Protein 4R81 (pdb70)

Organism: Methanothermobacter marburgensis (strain ATCC BAA-927 / DSM 2133 / JCM 14651 / NBRC 100331 / OCM 82 / Marburg) (NCBI:txid79929)

Sequence (794 aa):
ASMHVYILFAHPSRKSFSREVLEAFTEGLSEAGHTYEVGDLYRRMNFRSELSQEEYLREISQEAGSPLPEDVMEEHERIGRADALAFIYPLWWSDCCPAKLKGWFDRVWTYGYAYFGTRIDIEKAVVLCSSAGHTEEDLEGTGIAESMRSVMLGDRLLGVGVKNVTMEILGGMVPGDDSCREINLMRARRAGRNLEHHHHHHASMHVYILFAHPSRKSFSREVLEAFTEGLSEAGHTYEVGDLYRMNFRSELSQEEYLREISQEAGSPLPEDVMEEHERIGRADALAFIYPLWWSDCCPAKLKGWFDRVWTYGYAYFYRGTRIDIEKAVVLCSAGHTEEDLEGTGIAESMRSSVMLGDRLLGVGVKNVTTMEILGGMVPGDDSCREINLMRARRAGRNLEHHHHASMHVYILFAHPSRKSFSREVLEAFTEGLSEAGHTYEVGDLYRMNNFRSSELSQEEYLREISQEAGSPLPEDVMEEHERIGRADALAFIYPLWWSDCCPAKLKGWFDRVWTYGYAYFYEERGTRIDIEKAVVLCSSAGHTEEDLEGTGIAESMRSSVMLGDRLLGVGVKNVTMEILGGMVPGDDSCREINLMRARRAGRNLEASMHVYILFAHPSSRKSFSREVLEAFTEGLSEAGHTYEVGDLYRMNFRSELSQEEEYLREISQEAGSPLPEDVMEEHERIGRADALAFIYPLWWSDCCPAKLKGWFDRVWTYGYAYFGTRIDIEKAVVLCSAGHTEEDLEGTGIAESSMRSVMLGDRLLGVGVKNVTMEILGGMVPGDDSCREINLMRARRAGRNLEHHHHHH

Foldseek 3Di:
DAWEEEEEEEDQDPDDLLVLLVVLLVLLQVVQVYHYDYDHLNVVVNDLDCDPVNVVVQVVLDLPDDADPVLVVVVVRQVRGQEYEYTAEQDPLAGDSSVVSCLVRNCGRNAQDNPHVRRHAEYEYEYEYQADVVVCVVVCSNVVHCCPCVNCRAVVSPHNYYYYDYQYNPDPPDCPSSVVSSVVSNVCSNCVVDDDDDD/DAFEEEEEEEDQDPDDLLVLLVVLLQLLQVVQPYYYDYCHQNVVVPDQDQDPVNVVVQVVLDLPDDADPVLVVVVVRQVRGQEYEYTAEQDPLHGDSSVVSCLVRNCGRNALAHPHAHPRNHAEYEYEYEYLADPVVCVVVCSVVVCCCPVVNCRAVVSPHNYYDYDYQYNPDPPDCPSSVVSSVVSSCCSNCVVDGDD/DAFEEEEEEEDQDPDDLLVLLVVLLQLLLVVQPYYYDYCHQNVVVPDQDQDPVNVVVQVVQDLVDDADPVLVVVVVRLVRGQEYEYGAEQDPLHGPSSVVSCLVRNCGRNALWHDVVIDHHRRYAEYEYEYEYQADPVVCVVVCSVVVCCCPVVNCRAVVSPHNYYDYDYQYNPDPPDCPSSVVSSNVSSVCSNPVD/DAWEEEEEEEDQDPDDLLVLLVVLLVLLLVVQPYHYDYDHLNVVVPDLDCDPVNVVVQVVLDLPDDADPVLVVVVVRQVRGQEYEYTAEQDPLEGPSSVVSCLVRNCGRNAQDVPHVGNHAEYEYEYEYQADPVVCVVVCSVVVHCCPVVNCRAVVSPHNYYDYDYQYNPDPPDCPSSPVSSVVSSVCSNCVPDDDDDD

CATH classification: 3.40.50.360

Secondary structure (DSSP, 8-state):
---EEEEEE--S-SSSHHHHHHHHHHHHHHHTT-EEEEEETTTTT---SPPHHHHHHHHHT-TTS---HHHHHHHHHHHT-SEEEEEEE-BTTB--HHHHHHHHHHS-BTTTB-------SEEEEEEE-SS-HHHHHHHTHHHHHIIIIIIITTGGGT-S-EEEEEE----TT--TTHHHHHHHHHHHHHTTT------/---EEEEEE--S-SSSHHHHHHHHHHHHHHHHT-EEEEEETTTTT---SPPHHHHHHHHHT-TTS---HHHHHHHHHHHH-SEEEEEEE-BTTB--HHHHHHHHHHS-BTTTBB--B-----SEEEEEEE-SS-HHHHHHTTHHHHHIIIIIIITTGGGT-S-EEEEEE----TT--TTHHHHHHHHHHHHHTTT----/---EEEEEE--S-SSSHHHHHHHHHHHHHHHTT-EEEEEETTTTT---SPPHHHHHHHHHT-TTS---HHHHHHHHHHHH-SEEEEEEE-BTTB--HHHHHHHHHHS-BTTTBEE--EE-----SEEEEEEE-SS-HHHHHHTTHHHHHIIIIIIITTGGGT-SEEEEEEE----TT--TTHHHHHHHHHHHHHT--/---EEEEEE--S-SSSHHHHHHHHHHHHHHHTT-EEEEEETTTTT---SPPHHHHHHHHHT-TTS---HHHHHHHHHHHH-SEEEEEEE-BTTB--HHHHHHHHHHS-BTTTB---S---SEEEEEEE-SS-HHHHHHHTHHHHHIIIIIIITTGGGT-SEEEEEEE----TT--TTHHHHHHHHHHHHHTTT------

B-factor: mean 23.7, std 7.95, range [11.15, 56.31]

InterPro domains:
  IPR003680 Flavodoxin-like fold [PF02525] (1-178)
  IPR029039 Flavoprotein-like superfamily [G3DSA:3.40.50.360] (1-196)
  IPR029039 Flavoprotein-like superfamily [SSF52218] (1-196)
  IPR051545 NAD(P)H dehydrogenase (quinone) [PTHR10204] (1-170)

Nearest PDB structures (foldseek):
  4r81-assembly3_B  TM=1.005E+00  e=7.413E-44  Methanothermobacter marburgensis str. Marburg
  4r81-assembly3_C-2  TM=1.003E+00  e=2.147E-41  Methanothermobacter marburgensis str. Marburg
  4r81-assembly1_A  TM=1.001E+00  e=8.453E-41  Methanothermobacter marburgensis str. Marburg
  6jxn-assembly2_C  TM=7.325E-01  e=1.313E-10  Bacillus smithii
  4n9q-assembly1_B  TM=7.216E-01  e=7.060E-10  Pseudomonas aeruginosa PAO1

Structure (mmCIF, N/CA/C/O backbone):
data_4R81
#
_entry.id   4R81
#
_cell.length_a   56.998
_cell.length_b   94.686
_cell.length_c   72.126
_cell.angle_alpha   90.00
_cell.angle_beta   93.34
_cell.angle_gamma   90.00
#
_symmetry.space_group_name_H-M   'P 1 21 1'
#
loop_
_entity.id
_entity.type
_entity.pdbx_description
1 polymer 'NADH dehydrogenase'
2 non-polymer 'FLAVIN MONONUCLEOTIDE'
3 water water
#
loop_
_atom_site.group_PDB
_atom_site.id
_atom_site.type_symbol
_atom_site.label_atom_id
_atom_site.label_alt_id
_atom_site.label_comp_id
_atom_site.label_asym_id
_atom_site.label_entity_id
_atom_site.label_seq_id
_atom_site.pdbx_PDB_ins_code
_atom_site.Cartn_x
_atom_site.Cartn_y
_atom_site.Cartn_z
_atom_site.occupancy
_atom_site.B_iso_or_equiv
_atom_site.auth_seq_id
_atom_site.auth_comp_id
_atom_site.auth_asym_id
_atom_site.auth_atom_id
_atom_site.pdbx_PDB_model_num
ATOM 1 N N . ALA A 1 2 ? 34.178 36.546 41.380 1.00 42.28 -1 ALA A N 1
ATOM 2 C CA . ALA A 1 2 ? 34.754 36.198 40.089 1.00 40.02 -1 ALA A CA 1
ATOM 3 C C . ALA A 1 2 ? 34.327 37.188 39.015 1.00 37.98 -1 ALA A C 1
ATOM 4 O O . ALA A 1 2 ? 33.228 37.747 39.076 1.00 39.05 -1 ALA A O 1
ATOM 6 N N . SER A 1 3 ? 35.197 37.396 38.030 1.00 34.61 0 SER A N 1
ATOM 7 C CA . SER A 1 3 ? 34.885 38.252 36.897 1.00 32.59 0 SER A CA 1
ATOM 8 C C . SER A 1 3 ? 33.685 37.701 36.143 1.00 31.41 0 SER A C 1
ATOM 9 O O . SER A 1 3 ? 33.616 36.504 35.858 1.00 33.37 0 SER A O 1
ATOM 12 N N . MET A 1 4 ? 32.735 38.573 35.832 1.00 27.05 1 MET A N 1
ATOM 13 C CA . MET A 1 4 ? 31.578 38.176 35.046 1.00 26.40 1 MET A CA 1
ATOM 14 C C . MET A 1 4 ? 31.545 38.919 33.733 1.00 24.86 1 MET A C 1
ATOM 15 O O . MET A 1 4 ? 32.031 40.047 33.630 1.00 26.49 1 MET A O 1
ATOM 20 N N . HIS A 1 5 ? 30.977 38.276 32.721 1.00 23.71 2 HIS A N 1
ATOM 21 C CA . HIS A 1 5 ? 30.777 38.934 31.442 1.00 22.10 2 HIS A CA 1
ATOM 22 C C . HIS A 1 5 ? 29.324 39.349 31.295 1.00 22.09 2 HIS A C 1
ATOM 23 O O . HIS A 1 5 ? 28.415 38.548 31.528 1.00 23.21 2 HIS A O 1
ATOM 30 N N . VAL A 1 6 ? 29.102 40.605 30.920 1.00 20.75 3 VAL A N 1
ATOM 31 C CA . VAL A 1 6 ? 27.748 41.129 30.790 1.00 18.41 3 VAL A CA 1
ATOM 32 C C . VAL A 1 6 ? 27.416 41.439 29.342 1.00 19.34 3 VAL A C 1
ATOM 33 O O . VAL A 1 6 ? 28.191 42.114 28.667 1.00 20.78 3 VAL A O 1
ATOM 37 N N . TYR A 1 7 ? 26.267 40.963 28.866 1.00 18.58 4 TYR A N 1
ATOM 38 C CA . TYR A 1 7 ? 25.754 41.434 27.584 1.00 18.72 4 TYR A CA 1
ATOM 39 C C . TYR A 1 7 ? 24.735 42.527 27.881 1.00 18.28 4 TYR A C 1
ATOM 40 O O . TYR A 1 7 ? 23.725 42.297 28.562 1.00 18.01 4 TYR A O 1
ATOM 49 N N . ILE A 1 8 ? 25.033 43.723 27.378 1.00 19.01 5 ILE A N 1
ATOM 50 C CA . ILE A 1 8 ? 24.282 44.924 27.699 1.00 18.87 5 ILE A CA 1
ATOM 51 C C . ILE A 1 8 ? 23.450 45.358 26.507 1.00 18.15 5 ILE A C 1
ATOM 52 O O . ILE A 1 8 ? 23.990 45.739 25.458 1.00 19.97 5 ILE A O 1
ATOM 57 N N . LEU A 1 9 ? 22.132 45.288 26.664 1.00 15.95 6 LEU A N 1
ATOM 58 C CA . LEU A 1 9 ? 21.217 45.768 25.635 1.00 16.08 6 LEU A CA 1
ATOM 59 C C . LEU A 1 9 ? 20.972 47.247 25.880 1.00 17.06 6 LEU A C 1
ATOM 60 O O . LEU A 1 9 ? 20.505 47.645 26.948 1.00 17.91 6 LEU A O 1
ATOM 65 N N . PHE A 1 10 ? 21.288 48.058 24.884 1.00 16.24 7 PHE A N 1
ATOM 66 C CA . PHE A 1 10 ? 21.146 49.499 24.991 1.00 16.57 7 PHE A CA 1
ATOM 67 C C . PHE A 1 10 ? 20.156 49.975 23.938 1.00 16.40 7 PHE A C 1
ATOM 68 O O . PHE A 1 10 ? 20.317 49.700 22.746 1.00 17.65 7 PHE A O 1
ATOM 76 N N . ALA A 1 11 ? 19.136 50.699 24.383 1.00 16.51 8 ALA A N 1
ATOM 77 C CA . ALA A 1 11 ? 18.058 51.129 23.506 1.00 16.63 8 ALA A CA 1
ATOM 78 C C . ALA A 1 11 ? 17.818 52.636 23.548 1.00 16.67 8 ALA A C 1
ATOM 79 O O . ALA A 1 11 ? 17.093 53.120 24.416 1.00 18.33 8 ALA A O 1
ATOM 81 N N . HIS A 1 12 ? 18.402 53.371 22.603 1.00 18.18 9 HIS A N 1
ATOM 82 C CA . HIS A 1 12 ? 18.164 54.813 22.484 1.00 18.48 9 HIS A CA 1
ATOM 83 C C . HIS A 1 12 ? 18.598 55.299 21.103 1.00 19.02 9 HIS A C 1
ATOM 84 O O . HIS A 1 12 ? 19.681 54.946 20.639 1.00 19.31 9 HIS A O 1
ATOM 91 N N . PRO A 1 13 ? 17.759 56.115 20.444 1.00 19.42 10 PRO A N 1
ATOM 92 C CA . PRO A 1 13 ? 18.122 56.554 19.089 1.00 19.99 10 PRO A CA 1
ATOM 93 C C . PRO A 1 13 ? 19.251 57.582 19.026 1.00 22.82 10 PRO A C 1
ATOM 94 O O . PRO A 1 13 ? 19.913 57.704 17.992 1.00 23.68 10 PRO A O 1
ATOM 98 N N . SER A 1 14 ? 19.478 58.314 20.109 1.00 22.57 11 SER A N 1
ATOM 99 C CA . SER A 1 14 ? 20.329 59.490 20.025 1.00 25.13 11 SER A CA 1
ATOM 100 C C . SER A 1 14 ? 21.782 59.181 20.332 1.00 28.52 11 SER A C 1
ATOM 101 O O . SER A 1 14 ? 22.079 58.401 21.237 1.00 28.41 11 SER A O 1
ATOM 104 N N . ARG A 1 15 ? 22.676 59.795 19.562 1.00 31.11 12 ARG A N 1
ATOM 105 C CA . ARG A 1 15 ? 24.116 59.689 19.783 1.00 35.54 12 ARG A CA 1
ATOM 106 C C . ARG A 1 15 ? 24.473 60.190 21.178 1.00 34.57 12 ARG A C 1
ATOM 107 O O . ARG A 1 15 ? 25.350 59.644 21.846 1.00 37.08 12 ARG A O 1
ATOM 115 N N . LYS A 1 16 ? 23.775 61.232 21.613 1.00 32.49 13 LYS A N 1
ATOM 116 C CA . LYS A 1 16 ? 23.977 61.786 22.942 1.00 33.04 13 LYS A CA 1
ATOM 117 C C . LYS A 1 16 ? 22.647 61.866 23.687 1.00 31.88 13 LYS A C 1
ATOM 118 O O . LYS A 1 16 ? 21.672 62.431 23.191 1.00 32.94 13 LYS A O 1
ATOM 124 N N . SER A 1 17 ? 22.611 61.267 24.868 1.00 29.03 14 SER A N 1
ATOM 125 C CA . SER A 1 17 ? 21.431 61.288 25.719 1.00 26.89 14 SER A CA 1
ATOM 126 C C . SER A 1 17 ? 21.897 60.913 27.106 1.00 23.94 14 SER A C 1
ATOM 127 O O . SER A 1 17 ? 23.032 60.478 27.286 1.00 23.22 14 SER A O 1
ATOM 130 N N . PHE A 1 18 ? 21.030 61.071 28.091 1.00 21.78 15 PHE A N 1
ATOM 131 C CA . PHE A 1 18 ? 21.397 60.661 29.436 1.00 20.80 15 PHE A CA 1
ATOM 132 C C . PHE A 1 18 ? 21.631 59.154 29.486 1.00 20.10 15 PHE A C 1
ATOM 133 O O . PHE A 1 18 ? 22.534 58.689 30.178 1.00 19.22 15 PHE A O 1
ATOM 141 N N . SER A 1 19 ? 20.839 58.394 28.730 1.00 20.16 16 SER A N 1
ATOM 142 C CA . SER A 1 19 ? 20.974 56.940 28.728 1.00 20.13 16 SER A CA 1
ATOM 143 C C . SER A 1 19 ? 22.385 56.515 28.300 1.00 20.30 16 SER A C 1
ATOM 144 O O . SER A 1 19 ? 22.946 55.550 28.824 1.00 20.10 16 SER A O 1
ATOM 147 N N . ARG A 1 20 ? 22.960 57.252 27.357 1.00 21.06 17 ARG A N 1
ATOM 148 C CA . ARG A 1 20 ? 24.327 56.994 26.918 1.00 21.14 17 ARG A CA 1
ATOM 149 C C . ARG A 1 20 ? 25.335 57.212 28.051 1.00 20.67 17 ARG A C 1
ATOM 150 O O . ARG A 1 20 ? 26.284 56.444 28.200 1.00 20.20 17 ARG A O 1
ATOM 158 N N . GLU A 1 21 ? 25.119 58.247 28.858 1.00 20.79 18 GLU A N 1
ATOM 159 C CA . GLU A 1 21 ? 25.976 58.491 30.010 1.00 21.31 18 GLU A CA 1
ATOM 160 C C . GLU A 1 21 ? 25.781 57.407 31.062 1.00 19.02 18 GLU A C 1
ATOM 161 O O . GLU A 1 21 ? 26.727 57.038 31.765 1.00 19.32 18 GLU A O 1
ATOM 167 N N . VAL A 1 22 ? 24.551 56.905 31.169 1.00 18.53 19 VAL A N 1
ATOM 168 C CA . VAL A 1 22 ? 24.251 55.804 32.074 1.00 18.16 19 VAL A CA 1
ATOM 169 C C . VAL A 1 22 ? 25.028 54.560 31.655 1.00 19.73 19 VAL A C 1
ATOM 170 O O . VAL A 1 22 ? 25.604 53.872 32.503 1.00 19.35 19 VAL A O 1
ATOM 174 N N . LEU A 1 23 ? 25.064 54.292 30.350 1.00 19.53 20 LEU A N 1
ATOM 175 C CA . LEU A 1 23 ? 25.864 53.187 29.828 1.00 19.28 20 LEU A CA 1
ATOM 176 C C . LEU A 1 23 ? 27.335 53.372 30.192 1.00 20.47 20 LEU A C 1
ATOM 177 O O . LEU A 1 23 ? 27.996 52.438 30.644 1.00 21.42 20 LEU A O 1
ATOM 182 N N . GLU A 1 24 ? 27.844 54.585 30.001 1.00 20.70 21 GLU A N 1
ATOM 183 C CA . GLU A 1 24 ? 29.238 54.874 30.308 1.00 20.92 21 GLU A CA 1
ATOM 184 C C . GLU A 1 24 ? 29.529 54.671 31.787 1.00 20.78 21 GLU A C 1
ATOM 185 O O . GLU A 1 24 ? 30.568 54.112 32.151 1.00 21.14 21 GLU A O 1
ATOM 191 N N . ALA A 1 25 ? 28.607 55.108 32.641 1.00 21.00 22 ALA A N 1
ATOM 192 C CA . ALA A 1 25 ? 28.810 54.988 34.087 1.00 20.97 22 ALA A CA 1
ATOM 193 C C . ALA A 1 25 ? 28.790 53.517 34.513 1.00 19.58 22 ALA A C 1
ATOM 194 O O . ALA A 1 25 ? 29.645 53.061 35.276 1.00 18.82 22 ALA A O 1
ATOM 196 N N . PHE A 1 26 ? 27.830 52.773 33.975 1.00 19.72 23 PHE A N 1
ATOM 197 C CA . PHE A 1 26 ? 27.702 51.343 34.253 1.00 19.14 23 PHE A CA 1
ATOM 198 C C . PHE A 1 26 ? 28.949 50.573 33.812 1.00 19.92 23 PHE A C 1
ATOM 199 O O . PHE A 1 26 ? 29.478 49.750 34.562 1.00 19.85 23 PHE A O 1
ATOM 207 N N . THR A 1 27 ? 29.429 50.837 32.602 1.00 19.48 24 THR A N 1
ATOM 208 C CA . THR A 1 27 ? 30.625 50.152 32.125 1.00 20.82 24 THR A CA 1
ATOM 209 C C . THR A 1 27 ? 31.867 50.500 32.950 1.00 20.62 24 THR A C 1
ATOM 210 O O . THR A 1 27 ? 32.732 49.652 33.157 1.00 20.73 24 THR A O 1
ATOM 214 N N . GLU A 1 28 ? 31.948 51.740 33.426 1.00 21.67 25 GLU A N 1
ATOM 215 C CA . GLU A 1 28 ? 33.044 52.146 34.302 1.00 23.99 25 GLU A CA 1
ATOM 216 C C . GLU A 1 28 ? 33.049 51.310 35.578 1.00 23.41 25 GLU A C 1
ATOM 217 O O . GLU A 1 28 ? 34.102 50.841 36.016 1.00 24.04 25 GLU A O 1
ATOM 223 N N . GLY A 1 29 ? 31.872 51.126 36.173 1.00 22.05 26 GLY A N 1
ATOM 224 C CA . GLY A 1 29 ? 31.750 50.280 37.348 1.00 22.00 26 GLY A CA 1
ATOM 225 C C . GLY A 1 29 ? 32.120 48.833 37.067 1.00 21.51 26 GLY A C 1
ATOM 226 O O . GLY A 1 29 ? 32.823 48.205 37.862 1.00 22.85 26 GLY A O 1
ATOM 227 N N . LEU A 1 30 ? 31.632 48.290 35.951 1.00 20.59 27 LEU A N 1
ATOM 228 C CA . LEU A 1 30 ? 31.986 46.929 35.557 1.00 20.45 27 LEU A CA 1
ATOM 229 C C . LEU A 1 30 ? 33.503 46.769 35.460 1.00 22.36 27 LEU A C 1
ATOM 230 O O . LEU A 1 30 ? 34.079 45.821 36.006 1.00 22.89 27 LEU A O 1
ATOM 235 N N . SER A 1 31 ? 34.160 47.703 34.783 1.00 23.81 28 SER A N 1
ATOM 236 C CA . SER A 1 31 ? 35.608 47.611 34.615 1.00 24.91 28 SER A CA 1
ATOM 237 C C . SER A 1 31 ? 36.331 47.751 35.951 1.00 26.15 28 SER A C 1
ATOM 238 O O . SER A 1 31 ? 37.316 47.055 36.195 1.00 27.38 28 SER A O 1
ATOM 241 N N . GLU A 1 32 ? 35.839 48.647 36.809 1.00 27.66 29 GLU A N 1
ATOM 242 C CA . GLU A 1 32 ? 36.394 48.828 38.155 1.00 30.44 29 GLU A CA 1
ATOM 243 C C . GLU A 1 32 ? 36.430 47.500 38.902 1.00 29.45 29 GLU A C 1
ATOM 244 O O . GLU A 1 32 ? 37.394 47.196 39.605 1.00 31.28 29 GLU A O 1
ATOM 250 N N . ALA A 1 33 ? 35.372 46.713 38.734 1.00 28.49 30 ALA A N 1
ATOM 251 C CA . ALA A 1 33 ? 35.199 45.463 39.468 1.00 27.69 30 ALA A CA 1
ATOM 252 C C . ALA A 1 33 ? 35.813 44.259 38.761 1.00 27.47 30 ALA A C 1
ATOM 253 O O . ALA A 1 33 ? 35.726 43.140 39.258 1.00 29.57 30 ALA A O 1
ATOM 255 N N . GLY A 1 34 ? 36.431 44.483 37.606 1.00 24.93 31 GLY A N 1
ATOM 256 C CA . GLY A 1 34 ? 37.086 43.399 36.894 1.00 26.24 31 GLY A CA 1
ATOM 257 C C . GLY A 1 34 ? 36.182 42.615 35.960 1.00 25.96 31 GLY A C 1
ATOM 258 O O . GLY A 1 34 ? 36.587 41.587 35.410 1.00 27.62 31 GLY A O 1
ATOM 259 N N . HIS A 1 35 ? 34.961 43.104 35.769 1.00 25.24 32 HIS A N 1
ATOM 260 C CA . HIS A 1 35 ? 34.009 42.450 34.884 1.00 23.91 32 HIS A CA 1
ATOM 261 C C . HIS A 1 35 ? 34.260 42.834 33.431 1.00 23.81 32 HIS A C 1
ATOM 262 O O . HIS A 1 35 ? 34.948 43.821 33.149 1.00 25.44 32 HIS A O 1
ATOM 269 N N . THR A 1 36 ? 33.720 42.042 32.507 1.00 23.85 33 THR A N 1
ATOM 270 C CA . THR A 1 36 ? 33.823 42.356 31.079 1.00 21.89 33 THR A CA 1
ATOM 271 C C . THR A 1 36 ? 32.437 42.547 30.481 1.00 21.35 33 THR A C 1
ATOM 272 O O . THR A 1 36 ? 31.434 42.214 31.107 1.00 22.05 33 THR A O 1
ATOM 276 N N . TYR A 1 37 ? 32.368 43.065 29.262 1.00 19.42 34 TYR A N 1
ATOM 277 C CA . TYR A 1 37 ? 31.058 43.316 28.668 1.00 19.45 34 TYR A CA 1
ATOM 278 C C . TYR A 1 37 ? 31.067 43.438 27.142 1.00 18.55 34 TYR A C 1
ATOM 279 O O . TYR A 1 37 ? 32.111 43.649 26.514 1.00 19.89 34 TYR A O 1
ATOM 288 N N . GLU A 1 38 ? 29.880 43.284 26.560 1.00 18.72 35 GLU A N 1
ATOM 289 C CA . GLU A 1 38 ? 29.646 43.563 25.153 1.00 18.50 35 GLU A CA 1
ATOM 290 C C . GLU A 1 38 ? 28.359 44.367 25.079 1.00 18.74 35 GLU A C 1
ATOM 291 O O . GLU A 1 38 ? 27.374 44.010 25.718 1.00 18.63 35 GLU A O 1
ATOM 297 N N . VAL A 1 39 ? 28.367 45.452 24.308 1.00 18.95 36 VAL A N 1
ATOM 298 C CA . VAL A 1 39 ? 27.173 46.277 24.158 1.00 18.38 36 VAL A CA 1
ATOM 299 C C . VAL A 1 39 ? 26.437 45.983 22.862 1.00 18.18 36 VAL A C 1
ATOM 300 O O . VAL A 1 39 ? 27.029 46.034 21.775 1.00 20.87 36 VAL A O 1
ATOM 304 N N . GLY A 1 40 ? 25.146 45.678 22.992 1.00 17.36 37 GLY A N 1
ATOM 305 C CA . GLY A 1 40 ? 24.263 45.586 21.848 1.00 18.02 37 GLY A CA 1
ATOM 306 C C . GLY A 1 40 ? 23.466 46.873 21.743 1.00 18.77 37 GLY A C 1
ATOM 307 O O . GLY A 1 40 ? 22.458 47.046 22.426 1.00 18.21 37 GLY A O 1
ATOM 308 N N . ASP A 1 41 ? 23.953 47.793 20.916 1.00 20.20 38 ASP A N 1
ATOM 309 C CA . ASP A 1 41 ? 23.313 49.093 20.698 1.00 19.27 38 ASP A CA 1
ATOM 310 C C . ASP A 1 41 ? 22.283 48.866 19.599 1.00 17.50 38 ASP A C 1
ATOM 311 O O . ASP A 1 41 ? 22.604 48.919 18.404 1.00 20.13 38 ASP A O 1
ATOM 316 N N . LEU A 1 42 ? 21.049 48.585 20.009 1.00 16.04 39 LEU A N 1
ATOM 317 C CA . LEU A 1 42 ? 20.032 48.103 19.086 1.00 16.61 39 LEU A CA 1
ATOM 318 C C . LEU A 1 42 ? 19.748 49.056 17.931 1.00 19.02 39 LEU A C 1
ATOM 319 O O . LEU A 1 42 ? 19.510 48.612 16.812 1.00 20.54 39 LEU A O 1
ATOM 324 N N . TYR A 1 43 ? 19.780 50.361 18.191 1.00 18.56 40 TYR A N 1
ATOM 325 C CA . TYR A 1 43 ? 19.574 51.333 17.116 1.00 20.93 40 TYR A CA 1
ATOM 326 C C . TYR A 1 43 ? 20.736 51.332 16.127 1.00 23.66 40 TYR A C 1
ATOM 327 O O . TYR A 1 43 ? 20.517 51.332 14.910 1.00 23.49 40 TYR A O 1
ATOM 336 N N . ARG A 1 44 ? 21.964 51.313 16.645 1.00 24.92 41 ARG A N 1
ATOM 337 C CA A ARG A 1 44 ? 23.140 51.259 15.782 0.48 26.43 41 ARG A CA 1
ATOM 338 C CA B ARG A 1 44 ? 23.162 51.240 15.804 0.52 26.32 41 ARG A CA 1
ATOM 339 C C . ARG A 1 44 ? 23.172 49.982 14.960 1.00 26.79 41 ARG A C 1
ATOM 340 O O . ARG A 1 44 ? 23.667 49.978 13.843 1.00 26.95 41 ARG A O 1
ATOM 355 N N . MET A 1 45 ? 22.642 48.908 15.523 1.00 26.10 42 MET A N 1
ATOM 356 C CA . MET A 1 45 ? 22.623 47.612 14.860 1.00 25.33 42 MET A CA 1
ATOM 357 C C . MET A 1 45 ? 21.577 47.527 13.766 1.00 26.75 42 MET A C 1
ATOM 358 O O . MET A 1 45 ? 21.529 46.532 13.045 1.00 28.36 42 MET A O 1
ATOM 363 N N . ASN A 1 46 ? 20.740 48.555 13.648 1.00 27.40 43 ASN A N 1
ATOM 364 C CA . ASN A 1 46 ? 19.565 48.496 12.773 1.00 28.44 43 ASN A CA 1
ATOM 365 C C . ASN A 1 46 ? 18.702 47.269 13.087 1.00 27.03 43 ASN A C 1
ATOM 366 O O . ASN A 1 46 ? 18.150 46.626 12.193 1.00 26.41 43 ASN A O 1
ATOM 371 N N . PHE A 1 47 ? 18.585 46.956 14.372 1.00 24.69 44 PHE A N 1
ATOM 372 C CA . PHE A 1 47 ? 17.894 45.747 14.795 1.00 23.71 44 PHE A CA 1
ATOM 373 C C . PHE A 1 47 ? 16.421 45.788 14.432 1.00 23.48 44 PHE A C 1
ATOM 374 O O . PHE A 1 47 ? 15.712 46.735 14.779 1.00 24.45 44 PHE A O 1
ATOM 382 N N . ARG A 1 48 ? 15.968 44.751 13.736 1.00 22.61 45 ARG A N 1
ATOM 383 C CA . ARG A 1 48 ? 14.578 44.658 13.323 1.00 23.57 45 ARG A CA 1
ATOM 384 C C . ARG A 1 48 ? 13.731 44.357 14.549 1.00 23.76 45 ARG A C 1
ATOM 385 O O . ARG A 1 48 ? 13.907 43.326 15.214 1.00 24.37 45 ARG A O 1
ATOM 393 N N . SER A 1 49 ? 12.811 45.254 14.870 1.00 23.06 46 SER A N 1
ATOM 394 C CA . SER A 1 49 ? 12.050 45.076 16.098 1.00 22.76 46 SER A CA 1
ATOM 395 C C . SER A 1 49 ? 10.689 44.414 15.903 1.00 20.73 46 SER A C 1
ATOM 396 O O . SER A 1 49 ? 10.085 43.981 16.872 1.00 19.68 46 SER A O 1
ATOM 399 N N . GLU A 1 50 ? 10.207 44.316 14.665 1.00 20.71 47 GLU A N 1
ATOM 400 C CA . GLU A 1 50 ? 8.893 43.710 14.417 1.00 20.74 47 GLU A CA 1
ATOM 401 C C . GLU A 1 50 ? 8.966 42.204 14.249 1.00 19.13 47 GLU A C 1
ATOM 402 O O . GLU A 1 50 ? 9.640 41.719 13.338 1.00 21.15 47 GLU A O 1
ATOM 408 N N . LEU A 1 51 ? 8.251 41.469 15.096 1.00 18.04 48 LEU A N 1
ATOM 409 C CA . LEU A 1 51 ? 8.062 40.041 14.867 1.00 18.51 48 LEU A CA 1
ATOM 410 C C . LEU A 1 51 ? 7.290 39.887 13.564 1.00 18.37 48 LEU A C 1
ATOM 411 O O . LEU A 1 51 ? 6.151 40.352 13.460 1.00 19.61 48 LEU A O 1
ATOM 416 N N . SER A 1 52 ? 7.900 39.235 12.578 1.00 18.90 49 SER A N 1
ATOM 417 C CA . SER A 1 52 ? 7.272 39.050 11.269 1.00 19.28 49 SER A CA 1
ATOM 418 C C . SER A 1 52 ? 6.231 37.930 11.267 1.00 20.56 49 SER A C 1
ATOM 419 O O . SER A 1 52 ? 6.143 37.139 12.206 1.00 22.31 49 SER A O 1
ATOM 422 N N . GLN A 1 53 ? 5.449 37.861 10.194 1.00 20.16 50 GLN A N 1
ATOM 423 C CA . GLN A 1 53 ? 4.471 36.792 10.043 1.00 21.77 50 GLN A CA 1
ATOM 424 C C . GLN A 1 53 ? 5.141 35.419 10.109 1.00 21.95 50 GLN A C 1
ATOM 425 O O . GLN A 1 53 ? 4.637 34.503 10.771 1.00 20.84 50 GLN A O 1
ATOM 431 N N . GLU A 1 54 ? 6.291 35.291 9.451 1.00 23.23 51 GLU A N 1
ATOM 432 C CA . GLU A 1 54 ? 7.008 34.023 9.416 1.00 25.61 51 GLU A CA 1
ATOM 433 C C . GLU A 1 54 ? 7.510 33.612 10.801 1.00 24.89 51 GLU A C 1
ATOM 434 O O . GLU A 1 54 ? 7.403 32.448 11.188 1.00 26.38 51 GLU A O 1
ATOM 440 N N . GLU A 1 55 ? 8.051 34.568 11.550 1.00 22.77 52 GLU A N 1
ATOM 441 C CA . GLU A 1 55 ? 8.495 34.297 12.912 1.00 22.94 52 GLU A CA 1
ATOM 442 C C . GLU A 1 55 ? 7.311 33.963 13.814 1.00 22.66 52 GLU A C 1
ATOM 443 O O . GLU A 1 55 ? 7.392 33.069 14.656 1.00 24.18 52 GLU A O 1
ATOM 449 N N . TYR A 1 56 ? 6.216 34.692 13.636 1.00 20.88 53 TYR A N 1
ATOM 450 C CA . TYR A 1 56 ? 5.003 34.452 14.409 1.00 21.79 53 TYR A CA 1
ATOM 451 C C . TYR A 1 56 ? 4.527 33.012 14.247 1.00 23.54 53 TYR A C 1
ATOM 452 O O . TYR A 1 56 ? 4.246 32.325 15.236 1.00 23.77 53 TYR A O 1
ATOM 461 N N . LEU A 1 57 ? 4.440 32.552 13.003 1.00 23.46 54 LEU A N 1
ATOM 462 C CA . LEU A 1 57 ? 4.001 31.186 12.749 1.00 24.30 54 LEU A CA 1
ATOM 463 C C . LEU A 1 57 ? 4.899 30.182 13.441 1.00 24.23 54 LEU A C 1
ATOM 464 O O . LEU A 1 57 ? 4.418 29.183 13.980 1.00 25.99 54 LEU A O 1
ATOM 469 N N . ARG A 1 58 ? 6.200 30.458 13.426 1.00 24.68 55 ARG A N 1
ATOM 470 C CA . ARG A 1 58 ? 7.188 29.587 14.047 1.00 24.87 55 ARG A CA 1
ATOM 471 C C . ARG A 1 58 ? 6.965 29.518 15.554 1.00 26.28 55 ARG A C 1
ATOM 472 O O . ARG A 1 58 ? 6.991 28.442 16.145 1.00 28.47 55 ARG A O 1
ATOM 480 N N . GLU A 1 59 ? 6.746 30.674 16.172 1.00 25.60 56 GLU A N 1
ATOM 481 C CA . GLU A 1 59 ? 6.519 30.742 17.612 1.00 24.72 56 GLU A CA 1
ATOM 482 C C . GLU A 1 59 ? 5.227 30.042 18.040 1.00 26.04 56 GLU A C 1
ATOM 483 O O . GLU A 1 59 ? 5.206 29.325 19.045 1.00 26.60 56 GLU A O 1
ATOM 489 N N . ILE A 1 60 ? 4.153 30.249 17.282 1.00 27.71 57 ILE A N 1
ATOM 490 C CA . ILE A 1 60 ? 2.865 29.619 17.586 1.00 29.27 57 ILE A CA 1
ATOM 491 C C . ILE A 1 60 ? 2.923 28.101 17.441 1.00 29.96 57 ILE A C 1
ATOM 492 O O . ILE A 1 60 ? 2.242 27.371 18.170 1.00 31.11 57 ILE A O 1
ATOM 497 N N . SER A 1 61 ? 3.758 27.632 16.515 1.00 29.97 58 SER A N 1
ATOM 498 C CA . SER A 1 61 ? 3.885 26.200 16.255 1.00 30.44 58 SER A CA 1
ATOM 499 C C . SER A 1 61 ? 4.439 25.463 17.472 1.00 32.14 58 SER A C 1
ATOM 500 O O . SER A 1 61 ? 4.141 24.284 17.682 1.00 33.63 58 SER A O 1
ATOM 503 N N . GLN A 1 62 ? 5.245 26.169 18.262 1.00 31.96 59 GLN A N 1
ATOM 504 C CA . GLN A 1 62 ? 5.848 25.616 19.474 1.00 33.33 59 GLN A CA 1
ATOM 505 C C . GLN A 1 62 ? 6.665 24.366 19.171 1.00 34.74 59 GLN A C 1
ATOM 506 O O . GLN A 1 62 ? 6.458 23.300 19.758 1.00 35.63 59 GLN A O 1
ATOM 512 N N . GLU A 1 63 ? 7.589 24.522 18.228 1.00 36.32 60 GLU A N 1
ATOM 513 C CA . GLU A 1 63 ? 8.574 23.503 17.899 1.00 39.19 60 GLU A CA 1
ATOM 514 C C . GLU A 1 63 ? 9.939 24.055 18.276 1.00 39.31 60 GLU A C 1
ATOM 515 O O . GLU A 1 63 ? 10.424 24.991 17.646 1.00 39.92 60 GLU A O 1
ATOM 521 N N . ALA A 1 64 ? 10.551 23.482 19.308 1.00 40.37 61 ALA A N 1
ATOM 522 C CA . ALA A 1 64 ? 11.812 23.999 19.839 1.00 42.99 61 ALA A CA 1
ATOM 523 C C . ALA A 1 64 ? 12.966 23.943 18.834 1.00 43.50 61 ALA A C 1
ATOM 524 O O . ALA A 1 64 ? 13.902 24.746 18.901 1.00 43.70 61 ALA A O 1
ATOM 526 N N . GLY A 1 65 ? 12.892 23.001 17.899 1.00 43.81 62 GLY A N 1
ATOM 527 C CA . GLY A 1 65 ? 13.985 22.769 16.970 1.00 43.82 62 GLY A CA 1
ATOM 528 C C . GLY A 1 65 ? 13.865 23.486 15.638 1.00 43.89 62 GLY A C 1
ATOM 529 O O . GLY A 1 65 ? 14.727 23.338 14.772 1.00 45.31 62 GLY A O 1
ATOM 530 N N . SER A 1 66 ? 12.801 24.266 15.471 1.00 42.78 63 SER A N 1
ATOM 531 C CA . SER A 1 66 ? 12.564 24.991 14.223 1.00 41.20 63 SER A CA 1
ATOM 532 C C . SER A 1 66 ? 13.549 26.150 14.029 1.00 39.46 63 SER A C 1
ATOM 533 O O . SER A 1 66 ? 14.059 26.698 15.008 1.00 38.81 63 SER A O 1
ATOM 536 N N . PRO A 1 67 ? 13.821 26.521 12.760 1.00 39.15 64 PRO A N 1
ATOM 537 C CA . PRO A 1 67 ? 14.819 27.546 12.414 1.00 38.35 64 PRO A CA 1
ATOM 538 C C . PRO A 1 67 ? 14.570 28.917 13.039 1.00 35.49 64 PRO A C 1
ATOM 539 O O . PRO A 1 67 ? 13.422 29.311 13.253 1.00 36.02 64 PRO A O 1
ATOM 543 N N . LEU A 1 68 ? 15.653 29.633 13.321 1.00 32.33 65 LEU A N 1
ATOM 544 C CA . LEU A 1 68 ? 15.581 31.003 13.817 1.00 30.09 65 LEU A CA 1
ATOM 545 C C . LEU A 1 68 ? 16.309 31.925 12.855 1.00 28.54 65 LEU A C 1
ATOM 546 O O . LEU A 1 68 ? 17.279 31.513 12.222 1.00 30.36 65 LEU A O 1
ATOM 551 N N . PRO A 1 69 ? 15.842 33.178 12.743 1.00 26.08 66 PRO A N 1
ATOM 552 C CA . PRO A 1 69 ? 16.506 34.187 11.912 1.00 26.63 66 PRO A CA 1
ATOM 553 C C . PRO A 1 69 ? 17.951 34.397 12.363 1.00 26.71 66 PRO A C 1
ATOM 554 O O . PRO A 1 69 ? 18.247 34.237 13.550 1.00 27.87 66 PRO A O 1
ATOM 558 N N . GLU A 1 70 ? 18.835 34.756 11.436 1.00 27.31 67 GLU A N 1
ATOM 559 C CA . GLU A 1 70 ? 20.247 34.922 11.762 1.00 28.13 67 GLU A CA 1
ATOM 560 C C . GLU A 1 70 ? 20.508 35.969 12.847 1.00 26.92 67 GLU A C 1
ATOM 561 O O . GLU A 1 70 ? 21.397 35.791 13.683 1.00 26.98 67 GLU A O 1
ATOM 567 N N . ASP A 1 71 ? 19.735 37.050 12.850 1.00 25.84 68 ASP A N 1
ATOM 568 C CA . ASP A 1 71 ? 19.971 38.104 13.827 1.00 26.11 68 ASP A CA 1
ATOM 569 C C . ASP A 1 71 ? 19.610 37.640 15.236 1.00 24.82 68 ASP A C 1
ATOM 570 O O . ASP A 1 71 ? 20.291 37.981 16.206 1.00 24.61 68 ASP A O 1
ATOM 575 N N . VAL A 1 72 ? 18.558 36.834 15.334 1.00 24.17 69 VAL A N 1
ATOM 576 C CA . VAL A 1 72 ? 18.165 36.237 16.608 1.00 23.78 69 VAL A CA 1
ATOM 577 C C . VAL A 1 72 ? 19.214 35.230 17.094 1.00 23.78 69 VAL A C 1
ATOM 578 O O . VAL A 1 72 ? 19.570 35.214 18.278 1.00 24.17 69 VAL A O 1
ATOM 582 N N . MET A 1 73 ? 19.727 34.414 16.173 1.00 24.44 70 MET A N 1
ATOM 583 C CA . MET A 1 73 ? 20.777 33.451 16.505 1.00 25.42 70 MET A CA 1
ATOM 584 C C . MET A 1 73 ? 22.006 34.155 17.079 1.00 25.54 70 MET A C 1
ATOM 585 O O . MET A 1 73 ? 22.609 33.684 18.047 1.00 26.32 70 MET A O 1
ATOM 590 N N . GLU A 1 74 ? 22.361 35.293 16.489 1.00 25.78 71 GLU A N 1
ATOM 591 C CA . GLU A 1 74 ? 23.487 36.090 16.968 1.00 26.11 71 GLU A CA 1
ATOM 592 C C . GLU A 1 74 ? 23.245 36.620 18.380 1.00 23.56 71 GLU A C 1
ATOM 593 O O . GLU A 1 74 ? 24.162 36.649 19.200 1.00 23.63 71 GLU A O 1
ATOM 599 N N . GLU A 1 75 ? 22.014 37.035 18.668 1.00 21.72 72 GLU A N 1
ATOM 600 C CA . GLU A 1 75 ? 21.689 37.496 20.016 1.00 21.21 72 GLU A CA 1
ATOM 601 C C . GLU A 1 75 ? 21.838 36.358 21.023 1.00 22.54 72 GLU A C 1
ATOM 602 O O . GLU A 1 75 ? 22.355 36.554 22.127 1.00 22.66 72 GLU A O 1
ATOM 608 N N . HIS A 1 76 ? 21.402 35.164 20.635 1.00 22.60 73 HIS A N 1
ATOM 609 C CA . HIS A 1 76 ? 21.515 34.010 21.517 1.00 22.18 73 HIS A CA 1
ATOM 610 C C . HIS A 1 76 ? 22.981 33.661 21.794 1.00 23.98 73 HIS A C 1
ATOM 611 O O . HIS A 1 76 ? 23.324 33.268 22.907 1.00 25.11 73 HIS A O 1
ATOM 618 N N . GLU A 1 77 ? 23.842 33.820 20.791 1.00 24.86 74 GLU A N 1
ATOM 619 C CA . GLU A 1 77 ? 25.276 33.615 20.995 1.00 26.00 74 GLU A CA 1
ATOM 620 C C . GLU A 1 77 ? 25.857 34.634 21.972 1.00 25.19 74 GLU A C 1
ATOM 621 O O . GLU A 1 77 ? 26.645 34.283 22.854 1.00 24.70 74 GLU A O 1
ATOM 627 N N . ARG A 1 78 ? 25.471 35.895 21.806 1.00 23.63 75 ARG A N 1
ATOM 628 C CA . ARG A 1 78 ? 25.923 36.959 22.702 1.00 23.08 75 ARG A CA 1
ATOM 629 C C . ARG A 1 78 ? 25.499 36.704 24.147 1.00 22.93 75 ARG A C 1
ATOM 630 O O . ARG A 1 78 ? 26.298 36.862 25.075 1.00 22.60 75 ARG A O 1
ATOM 638 N N . ILE A 1 79 ? 24.243 36.308 24.331 1.00 22.72 76 ILE A N 1
ATOM 639 C CA . ILE A 1 79 ? 23.741 35.942 25.655 1.00 21.94 76 ILE A CA 1
ATOM 640 C C . ILE A 1 79 ? 24.494 34.722 26.198 1.00 24.04 76 ILE A C 1
ATOM 641 O O . ILE A 1 79 ? 24.821 34.652 27.394 1.00 23.65 76 ILE A O 1
ATOM 646 N N . GLY A 1 80 ? 24.784 33.770 25.316 1.00 24.97 77 GLY A N 1
ATOM 647 C CA . GLY A 1 80 ? 25.485 32.562 25.713 1.00 24.31 77 GLY A CA 1
ATOM 648 C C . GLY A 1 80 ? 26.864 32.810 26.295 1.00 26.10 77 GLY A C 1
ATOM 649 O O . GLY A 1 80 ? 27.323 32.050 27.149 1.00 27.59 77 GLY A O 1
ATOM 650 N N . ARG A 1 81 ? 27.526 33.871 25.833 1.00 27.06 78 ARG A N 1
ATOM 651 C CA . ARG A 1 81 ? 28.868 34.208 26.311 1.00 25.98 78 ARG A CA 1
ATOM 652 C C . ARG A 1 81 ? 28.816 34.904 27.668 1.00 25.76 78 ARG A C 1
ATOM 653 O O . ARG A 1 81 ? 29.837 35.048 28.338 1.00 25.91 78 ARG A O 1
ATOM 661 N N . ALA A 1 82 ? 27.618 35.309 28.075 1.00 25.95 79 ALA A N 1
ATOM 662 C CA . ALA A 1 82 ? 27.455 36.155 29.251 1.00 24.40 79 ALA A CA 1
ATOM 663 C C . ALA A 1 82 ? 27.066 35.407 30.522 1.00 25.25 79 ALA A C 1
ATOM 664 O O . ALA A 1 82 ? 26.431 34.349 30.478 1.00 26.01 79 ALA A O 1
ATOM 666 N N . ASP A 1 83 ? 27.456 35.982 31.657 1.00 24.35 80 ASP A N 1
ATOM 667 C CA . ASP A 1 83 ? 27.023 35.508 32.962 1.00 25.51 80 ASP A CA 1
ATOM 668 C C . ASP A 1 83 ? 25.889 36.402 33.453 1.00 24.04 80 ASP A C 1
ATOM 669 O O . ASP A 1 83 ? 25.121 36.028 34.343 1.00 24.66 80 ASP A O 1
ATOM 674 N N . ALA A 1 84 ? 25.783 37.585 32.853 1.00 22.78 81 ALA A N 1
ATOM 675 C CA . ALA A 1 84 ? 24.809 38.581 33.281 1.00 21.13 81 ALA A CA 1
ATOM 676 C C . ALA A 1 84 ? 24.279 39.349 32.077 1.00 20.51 81 ALA A C 1
ATOM 677 O O . ALA A 1 84 ? 24.955 39.444 31.059 1.00 20.87 81 ALA A O 1
ATOM 679 N N . LEU A 1 85 ? 23.066 39.879 32.196 1.00 19.95 82 LEU A N 1
ATOM 680 C CA . LEU A 1 85 ? 22.516 40.770 31.185 1.00 18.50 82 LEU A CA 1
ATOM 681 C C . LEU A 1 85 ? 22.264 42.123 31.821 1.00 18.52 82 LEU A C 1
ATOM 682 O O . LEU A 1 85 ? 22.063 42.233 33.034 1.00 19.98 82 LEU A O 1
ATOM 687 N N . ALA A 1 86 ? 22.277 43.162 31.005 1.00 18.24 83 ALA A N 1
ATOM 688 C CA . ALA A 1 86 ? 21.849 44.466 31.474 1.00 17.29 83 ALA A CA 1
ATOM 689 C C . ALA A 1 86 ? 20.981 45.110 30.412 1.00 18.42 83 ALA A C 1
ATOM 690 O O . ALA A 1 86 ? 21.153 44.852 29.220 1.00 19.51 83 ALA A O 1
ATOM 692 N N . PHE A 1 87 ? 20.030 45.922 30.856 1.00 16.95 84 PHE A N 1
ATOM 693 C CA . PHE A 1 87 ? 19.116 46.615 29.962 1.00 16.63 84 PHE A CA 1
ATOM 694 C C . PHE A 1 87 ? 19.120 48.082 30.347 1.00 18.06 84 PHE A C 1
ATOM 695 O O . PHE A 1 87 ? 18.806 48.436 31.485 1.00 18.50 84 PHE A O 1
ATOM 703 N N . ILE A 1 88 ? 19.503 48.929 29.399 1.00 16.19 85 ILE A N 1
ATOM 704 C CA . ILE A 1 88 ? 19.647 50.355 29.645 1.00 15.37 85 ILE A CA 1
ATOM 705 C C . ILE A 1 88 ? 18.819 51.111 28.619 1.00 16.06 85 ILE A C 1
ATOM 706 O O . ILE A 1 88 ? 19.044 50.993 27.412 1.00 17.44 85 ILE A O 1
ATOM 711 N N . TYR A 1 89 ? 17.835 51.865 29.101 1.00 16.40 86 TYR A N 1
ATOM 712 C CA . TYR A 1 89 ? 16.862 52.512 28.225 1.00 16.08 86 TYR A CA 1
ATOM 713 C C . TYR A 1 89 ? 16.121 53.619 28.963 1.00 16.62 86 TYR A C 1
ATOM 714 O O . TYR A 1 89 ? 16.071 53.628 30.198 1.00 16.79 86 TYR A O 1
ATOM 723 N N . PRO A 1 90 ? 15.552 54.567 28.212 1.00 17.09 87 PRO A N 1
ATOM 724 C CA . PRO A 1 90 ? 14.641 55.551 28.801 1.00 17.63 87 PRO A CA 1
ATOM 725 C C . PRO A 1 90 ? 13.216 55.014 28.915 1.00 16.90 87 PRO A C 1
ATOM 726 O O . PRO A 1 90 ? 12.760 54.236 28.062 1.00 17.85 87 PRO A O 1
ATOM 730 N N . LEU A 1 91 ? 12.513 55.445 29.953 1.00 16.49 88 LEU A N 1
ATOM 731 C CA . LEU A 1 91 ? 11.120 55.078 30.156 1.00 16.61 88 LEU A CA 1
ATOM 732 C C . LEU A 1 91 ? 10.256 55.864 29.191 1.00 17.87 88 LEU A C 1
ATOM 733 O O . LEU A 1 91 ? 10.207 57.087 29.273 1.00 17.55 88 LEU A O 1
ATOM 738 N N . TRP A 1 92 ? 9.579 55.161 28.286 1.00 16.38 89 TRP A N 1
ATOM 739 C CA . TRP A 1 92 ? 8.672 55.779 27.319 1.00 15.77 89 TRP A CA 1
ATOM 740 C C . TRP A 1 92 ? 7.285 55.164 27.457 1.00 15.49 89 TRP A C 1
ATOM 741 O O . TRP A 1 92 ? 7.101 53.973 27.192 1.00 16.38 89 TRP A O 1
ATOM 752 N N . TRP A 1 93 ? 6.307 55.968 27.857 1.00 16.78 90 TRP A N 1
ATOM 753 C CA . TRP A 1 93 ? 4.944 55.472 28.067 1.00 16.97 90 TRP A CA 1
ATOM 754 C C . TRP A 1 93 ? 4.933 54.233 28.964 1.00 16.91 90 TRP A C 1
ATOM 755 O O . TRP A 1 93 ? 4.243 53.240 28.715 1.00 17.98 90 TRP A O 1
ATOM 766 N N . SER A 1 94 ? 5.732 54.338 30.023 1.00 16.76 91 SER A N 1
ATOM 767 C CA . SER A 1 94 ? 5.752 53.379 31.116 1.00 17.01 91 SER A CA 1
ATOM 768 C C . SER A 1 94 ? 6.238 51.980 30.752 1.00 17.38 91 SER A C 1
ATOM 769 O O . SER A 1 94 ? 5.970 51.030 31.475 1.00 19.15 91 SER A O 1
ATOM 772 N N . ASP A 1 95 ? 6.973 51.860 29.648 1.00 17.20 92 ASP A N 1
ATOM 773 C CA . ASP A 1 95 ? 7.653 50.609 29.321 1.00 18.23 92 ASP A CA 1
ATOM 774 C C . ASP A 1 95 ? 8.872 50.960 28.468 1.00 17.84 92 ASP A C 1
ATOM 775 O O . ASP A 1 95 ? 9.146 52.135 28.221 1.00 19.49 92 ASP A O 1
ATOM 780 N N . CYS A 1 96 ? 9.615 49.953 28.036 1.00 18.31 93 CYS A N 1
ATOM 781 C CA A CYS A 1 96 ? 10.790 50.262 27.248 0.67 18.31 93 CYS A CA 1
ATOM 782 C CA B CYS A 1 96 ? 10.784 50.079 27.150 0.33 18.75 93 CYS A CA 1
ATOM 783 C C . CYS A 1 96 ? 10.445 50.762 25.831 1.00 17.10 93 CYS A C 1
ATOM 784 O O . CYS A 1 96 ? 9.303 50.648 25.357 1.00 17.35 93 CYS A O 1
ATOM 789 N N . PRO A 1 97 ? 11.431 51.397 25.179 1.00 16.75 94 PRO A N 1
ATOM 790 C CA . PRO A 1 97 ? 11.227 51.825 23.795 1.00 16.33 94 PRO A CA 1
ATOM 791 C C . PRO A 1 97 ? 10.805 50.642 22.947 1.00 15.51 94 PRO A C 1
ATOM 792 O O . PRO A 1 97 ? 11.186 49.506 23.246 1.00 18.22 94 PRO A O 1
ATOM 796 N N . ALA A 1 98 ? 10.015 50.906 21.913 1.00 15.25 95 ALA A N 1
ATOM 797 C CA . ALA A 1 98 ? 9.564 49.861 21.004 1.00 15.61 95 ALA A CA 1
ATOM 798 C C . ALA A 1 98 ? 10.712 48.994 20.505 1.00 16.38 95 ALA A C 1
ATOM 799 O O . ALA A 1 98 ? 10.538 47.783 20.327 1.00 15.85 95 ALA A O 1
ATOM 801 N N . LYS A 1 99 ? 11.874 49.613 20.273 1.00 16.28 96 LYS A N 1
ATOM 802 C CA . LYS A 1 99 ? 13.048 48.884 19.790 1.00 16.10 96 LYS A CA 1
ATOM 803 C C . LYS A 1 99 ? 13.439 47.747 20.740 1.00 16.92 96 LYS A C 1
ATOM 804 O O . LYS A 1 99 ? 13.742 46.635 20.295 1.00 16.60 96 LYS A O 1
ATOM 810 N N . LEU A 1 100 ? 13.405 48.013 22.047 1.00 15.13 97 LEU A N 1
ATOM 811 C CA . LEU A 1 100 ? 13.751 46.987 23.021 1.00 14.73 97 LEU A CA 1
ATOM 812 C C . LEU A 1 100 ? 12.600 46.006 23.217 1.00 14.97 97 LEU A C 1
ATOM 813 O O . LEU A 1 100 ? 12.830 44.811 23.418 1.00 15.42 97 LEU A O 1
ATOM 818 N N . LYS A 1 101 ? 11.364 46.504 23.172 1.00 14.91 98 LYS A N 1
ATOM 819 C CA . LYS A 1 101 ? 10.205 45.621 23.289 1.00 15.23 98 LYS A CA 1
ATOM 820 C C . LYS A 1 101 ? 10.267 44.574 22.191 1.00 16.29 98 LYS A C 1
ATOM 821 O O . LYS A 1 101 ? 9.991 43.394 22.431 1.00 15.85 98 LYS A O 1
ATOM 827 N N . GLY A 1 102 ? 10.661 45.007 20.995 1.00 16.37 99 GLY A N 1
ATOM 828 C CA . GLY A 1 102 ? 10.733 44.113 19.856 1.00 15.94 99 GLY A CA 1
ATOM 829 C C . GLY A 1 102 ? 11.847 43.102 19.999 1.00 16.54 99 GLY A C 1
ATOM 830 O O . GLY A 1 102 ? 11.748 41.991 19.475 1.00 15.98 99 GLY A O 1
ATOM 831 N N . TRP A 1 103 ? 12.900 43.480 20.723 1.00 16.41 100 TRP A N 1
ATOM 832 C CA . TRP A 1 103 ? 13.967 42.548 21.040 1.00 16.68 100 TRP A CA 1
ATOM 833 C C . TRP A 1 103 ? 13.401 41.391 21.870 1.00 14.59 100 TRP A C 1
ATOM 834 O O . TRP A 1 103 ? 13.663 40.231 21.568 1.00 15.30 100 TRP A O 1
ATOM 845 N N . PHE A 1 104 ? 12.596 41.688 22.889 1.00 15.07 101 PHE A N 1
ATOM 846 C CA . PHE A 1 104 ? 11.962 40.614 23.647 1.00 16.43 101 PHE A CA 1
ATOM 847 C C . PHE A 1 104 ? 11.057 39.767 22.744 1.00 16.09 101 PHE A C 1
ATOM 848 O O . PHE A 1 104 ? 11.144 38.531 22.758 1.00 15.60 101 PHE A O 1
ATOM 856 N N . ASP A 1 105 ? 10.211 40.424 21.949 1.00 15.30 102 ASP A N 1
ATOM 857 C CA . ASP A 1 105 ? 9.259 39.716 21.082 1.00 16.18 102 ASP A CA 1
ATOM 858 C C . ASP A 1 105 ? 9.973 38.710 20.180 1.00 17.47 102 ASP A C 1
ATOM 859 O O . ASP A 1 105 ? 9.501 37.588 19.981 1.00 18.49 102 ASP A O 1
ATOM 864 N N . ARG A 1 106 ? 11.119 39.128 19.643 1.00 16.28 103 ARG A N 1
ATOM 865 C CA . ARG A 1 106 ? 11.839 38.351 18.637 1.00 17.94 103 ARG A CA 1
ATOM 866 C C . ARG A 1 106 ? 12.917 37.420 19.189 1.00 18.71 103 ARG A C 1
ATOM 867 O O . ARG A 1 106 ? 13.229 36.391 18.579 1.00 18.54 103 ARG A O 1
ATOM 875 N N . VAL A 1 107 ? 13.491 37.778 20.332 1.00 17.79 104 VAL A N 1
ATOM 876 C CA . VAL A 1 107 ? 14.648 37.051 20.841 1.00 19.03 104 VAL A CA 1
ATOM 877 C C . VAL A 1 107 ? 14.249 36.023 21.892 1.00 19.20 104 VAL A C 1
ATOM 878 O O . VAL A 1 107 ? 14.874 34.976 22.004 1.00 20.26 104 VAL A O 1
ATOM 882 N N . TRP A 1 108 ? 13.177 36.294 22.630 1.00 18.18 105 TRP A N 1
ATOM 883 C CA . TRP A 1 108 ? 12.707 35.337 23.626 1.00 18.60 105 TRP A CA 1
ATOM 884 C C . TRP A 1 108 ? 11.852 34.263 22.942 1.00 19.47 105 TRP A C 1
ATOM 885 O O . TRP A 1 108 ? 10.622 34.260 23.054 1.00 20.31 105 TRP A O 1
ATOM 896 N N . THR A 1 109 ? 12.507 33.344 22.240 1.00 19.82 106 THR A N 1
ATOM 897 C CA . THR A 1 109 ? 11.816 32.400 21.356 1.00 20.59 106 THR A CA 1
ATOM 898 C C . THR A 1 109 ? 11.427 31.095 22.028 1.00 22.18 106 THR A C 1
ATOM 899 O O . THR A 1 109 ? 12.029 30.688 23.022 1.00 22.21 106 THR A O 1
ATOM 903 N N . TYR A 1 110 ? 10.406 30.439 21.480 1.00 23.26 107 TYR A N 1
ATOM 904 C CA . TYR A 1 110 ? 9.986 29.151 21.999 1.00 25.02 107 TYR A CA 1
ATOM 905 C C . TYR A 1 110 ? 11.124 28.151 21.827 1.00 26.92 107 TYR A C 1
ATOM 906 O O . TYR A 1 110 ? 11.740 28.068 20.756 1.00 26.75 107 TYR A O 1
ATOM 915 N N . GLY A 1 111 ? 11.399 27.397 22.890 1.00 27.34 108 GLY A N 1
ATOM 916 C CA . GLY A 1 111 ? 12.485 26.434 22.883 1.00 28.48 108 GLY A CA 1
ATOM 917 C C . GLY A 1 111 ? 13.765 27.002 23.464 1.00 29.90 108 GLY A C 1
ATOM 918 O O . GLY A 1 111 ? 14.704 26.257 23.748 1.00 31.39 108 GLY A O 1
ATOM 919 N N . TYR A 1 112 ? 13.798 28.321 23.642 1.00 28.88 109 TYR A N 1
ATOM 920 C CA . TYR A 1 112 ? 14.961 29.007 24.195 1.00 27.19 109 TYR A CA 1
ATOM 921 C C . TYR A 1 112 ? 14.624 29.703 25.514 1.00 27.16 109 TYR A C 1
ATOM 922 O O . TYR A 1 112 ? 15.163 29.350 26.570 1.00 26.74 109 TYR A O 1
ATOM 931 N N . ALA A 1 113 ? 13.737 30.695 25.449 1.00 25.62 110 ALA A N 1
ATOM 932 C CA . ALA A 1 113 ? 13.353 31.471 26.631 1.00 25.77 110 ALA A CA 1
ATOM 933 C C . ALA A 1 113 ? 12.254 30.796 27.446 1.00 26.97 110 ALA A C 1
ATOM 934 O O . ALA A 1 113 ? 12.108 31.052 28.642 1.00 28.42 110 ALA A O 1
ATOM 936 N N . TYR A 1 114 ? 11.474 29.944 26.790 1.00 26.87 111 TYR A N 1
ATOM 937 C CA . TYR A 1 114 ? 10.396 29.230 27.455 1.00 26.55 111 TYR A CA 1
ATOM 938 C C . TYR A 1 114 ? 9.991 28.030 26.617 1.00 27.39 111 TYR A C 1
ATOM 939 O O . TYR A 1 114 ? 10.132 28.048 25.394 1.00 26.42 111 TYR A O 1
ATOM 948 N N . PHE A 1 115 ? 9.515 26.983 27.286 1.00 30.62 112 PHE A N 1
ATOM 949 C CA . PHE A 1 115 ? 8.883 25.849 26.618 1.00 34.06 112 PHE A CA 1
ATOM 950 C C . PHE A 1 115 ? 8.130 24.996 27.625 1.00 35.39 112 PHE A C 1
ATOM 951 O O . PHE A 1 115 ? 8.485 24.976 28.801 1.00 36.19 112 PHE A O 1
ATOM 959 N N . GLY A 1 122 ? 10.288 25.275 31.433 1.00 38.04 119 GLY A N 1
ATOM 960 C CA . GLY A 1 122 ? 11.716 25.108 31.233 1.00 36.82 119 GLY A CA 1
ATOM 961 C C . GLY A 1 122 ? 12.313 26.266 30.457 1.00 36.88 119 GLY A C 1
ATOM 962 O O . GLY A 1 122 ? 11.587 27.059 29.855 1.00 38.21 119 GLY A O 1
ATOM 963 N N . THR A 1 123 ? 13.640 26.365 30.472 1.00 35.87 120 THR A N 1
ATOM 964 C CA . THR A 1 123 ? 14.340 27.424 29.757 1.00 34.50 120 THR A CA 1
ATOM 965 C C . THR A 1 123 ? 15.757 26.976 29.413 1.00 35.23 120 THR A C 1
ATOM 966 O O . THR A 1 123 ? 16.299 26.072 30.053 1.00 36.31 120 THR A O 1
ATOM 970 N N . ARG A 1 124 ? 16.345 27.597 28.393 1.00 34.37 121 ARG A N 1
ATOM 971 C CA . ARG A 1 124 ? 17.729 27.325 28.015 1.00 34.07 121 ARG A CA 1
ATOM 972 C C . ARG A 1 124 ? 18.622 28.473 28.461 1.00 32.77 121 ARG A C 1
ATOM 973 O O . ARG A 1 124 ? 19.848 28.383 28.401 1.00 33.09 121 ARG A O 1
ATOM 981 N N . ILE A 1 125 ? 18.008 29.560 28.906 1.00 31.04 122 ILE A N 1
ATOM 982 C CA . ILE A 1 125 ? 18.773 30.735 29.309 1.00 29.64 122 ILE A CA 1
ATOM 983 C C . ILE A 1 125 ? 19.547 30.470 30.601 1.00 28.01 122 ILE A C 1
ATOM 984 O O . ILE A 1 125 ? 18.977 30.038 31.603 1.00 27.69 122 ILE A O 1
ATOM 989 N N . ASP A 1 126 ? 20.853 30.712 30.558 1.00 27.90 123 ASP A N 1
ATOM 990 C CA . ASP A 1 126 ? 21.723 30.479 31.702 1.00 28.61 123 ASP A CA 1
ATOM 991 C C . ASP A 1 126 ? 22.388 31.786 32.128 1.00 26.25 123 ASP A C 1
ATOM 992 O O . ASP A 1 126 ? 23.522 32.077 31.751 1.00 27.07 123 ASP A O 1
ATOM 997 N N . ILE A 1 127 ? 21.667 32.567 32.924 1.00 26.29 124 ILE A N 1
ATOM 998 C CA . ILE A 1 127 ? 22.099 33.909 33.297 1.00 25.75 124 ILE A CA 1
ATOM 999 C C . ILE A 1 127 ? 21.905 34.112 34.791 1.00 25.26 124 ILE A C 1
ATOM 1000 O O . ILE A 1 127 ? 20.789 33.958 35.306 1.00 26.36 124 ILE A O 1
ATOM 1005 N N . GLU A 1 128 ? 22.988 34.460 35.481 1.00 24.63 125 GLU A N 1
ATOM 1006 C CA . GLU A 1 128 ? 22.969 34.573 36.937 1.00 25.96 125 GLU A CA 1
ATOM 1007 C C . GLU A 1 128 ? 22.256 35.838 37.417 1.00 25.25 125 GLU A C 1
ATOM 1008 O O . GLU A 1 128 ? 21.556 35.814 38.438 1.00 26.93 125 GLU A O 1
ATOM 1014 N N . LYS A 1 129 ? 22.411 36.928 36.666 1.00 24.45 126 LYS A N 1
ATOM 1015 C CA . LYS A 1 129 ? 21.875 38.223 37.081 1.00 23.94 126 LYS A CA 1
ATOM 1016 C C . LYS A 1 129 ? 21.526 39.123 35.904 1.00 22.08 126 LYS A C 1
ATOM 1017 O O . LYS A 1 129 ? 22.257 39.183 34.921 1.00 21.90 126 LYS A O 1
ATOM 1023 N N . ALA A 1 130 ? 20.410 39.831 36.020 1.00 20.50 127 ALA A N 1
ATOM 1024 C CA . ALA A 1 130 ? 20.077 40.885 35.079 1.00 21.28 127 ALA A CA 1
ATOM 1025 C C . ALA A 1 130 ? 19.902 42.189 35.841 1.00 21.15 127 ALA A C 1
ATOM 1026 O O . ALA A 1 130 ? 19.270 42.218 36.903 1.00 21.37 127 ALA A O 1
ATOM 1028 N N . VAL A 1 131 ? 20.470 43.259 35.292 1.00 20.66 128 VAL A N 1
ATOM 1029 C CA . VAL A 1 131 ? 20.358 44.596 35.858 1.00 21.37 128 VAL A CA 1
ATOM 1030 C C . VAL A 1 131 ? 19.603 45.502 34.883 1.00 20.60 128 VAL A C 1
ATOM 1031 O O . VAL A 1 131 ? 19.955 45.595 33.703 1.00 21.27 128 VAL A O 1
ATOM 1035 N N . VAL A 1 132 ? 18.561 46.172 35.365 1.00 19.98 129 VAL A N 1
ATOM 1036 C CA . VAL A 1 132 ? 17.821 47.112 34.533 1.00 18.75 129 VAL A CA 1
ATOM 1037 C C . VAL A 1 132 ? 18.095 48.525 35.024 1.00 19.30 129 VAL A C 1
ATOM 1038 O O . VAL A 1 132 ? 17.875 48.836 36.192 1.00 20.04 129 VAL A O 1
ATOM 1042 N N . LEU A 1 133 ? 18.587 49.371 34.130 1.00 17.95 130 LEU A N 1
ATOM 1043 C CA . LEU A 1 133 ? 18.845 50.772 34.449 1.00 18.75 130 LEU A CA 1
ATOM 1044 C C . LEU A 1 133 ? 17.920 51.610 33.578 1.00 19.85 130 LEU A C 1
ATOM 1045 O O . LEU A 1 133 ? 18.165 51.811 32.380 1.00 20.13 130 LEU A O 1
ATOM 1050 N N . CYS A 1 134 ? 16.831 52.069 34.185 1.00 19.13 131 CYS A N 1
ATOM 1051 C CA . CYS A 1 134 ? 15.780 52.761 33.459 1.00 18.98 131 CYS A CA 1
ATOM 1052 C C . CYS A 1 134 ? 15.732 54.233 33.846 1.00 18.56 131 CYS A C 1
ATOM 1053 O O . CYS A 1 134 ? 15.476 54.583 35.002 1.00 20.55 131 CYS A O 1
ATOM 1056 N N . SER A 1 135 ? 15.989 55.104 32.882 1.00 17.91 132 SER A N 1
ATOM 1057 C CA A SER A 1 135 ? 15.948 56.543 33.127 0.50 17.84 132 SER A CA 1
ATOM 1058 C CA B SER A 1 135 ? 15.951 56.535 33.139 0.50 17.68 132 SER A CA 1
ATOM 1059 C C . SER A 1 135 ? 14.526 57.046 32.926 1.00 18.48 132 SER A C 1
ATOM 1060 O O . SER A 1 135 ? 13.875 56.691 31.954 1.00 20.80 132 SER A O 1
ATOM 1065 N N . ALA A 1 136 ? 14.031 57.867 33.850 1.00 18.76 133 ALA A N 1
ATOM 1066 C CA . ALA A 1 136 ? 12.649 58.336 33.756 1.00 19.27 133 ALA A CA 1
ATOM 1067 C C . ALA A 1 136 ? 12.544 59.820 34.045 1.00 18.80 133 ALA A C 1
ATOM 1068 O O . ALA A 1 136 ? 13.325 60.359 34.826 1.00 19.26 133 ALA A O 1
ATOM 1070 N N . GLY A 1 137 ? 11.584 60.475 33.404 1.00 21.09 134 GLY A N 1
ATOM 1071 C CA . GLY A 1 137 ? 11.285 61.861 33.704 1.00 21.75 134 GLY A CA 1
ATOM 1072 C C . GLY A 1 137 ? 10.706 62.016 35.099 1.00 21.75 134 GLY A C 1
ATOM 1073 O O . GLY A 1 137 ? 11.116 62.890 35.867 1.00 24.03 134 GLY A O 1
ATOM 1074 N N . HIS A 1 138 ? 9.731 61.172 35.432 1.00 22.78 135 HIS A N 1
ATOM 1075 C CA . HIS A 1 138 ? 9.172 61.169 36.780 1.00 23.34 135 HIS A CA 1
ATOM 1076 C C . HIS A 1 138 ? 10.202 60.696 37.792 1.00 23.71 135 HIS A C 1
ATOM 1077 O O . HIS A 1 138 ? 11.117 59.952 37.457 1.00 22.33 135 HIS A O 1
ATOM 1084 N N . THR A 1 139 ? 10.055 61.131 39.037 1.00 25.88 136 THR A N 1
ATOM 1085 C CA . THR A 1 139 ? 10.898 60.600 40.095 1.00 28.09 136 THR A CA 1
ATOM 1086 C C . THR A 1 139 ? 10.439 59.187 40.428 1.00 29.89 136 THR A C 1
ATOM 1087 O O . THR A 1 139 ? 9.285 58.823 40.178 1.00 29.59 136 THR A O 1
ATOM 1091 N N . GLU A 1 140 ? 11.341 58.390 40.992 1.00 32.83 137 GLU A N 1
ATOM 1092 C CA . GLU A 1 140 ? 10.988 57.041 41.401 1.00 35.08 137 GLU A CA 1
ATOM 1093 C C . GLU A 1 140 ? 9.898 57.121 42.458 1.00 35.87 137 GLU A C 1
ATOM 1094 O O . GLU A 1 140 ? 9.022 56.263 42.522 1.00 35.55 137 GLU A O 1
ATOM 1100 N N . GLU A 1 141 ? 9.945 58.172 43.269 1.00 36.55 138 GLU A N 1
ATOM 1101 C CA . GLU A 1 141 ? 8.938 58.386 44.302 1.00 38.74 138 GLU A CA 1
ATOM 1102 C C . GLU A 1 141 ? 7.537 58.516 43.697 1.00 35.81 138 GLU A C 1
ATOM 1103 O O . GLU A 1 141 ? 6.582 57.895 44.168 1.00 34.46 138 GLU A O 1
ATOM 1109 N N . ASP A 1 142 ? 7.423 59.329 42.653 1.00 34.55 139 ASP A N 1
ATOM 1110 C CA . ASP A 1 142 ? 6.145 59.521 41.982 1.00 33.58 139 ASP A CA 1
ATOM 1111 C C . ASP A 1 142 ? 5.692 58.244 41.281 1.00 29.43 139 ASP A C 1
ATOM 1112 O O . ASP A 1 142 ? 4.510 57.916 41.295 1.00 29.39 139 ASP A O 1
ATOM 1117 N N . LEU A 1 143 ? 6.631 57.517 40.686 1.00 27.26 140 LEU A N 1
ATOM 1118 C CA . LEU A 1 143 ? 6.302 56.247 40.031 1.00 25.55 140 LEU A CA 1
ATOM 1119 C C . LEU A 1 143 ? 5.911 55.153 41.029 1.00 25.35 140 LEU A C 1
ATOM 1120 O O . LEU A 1 143 ? 5.033 54.336 40.744 1.00 25.88 140 LEU A O 1
ATOM 1125 N N . GLU A 1 144 ? 6.568 55.128 42.190 1.00 25.54 141 GLU A N 1
ATOM 1126 C CA . GLU A 1 144 ? 6.184 54.203 43.256 1.00 26.43 141 GLU A CA 1
ATOM 1127 C C . GLU A 1 144 ? 4.787 54.560 43.733 1.00 28.12 141 GLU A C 1
ATOM 1128 O O . GLU A 1 144 ? 3.948 53.684 43.966 1.00 27.60 141 GLU A O 1
ATOM 1134 N N . GLY A 1 145 ? 4.538 55.859 43.866 1.00 28.04 142 GLY A N 1
ATOM 1135 C CA . GLY A 1 145 ? 3.269 56.333 44.375 1.00 28.43 142 GLY A CA 1
ATOM 1136 C C . GLY A 1 145 ? 2.096 56.000 43.476 1.00 29.10 142 GLY A C 1
ATOM 1137 O O . GLY A 1 145 ? 1.020 55.662 43.964 1.00 30.45 142 GLY A O 1
ATOM 1138 N N . THR A 1 146 ? 2.297 56.087 42.163 1.00 28.40 143 THR A N 1
ATOM 1139 C CA . THR A 1 146 ? 1.202 55.862 41.214 1.00 28.30 143 THR A CA 1
ATOM 1140 C C . THR A 1 146 ? 0.951 54.400 40.828 1.00 29.96 143 THR A C 1
ATOM 1141 O O . THR A 1 146 ? -0.079 54.085 40.236 1.00 33.05 143 THR A O 1
ATOM 1145 N N . GLY A 1 147 ? 1.887 53.512 41.138 1.00 27.94 144 GLY A N 1
ATOM 1146 C CA . GLY A 1 147 ? 1.731 52.120 40.756 1.00 26.57 144 GLY A CA 1
ATOM 1147 C C . GLY A 1 147 ? 2.502 51.736 39.504 1.00 25.66 144 GLY A C 1
ATOM 1148 O O . GLY A 1 147 ? 2.553 50.559 39.133 1.00 24.66 144 GLY A O 1
ATOM 1149 N N . ILE A 1 148 ? 3.104 52.721 38.846 1.00 23.42 145 ILE A N 1
ATOM 1150 C CA . ILE A 1 148 ? 3.871 52.451 37.631 1.00 23.54 145 ILE A CA 1
ATOM 1151 C C . ILE A 1 148 ? 5.159 51.663 37.936 1.00 21.56 145 ILE A C 1
ATOM 1152 O O . ILE A 1 148 ? 5.488 50.716 37.224 1.00 21.94 145 ILE A O 1
ATOM 1157 N N . ALA A 1 149 ? 5.874 52.032 38.999 1.00 20.64 146 ALA A N 1
ATOM 1158 C CA . ALA A 1 149 ? 7.088 51.297 39.368 1.00 21.17 146 ALA A CA 1
ATOM 1159 C C . ALA A 1 149 ? 6.801 49.808 39.600 1.00 21.85 146 ALA A C 1
ATOM 1160 O O . ALA A 1 149 ? 7.543 48.940 39.135 1.00 20.70 146 ALA A O 1
ATOM 1162 N N . GLU A 1 150 ? 5.713 49.524 40.310 1.00 24.35 147 GLU A N 1
ATOM 1163 C CA . GLU A 1 150 ? 5.299 48.152 40.575 1.00 24.71 147 GLU A CA 1
ATOM 1164 C C . GLU A 1 150 ? 4.936 47.411 39.286 1.00 24.18 147 GLU A C 1
ATOM 1165 O O . GLU A 1 150 ? 5.279 46.239 39.111 1.00 22.64 147 GLU A O 1
ATOM 1171 N N . SER A 1 151 ? 4.246 48.103 38.385 1.00 23.44 148 SER A N 1
ATOM 1172 C CA . SER A 1 151 ? 3.892 47.530 37.096 1.00 25.07 148 SER A CA 1
ATOM 1173 C C . SER A 1 151 ? 5.152 47.146 36.347 1.00 25.62 148 SER A C 1
ATOM 1174 O O . SER A 1 151 ? 5.247 46.061 35.762 1.00 25.62 148 SER A O 1
ATOM 1177 N N . MET A 1 152 ? 6.131 48.040 36.374 1.00 25.27 149 MET A N 1
ATOM 1178 C CA . MET A 1 152 ? 7.359 47.803 35.642 1.00 26.17 149 MET A CA 1
ATOM 1179 C C . MET A 1 152 ? 8.154 46.657 36.229 1.00 24.72 149 MET A C 1
ATOM 1180 O O . MET A 1 152 ? 8.775 45.902 35.493 1.00 24.25 149 MET A O 1
ATOM 1185 N N . ARG A 1 153 ? 8.124 46.517 37.551 1.00 25.81 150 ARG A N 1
ATOM 1186 C CA . ARG A 1 153 ? 8.741 45.360 38.183 1.00 26.08 150 ARG A CA 1
ATOM 1187 C C . ARG A 1 153 ? 8.039 44.062 37.766 1.00 25.11 150 ARG A C 1
ATOM 1188 O O . ARG A 1 153 ? 8.701 43.085 37.427 1.00 26.65 150 ARG A O 1
ATOM 1196 N N . SER A 1 154 ? 6.707 44.063 37.769 1.00 22.73 151 SER A N 1
ATOM 1197 C CA . SER A 1 154 ? 5.932 42.881 37.375 1.00 20.48 151 SER A CA 1
ATOM 1198 C C . SER A 1 154 ? 6.222 42.455 35.939 1.00 20.64 151 SER A C 1
ATOM 1199 O O . SER A 1 154 ? 6.350 41.264 35.640 1.00 22.47 151 SER A O 1
ATOM 1202 N N . VAL A 1 155 ? 6.329 43.439 35.058 1.00 19.59 152 VAL A N 1
ATOM 1203 C CA . VAL A 1 155 ? 6.490 43.180 33.639 1.00 19.15 152 VAL A CA 1
ATOM 1204 C C . VAL A 1 155 ? 7.938 42.851 33.269 1.00 19.84 152 VAL A C 1
ATOM 1205 O O . VAL A 1 155 ? 8.225 41.800 32.689 1.00 19.24 152 VAL A O 1
ATOM 1209 N N . MET A 1 156 ? 8.857 43.743 33.619 1.00 19.48 153 MET A N 1
ATOM 1210 C CA . MET A 1 156 ? 10.239 43.597 33.197 1.00 19.74 153 MET A CA 1
ATOM 1211 C C . MET A 1 156 ? 10.981 42.576 34.060 1.00 21.47 153 MET A C 1
ATOM 1212 O O . MET A 1 156 ? 11.571 41.625 33.546 1.00 23.00 153 MET A O 1
ATOM 1217 N N . LEU A 1 157 ? 10.934 42.757 35.374 1.00 21.41 154 LEU A N 1
ATOM 1218 C CA . LEU A 1 157 ? 11.645 41.846 36.267 1.00 22.09 154 LEU A CA 1
ATOM 1219 C C . LEU A 1 157 ? 10.931 40.503 36.347 1.00 21.76 154 LEU A C 1
ATOM 1220 O O . LEU A 1 157 ? 11.564 39.450 36.245 1.00 24.62 154 LEU A O 1
ATOM 1225 N N . GLY A 1 158 ? 9.614 40.537 36.525 1.00 21.11 155 GLY A N 1
ATOM 1226 C CA . GLY A 1 158 ? 8.852 39.315 36.690 1.00 21.67 155 GLY A CA 1
ATOM 1227 C C . GLY A 1 158 ? 8.756 38.468 35.434 1.00 22.42 155 GLY A C 1
ATOM 1228 O O . GLY A 1 158 ? 9.361 37.400 35.349 1.00 24.76 155 GLY A O 1
ATOM 1229 N N . ASP A 1 159 ? 7.990 38.940 34.457 1.00 21.60 156 ASP A N 1
ATOM 1230 C CA . ASP A 1 159 ? 7.704 38.142 33.270 1.00 20.20 156 ASP A CA 1
ATOM 1231 C C . ASP A 1 159 ? 8.906 38.016 32.337 1.00 19.95 156 ASP A C 1
ATOM 1232 O O . ASP A 1 159 ? 9.256 36.920 31.901 1.00 21.96 156 ASP A O 1
ATOM 1237 N N . ARG A 1 160 ? 9.536 39.140 32.024 1.00 19.49 157 ARG A N 1
ATOM 1238 C CA . ARG A 1 160 ? 10.550 39.144 30.974 1.00 18.16 157 ARG A CA 1
ATOM 1239 C C . ARG A 1 160 ? 11.919 38.640 31.411 1.00 19.41 157 ARG A C 1
ATOM 1240 O O . ARG A 1 160 ? 12.738 38.278 30.569 1.00 21.61 157 ARG A O 1
ATOM 1248 N N . LEU A 1 161 ? 12.179 38.600 32.713 1.00 20.59 158 LEU A N 1
ATOM 1249 C CA . LEU A 1 161 ? 13.509 38.199 33.175 1.00 21.15 158 LEU A CA 1
ATOM 1250 C C . LEU A 1 161 ? 13.462 36.975 34.085 1.00 22.27 158 LEU A C 1
ATOM 1251 O O . LEU A 1 161 ? 13.901 35.891 33.691 1.00 23.08 158 LEU A O 1
ATOM 1256 N N . LEU A 1 162 ? 12.916 37.125 35.288 1.00 23.77 159 LEU A N 1
ATOM 1257 C CA . LEU A 1 162 ? 12.739 35.960 36.151 1.00 23.35 159 LEU A CA 1
ATOM 1258 C C . LEU A 1 162 ? 11.901 34.893 35.440 1.00 24.23 159 LEU A C 1
ATOM 1259 O O . LEU A 1 162 ? 12.143 33.698 35.603 1.00 24.54 159 LEU A O 1
ATOM 1264 N N . GLY A 1 163 ? 10.935 35.332 34.635 1.00 23.49 160 GLY A N 1
ATOM 1265 C CA . GLY A 1 163 ? 10.018 34.424 33.962 1.00 25.48 160 GLY A CA 1
ATOM 1266 C C . GLY A 1 163 ? 10.646 33.563 32.879 1.00 26.69 160 GLY A C 1
ATOM 1267 O O . GLY A 1 163 ? 10.039 32.577 32.431 1.00 27.30 160 GLY A O 1
ATOM 1268 N N . VAL A 1 164 ? 11.852 33.926 32.450 1.00 25.20 161 VAL A N 1
ATOM 1269 C CA . VAL A 1 164 ? 12.549 33.157 31.422 1.00 25.83 161 VAL A CA 1
ATOM 1270 C C . VAL A 1 164 ? 13.807 32.493 31.975 1.00 26.51 161 VAL A C 1
ATOM 1271 O O . VAL A 1 164 ? 14.631 31.965 31.223 1.00 27.42 161 VAL A O 1
ATOM 1275 N N . GLY A 1 165 ? 13.950 32.514 33.297 1.00 25.69 162 GLY A N 1
ATOM 1276 C CA . GLY A 1 165 ? 15.012 31.769 33.945 1.00 25.45 162 GLY A CA 1
ATOM 1277 C C . GLY A 1 165 ? 16.184 32.550 34.514 1.00 26.45 162 GLY A C 1
ATOM 1278 O O . GLY A 1 165 ? 17.061 31.955 35.132 1.00 28.05 162 GLY A O 1
ATOM 1279 N N . VAL A 1 166 ? 16.227 33.863 34.301 1.00 25.56 163 VAL A N 1
ATOM 1280 C CA . VAL A 1 166 ? 17.269 34.676 34.929 1.00 25.50 163 VAL A CA 1
ATOM 1281 C C . VAL A 1 166 ? 17.202 34.474 36.449 1.00 25.55 163 VAL A C 1
ATOM 1282 O O . VAL A 1 166 ? 16.129 34.552 37.037 1.00 25.93 163 VAL A O 1
ATOM 1286 N N . LYS A 1 167 ? 18.339 34.200 37.085 1.00 26.28 164 LYS A N 1
ATOM 1287 C CA . LYS A 1 167 ? 18.310 33.744 38.474 1.00 28.01 164 LYS A CA 1
ATOM 1288 C C . LYS A 1 167 ? 18.097 34.854 39.502 1.00 27.96 164 LYS A C 1
ATOM 1289 O O . LYS A 1 167 ? 17.495 34.626 40.556 1.00 29.86 164 LYS A O 1
ATOM 1295 N N . ASN A 1 168 ? 18.587 36.046 39.185 1.00 28.69 165 ASN A N 1
ATOM 1296 C CA . ASN A 1 168 ? 18.551 37.186 40.095 1.00 27.66 165 ASN A CA 1
ATOM 1297 C C . ASN A 1 168 ? 18.370 38.452 39.276 1.00 24.25 165 ASN A C 1
ATOM 1298 O O . ASN A 1 168 ? 18.992 38.595 38.222 1.00 25.25 165 ASN A O 1
ATOM 1303 N N . VAL A 1 169 ? 17.521 39.362 39.748 1.00 23.92 166 VAL A N 1
ATOM 1304 C CA . VAL A 1 169 ? 17.256 40.607 39.027 1.00 24.36 166 VAL A CA 1
ATOM 1305 C C . VAL A 1 169 ? 17.255 41.841 39.933 1.00 25.59 166 VAL A C 1
ATOM 1306 O O . VAL A 1 169 ? 16.844 41.780 41.100 1.00 26.92 166 VAL A O 1
ATOM 1310 N N . THR A 1 170 ? 17.705 42.960 39.369 1.00 25.47 167 THR A N 1
ATOM 1311 C CA . THR A 1 170 ? 17.709 44.255 40.038 1.00 28.00 167 THR A CA 1
ATOM 1312 C C . THR A 1 170 ? 17.226 45.314 39.053 1.00 27.28 167 THR A C 1
ATOM 1313 O O . THR A 1 170 ? 17.591 45.276 37.884 1.00 26.33 167 THR A O 1
ATOM 1317 N N . MET A 1 171 ? 16.405 46.252 39.514 1.00 28.67 168 MET A N 1
ATOM 1318 C CA . MET A 1 171 ? 16.024 47.392 38.681 1.00 28.58 168 MET A CA 1
ATOM 1319 C C . MET A 1 171 ? 16.317 48.697 39.412 1.00 29.04 168 MET A C 1
ATOM 1320 O O . MET A 1 171 ? 16.004 48.842 40.595 1.00 30.58 168 MET A O 1
ATOM 1325 N N . GLU A 1 172 ? 16.941 49.632 38.707 1.00 27.42 169 GLU A N 1
ATOM 1326 C CA . GLU A 1 172 ? 17.187 50.963 39.245 1.00 27.98 169 GLU A CA 1
ATOM 1327 C C . GLU A 1 172 ? 16.391 51.953 38.416 1.00 26.91 169 GLU A C 1
ATOM 1328 O O . GLU A 1 172 ? 16.627 52.091 37.213 1.00 25.86 169 GLU A O 1
ATOM 1334 N N . ILE A 1 173 ? 15.440 52.632 39.047 1.00 25.16 170 ILE A N 1
ATOM 1335 C CA . ILE A 1 173 ? 14.726 53.696 38.362 1.00 24.48 170 ILE A CA 1
ATOM 1336 C C . ILE A 1 173 ? 15.496 54.992 38.567 1.00 22.13 170 ILE A C 1
ATOM 1337 O O . ILE A 1 173 ? 15.516 55.554 39.661 1.00 23.06 170 ILE A O 1
ATOM 1342 N N . LEU A 1 174 ? 16.154 55.444 37.505 1.00 20.10 171 LEU A N 1
ATOM 1343 C CA . LEU A 1 174 ? 16.941 56.667 37.556 1.00 19.45 171 LEU A CA 1
ATOM 1344 C C . LEU A 1 174 ? 16.042 57.835 37.159 1.00 20.05 171 LEU A C 1
ATOM 1345 O O . LEU A 1 174 ? 15.996 58.240 35.996 1.00 20.08 171 LEU A O 1
ATOM 1350 N N . GLY A 1 175 ? 15.305 58.357 38.135 1.00 22.26 172 GLY A N 1
ATOM 1351 C CA . GLY A 1 175 ? 14.238 59.303 37.855 1.00 22.05 172 GLY A CA 1
ATOM 1352 C C . GLY A 1 175 ? 14.610 60.764 38.003 1.00 22.73 172 GLY A C 1
ATOM 1353 O O . GLY A 1 175 ? 15.711 61.092 38.437 1.00 22.90 172 GLY A O 1
ATOM 1354 N N . GLY A 1 176 ? 13.687 61.639 37.614 1.00 22.15 173 GLY A N 1
ATOM 1355 C CA . GLY A 1 176 ? 13.877 63.073 37.739 1.00 22.95 173 GLY A CA 1
ATOM 1356 C C . GLY A 1 176 ? 14.514 63.718 36.522 1.00 23.14 173 GLY A C 1
ATOM 1357 O O . GLY A 1 176 ? 14.871 64.907 36.549 1.00 23.58 173 GLY A O 1
ATOM 1358 N N . MET A 1 177 ? 14.654 62.945 35.448 1.00 23.36 174 MET A N 1
ATOM 1359 C CA . MET A 1 177 ? 15.323 63.436 34.251 1.00 24.83 174 MET A CA 1
ATOM 1360 C C . MET A 1 177 ? 14.338 64.125 33.309 1.00 28.05 174 MET A C 1
ATOM 1361 O O . MET A 1 177 ? 14.023 63.616 32.233 1.00 28.52 174 MET A O 1
ATOM 1366 N N . VAL A 1 178 ? 13.845 65.284 33.725 1.00 30.34 175 VAL A N 1
ATOM 1367 C CA . VAL A 1 178 ? 12.973 66.075 32.872 1.00 33.00 175 VAL A CA 1
ATOM 1368 C C . VAL A 1 178 ? 13.836 67.032 32.058 1.00 34.96 175 VAL A C 1
ATOM 1369 O O . VAL A 1 178 ? 14.907 67.435 32.510 1.00 35.24 175 VAL A O 1
ATOM 1373 N N . PRO A 1 179 ? 13.391 67.367 30.838 1.00 37.27 176 PRO A N 1
ATOM 1374 C CA . PRO A 1 179 ? 14.154 68.251 29.948 1.00 38.60 176 PRO A CA 1
ATOM 1375 C C . PRO A 1 179 ? 14.545 69.574 30.607 1.00 40.97 176 PRO A C 1
ATOM 1376 O O . PRO A 1 179 ? 13.692 70.248 31.187 1.00 41.19 176 PRO A O 1
ATOM 1380 N N . GLY A 1 180 ? 15.826 69.926 30.530 1.00 42.94 177 GLY A N 1
ATOM 1381 C CA . GLY A 1 180 ? 16.305 71.191 31.059 1.00 43.86 177 GLY A CA 1
ATOM 1382 C C . GLY A 1 180 ? 16.706 71.146 32.522 1.00 45.07 177 GLY A C 1
ATOM 1383 O O . GLY A 1 180 ? 17.173 72.144 33.075 1.00 46.90 177 GLY A O 1
ATOM 1384 N N . ASP A 1 181 ? 16.525 69.990 33.151 1.00 44.15 178 ASP A N 1
ATOM 1385 C CA . ASP A 1 181 ? 16.838 69.829 34.567 1.00 43.56 178 ASP A CA 1
ATOM 1386 C C . ASP A 1 181 ? 17.923 68.771 34.759 1.00 43.23 178 ASP A C 1
ATOM 1387 O O . ASP A 1 181 ? 17.696 67.588 34.504 1.00 43.36 178 ASP A O 1
ATOM 1392 N N . ASP A 1 182 ? 19.098 69.201 35.209 1.00 43.36 179 ASP A N 1
ATOM 1393 C CA . ASP A 1 182 ? 20.206 68.286 35.468 1.00 42.81 179 ASP A CA 1
ATOM 1394 C C . ASP A 1 182 ? 20.335 67.954 36.955 1.00 39.90 179 ASP A C 1
ATOM 1395 O O . ASP A 1 182 ? 21.340 67.386 37.371 1.00 39.46 179 ASP A O 1
ATOM 1400 N N . SER A 1 183 ? 19.324 68.300 37.752 1.00 37.42 180 SER A N 1
ATOM 1401 C CA . SER A 1 183 ? 19.422 68.173 39.210 1.00 36.52 180 SER A CA 1
ATOM 1402 C C . SER A 1 183 ? 19.650 66.748 39.728 1.00 34.62 180 SER A C 1
ATOM 1403 O O . SER A 1 183 ? 20.274 66.566 40.771 1.00 36.29 180 SER A O 1
ATOM 1406 N N . CYS A 1 184 ? 19.152 65.743 39.009 1.00 31.77 181 CYS A N 1
ATOM 1407 C CA . CYS A 1 184 ? 19.311 64.350 39.443 1.00 29.25 181 CYS A CA 1
ATOM 1408 C C . CYS A 1 184 ? 20.377 63.610 38.655 1.00 28.19 181 CYS A C 1
ATOM 1409 O O . CYS A 1 184 ? 20.593 62.415 38.856 1.00 27.73 181 CYS A O 1
ATOM 1412 N N . ARG A 1 185 ? 21.050 64.322 37.763 1.00 28.49 182 ARG A N 1
ATOM 1413 C CA . ARG A 1 185 ? 21.988 63.682 36.854 1.00 28.47 182 ARG A CA 1
ATOM 1414 C C . ARG A 1 185 ? 23.166 63.009 37.565 1.00 27.87 182 ARG A C 1
ATOM 1415 O O . ARG A 1 185 ? 23.455 61.835 37.326 1.00 26.69 182 ARG A O 1
ATOM 1423 N N . GLU A 1 186 ? 23.838 63.742 38.443 1.00 28.58 183 GLU A N 1
ATOM 1424 C CA . GLU A 1 186 ? 25.039 63.214 39.077 1.00 29.92 183 GLU A CA 1
ATOM 1425 C C . GLU A 1 186 ? 24.746 62.032 39.998 1.00 28.36 183 GLU A C 1
ATOM 1426 O O . GLU A 1 186 ? 25.494 61.057 40.030 1.00 29.00 183 GLU A O 1
ATOM 1432 N N . ILE A 1 187 ? 23.652 62.118 40.743 1.00 26.97 184 ILE A N 1
ATOM 1433 C CA . ILE A 1 187 ? 23.309 61.059 41.674 1.00 27.48 184 ILE A CA 1
ATOM 1434 C C . ILE A 1 187 ? 22.904 59.796 40.912 1.00 24.98 184 ILE A C 1
ATOM 1435 O O . ILE A 1 187 ? 23.240 58.681 41.311 1.00 24.67 184 ILE A O 1
ATOM 1440 N N . ASN A 1 188 ? 22.207 59.970 39.796 1.00 23.48 185 ASN A N 1
ATOM 1441 C CA . ASN A 1 188 ? 21.803 58.820 39.003 1.00 22.22 185 ASN A CA 1
ATOM 1442 C C . ASN A 1 188 ? 22.978 58.109 38.334 1.00 22.78 185 ASN A C 1
ATOM 1443 O O . ASN A 1 188 ? 22.981 56.879 38.229 1.00 22.36 185 ASN A O 1
ATOM 1448 N N . LEU A 1 189 ? 23.975 58.880 37.897 1.00 22.85 186 LEU A N 1
ATOM 1449 C CA . LEU A 1 189 ? 25.186 58.304 37.324 1.00 22.91 186 LEU A CA 1
ATOM 1450 C C . LEU A 1 189 ? 25.993 57.578 38.397 1.00 23.89 186 LEU A C 1
ATOM 1451 O O . LEU A 1 189 ? 26.642 56.569 38.122 1.00 23.51 186 LEU A O 1
ATOM 1456 N N . MET A 1 190 ? 25.945 58.089 39.624 1.00 25.48 187 MET A N 1
ATOM 1457 C CA . MET A 1 190 ? 26.593 57.418 40.744 1.00 27.18 187 MET A CA 1
ATOM 1458 C C . MET A 1 190 ? 25.945 56.050 40.964 1.00 24.35 187 MET A C 1
ATOM 1459 O O . MET A 1 190 ? 26.637 55.056 41.206 1.00 24.98 187 MET A O 1
ATOM 1464 N N . ARG A 1 191 ? 24.616 56.008 40.882 1.00 22.89 188 ARG A N 1
ATOM 1465 C CA . ARG A 1 191 ? 23.878 54.759 41.048 1.00 22.33 188 ARG A CA 1
ATOM 1466 C C . ARG A 1 191 ? 24.209 53.766 39.933 1.00 22.00 188 ARG A C 1
ATOM 1467 O O . ARG A 1 191 ? 24.406 52.572 40.187 1.00 21.88 188 ARG A O 1
ATOM 1475 N N . ALA A 1 192 ? 24.283 54.266 38.706 1.00 20.86 189 ALA A N 1
ATOM 1476 C CA . ALA A 1 192 ? 24.597 53.413 37.568 1.00 21.94 189 ALA A CA 1
ATOM 1477 C C . ALA A 1 192 ? 25.991 52.797 37.715 1.00 21.87 189 ALA A C 1
ATOM 1478 O O . ALA A 1 192 ? 26.189 51.601 37.482 1.00 20.72 189 ALA A O 1
ATOM 1480 N N . ARG A 1 193 ? 26.955 53.617 38.116 1.00 21.49 190 ARG A N 1
ATOM 1481 C CA . ARG A 1 193 ? 28.321 53.144 38.305 1.00 23.10 190 ARG A CA 1
ATOM 1482 C C . ARG A 1 193 ? 28.354 52.091 39.410 1.00 23.65 190 ARG A C 1
ATOM 1483 O O . ARG A 1 193 ? 28.993 51.046 39.264 1.00 22.79 190 ARG A O 1
ATOM 1491 N N . ARG A 1 194 ? 27.631 52.359 40.494 1.00 22.93 191 ARG A N 1
ATOM 1492 C CA . ARG A 1 194 ? 27.572 51.446 41.630 1.00 22.71 191 ARG A CA 1
ATOM 1493 C C . ARG A 1 194 ? 26.992 50.097 41.212 1.00 22.10 191 ARG A C 1
ATOM 1494 O O . ARG A 1 194 ? 27.440 49.052 41.675 1.00 22.27 191 ARG A O 1
ATOM 1502 N N . ALA A 1 195 ? 26.003 50.125 40.325 1.00 20.85 192 ALA A N 1
ATOM 1503 C CA . ALA A 1 195 ? 25.354 48.900 39.882 1.00 20.95 192 ALA A CA 1
ATOM 1504 C C . ALA A 1 195 ? 26.318 48.004 39.116 1.00 22.87 192 ALA A C 1
ATOM 1505 O O . ALA A 1 195 ? 26.221 46.776 39.182 1.00 25.74 192 ALA A O 1
ATOM 1507 N N . GLY A 1 196 ? 27.253 48.626 38.400 1.00 21.96 193 GLY A N 1
ATOM 1508 C CA . GLY A 1 196 ? 28.288 47.895 37.687 1.00 22.32 193 GLY A CA 1
ATOM 1509 C C . GLY A 1 196 ? 29.325 47.334 38.642 1.00 22.63 193 GLY A C 1
ATOM 1510 O O . GLY A 1 196 ? 29.706 46.164 38.550 1.00 23.22 193 GLY A O 1
ATOM 1511 N N . ARG A 1 197 ? 29.782 48.177 39.563 1.00 21.88 194 ARG A N 1
ATOM 1512 C CA . ARG A 1 197 ? 30.776 47.785 40.557 1.00 24.55 194 ARG A CA 1
ATOM 1513 C C . ARG A 1 197 ? 30.244 46.660 41.450 1.00 25.14 194 ARG A C 1
ATOM 1514 O O . ARG A 1 197 ? 30.986 45.761 41.835 1.00 26.02 194 ARG A O 1
ATOM 1522 N N . ASN A 1 198 ? 28.947 46.691 41.744 1.00 25.76 195 ASN A N 1
ATOM 1523 C CA . ASN A 1 198 ? 28.375 45.729 42.683 1.00 27.73 195 ASN A CA 1
ATOM 1524 C C . ASN A 1 198 ? 27.656 44.574 42.005 1.00 28.34 195 ASN A C 1
ATOM 1525 O O . ASN A 1 198 ? 26.809 43.927 42.615 1.00 28.32 195 ASN A O 1
ATOM 1530 N N . LEU A 1 199 ? 28.005 44.319 40.747 1.00 28.14 196 LEU A N 1
ATOM 1531 C CA . LEU A 1 199 ? 27.329 43.303 39.945 1.00 29.11 196 LEU A CA 1
ATOM 1532 C C . LEU A 1 199 ? 27.317 41.923 40.594 1.00 30.44 196 LEU A C 1
ATOM 1533 O O . LEU A 1 199 ? 26.317 41.203 40.526 1.00 32.90 196 LEU A O 1
ATOM 1538 N N . GLU A 1 200 ? 28.426 41.565 41.232 1.00 29.17 197 GLU A N 1
ATOM 1539 C CA . GLU A 1 200 ? 28.582 40.245 41.840 1.00 31.65 197 GLU A CA 1
ATOM 1540 C C . GLU A 1 200 ? 27.712 40.046 43.075 1.00 29.83 197 GLU A C 1
ATOM 1541 O O . GLU A 1 200 ? 27.441 38.915 43.474 1.00 31.13 197 GLU A O 1
ATOM 1547 N N . HIS A 1 201 ? 27.274 41.141 43.684 1.00 28.88 198 HIS A N 1
ATOM 1548 C CA . HIS A 1 201 ? 26.510 41.041 44.930 1.00 27.96 198 HIS A CA 1
ATOM 1549 C C . HIS A 1 201 ? 25.188 40.321 44.725 1.00 29.03 198 HIS A C 1
ATOM 1550 O O . HIS A 1 201 ? 24.453 40.602 43.778 1.00 30.29 198 HIS A O 1
ATOM 1557 N N . HIS A 1 202 ? 24.908 39.384 45.622 1.00 30.32 199 HIS A N 1
ATOM 1558 C CA . HIS A 1 202 ? 23.835 38.418 45.455 1.00 32.86 199 HIS A CA 1
ATOM 1559 C C . HIS A 1 202 ? 23.449 37.938 46.837 1.00 30.35 199 HIS A C 1
ATOM 1560 O O . HIS A 1 202 ? 24.272 37.937 47.736 1.00 30.22 199 HIS A O 1
ATOM 1567 N N . HIS A 1 203 ? 22.216 37.504 47.018 1.00 32.36 200 HIS A N 1
ATOM 1568 C CA . HIS A 1 203 ? 21.831 36.946 48.299 1.00 34.28 200 HIS A CA 1
ATOM 1569 C C . HIS A 1 203 ? 22.181 35.453 48.342 1.00 35.61 200 HIS A C 1
ATOM 1570 O O . HIS A 1 203 ? 22.267 34.801 47.301 1.00 35.81 200 HIS A O 1
ATOM 1577 N N . HIS A 1 204 ? 22.411 34.933 49.545 1.00 36.65 201 HIS A N 1
ATOM 1578 C CA . HIS A 1 204 ? 22.811 33.543 49.754 1.00 38.53 201 HIS A CA 1
ATOM 1579 C C . HIS A 1 204 ? 22.150 33.085 51.047 1.00 37.53 201 HIS A C 1
ATOM 1580 O O . HIS A 1 204 ? 21.729 33.928 51.840 1.00 36.68 201 HIS A O 1
ATOM 1587 N N . HIS A 1 205 ? 22.045 31.776 51.274 1.00 36.59 202 HIS A N 1
ATOM 1588 C CA . HIS A 1 205 ? 21.481 31.311 52.546 1.00 37.10 202 HIS A CA 1
ATOM 1589 C C . HIS A 1 205 ? 22.382 31.763 53.691 1.00 35.52 202 HIS A C 1
ATOM 1590 O O . HIS A 1 205 ? 23.604 31.790 53.544 1.00 32.90 202 HIS A O 1
ATOM 1597 N N . HIS A 1 206 ? 21.774 32.158 54.808 1.00 35.93 203 HIS A N 1
ATOM 1598 C CA . HIS A 1 206 ? 22.517 32.735 55.928 1.00 37.42 203 HIS A CA 1
ATOM 1599 C C . HIS A 1 206 ? 23.669 31.848 56.380 1.00 40.71 203 HIS A C 1
ATOM 1600 O O . HIS A 1 206 ? 23.520 30.627 56.445 1.00 42.19 203 HIS A O 1
ATOM 1608 N N . ALA B 1 2 ? -26.473 58.073 19.865 1.00 35.40 -1 ALA B N 1
ATOM 1609 C CA . ALA B 1 2 ? -25.952 58.717 18.663 1.00 35.03 -1 ALA B CA 1
ATOM 1610 C C . ALA B 1 2 ? -24.744 57.966 18.110 1.00 32.82 -1 ALA B C 1
ATOM 1611 O O . ALA B 1 2 ? -23.928 57.435 18.863 1.00 32.51 -1 ALA B O 1
ATOM 1613 N N . SER B 1 3 ? -24.634 57.939 16.789 1.00 29.25 0 SER B N 1
ATOM 1614 C CA . SER B 1 3 ? -23.562 57.220 16.122 1.00 26.64 0 SER B CA 1
ATOM 1615 C C . SER B 1 3 ? -22.194 57.794 16.470 1.00 23.83 0 SER B C 1
ATOM 1616 O O . SER B 1 3 ? -21.965 59.008 16.392 1.00 24.77 0 SER B O 1
ATOM 1619 N N . MET B 1 4 ? -21.289 56.908 16.862 1.00 20.21 1 MET B N 1
ATOM 1620 C CA . MET B 1 4 ? -19.913 57.280 17.138 1.00 19.23 1 MET B CA 1
ATOM 1621 C C . MET B 1 4 ? -19.000 56.706 16.069 1.00 18.39 1 MET B C 1
ATOM 1622 O O . MET B 1 4 ? -19.335 55.715 15.423 1.00 18.70 1 MET B O 1
ATOM 1627 N N . HIS B 1 5 ? -17.842 57.330 15.893 1.00 18.25 2 HIS B N 1
ATOM 1628 C CA . HIS B 1 5 ? -16.858 56.889 14.918 1.00 17.06 2 HIS B CA 1
ATOM 1629 C C . HIS B 1 5 ? -15.619 56.479 15.699 1.00 15.48 2 HIS B C 1
ATOM 1630 O O . HIS B 1 5 ? -15.105 57.260 16.500 1.00 17.24 2 HIS B O 1
ATOM 1637 N N . VAL B 1 6 ? -15.156 55.247 15.494 1.00 15.70 3 VAL B N 1
ATOM 1638 C CA . VAL B 1 6 ? -14.013 54.723 16.233 1.00 15.62 3 VAL B CA 1
ATOM 1639 C C . VAL B 1 6 ? -12.783 54.600 15.344 1.00 16.22 3 VAL B C 1
ATOM 1640 O O . VAL B 1 6 ? -12.875 54.081 14.237 1.00 18.58 3 VAL B O 1
ATOM 1644 N N . TYR B 1 7 ? -11.631 55.058 15.823 1.00 13.81 4 TYR B N 1
ATOM 1645 C CA . TYR B 1 7 ? -10.371 54.730 15.162 1.00 14.50 4 TYR B CA 1
ATOM 1646 C C . TYR B 1 7 ? -9.779 53.530 15.901 1.00 13.53 4 TYR B C 1
ATOM 1647 O O . TYR B 1 7 ? -9.474 53.613 17.087 1.00 14.87 4 TYR B O 1
ATOM 1656 N N . ILE B 1 8 ? -9.635 52.414 15.194 1.00 12.99 5 ILE B N 1
ATOM 1657 C CA . ILE B 1 8 ? -9.190 51.162 15.782 1.00 14.14 5 ILE B CA 1
ATOM 1658 C C . ILE B 1 8 ? -7.747 50.900 15.391 1.00 13.66 5 ILE B C 1
ATOM 1659 O O . ILE B 1 8 ? -7.440 50.706 14.206 1.00 15.51 5 ILE B O 1
ATOM 1664 N N . LEU B 1 9 ? -6.860 50.888 16.378 1.00 13.58 6 LEU B N 1
ATOM 1665 C CA . LEU B 1 9 ? -5.470 50.519 16.140 1.00 12.59 6 LEU B CA 1
ATOM 1666 C C . LEU B 1 9 ? -5.373 49.004 16.269 1.00 14.38 6 LEU B C 1
ATOM 1667 O O . LEU B 1 9 ? -5.723 48.424 17.299 1.00 16.31 6 LEU B O 1
ATOM 1672 N N . PHE B 1 10 ? -4.925 48.364 15.203 1.00 14.52 7 PHE B N 1
ATOM 1673 C CA . PHE B 1 10 ? -4.833 46.912 15.160 1.00 13.87 7 PHE B CA 1
ATOM 1674 C C . PHE B 1 10 ? -3.373 46.503 14.926 1.00 14.10 7 PHE B C 1
ATOM 1675 O O . PHE B 1 10 ? -2.739 46.966 13.979 1.00 14.76 7 PHE B O 1
ATOM 1683 N N . ALA B 1 11 ? -2.848 45.625 15.776 1.00 15.58 8 ALA B N 1
ATOM 1684 C CA . ALA B 1 11 ? -1.434 45.258 15.725 1.00 15.63 8 ALA B CA 1
ATOM 1685 C C . ALA B 1 11 ? -1.238 43.749 15.684 1.00 15.72 8 ALA B C 1
ATOM 1686 O O . ALA B 1 11 ? -1.239 43.086 16.723 1.00 16.60 8 ALA B O 1
ATOM 1688 N N . HIS B 1 12 ? -1.097 43.202 14.480 1.00 14.45 9 HIS B N 1
ATOM 1689 C CA . HIS B 1 12 ? -0.804 41.781 14.320 1.00 15.48 9 HIS B CA 1
ATOM 1690 C C . HIS B 1 12 ? -0.251 41.528 12.931 1.00 16.22 9 HIS B C 1
ATOM 1691 O O . HIS B 1 12 ? -0.770 42.070 11.955 1.00 17.34 9 HIS B O 1
ATOM 1698 N N . PRO B 1 13 ? 0.807 40.706 12.830 1.00 16.87 10 PRO B N 1
ATOM 1699 C CA . PRO B 1 13 ? 1.409 40.464 11.510 1.00 19.07 10 PRO B CA 1
ATOM 1700 C C . PRO B 1 13 ? 0.580 39.587 10.572 1.00 20.11 10 PRO B C 1
ATOM 1701 O O . PRO B 1 13 ? 0.787 39.655 9.356 1.00 19.74 10 PRO B O 1
ATOM 1705 N N . SER B 1 14 ? -0.334 38.783 11.108 1.00 20.70 11 SER B N 1
ATOM 1706 C CA . SER B 1 14 ? -1.055 37.797 10.288 1.00 21.57 11 SER B CA 1
ATOM 1707 C C . SER B 1 14 ? -2.312 38.353 9.640 1.00 24.03 11 SER B C 1
ATOM 1708 O O . SER B 1 14 ? -2.988 39.199 10.223 1.00 25.22 11 SER B O 1
ATOM 1711 N N . ARG B 1 15 ? -2.648 37.854 8.451 1.00 23.02 12 ARG B N 1
ATOM 1712 C CA . ARG B 1 15 ? -3.950 38.168 7.870 1.00 24.11 12 ARG B CA 1
ATOM 1713 C C . ARG B 1 15 ? -5.044 37.536 8.689 1.00 24.22 12 ARG B C 1
ATOM 1714 O O . ARG B 1 15 ? -6.102 38.127 8.887 1.00 25.10 12 ARG B O 1
ATOM 1722 N N . LYS B 1 16 ? -4.780 36.323 9.159 1.00 23.80 13 LYS B N 1
ATOM 1723 C CA . LYS B 1 16 ? -5.768 35.551 9.891 1.00 23.88 13 LYS B CA 1
ATOM 1724 C C . LYS B 1 16 ? -5.178 35.119 11.224 1.00 24.58 13 LYS B C 1
ATOM 1725 O O . LYS B 1 16 ? -4.130 34.473 11.274 1.00 27.14 13 LYS B O 1
ATOM 1731 N N . SER B 1 17 ? -5.854 35.486 12.304 1.00 22.37 14 SER B N 1
ATOM 1732 C CA . SER B 1 17 ? -5.468 35.064 13.643 1.00 20.67 14 SER B CA 1
ATOM 1733 C C . SER B 1 17 ? -6.637 35.406 14.536 1.00 19.51 14 SER B C 1
ATOM 1734 O O . SER B 1 17 ? -7.619 35.999 14.069 1.00 18.48 14 SER B O 1
ATOM 1737 N N . PHE B 1 18 ? -6.550 35.044 15.811 1.00 19.13 15 PHE B N 1
ATOM 1738 C CA . PHE B 1 18 ? -7.653 35.321 16.710 1.00 17.98 15 PHE B CA 1
ATOM 1739 C C . PHE B 1 18 ? -7.893 36.821 16.845 1.00 15.75 15 PHE B C 1
ATOM 1740 O O . PHE B 1 18 ? -9.036 37.265 16.919 1.00 15.86 15 PHE B O 1
ATOM 1748 N N . SER B 1 19 ? -6.810 37.592 16.891 1.00 15.25 16 SER B N 1
ATOM 1749 C CA . SER B 1 19 ? -6.912 39.054 16.947 1.00 15.58 16 SER B CA 1
ATOM 1750 C C . SER B 1 19 ? -7.749 39.603 15.798 1.00 15.51 16 SER B C 1
ATOM 1751 O O . SER B 1 19 ? -8.540 40.525 15.991 1.00 15.33 16 SER B O 1
ATOM 1754 N N . ARG B 1 20 ? -7.579 39.046 14.601 1.00 15.06 17 ARG B N 1
ATOM 1755 C CA . ARG B 1 20 ? -8.387 39.486 13.467 1.00 15.46 17 ARG B CA 1
ATOM 1756 C C . ARG B 1 20 ? -9.856 39.144 13.703 1.00 14.74 17 ARG B C 1
ATOM 1757 O O . ARG B 1 20 ? -10.739 39.920 13.355 1.00 15.88 17 ARG B O 1
ATOM 1765 N N . GLU B 1 21 ? -10.120 37.974 14.281 1.00 13.81 18 GLU B N 1
ATOM 1766 C CA . GLU B 1 21 ? -11.498 37.601 14.602 1.00 15.08 18 GLU B CA 1
ATOM 1767 C C . GLU B 1 21 ? -12.099 38.539 15.646 1.00 15.89 18 GLU B C 1
ATOM 1768 O O . GLU B 1 21 ? -13.304 38.819 15.630 1.00 15.88 18 GLU B O 1
ATOM 1774 N N . VAL B 1 22 ? -11.260 38.994 16.573 1.00 15.34 19 VAL B N 1
ATOM 1775 C CA . VAL B 1 22 ? -11.693 39.932 17.602 1.00 15.82 19 VAL B CA 1
ATOM 1776 C C . VAL B 1 22 ? -12.065 41.246 16.935 1.00 15.18 19 VAL B C 1
ATOM 1777 O O . VAL B 1 22 ? -13.081 41.852 17.267 1.00 16.82 19 VAL B O 1
ATOM 1781 N N . LEU B 1 23 ? -11.238 41.679 15.986 1.00 14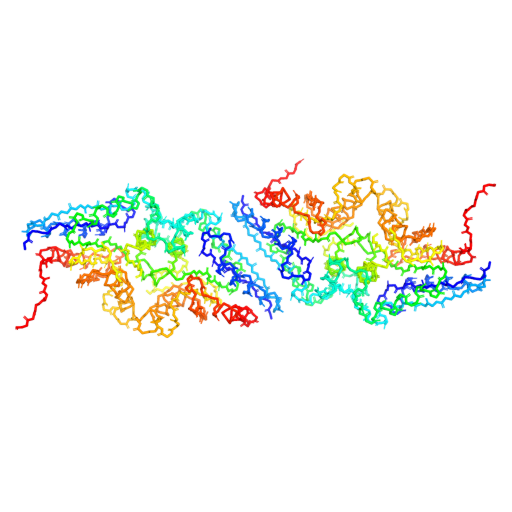.75 20 LEU B N 1
ATOM 1782 C CA . LEU B 1 23 ? -11.531 42.880 15.197 1.00 13.89 20 LEU B CA 1
ATOM 1783 C C . LEU B 1 23 ? -12.862 42.730 14.460 1.00 15.24 20 LEU B C 1
ATOM 1784 O O . LEU B 1 23 ? -13.697 43.626 14.487 1.00 15.79 20 LEU B O 1
ATOM 1789 N N . GLU B 1 24 ? -13.062 41.589 13.808 1.00 16.19 21 GLU B N 1
ATOM 1790 C CA . GLU B 1 24 ? -14.319 41.307 13.124 1.00 16.89 21 GLU B CA 1
ATOM 1791 C C . GLU B 1 24 ? -15.525 41.323 14.074 1.00 16.22 21 GLU B C 1
ATOM 1792 O O . GLU B 1 24 ? -16.586 41.841 13.727 1.00 16.64 21 GLU B O 1
ATOM 1798 N N . ALA B 1 25 ? -15.368 40.750 15.266 1.00 15.05 22 ALA B N 1
ATOM 1799 C CA . ALA B 1 25 ? -16.468 40.715 16.243 1.00 14.77 22 ALA B CA 1
ATOM 1800 C C . ALA B 1 25 ? -16.801 42.103 16.788 1.00 14.77 22 ALA B C 1
ATOM 1801 O O . ALA B 1 25 ? -17.967 42.470 16.924 1.00 14.59 22 ALA B O 1
ATOM 1803 N N . PHE B 1 26 ? -15.768 42.862 17.120 1.00 14.96 23 PHE B N 1
ATOM 1804 C CA . PHE B 1 26 ? -15.939 44.224 17.609 1.00 13.76 23 PHE B CA 1
ATOM 1805 C C . PHE B 1 26 ? -16.649 45.109 16.586 1.00 13.81 23 PHE B C 1
ATOM 1806 O O . PHE B 1 26 ? -17.614 45.796 16.919 1.00 15.20 23 PHE B O 1
ATOM 1814 N N . THR B 1 27 ? -16.173 45.087 15.345 1.00 14.96 24 THR B N 1
ATOM 1815 C CA . THR B 1 27 ? -16.788 45.877 14.277 1.00 15.49 24 THR B CA 1
ATOM 1816 C C . THR B 1 27 ? -18.207 45.410 13.960 1.00 14.96 24 THR B C 1
ATOM 1817 O O . THR B 1 27 ? -19.061 46.208 13.577 1.00 15.88 24 THR B O 1
ATOM 1821 N N . GLU B 1 28 ? -18.461 44.118 14.141 1.00 14.50 25 GLU B N 1
ATOM 1822 C CA . GLU B 1 28 ? -19.809 43.576 13.971 1.00 15.25 25 GLU B CA 1
ATOM 1823 C C . GLU B 1 28 ? -20.763 44.203 14.987 1.00 13.94 25 GLU B C 1
ATOM 1824 O O . GLU B 1 28 ? -21.884 44.595 14.655 1.00 15.84 25 GLU B O 1
ATOM 1830 N N . GLY B 1 29 ? -20.300 44.306 16.229 1.00 13.63 26 GLY B N 1
ATOM 1831 C CA . GLY B 1 29 ? -21.064 44.936 17.295 1.00 13.41 26 GLY B CA 1
ATOM 1832 C C . GLY B 1 29 ? -21.260 46.418 17.040 1.00 14.63 26 GLY B C 1
ATOM 1833 O O . GLY B 1 29 ? -22.349 46.960 17.273 1.00 14.94 26 GLY B O 1
ATOM 1834 N N . LEU B 1 30 ? -20.204 47.079 16.573 1.00 14.61 27 LEU B N 1
ATOM 1835 C CA . LEU B 1 30 ? -20.315 48.485 16.190 1.00 12.74 27 LEU B CA 1
ATOM 1836 C C . LEU B 1 30 ? -21.401 48.663 15.141 1.00 13.06 27 LEU B C 1
ATOM 1837 O O . LEU B 1 30 ? -22.285 49.516 15.291 1.00 14.45 27 LEU B O 1
ATOM 1842 N N . SER B 1 31 ? -21.350 47.850 14.086 1.00 12.89 28 SER B N 1
ATOM 1843 C CA . SER B 1 31 ? -22.339 47.968 13.016 1.00 13.39 28 SER B CA 1
ATOM 1844 C C . SER B 1 31 ? -23.771 47.759 13.523 1.00 14.15 28 SER B C 1
ATOM 1845 O O . SER B 1 31 ? -24.698 48.443 13.082 1.00 15.15 28 SER B O 1
ATOM 1848 N N . GLU B 1 32 ? -23.965 46.790 14.414 1.00 14.90 29 GLU B N 1
ATOM 1849 C CA . GLU B 1 32 ? -25.299 46.545 14.961 1.00 14.85 29 GLU B CA 1
ATOM 1850 C C . GLU B 1 32 ? -25.850 47.762 15.692 1.00 15.90 29 GLU B C 1
ATOM 1851 O O . GLU B 1 32 ? -27.061 47.988 15.685 1.00 18.90 29 GLU B O 1
ATOM 1857 N N . ALA B 1 33 ? -24.961 48.535 16.316 1.00 16.87 30 ALA B N 1
ATOM 1858 C CA . ALA B 1 33 ? -25.363 49.721 17.078 1.00 16.53 30 ALA B CA 1
ATOM 1859 C C . ALA B 1 33 ? -25.371 50.982 16.218 1.00 17.29 30 ALA B C 1
ATOM 1860 O O . ALA B 1 33 ? -25.778 52.056 16.680 1.00 19.80 30 ALA B O 1
ATOM 1862 N N . GLY B 1 34 ? -24.923 50.851 14.972 1.00 16.24 31 GLY B N 1
ATOM 1863 C CA . GLY B 1 34 ? -24.938 51.960 14.027 1.00 15.61 31 GLY B CA 1
ATOM 1864 C C . GLY B 1 34 ? -23.703 52.847 14.089 1.00 16.33 31 GLY B C 1
ATOM 1865 O O . GLY B 1 34 ? -23.680 53.948 13.528 1.00 16.27 31 GLY B O 1
ATOM 1866 N N . HIS B 1 35 ? -22.672 52.372 14.776 1.00 16.38 32 HIS B N 1
ATOM 1867 C CA . HIS B 1 35 ? -21.417 53.097 14.857 1.00 15.48 32 HIS B CA 1
ATOM 1868 C C . HIS B 1 35 ? -20.567 52.761 13.644 1.00 16.72 32 HIS B C 1
ATOM 1869 O O . HIS B 1 35 ? -20.804 51.748 12.971 1.00 16.89 32 HIS B O 1
ATOM 1876 N N . THR B 1 36 ? -19.584 53.614 13.362 1.00 16.42 33 THR B N 1
ATOM 1877 C CA . THR B 1 36 ? -18.627 53.361 12.294 1.00 15.05 33 THR B CA 1
ATOM 1878 C C . THR B 1 36 ? -17.219 53.265 12.848 1.00 14.42 33 THR B C 1
ATOM 1879 O O . THR B 1 36 ? -16.963 53.609 14.004 1.00 15.34 33 THR B O 1
ATOM 1883 N N . TYR B 1 37 ? -16.294 52.825 12.010 1.00 14.87 34 TYR B N 1
ATOM 1884 C CA . TYR B 1 37 ? -14.909 52.695 12.432 1.00 13.13 34 TYR B CA 1
ATOM 1885 C C . TYR B 1 37 ? -13.995 52.841 11.240 1.00 14.02 34 TYR B C 1
ATOM 1886 O O . TYR B 1 37 ? -14.408 52.655 10.102 1.00 16.64 34 TYR B O 1
ATOM 1895 N N . GLU B 1 38 ? -12.742 53.155 11.519 1.00 14.76 35 GLU B N 1
ATOM 1896 C CA . GLU B 1 38 ? -11.677 52.995 10.546 1.00 15.22 35 GLU B CA 1
ATOM 1897 C C . GLU B 1 38 ? -10.556 52.269 11.234 1.00 16.10 35 GLU B C 1
ATOM 1898 O O . GLU B 1 38 ? -10.459 52.299 12.457 1.00 16.84 35 GLU B O 1
ATOM 1904 N N . VAL B 1 39 ? -9.727 51.584 10.457 1.00 15.25 36 VAL B N 1
ATOM 1905 C CA . VAL B 1 39 ? -8.691 50.756 11.049 1.00 15.90 36 VAL B CA 1
ATOM 1906 C C . VAL B 1 39 ? -7.296 51.232 10.682 1.00 14.55 36 VAL B C 1
ATOM 1907 O O . VAL B 1 39 ? -7.007 51.530 9.518 1.00 17.35 36 VAL B O 1
ATOM 1911 N N . GLY B 1 40 ? -6.441 51.311 11.698 1.00 14.30 37 GLY B N 1
ATOM 1912 C CA . GLY B 1 40 ? -5.013 51.505 11.520 1.00 15.78 37 GLY B CA 1
ATOM 1913 C C . GLY B 1 40 ? -4.351 50.150 11.671 1.00 13.98 37 GLY B C 1
ATOM 1914 O O . GLY B 1 40 ? -4.012 49.726 12.780 1.00 15.12 37 GLY B O 1
ATOM 1915 N N . ASP B 1 41 ? -4.221 49.439 10.552 1.00 14.04 38 ASP B N 1
ATOM 1916 C CA . ASP B 1 41 ? -3.648 48.094 10.557 1.00 15.32 38 ASP B CA 1
ATOM 1917 C C . ASP B 1 41 ? -2.147 48.315 10.421 1.00 14.22 38 ASP B C 1
ATOM 1918 O O . ASP B 1 41 ? -1.604 48.385 9.325 1.00 16.37 38 ASP B O 1
ATOM 1923 N N . LEU B 1 42 ? -1.485 48.452 11.563 1.00 14.33 39 LEU B N 1
ATOM 1924 C CA . LEU B 1 42 ? -0.126 48.963 11.598 1.00 15.10 39 LEU B CA 1
ATOM 1925 C C . LEU B 1 42 ? 0.884 48.123 10.815 1.00 16.09 39 LEU B C 1
ATOM 1926 O O . LEU B 1 42 ? 1.776 48.672 10.165 1.00 17.17 39 LEU B O 1
ATOM 1931 N N . TYR B 1 43 ? 0.772 46.799 10.881 1.00 15.75 40 TYR B N 1
ATOM 1932 C CA . TYR B 1 43 ? 1.659 45.973 10.069 1.00 16.22 40 TYR B CA 1
ATOM 1933 C C . TYR B 1 43 ? 1.410 46.154 8.570 1.00 16.22 40 TYR B C 1
ATOM 1934 O O . TYR B 1 43 ? 2.351 46.243 7.784 1.00 18.75 40 TYR B O 1
ATOM 1943 N N . ARG B 1 44 ? 0.143 46.204 8.174 1.00 17.78 41 ARG B N 1
ATOM 1944 C CA . ARG B 1 44 ? -0.195 46.274 6.757 1.00 18.64 41 ARG B CA 1
ATOM 1945 C C . ARG B 1 44 ? 0.178 47.654 6.202 1.00 18.52 41 ARG B C 1
ATOM 1946 O O . ARG B 1 44 ? 0.559 47.794 5.040 1.00 19.84 41 ARG B O 1
ATOM 1954 N N . MET B 1 45 ? 0.107 48.666 7.057 1.00 18.03 42 MET B N 1
ATOM 1955 C CA . MET B 1 45 ? 0.498 50.028 6.693 1.00 19.16 42 MET B CA 1
ATOM 1956 C C . MET B 1 45 ? 2.004 50.210 6.608 1.00 20.13 42 MET B C 1
ATOM 1957 O O . MET B 1 45 ? 2.479 51.256 6.165 1.00 21.93 42 MET B O 1
ATOM 1962 N N . ASN B 1 46 ? 2.744 49.209 7.075 1.00 20.35 43 ASN B N 1
ATOM 1963 C CA . ASN B 1 46 ? 4.191 49.319 7.254 1.00 19.97 43 ASN B CA 1
ATOM 1964 C C . ASN B 1 46 ? 4.566 50.521 8.120 1.00 18.69 43 ASN B C 1
ATOM 1965 O O . ASN B 1 46 ? 5.543 51.222 7.849 1.00 20.51 43 ASN B O 1
ATOM 1970 N N . PHE B 1 47 ? 3.775 50.737 9.169 1.00 17.83 44 PHE B N 1
ATOM 1971 C CA . PHE B 1 47 ? 3.958 51.869 10.066 1.00 18.74 44 PHE B CA 1
ATOM 1972 C C . PHE B 1 47 ? 5.327 51.800 10.745 1.00 17.40 44 PHE B C 1
ATOM 1973 O O . PHE B 1 47 ? 5.693 50.771 11.324 1.00 18.85 44 PHE B O 1
ATOM 1981 N N . ARG B 1 48 ? 6.092 52.886 10.676 1.00 17.94 45 ARG B N 1
ATOM 1982 C CA . ARG B 1 48 ? 7.411 52.892 11.313 1.00 20.68 45 ARG B CA 1
ATOM 1983 C C . ARG B 1 48 ? 7.269 53.011 12.825 1.00 20.69 45 ARG B C 1
ATOM 1984 O O . ARG B 1 48 ? 6.672 53.964 13.330 1.00 21.27 45 ARG B O 1
ATOM 1992 N N . SER B 1 49 ? 7.827 52.051 13.552 1.00 18.52 46 SER B N 1
ATOM 1993 C CA . SER B 1 49 ? 7.586 51.996 14.986 1.00 20.56 46 SER B CA 1
ATOM 1994 C C . SER B 1 49 ? 8.680 52.618 15.836 1.00 20.32 46 SER B C 1
ATOM 1995 O O . SER B 1 49 ? 8.453 52.902 17.001 1.00 21.41 46 SER B O 1
ATOM 1998 N N . GLU B 1 50 ? 9.861 52.845 15.267 1.00 20.10 47 GLU B N 1
ATOM 1999 C CA . GLU B 1 50 ? 10.961 53.399 16.064 1.00 22.16 47 GLU B CA 1
ATOM 2000 C C . GLU B 1 50 ? 11.037 54.927 16.044 1.00 21.94 47 GLU B C 1
ATOM 2001 O O . GLU B 1 50 ? 11.162 55.542 14.984 1.00 24.46 47 GLU B O 1
ATOM 2007 N N . LEU B 1 51 ? 10.981 55.531 17.227 1.00 19.52 48 LEU B N 1
ATOM 2008 C CA . LEU B 1 51 ? 11.209 56.961 17.359 1.00 19.18 48 LEU B CA 1
ATOM 2009 C C . LEU B 1 51 ? 12.637 57.234 16.896 1.00 19.88 48 LEU B C 1
ATOM 2010 O O . LEU B 1 51 ? 13.578 56.605 17.382 1.00 21.42 48 LEU B O 1
ATOM 2015 N N . SER B 1 52 ? 12.796 58.159 15.952 1.00 19.86 49 SER B N 1
ATOM 2016 C CA . SER B 1 52 ? 14.105 58.468 15.370 1.00 20.76 49 SER B CA 1
ATOM 2017 C C . SER B 1 52 ? 14.868 59.463 16.234 1.00 21.75 49 SER B C 1
ATOM 2018 O O . SER B 1 52 ? 14.298 60.056 17.157 1.00 20.85 49 SER B O 1
ATOM 2021 N N . GLN B 1 53 ? 16.151 59.663 15.934 1.00 23.15 50 GLN B N 1
ATOM 2022 C CA . GLN B 1 53 ? 16.916 60.692 16.629 1.00 24.33 50 GLN B CA 1
ATOM 2023 C C . GLN B 1 53 ? 16.283 62.075 16.442 1.00 24.07 50 GLN B C 1
ATOM 2024 O O . GLN B 1 53 ? 16.187 62.851 17.398 1.00 24.45 50 GLN B O 1
ATOM 2030 N N . GLU B 1 54 ? 15.853 62.383 15.220 1.00 24.99 51 GLU B N 1
ATOM 2031 C CA . GLU B 1 54 ? 15.230 63.675 14.945 1.00 25.83 51 GLU B CA 1
ATOM 2032 C C . GLU B 1 54 ? 13.968 63.879 15.773 1.00 24.67 51 GLU B C 1
ATOM 2033 O O . GLU B 1 54 ? 13.767 64.943 16.359 1.00 25.63 51 GLU B O 1
ATOM 2039 N N . GLU B 1 55 ? 13.114 62.860 15.802 1.00 24.05 52 GLU B N 1
ATOM 2040 C CA . GLU B 1 55 ? 11.863 62.926 16.541 1.00 23.64 52 GLU B CA 1
ATOM 2041 C C . GLU B 1 55 ? 12.112 63.057 18.040 1.00 24.68 52 GLU B C 1
ATOM 2042 O O . GLU B 1 55 ? 11.417 63.810 18.733 1.00 26.01 52 GLU B O 1
ATOM 2048 N N . TYR B 1 56 ? 13.092 62.305 18.533 1.00 23.95 53 TYR B N 1
ATOM 2049 C CA . TYR B 1 56 ? 13.476 62.354 19.940 1.00 24.26 53 TYR B CA 1
ATOM 2050 C C . TYR B 1 56 ? 13.907 63.760 20.341 1.00 24.45 53 TYR B C 1
ATOM 2051 O O . TYR B 1 56 ? 13.469 64.282 21.367 1.00 25.72 53 TYR B O 1
ATOM 2060 N N . LEU B 1 57 ? 14.771 64.367 19.533 1.00 24.66 54 LEU B N 1
ATOM 2061 C CA . LEU B 1 57 ? 15.239 65.722 19.806 1.00 25.98 54 LEU B CA 1
ATOM 2062 C C . LEU B 1 57 ? 14.086 66.725 19.781 1.00 26.17 54 LEU B C 1
ATOM 2063 O O . LEU B 1 57 ? 14.045 67.670 20.575 1.00 26.32 54 LEU B O 1
ATOM 2068 N N . ARG B 1 58 ? 13.140 66.509 18.874 1.00 25.76 55 ARG B N 1
ATOM 2069 C CA . ARG B 1 58 ? 11.952 67.344 18.809 1.00 26.02 55 ARG B CA 1
ATOM 2070 C C . ARG B 1 58 ? 11.126 67.185 20.090 1.00 25.64 55 ARG B C 1
ATOM 2071 O O . ARG B 1 58 ? 10.696 68.173 20.687 1.00 26.76 55 ARG B O 1
ATOM 2079 N N . GLU B 1 59 ? 10.909 65.945 20.517 1.00 24.90 56 GLU B N 1
ATOM 2080 C CA . GLU B 1 59 ? 10.120 65.703 21.723 1.00 25.01 56 GLU B CA 1
ATOM 2081 C C . GLU B 1 59 ? 10.762 66.336 22.959 1.00 25.56 56 GLU B C 1
ATOM 2082 O O . GLU B 1 59 ? 10.083 66.981 23.759 1.00 26.39 56 GLU B O 1
ATOM 2088 N N . ILE B 1 60 ? 12.073 66.168 23.092 1.00 25.53 57 ILE B N 1
ATOM 2089 C CA . ILE B 1 60 ? 12.809 66.700 24.230 1.00 27.60 57 ILE B CA 1
ATOM 2090 C C . ILE B 1 60 ? 12.763 68.225 24.256 1.00 28.06 57 ILE B C 1
ATOM 2091 O O . ILE B 1 60 ? 12.736 68.837 25.329 1.00 28.93 57 ILE B O 1
ATOM 2096 N N . SER B 1 61 ? 12.737 68.840 23.076 1.00 28.04 58 SER B N 1
ATOM 2097 C CA . SER B 1 61 ? 12.763 70.300 22.979 1.00 28.57 58 SER B CA 1
ATOM 2098 C C . SER B 1 61 ? 11.510 70.936 23.579 1.00 29.44 58 SER B C 1
ATOM 2099 O O . SER B 1 61 ? 11.516 72.113 23.941 1.00 30.71 58 SER B O 1
ATOM 2102 N N . GLN B 1 62 ? 10.451 70.139 23.694 1.00 28.38 59 GLN B N 1
ATOM 2103 C CA . GLN B 1 62 ? 9.172 70.578 24.249 1.00 29.62 59 GLN B CA 1
ATOM 2104 C C . GLN B 1 62 ? 8.677 71.870 23.605 1.00 30.12 59 GLN B C 1
ATOM 2105 O O . GLN B 1 62 ? 8.389 72.864 24.271 1.00 30.72 59 GLN B O 1
ATOM 2111 N N . GLU B 1 63 ? 8.599 71.819 22.280 1.00 30.28 60 GLU B N 1
ATOM 2112 C CA . GLU B 1 63 ? 8.059 72.894 21.464 1.00 32.98 60 GLU B CA 1
ATOM 2113 C C . GLU B 1 63 ? 6.806 72.359 20.790 1.00 32.45 60 GLU B C 1
ATOM 2114 O O . GLU B 1 63 ? 6.890 71.555 19.862 1.00 32.34 60 GLU B O 1
ATOM 2120 N N . ALA B 1 64 ? 5.644 72.808 21.256 1.00 32.57 61 ALA B N 1
ATOM 2121 C CA . ALA B 1 64 ? 4.371 72.257 20.803 1.00 33.80 61 ALA B CA 1
ATOM 2122 C C . ALA B 1 64 ? 4.097 72.525 19.322 1.00 34.80 61 ALA B C 1
ATOM 2123 O O . ALA B 1 64 ? 3.328 71.796 18.678 1.00 35.23 61 ALA B O 1
ATOM 2125 N N . GLY B 1 65 ? 4.725 73.567 18.782 1.00 34.71 62 GLY B N 1
ATOM 2126 C CA . GLY B 1 65 ? 4.510 73.941 17.395 1.00 35.63 62 GLY B CA 1
ATOM 2127 C C . GLY B 1 65 ? 5.537 73.385 16.427 1.00 36.30 62 GLY B C 1
ATOM 2128 O O . GLY B 1 65 ? 5.524 73.719 15.240 1.00 37.50 62 GLY B O 1
ATOM 2129 N N . SER B 1 66 ? 6.430 72.535 16.927 1.00 35.73 63 SER B N 1
ATOM 2130 C CA . SER B 1 66 ? 7.460 71.932 16.088 1.00 35.58 63 SER B CA 1
ATOM 2131 C C . SER B 1 66 ? 6.867 70.913 15.113 1.00 34.07 63 SER B C 1
ATOM 2132 O O . SER B 1 66 ? 5.837 70.296 15.402 1.00 33.23 63 SER B O 1
ATOM 2135 N N . PRO B 1 67 ? 7.505 70.751 13.942 1.00 34.16 64 PRO B N 1
ATOM 2136 C CA . PRO B 1 67 ? 6.972 69.863 12.904 1.00 33.23 64 PRO B CA 1
ATOM 2137 C C . PRO B 1 67 ? 6.895 68.408 13.348 1.00 30.87 64 PRO B C 1
ATOM 2138 O O . PRO B 1 67 ? 7.630 67.988 14.252 1.00 30.60 64 PRO B O 1
ATOM 2142 N N . LEU B 1 68 ? 5.995 67.662 12.713 1.00 28.99 65 LEU B N 1
ATOM 2143 C CA . LEU B 1 68 ? 5.846 66.230 12.926 1.00 26.32 65 LEU B CA 1
ATOM 2144 C C . LEU B 1 68 ? 5.957 65.547 11.571 1.00 26.09 65 LEU B C 1
ATOM 2145 O O . LEU B 1 68 ? 5.607 66.144 10.556 1.00 27.55 65 LEU B O 1
ATOM 2150 N N . PRO B 1 69 ? 6.436 64.290 11.543 1.00 25.88 66 PRO B N 1
ATOM 2151 C CA . PRO B 1 69 ? 6.515 63.570 10.266 1.00 25.26 66 PRO B CA 1
ATOM 2152 C C . PRO B 1 69 ? 5.118 63.358 9.691 1.00 24.54 66 PRO B C 1
ATOM 2153 O O . PRO B 1 69 ? 4.149 63.353 10.455 1.00 22.56 66 PRO B O 1
ATOM 2157 N N . GLU B 1 70 ? 5.024 63.176 8.374 1.00 24.23 67 GLU B N 1
ATOM 2158 C CA . GLU B 1 70 ? 3.738 63.008 7.705 1.00 24.53 67 GLU B CA 1
ATOM 2159 C C . GLU B 1 70 ? 2.911 61.848 8.246 1.00 23.09 67 GLU B C 1
ATOM 2160 O O . GLU B 1 70 ? 1.687 61.962 8.346 1.00 22.88 67 GLU B O 1
ATOM 2166 N N . ASP B 1 71 ? 3.554 60.730 8.574 1.00 22.89 68 ASP B N 1
ATOM 2167 C CA . ASP B 1 71 ? 2.785 59.592 9.077 1.00 21.91 68 ASP B CA 1
ATOM 2168 C C . ASP B 1 71 ? 2.133 59.895 10.426 1.00 20.78 68 ASP B C 1
ATOM 2169 O O . ASP B 1 71 ? 1.002 59.487 10.670 1.00 19.99 68 ASP B O 1
ATOM 2174 N N . VAL B 1 72 ? 2.822 60.648 11.278 1.00 20.86 69 VAL B N 1
ATOM 2175 C CA . VAL B 1 72 ? 2.244 61.035 12.562 1.00 20.41 69 VAL B CA 1
ATOM 2176 C C . VAL B 1 72 ? 1.121 62.053 12.359 1.00 20.20 69 VAL B C 1
ATOM 2177 O O . VAL B 1 72 ? 0.086 61.967 13.012 1.00 18.46 69 VAL B O 1
ATOM 2181 N N . MET B 1 73 ? 1.308 62.992 11.432 1.00 20.99 70 MET B N 1
ATOM 2182 C CA . MET B 1 73 ? 0.254 63.942 11.103 1.00 20.80 70 MET B CA 1
ATOM 2183 C C . MET B 1 73 ? -1.000 63.218 10.640 1.00 19.53 70 MET B C 1
ATOM 2184 O O . MET B 1 73 ? -2.101 63.603 11.004 1.00 19.87 70 MET B O 1
ATOM 2189 N N . GLU B 1 74 ? -0.828 62.159 9.853 1.00 19.31 71 GLU B N 1
ATOM 2190 C CA . GLU B 1 74 ? -1.960 61.374 9.382 1.00 19.55 71 GLU B CA 1
ATOM 2191 C C . GLU B 1 74 ? -2.666 60.680 10.544 1.00 18.28 71 GLU B C 1
ATOM 2192 O O . GLU B 1 74 ? -3.901 60.666 10.625 1.00 19.28 71 GLU B O 1
ATOM 2198 N N . GLU B 1 75 ? -1.885 60.114 11.455 1.00 17.45 72 GLU B N 1
ATOM 2199 C CA . GLU B 1 75 ? -2.470 59.496 12.635 1.00 17.85 72 GLU B CA 1
ATOM 2200 C C . GLU B 1 75 ? -3.302 60.501 13.420 1.00 19.14 72 GLU B C 1
ATOM 2201 O O . GLU B 1 75 ? -4.407 60.175 13.872 1.00 19.17 72 GLU B O 1
ATOM 2207 N N . HIS B 1 76 ? -2.780 61.716 13.582 1.00 19.31 73 HIS B N 1
ATOM 2208 C CA . HIS B 1 76 ? -3.508 62.751 14.324 1.00 19.72 73 HIS B CA 1
ATOM 2209 C C . HIS B 1 76 ? -4.806 63.138 13.621 1.00 19.45 73 HIS B C 1
ATOM 2210 O O . HIS B 1 76 ? -5.807 63.412 14.277 1.00 21.30 73 HIS B O 1
ATOM 2217 N N . GLU B 1 77 ? -4.793 63.158 12.288 1.00 18.42 74 GLU B N 1
ATOM 2218 C CA . GLU B 1 77 ? -6.024 63.400 11.540 1.00 20.22 74 GLU B CA 1
ATOM 2219 C C . GLU B 1 77 ? -7.055 62.293 11.765 1.00 20.04 74 GLU B C 1
ATOM 2220 O O . GLU B 1 77 ? -8.250 62.569 11.910 1.00 19.90 74 GLU B O 1
ATOM 2226 N N . ARG B 1 78 ? -6.600 61.041 11.778 1.00 19.51 75 ARG B N 1
ATOM 2227 C CA . ARG B 1 78 ? -7.491 59.911 12.055 1.00 18.99 75 ARG B CA 1
ATOM 2228 C C . ARG B 1 78 ? -8.134 60.023 13.441 1.00 17.96 75 ARG B C 1
ATOM 2229 O O . ARG B 1 78 ? -9.347 59.851 13.587 1.00 18.65 75 ARG B O 1
ATOM 2237 N N . ILE B 1 79 ? -7.318 60.322 14.448 1.00 17.60 76 ILE B N 1
ATOM 2238 C CA . ILE B 1 79 ? -7.814 60.518 15.809 1.00 18.27 76 ILE B CA 1
ATOM 2239 C C . ILE B 1 79 ? -8.812 61.685 15.870 1.00 18.36 76 ILE B C 1
ATOM 2240 O O . ILE B 1 79 ? -9.846 61.603 16.542 1.00 19.94 76 ILE B O 1
ATOM 2245 N N . GLY B 1 80 ? -8.515 62.754 15.137 1.00 19.70 77 GLY B N 1
ATOM 2246 C CA . GLY B 1 80 ? -9.380 63.918 15.078 1.00 21.20 77 GLY B CA 1
ATOM 2247 C C . GLY B 1 80 ? -10.775 63.637 14.542 1.00 22.13 77 GLY B C 1
ATOM 2248 O O . GLY B 1 80 ? -11.730 64.335 14.899 1.00 24.78 77 GLY B O 1
ATOM 2249 N N . ARG B 1 81 ? -10.901 62.628 13.679 1.00 21.09 78 ARG B N 1
ATOM 2250 C CA . ARG B 1 81 ? -12.202 62.249 13.133 1.00 21.09 78 ARG B CA 1
ATOM 2251 C C . ARG B 1 81 ? -12.979 61.372 14.108 1.00 18.69 78 ARG B C 1
ATOM 2252 O O . ARG B 1 81 ? -14.180 61.152 13.932 1.00 19.78 78 ARG B O 1
ATOM 2260 N N . ALA B 1 82 ? -12.286 60.862 15.123 1.00 18.74 79 ALA B N 1
ATOM 2261 C CA . ALA B 1 82 ? -12.844 59.840 16.014 1.00 18.06 79 ALA B CA 1
ATOM 2262 C C . ALA B 1 82 ? -13.510 60.422 17.254 1.00 17.47 79 ALA B C 1
ATOM 2263 O O . ALA B 1 82 ? -13.088 61.462 17.776 1.00 18.78 79 ALA B O 1
ATOM 2265 N N . ASP B 1 83 ? -14.545 59.729 17.721 1.00 17.45 80 ASP B N 1
ATOM 2266 C CA . ASP B 1 83 ? -15.133 59.994 19.032 1.00 18.17 80 ASP B CA 1
ATOM 2267 C C . ASP B 1 83 ? -14.574 59.005 20.047 1.00 18.79 80 ASP B C 1
ATOM 2268 O O . ASP B 1 83 ? -14.623 59.238 21.259 1.00 18.90 80 ASP B O 1
ATOM 2273 N N . ALA B 1 84 ? -14.049 57.899 19.536 1.00 17.24 81 ALA B N 1
ATOM 2274 C CA . ALA B 1 84 ? -13.554 56.800 20.359 1.00 17.10 81 ALA B CA 1
ATOM 2275 C C . ALA B 1 84 ? -12.318 56.175 19.728 1.00 16.66 81 ALA B C 1
ATOM 2276 O O . ALA B 1 84 ? -12.154 56.210 18.512 1.00 15.49 81 ALA B O 1
ATOM 2278 N N . LEU B 1 85 ? -11.456 55.598 20.563 1.00 16.05 82 LEU B N 1
ATOM 2279 C CA . LEU B 1 85 ? -10.329 54.805 20.083 1.00 16.45 82 LEU B CA 1
ATOM 2280 C C . LEU B 1 85 ? -10.520 53.366 20.508 1.00 16.63 82 LEU B C 1
ATOM 2281 O O . LEU B 1 85 ? -11.147 53.090 21.528 1.00 16.91 82 LEU B O 1
ATOM 2286 N N . ALA B 1 86 ? -9.985 52.444 19.725 1.00 15.44 83 ALA B N 1
ATOM 2287 C CA . ALA B 1 86 ? -9.909 51.065 20.170 1.00 14.27 83 ALA B CA 1
ATOM 2288 C C . ALA B 1 86 ? -8.521 50.518 19.898 1.00 14.62 83 ALA B C 1
ATOM 2289 O O . ALA B 1 86 ? -7.843 50.954 18.969 1.00 16.69 83 ALA B O 1
ATOM 2291 N N . PHE B 1 87 ? -8.094 49.567 20.723 1.00 14.80 84 PHE B N 1
ATOM 2292 C CA . PHE B 1 87 ? -6.795 48.925 20.543 1.00 14.16 84 PHE B CA 1
ATOM 2293 C C . PHE B 1 87 ? -6.999 47.426 20.602 1.00 14.35 84 PHE B C 1
ATOM 2294 O O . PHE B 1 87 ? -7.497 46.906 21.592 1.00 15.63 84 PHE B O 1
ATOM 2302 N N . ILE B 1 88 ? -6.621 46.737 19.531 1.00 13.83 85 ILE B N 1
ATOM 2303 C CA . ILE B 1 88 ? -6.820 45.299 19.428 1.00 13.51 85 ILE B CA 1
ATOM 2304 C C . ILE B 1 88 ? -5.474 44.655 19.102 1.00 14.57 85 ILE B C 1
ATOM 2305 O O . ILE B 1 88 ? -4.852 44.967 18.085 1.00 14.58 85 ILE B O 1
ATOM 2310 N N . TYR B 1 89 ? -5.013 43.777 19.990 1.00 13.65 86 TYR B N 1
ATOM 2311 C CA . TYR B 1 89 ? -3.674 43.202 19.879 1.00 13.48 86 TYR B CA 1
ATOM 2312 C C . TYR B 1 89 ? -3.531 41.985 20.783 1.00 14.70 86 TYR B C 1
ATOM 2313 O O . TYR B 1 89 ? -4.292 41.820 21.746 1.00 16.00 86 TYR B O 1
ATOM 2322 N N . PRO B 1 90 ? -2.557 41.120 20.476 1.00 14.15 87 PRO B N 1
ATOM 2323 C CA . PRO B 1 90 ? -2.230 40.040 21.409 1.00 12.57 87 PRO B CA 1
ATOM 2324 C C . PRO B 1 90 ? -1.259 40.526 22.482 1.00 15.07 87 PRO B C 1
ATOM 2325 O O . PRO B 1 90 ? -0.426 41.396 22.224 1.00 14.93 87 PRO B O 1
ATOM 2329 N N . LEU B 1 91 ? -1.376 39.970 23.682 1.00 15.46 88 LEU B N 1
ATOM 2330 C CA . LEU B 1 91 ? -0.438 40.269 24.747 1.00 14.22 88 LEU B CA 1
ATOM 2331 C C . LEU B 1 91 ? 0.873 39.542 24.434 1.00 13.44 88 LEU B C 1
ATOM 2332 O O . LEU B 1 91 ? 0.892 38.315 24.336 1.00 14.95 88 LEU B O 1
ATOM 2337 N N . TRP B 1 92 ? 1.951 40.299 24.237 1.00 15.37 89 TRP B N 1
ATOM 2338 C CA . TRP B 1 92 ? 3.281 39.732 24.005 1.00 15.04 89 TRP B CA 1
ATOM 2339 C C . TRP B 1 92 ? 4.221 40.245 25.08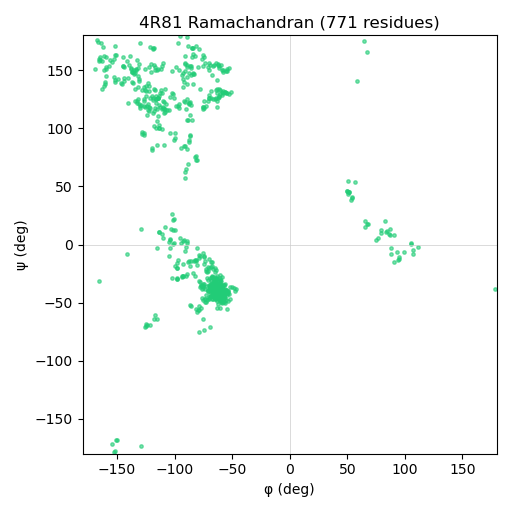8 1.00 15.58 89 TRP B C 1
ATOM 2340 O O . TRP B 1 92 ? 4.457 41.442 25.190 1.00 16.56 89 TRP B O 1
ATOM 2351 N N . TRP B 1 93 ? 4.748 39.339 25.899 1.00 16.12 90 TRP B N 1
ATOM 2352 C CA . TRP B 1 93 ? 5.651 39.711 26.987 1.00 16.46 90 TRP B CA 1
ATOM 2353 C C . TRP B 1 93 ? 5.052 40.812 27.850 1.00 15.73 90 TRP B C 1
ATOM 2354 O O . TRP B 1 93 ? 5.719 41.794 28.202 1.00 17.08 90 TRP B O 1
ATOM 2365 N N . SER B 1 94 ? 3.770 40.612 28.159 1.00 14.85 91 SER B N 1
ATOM 2366 C CA . SER B 1 94 ? 3.007 41.409 29.125 1.00 16.47 91 SER B CA 1
ATOM 2367 C C . SER B 1 94 ? 2.757 42.857 28.719 1.00 16.74 91 SER B C 1
ATOM 2368 O O . SER B 1 94 ? 2.400 43.678 29.562 1.00 18.12 91 SER B O 1
ATOM 2371 N N . ASP B 1 95 ? 2.919 43.170 27.437 1.00 16.34 92 ASP B N 1
ATOM 2372 C CA . ASP B 1 95 ? 2.492 44.471 26.924 1.00 16.04 92 ASP B CA 1
ATOM 2373 C C . ASP B 1 95 ? 2.116 44.306 25.447 1.00 17.00 92 ASP B C 1
ATOM 2374 O O . ASP B 1 95 ? 1.979 43.185 24.966 1.00 17.31 92 ASP B O 1
ATOM 2379 N N . CYS B 1 96 ? 1.938 45.409 24.734 1.00 17.19 93 CYS B N 1
ATOM 2380 C CA A CYS B 1 96 ? 1.571 45.425 23.312 0.52 17.58 93 CYS B CA 1
ATOM 2381 C CA B CYS B 1 96 ? 1.537 45.291 23.346 0.48 17.83 93 CYS B CA 1
ATOM 2382 C C . CYS B 1 96 ? 2.728 44.949 22.455 1.00 16.69 93 CYS B C 1
ATOM 2383 O O . CYS B 1 96 ? 3.882 45.130 22.837 1.00 17.61 93 CYS B O 1
ATOM 2388 N N . PRO B 1 97 ? 2.438 44.410 21.260 1.00 15.05 94 PRO B N 1
ATOM 2389 C CA . PRO B 1 97 ? 3.530 44.154 20.317 1.00 16.55 94 PRO B CA 1
ATOM 2390 C C . PRO B 1 97 ? 4.359 45.413 20.123 1.00 15.80 94 PRO B C 1
ATOM 2391 O O . PRO B 1 97 ? 3.823 46.524 20.263 1.00 16.39 94 PRO B O 1
ATOM 2395 N N . ALA B 1 98 ? 5.637 45.255 19.798 1.00 15.02 95 ALA B N 1
ATOM 2396 C CA . ALA B 1 98 ? 6.504 46.407 19.587 1.00 14.92 95 ALA B CA 1
ATOM 2397 C C . ALA B 1 98 ? 5.907 47.414 18.605 1.00 15.89 95 ALA B C 1
ATOM 2398 O O . ALA B 1 98 ? 6.054 48.615 18.787 1.00 16.04 95 ALA B O 1
ATOM 2400 N N . LYS B 1 99 ? 5.219 46.921 17.578 1.00 13.86 96 LYS B N 1
ATOM 2401 C CA . LYS B 1 99 ? 4.647 47.804 16.563 1.00 14.96 96 LYS B CA 1
ATOM 2402 C C . LYS B 1 99 ? 3.682 48.821 17.172 1.00 16.64 96 LYS B C 1
ATOM 2403 O O . LYS B 1 99 ? 3.706 50.004 16.824 1.00 16.64 96 LYS B O 1
ATOM 2409 N N . LEU B 1 100 ? 2.835 48.360 18.087 1.00 15.84 97 LEU B N 1
ATOM 2410 C CA . LEU B 1 100 ? 1.876 49.238 18.754 1.00 15.67 97 LEU B CA 1
ATOM 2411 C C . LEU B 1 100 ? 2.551 50.095 19.821 1.00 15.34 97 LEU B C 1
ATOM 2412 O O . LEU B 1 100 ? 2.186 51.259 20.005 1.00 16.43 97 LEU B O 1
ATOM 2417 N N . LYS B 1 101 ? 3.549 49.544 20.508 1.00 14.21 98 LYS B N 1
ATOM 2418 C CA . LYS B 1 101 ? 4.298 50.352 21.469 1.00 14.93 98 LYS B CA 1
ATOM 2419 C C . LYS B 1 101 ? 4.903 51.565 20.770 1.00 16.64 98 LYS B C 1
ATOM 2420 O O . LYS B 1 101 ? 4.848 52.684 21.280 1.00 16.40 98 LYS B O 1
ATOM 2426 N N . GLY B 1 102 ? 5.460 51.329 19.587 1.00 16.45 99 GLY B N 1
ATOM 2427 C CA . GLY B 1 102 ? 6.055 52.374 18.787 1.00 16.70 99 GLY B CA 1
ATOM 2428 C C . GLY B 1 102 ? 5.070 53.437 18.357 1.00 16.83 99 GLY B C 1
ATOM 2429 O O . GLY B 1 102 ? 5.434 54.616 18.235 1.00 17.55 99 GLY B O 1
ATOM 2430 N N . TRP B 1 103 ? 3.829 53.019 18.107 1.00 15.86 100 TRP B N 1
ATOM 2431 C CA . TRP B 1 103 ? 2.766 53.953 17.789 1.00 14.75 100 TRP B CA 1
ATOM 2432 C C . TRP B 1 103 ? 2.604 54.935 18.952 1.00 15.46 100 TRP B C 1
ATOM 2433 O O . TRP B 1 103 ? 2.554 56.140 18.747 1.00 15.73 100 TRP B O 1
ATOM 2444 N N . PHE B 1 104 ? 2.549 54.441 20.182 1.00 15.84 101 PHE B N 1
ATOM 2445 C CA . PHE B 1 104 ? 2.502 55.371 21.311 1.00 15.19 101 PHE B CA 1
ATOM 2446 C C . PHE B 1 104 ? 3.734 56.276 21.348 1.00 15.69 101 PHE B C 1
ATOM 2447 O O . PHE B 1 104 ? 3.611 57.499 21.483 1.00 16.81 101 PHE B O 1
ATOM 2455 N N . ASP B 1 105 ? 4.916 55.681 21.217 1.00 16.63 102 ASP B N 1
ATOM 2456 C CA . ASP B 1 105 ? 6.159 56.450 21.292 1.00 17.70 102 ASP B CA 1
ATOM 2457 C C . ASP B 1 105 ? 6.169 57.603 20.291 1.00 17.08 102 ASP B C 1
ATOM 2458 O O . ASP B 1 105 ? 6.622 58.705 20.606 1.00 18.40 102 ASP B O 1
ATOM 2463 N N . ARG B 1 106 ? 5.665 57.343 19.087 1.00 16.50 103 ARG B N 1
ATOM 2464 C CA . ARG B 1 106 ? 5.757 58.308 18.001 1.00 16.43 103 ARG B CA 1
ATOM 2465 C C . ARG B 1 106 ? 4.548 59.221 17.852 1.00 17.67 103 ARG B C 1
ATOM 2466 O O . ARG B 1 106 ? 4.678 60.329 17.340 1.00 19.32 103 ARG B O 1
ATOM 2474 N N . VAL B 1 107 ? 3.375 58.753 18.269 1.00 17.12 104 VAL B N 1
ATOM 2475 C CA . VAL B 1 107 ? 2.128 59.478 18.007 1.00 18.00 104 VAL B CA 1
ATOM 2476 C C . VAL B 1 107 ? 1.681 60.320 19.207 1.00 17.88 104 VAL B C 1
ATOM 2477 O O . VAL B 1 107 ? 1.053 61.371 19.047 1.00 18.84 104 VAL B O 1
ATOM 2481 N N . TRP B 1 108 ? 2.040 59.880 20.409 1.00 17.41 105 TRP B N 1
ATOM 2482 C CA . TRP B 1 108 ? 1.727 60.655 21.603 1.00 17.91 105 TRP B CA 1
ATOM 2483 C C . TRP B 1 108 ? 2.738 61.784 21.778 1.00 19.30 105 TRP B C 1
ATOM 2484 O O . TRP B 1 108 ? 3.591 61.745 22.666 1.00 19.66 105 TRP B O 1
ATOM 2495 N N . THR B 1 109 ? 2.637 62.801 20.928 1.00 20.47 106 THR B N 1
ATOM 2496 C CA . THR B 1 109 ? 3.677 63.831 20.853 1.00 21.43 106 THR B CA 1
ATOM 2497 C C . THR B 1 109 ? 3.479 65.021 21.792 1.00 22.32 106 THR B C 1
ATOM 2498 O O . THR B 1 109 ? 2.348 65.357 22.172 1.00 22.31 106 THR B O 1
ATOM 2502 N N . TYR B 1 110 ? 4.588 65.654 22.166 1.00 22.61 107 TYR B N 1
ATOM 2503 C CA . TYR B 1 110 ? 4.524 66.847 22.991 1.00 24.98 107 TYR B CA 1
ATOM 2504 C C . TYR B 1 110 ? 3.717 67.924 22.288 1.00 25.52 107 TYR B C 1
ATOM 2505 O O . TYR B 1 110 ? 3.956 68.225 21.115 1.00 26.35 107 TYR B O 1
ATOM 2514 N N . GLY B 1 111 ? 2.773 68.512 23.018 1.00 25.12 108 GLY B N 1
ATOM 2515 C CA . GLY B 1 111 ? 1.910 69.537 22.463 1.00 26.60 108 GLY B CA 1
ATOM 2516 C C . GLY B 1 111 ? 0.615 68.955 21.941 1.00 27.23 108 GLY B C 1
ATOM 2517 O O . GLY B 1 111 ? -0.334 69.685 21.650 1.00 28.91 108 GLY B O 1
ATOM 2518 N N . TYR B 1 112 ? 0.575 67.633 21.819 1.00 25.32 109 TYR B N 1
ATOM 2519 C CA . TYR B 1 112 ? -0.619 66.947 21.351 1.00 23.62 109 TYR B CA 1
ATOM 2520 C C . TYR B 1 112 ? -1.198 66.049 22.441 1.00 22.00 109 TYR B C 1
ATOM 2521 O O . TYR B 1 112 ? -2.320 66.272 22.911 1.00 22.75 109 TYR B O 1
ATOM 2530 N N . ALA B 1 113 ? -0.442 65.030 22.837 1.00 21.95 110 ALA B N 1
ATOM 2531 C CA . ALA B 1 113 ? -0.903 64.104 23.867 1.00 21.47 110 ALA B CA 1
ATOM 2532 C C . ALA B 1 113 ? -0.676 64.655 25.270 1.00 23.21 110 ALA B C 1
ATOM 2533 O O . ALA B 1 113 ? -1.399 64.299 26.218 1.00 23.32 110 ALA B O 1
ATOM 2535 N N . TYR B 1 114 ? 0.331 65.517 25.393 1.00 26.20 111 TYR B N 1
ATOM 2536 C CA . TYR B 1 114 ? 0.697 66.111 26.669 1.00 28.02 111 TYR B CA 1
ATOM 2537 C C . TYR B 1 114 ? 1.511 67.378 26.434 1.00 31.08 111 TYR B C 1
ATOM 2538 O O . TYR B 1 114 ? 2.289 67.459 25.483 1.00 30.52 111 TYR B O 1
ATOM 2547 N N . PHE B 1 115 ? 1.321 68.371 27.294 1.00 35.10 112 PHE B N 1
ATOM 2548 C CA . PHE B 1 115 ? 2.134 69.582 27.242 1.00 38.46 112 PHE B CA 1
ATOM 2549 C C . PHE B 1 115 ? 2.043 70.330 28.552 1.00 41.91 112 PHE B C 1
ATOM 2550 O O . PHE B 1 115 ? 1.121 70.102 29.328 1.00 41.69 112 PHE B O 1
ATOM 2558 N N . TYR B 1 116 ? 2.999 71.229 28.779 1.00 45.18 113 TYR B N 1
ATOM 2559 C CA . TYR B 1 116 ? 3.076 71.994 30.018 1.00 48.38 113 TYR B CA 1
ATOM 2560 C C . TYR B 1 116 ? 3.189 73.481 29.707 1.00 49.70 113 TYR B C 1
ATOM 2561 O O . TYR B 1 116 ? 4.127 73.908 29.033 1.00 50.90 113 TYR B O 1
ATOM 2570 N N . ARG B 1 121 ? 0.169 70.223 33.099 1.00 45.48 118 ARG B N 1
ATOM 2571 C CA . ARG B 1 121 ? 0.025 69.278 31.998 1.00 46.01 118 ARG B CA 1
ATOM 2572 C C . ARG B 1 121 ? -1.378 69.343 31.363 1.00 45.73 118 ARG B C 1
ATOM 2573 O O . ARG B 1 121 ? -2.387 69.244 32.064 1.00 47.28 118 ARG B O 1
ATOM 2581 N N . GLY B 1 122 ? -1.434 69.522 30.041 1.00 43.08 119 GLY B N 1
ATOM 2582 C CA . GLY B 1 122 ? -2.700 69.598 29.318 1.00 39.58 119 GLY B CA 1
ATOM 2583 C C . GLY B 1 122 ? -2.719 68.652 28.123 1.00 36.53 119 GLY B C 1
ATOM 2584 O O . GLY B 1 122 ? -1.788 67.869 27.963 1.00 36.48 119 GLY B O 1
ATOM 2585 N N . THR B 1 123 ? -3.763 68.722 27.288 1.00 34.29 120 THR B N 1
ATOM 2586 C CA . THR B 1 123 ? -3.883 67.833 26.122 1.00 31.85 120 THR B CA 1
ATOM 2587 C C . THR B 1 123 ? -4.764 68.392 25.007 1.00 30.75 120 THR B C 1
ATOM 2588 O O . THR B 1 123 ? -5.615 69.256 25.237 1.00 32.41 120 THR B O 1
ATOM 2592 N N . ARG B 1 124 ? -4.569 67.876 23.797 1.00 29.53 121 ARG B N 1
ATOM 2593 C CA . ARG B 1 124 ? -5.396 68.271 22.661 1.00 30.15 121 ARG B CA 1
ATOM 2594 C C . ARG B 1 124 ? -6.222 67.096 22.142 1.00 28.58 121 ARG B C 1
ATOM 2595 O O . ARG B 1 124 ? -7.032 67.247 21.221 1.00 30.03 121 ARG B O 1
ATOM 2603 N N . ILE B 1 125 ? -6.017 65.928 22.744 1.00 26.89 122 ILE B N 1
ATOM 2604 C CA . ILE B 1 125 ? -6.804 64.747 22.409 1.00 26.24 122 ILE B CA 1
ATOM 2605 C C . ILE B 1 125 ? -8.236 64.919 22.903 1.00 25.74 122 ILE B C 1
ATOM 2606 O O . ILE B 1 125 ? -8.474 65.220 24.082 1.00 26.11 122 ILE B O 1
ATOM 2611 N N . ASP B 1 126 ? -9.179 64.750 21.981 1.00 24.54 123 ASP B N 1
ATOM 2612 C CA . ASP B 1 126 ? -10.603 64.906 22.255 1.00 25.08 123 ASP B CA 1
ATOM 2613 C C . ASP B 1 126 ? -11.319 63.588 21.961 1.00 23.20 123 ASP B C 1
ATOM 2614 O O . ASP B 1 126 ? -11.925 63.408 20.902 1.00 23.63 123 ASP B O 1
ATOM 2619 N N . ILE B 1 127 ? -11.244 62.674 22.922 1.00 22.22 124 ILE B N 1
ATOM 2620 C CA 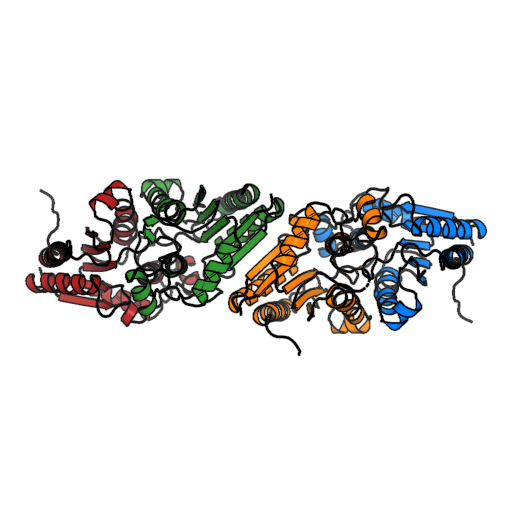. ILE B 1 127 ? -11.729 61.310 22.757 1.00 19.56 124 ILE B CA 1
ATOM 2621 C C . ILE B 1 127 ? -12.584 60.922 23.966 1.00 18.50 124 ILE B C 1
ATOM 2622 O O . ILE B 1 127 ? -12.127 60.976 25.106 1.00 19.98 124 ILE B O 1
ATOM 2627 N N . GLU B 1 128 ? -13.836 60.563 23.711 1.00 19.15 125 GLU B N 1
ATOM 2628 C CA . GLU B 1 128 ? -14.794 60.256 24.765 1.00 20.28 125 GLU B CA 1
ATOM 2629 C C . GLU B 1 128 ? -14.539 58.894 25.415 1.00 20.20 125 GLU B C 1
ATOM 2630 O O . GLU B 1 128 ? -14.764 58.707 26.613 1.00 21.57 125 GLU B O 1
ATOM 2636 N N . LYS B 1 129 ? -14.070 57.935 24.629 1.00 19.47 126 LYS B N 1
ATOM 2637 C CA . LYS B 1 129 ? -13.917 56.578 25.144 1.00 19.10 126 LYS B CA 1
ATOM 2638 C C . LYS B 1 129 ? -12.820 55.817 24.422 1.00 18.45 126 LYS B C 1
ATOM 2639 O O . LYS B 1 129 ? -12.626 55.999 23.226 1.00 19.44 126 LYS B O 1
ATOM 2645 N N . ALA B 1 130 ? -12.093 54.979 25.155 1.00 16.82 127 ALA B N 1
ATOM 2646 C CA . ALA B 1 130 ? -11.157 54.047 24.536 1.00 15.39 127 ALA B CA 1
ATOM 2647 C C . ALA B 1 130 ? -11.456 52.648 25.029 1.00 16.63 127 ALA B C 1
ATOM 2648 O O . ALA B 1 130 ? -11.682 52.441 26.225 1.00 18.69 127 ALA B O 1
ATOM 2650 N N . VAL B 1 131 ? -11.466 51.700 24.095 1.00 15.30 128 VAL B N 1
ATOM 2651 C CA . VAL B 1 131 ? -11.702 50.295 24.371 1.00 16.51 128 VAL B CA 1
ATOM 2652 C C . VAL B 1 131 ? -10.437 49.513 24.066 1.00 16.80 128 VAL B C 1
ATOM 2653 O O . VAL B 1 131 ? -9.880 49.615 22.976 1.00 17.75 128 VAL B O 1
ATOM 2657 N N . VAL B 1 132 ? -9.965 48.739 25.032 1.00 16.35 129 VAL B N 1
ATOM 2658 C CA . VAL B 1 132 ? -8.821 47.875 24.791 1.00 15.21 129 VAL B CA 1
ATOM 2659 C C . VAL B 1 132 ? -9.292 46.431 24.776 1.00 15.97 129 VAL B C 1
ATOM 2660 O O . VAL B 1 132 ? -9.900 45.961 25.741 1.00 16.74 129 VAL B O 1
ATOM 2664 N N . LEU B 1 133 ? -9.041 45.739 23.669 1.00 14.85 130 LEU B N 1
ATOM 2665 C CA . LEU B 1 133 ? -9.363 44.318 23.557 1.00 15.41 130 LEU B CA 1
ATOM 2666 C C . LEU B 1 133 ? -8.059 43.577 23.339 1.00 14.23 130 LEU B C 1
ATOM 2667 O O . LEU B 1 133 ? -7.492 43.590 22.241 1.00 16.59 130 LEU B O 1
ATOM 2672 N N . CYS B 1 134 ? -7.562 42.958 24.403 1.00 15.24 131 CYS B N 1
ATOM 2673 C CA . CYS B 1 134 ? -6.267 42.307 24.369 1.00 16.81 131 CYS B CA 1
ATOM 2674 C C . CYS B 1 134 ? -6.452 40.813 24.578 1.00 17.70 131 CYS B C 1
ATOM 2675 O O . CYS B 1 134 ? -7.031 40.386 25.582 1.00 19.10 131 CYS B O 1
ATOM 2678 N N . SER B 1 135 ? -5.999 40.011 23.620 1.00 16.80 132 SER B N 1
ATOM 2679 C CA . SER B 1 135 ? -6.083 38.563 23.796 1.00 18.60 132 SER B CA 1
ATOM 2680 C C . SER B 1 135 ? -4.787 38.039 24.401 1.00 18.30 132 SER B C 1
ATOM 2681 O O . SER B 1 135 ? -3.700 38.509 24.072 1.00 17.77 132 SER B O 1
ATOM 2684 N N . ALA B 1 136 ? -4.905 37.054 25.284 1.00 18.70 133 ALA B N 1
ATOM 2685 C CA . ALA B 1 136 ? -3.752 36.519 25.988 1.00 18.03 133 ALA B CA 1
ATOM 2686 C C . ALA B 1 136 ? -3.863 35.010 26.027 1.00 17.73 133 ALA B C 1
ATOM 2687 O O . ALA B 1 136 ? -4.972 34.461 26.001 1.00 17.92 133 ALA B O 1
ATOM 2689 N N . GLY B 1 137 ? -2.714 34.344 26.092 1.00 18.33 134 GLY B N 1
ATOM 2690 C CA . GLY B 1 137 ? -2.679 32.913 26.320 1.00 20.55 134 GLY B CA 1
ATOM 2691 C C . GLY B 1 137 ? -3.099 32.597 27.742 1.00 20.98 134 GLY B C 1
ATOM 2692 O O . GLY B 1 137 ? -3.905 31.690 27.986 1.00 20.49 134 GLY B O 1
ATOM 2693 N N . HIS B 1 138 ? -2.552 33.342 28.698 1.00 20.78 135 HIS B N 1
ATOM 2694 C CA . HIS B 1 138 ? -2.894 33.109 30.099 1.00 21.19 135 HIS B CA 1
ATOM 2695 C C . HIS B 1 138 ? -4.331 33.522 30.371 1.00 20.26 135 HIS B C 1
ATOM 2696 O O . HIS B 1 138 ? -4.886 34.375 29.665 1.00 20.54 135 HIS B O 1
ATOM 2703 N N . THR B 1 139 ? -4.938 32.914 31.388 1.00 20.93 136 THR B N 1
ATOM 2704 C CA . THR B 1 139 ? -6.285 33.290 31.800 1.00 21.62 136 THR B CA 1
ATOM 2705 C C . THR B 1 139 ? -6.218 34.614 32.542 1.00 21.08 136 THR B C 1
ATOM 2706 O O . THR B 1 139 ? -5.150 35.018 33.000 1.00 19.87 136 THR B O 1
ATOM 2710 N N . GLU B 1 140 ? -7.355 35.293 32.664 1.00 22.01 137 GLU B N 1
ATOM 2711 C CA . GLU B 1 140 ? -7.408 36.521 33.445 1.00 24.38 137 GLU B CA 1
ATOM 2712 C C . GLU B 1 140 ? -7.021 36.253 34.895 1.00 25.47 137 GLU B C 1
ATOM 2713 O O . GLU B 1 140 ? -6.347 37.067 35.525 1.00 24.59 137 GLU B O 1
ATOM 2719 N N . GLU B 1 141 ? -7.455 35.110 35.417 1.00 26.39 138 GLU B N 1
ATOM 2720 C CA . GLU B 1 141 ? -7.153 34.738 36.793 1.00 28.85 138 GLU B CA 1
ATOM 2721 C C . GLU B 1 141 ? -5.644 34.659 36.983 1.00 28.67 138 GLU B C 1
ATOM 2722 O O . GLU B 1 141 ? -5.105 35.192 37.954 1.00 27.42 138 GLU B O 1
ATOM 2728 N N . ASP B 1 142 ? -4.957 34.012 36.044 1.00 28.93 139 ASP B N 1
ATOM 2729 C CA . ASP B 1 142 ? -3.506 33.908 36.141 1.00 29.56 139 ASP B CA 1
ATOM 2730 C C . ASP B 1 142 ? -2.833 35.270 36.015 1.00 26.67 139 ASP B C 1
ATOM 2731 O O . ASP B 1 142 ? -1.900 35.570 36.759 1.00 27.54 139 ASP B O 1
ATOM 2736 N N . LEU B 1 143 ? -3.305 36.094 35.080 1.00 24.00 140 LEU B N 1
ATOM 2737 C CA . LEU B 1 143 ? -2.711 37.413 34.877 1.00 22.00 140 LEU B CA 1
ATOM 2738 C C . LEU B 1 143 ? -2.901 38.322 36.090 1.00 21.56 140 LEU B C 1
ATOM 2739 O O . LEU B 1 143 ? -2.051 39.163 36.382 1.00 22.37 140 LEU B O 1
ATOM 2744 N N . GLU B 1 144 ? -4.009 38.158 36.802 1.00 22.46 141 GLU B N 1
ATOM 2745 C CA . GLU B 1 144 ? -4.178 38.902 38.045 1.00 24.28 141 GLU B CA 1
ATOM 2746 C C . GLU B 1 144 ? -3.109 38.490 39.060 1.00 24.91 141 GLU B C 1
ATOM 2747 O O . GLU B 1 144 ? -2.492 39.343 39.703 1.00 24.53 141 GLU B O 1
ATOM 2753 N N . GLY B 1 145 ? -2.872 37.184 39.179 1.00 24.66 142 GLY B N 1
ATOM 2754 C CA . GLY B 1 145 ? -1.965 36.664 40.190 1.00 24.19 142 GLY B CA 1
ATOM 2755 C C . GLY B 1 145 ? -0.515 37.071 39.994 1.00 25.11 142 GLY B C 1
ATOM 2756 O O . GLY B 1 145 ? 0.253 37.159 40.955 1.00 25.13 142 GLY B O 1
ATOM 2757 N N . THR B 1 146 ? -0.131 37.315 38.746 1.00 26.13 143 THR B N 1
ATOM 2758 C CA . THR B 1 146 ? 1.238 37.712 38.443 1.00 26.21 143 THR B CA 1
ATOM 2759 C C . THR B 1 146 ? 1.400 39.230 38.425 1.00 26.28 143 THR B C 1
ATOM 2760 O O . THR B 1 146 ? 2.476 39.749 38.098 1.00 27.21 143 THR B O 1
ATOM 2764 N N . GLY B 1 147 ? 0.324 39.938 38.762 1.00 24.45 144 GLY B N 1
ATOM 2765 C CA . GLY B 1 147 ? 0.324 41.389 38.730 1.00 21.40 144 GLY B CA 1
ATOM 2766 C C . GLY B 1 147 ? 0.256 41.962 37.330 1.00 19.97 144 GLY B C 1
ATOM 2767 O O . GLY B 1 147 ? 0.320 43.176 37.154 1.00 20.65 144 GLY B O 1
ATOM 2768 N N . ILE B 1 148 ? 0.121 41.096 36.332 1.00 18.60 145 ILE B N 1
ATOM 2769 C CA . ILE B 1 148 ? 0.119 41.552 34.944 1.00 19.55 145 ILE B CA 1
ATOM 2770 C C . ILE B 1 148 ? -1.192 42.260 34.570 1.00 18.73 145 ILE B C 1
ATOM 2771 O O . ILE B 1 148 ? -1.175 43.262 33.850 1.00 19.34 145 ILE B O 1
ATOM 2776 N N . ALA B 1 149 ? -2.326 41.776 35.072 1.00 19.28 146 ALA B N 1
ATOM 2777 C CA . ALA B 1 149 ? -3.591 42.459 34.791 1.00 19.26 146 ALA B CA 1
ATOM 2778 C C . ALA B 1 149 ? -3.548 43.870 35.361 1.00 19.48 146 ALA B C 1
ATOM 2779 O O . ALA B 1 149 ? -3.929 44.830 34.695 1.00 18.24 146 ALA B O 1
ATOM 2781 N N . GLU B 1 150 ? -3.041 43.993 36.581 1.00 20.90 147 GLU B N 1
ATOM 2782 C CA . GLU B 1 150 ? -2.887 45.299 37.206 1.00 20.69 147 GLU B CA 1
ATOM 2783 C C . GLU B 1 150 ? -1.946 46.196 36.404 1.00 18.89 147 GLU B C 1
ATOM 2784 O O . GLU B 1 150 ? -2.231 47.374 36.203 1.00 19.95 147 GLU B O 1
ATOM 2790 N N . SER B 1 151 ? -0.824 45.647 35.949 1.00 18.43 148 SER B N 1
ATOM 2791 C CA . SER B 1 151 ? 0.114 46.435 35.148 1.00 19.11 148 SER B CA 1
ATOM 2792 C C . SER B 1 151 ? -0.551 46.966 33.878 1.00 19.58 148 SER B C 1
ATOM 2793 O O . SER B 1 151 ? -0.283 48.093 33.459 1.00 20.51 148 SER B O 1
ATOM 2796 N N . MET B 1 152 ? -1.424 46.164 33.273 1.00 19.82 149 MET B N 1
ATOM 2797 C CA . MET B 1 152 ? -2.122 46.590 32.061 1.00 21.12 149 MET B CA 1
ATOM 2798 C C . MET B 1 152 ? -3.090 47.734 32.349 1.00 20.71 149 MET B C 1
ATOM 2799 O O . MET B 1 152 ? -3.204 48.684 31.566 1.00 20.91 149 MET B O 1
ATOM 2804 N N . ARG B 1 153 ? -3.777 47.664 33.482 1.00 20.52 150 ARG B N 1
ATOM 2805 C CA . ARG B 1 153 ? -4.683 48.739 33.861 1.00 22.05 150 ARG B CA 1
ATOM 2806 C C . ARG B 1 153 ? -3.901 50.012 34.157 1.00 21.33 150 ARG B C 1
ATOM 2807 O O . ARG B 1 153 ? -4.331 51.117 33.810 1.00 24.34 150 ARG B O 1
ATOM 2815 N N . SER B 1 154 ? -2.744 49.843 34.787 1.00 19.26 151 SER B N 1
ATOM 2816 C CA A SER B 1 154 ? -1.905 50.971 35.176 0.61 19.40 151 SER B CA 1
ATOM 2817 C CA B SER B 1 154 ? -1.886 50.956 35.183 0.39 19.43 151 SER B CA 1
ATOM 2818 C C . SER B 1 154 ? -1.220 51.624 33.983 1.00 19.71 151 SER B C 1
ATOM 2819 O O . SER B 1 154 ? -1.206 52.858 33.854 1.00 18.97 151 SER B O 1
ATOM 2824 N N . VAL B 1 155 ? -0.660 50.799 33.110 1.00 18.51 152 VAL B N 1
ATOM 2825 C CA . VAL B 1 155 ? 0.134 51.284 31.998 1.00 18.98 152 VAL B CA 1
ATOM 2826 C C . VAL B 1 155 ? -0.723 51.643 30.789 1.00 18.74 152 VAL B C 1
ATOM 2827 O O . VAL B 1 155 ? -0.643 52.758 30.265 1.00 19.34 152 VAL B O 1
ATOM 2831 N N . MET B 1 156 ? -1.563 50.711 30.357 1.00 19.85 153 MET B N 1
ATOM 2832 C CA . MET B 1 156 ? -2.332 50.915 29.139 1.00 19.34 153 MET B CA 1
ATOM 2833 C C . MET B 1 156 ? -3.535 51.828 29.385 1.00 19.36 153 MET B C 1
ATOM 2834 O O . MET B 1 156 ? -3.689 52.859 28.732 1.00 19.39 153 MET B O 1
ATOM 2839 N N . LEU B 1 157 ? -4.393 51.455 30.326 1.00 19.45 154 LEU B N 1
ATOM 2840 C CA . LEU B 1 157 ? -5.567 52.272 30.620 1.00 20.61 154 LEU B CA 1
ATOM 2841 C C . LEU B 1 157 ? -5.185 53.576 31.311 1.00 21.38 154 LEU B C 1
ATOM 2842 O O . LEU B 1 157 ? -5.680 54.641 30.951 1.00 23.27 154 LEU B O 1
ATOM 2847 N N . GLY B 1 158 ? -4.298 53.490 32.297 1.00 20.86 155 GLY B N 1
ATOM 2848 C CA . GLY B 1 158 ? -3.930 54.656 33.079 1.00 22.36 155 GLY B CA 1
ATOM 2849 C C . GLY B 1 158 ? -3.018 55.616 32.342 1.00 22.92 155 GLY B C 1
ATOM 2850 O O . GLY B 1 158 ? -3.440 56.692 31.912 1.00 26.81 155 GLY B O 1
ATOM 2851 N N . ASP B 1 159 ? -1.760 55.228 32.193 1.00 19.82 156 ASP B N 1
ATOM 2852 C CA . ASP B 1 159 ? -0.739 56.115 31.647 1.00 20.41 156 ASP B CA 1
ATOM 2853 C C . ASP B 1 159 ? -1.000 56.532 30.191 1.00 19.31 156 ASP B C 1
ATOM 2854 O O . ASP B 1 159 ? -0.896 57.710 29.852 1.00 21.89 156 ASP B O 1
ATOM 2859 N N . ARG B 1 160 ? -1.346 55.570 29.341 1.00 17.49 157 ARG B N 1
ATOM 2860 C CA . ARG B 1 160 ? -1.414 55.800 27.894 1.00 16.73 157 ARG B CA 1
ATOM 2861 C C . ARG B 1 160 ? -2.760 56.303 27.391 1.00 17.85 157 ARG B C 1
ATOM 2862 O O . ARG B 1 160 ? -2.873 56.770 26.255 1.00 19.51 157 ARG B O 1
ATOM 2870 N N . LEU B 1 161 ? -3.790 56.193 28.215 1.00 17.10 158 LEU B N 1
ATOM 2871 C CA . LEU B 1 161 ? -5.118 56.565 27.755 1.00 16.57 158 LEU B CA 1
ATOM 2872 C C . LEU B 1 161 ? -5.745 57.623 28.658 1.00 18.21 158 LEU B C 1
ATOM 2873 O O . LEU B 1 161 ? -5.869 58.779 28.247 1.00 19.43 158 LEU B O 1
ATOM 2878 N N . LEU B 1 162 ? -6.101 57.269 29.892 1.00 18.52 159 LEU B N 1
ATOM 2879 C CA . LEU B 1 162 ? -6.632 58.289 30.801 1.00 19.91 159 LEU B CA 1
ATOM 2880 C C . LEU B 1 162 ? -5.605 59.401 31.016 1.00 20.39 159 LEU B C 1
ATOM 2881 O O . LEU B 1 162 ? -5.963 60.576 31.150 1.00 20.86 159 LEU B O 1
ATOM 2886 N N . GLY B 1 163 ? -4.329 59.024 31.018 1.00 22.50 160 GLY B N 1
ATOM 2887 C CA . GLY B 1 163 ? -3.241 59.954 31.276 1.00 21.30 160 GLY B CA 1
ATOM 2888 C C . GLY B 1 163 ? -2.974 60.975 30.182 1.00 21.63 160 GLY B C 1
ATOM 2889 O O . GLY B 1 163 ? -2.237 61.938 30.395 1.00 23.79 160 GLY B O 1
ATOM 2890 N N . VAL B 1 164 ? -3.561 60.764 29.009 1.00 19.52 161 VAL B N 1
ATOM 2891 C CA . VAL B 1 164 ? -3.453 61.735 27.918 1.00 20.24 161 VAL B CA 1
ATOM 2892 C C . VAL B 1 164 ? -4.801 62.391 27.589 1.00 19.49 161 VAL B C 1
ATOM 2893 O O . VAL B 1 164 ? -4.939 63.082 26.581 1.00 19.64 161 VAL B O 1
ATOM 2897 N N . GLY B 1 165 ? -5.791 62.175 28.450 1.00 19.95 162 GLY B N 1
ATOM 2898 C CA . GLY B 1 165 ? -7.044 62.898 28.346 1.00 20.20 162 GLY B CA 1
ATOM 2899 C C . GLY B 1 165 ? -8.240 62.134 27.810 1.00 20.59 162 GLY B C 1
ATOM 2900 O O . GLY B 1 165 ? -9.325 62.711 27.674 1.00 21.65 162 GLY B O 1
ATOM 2901 N N . VAL B 1 166 ? -8.070 60.850 27.502 1.00 19.03 163 VAL B N 1
ATOM 2902 C CA . VAL B 1 166 ? -9.220 60.034 27.121 1.00 18.38 163 VAL B CA 1
ATOM 2903 C C . VAL B 1 166 ? -10.203 60.016 28.290 1.00 19.05 163 VAL B C 1
ATOM 2904 O O . VAL B 1 166 ? -9.813 59.758 29.432 1.00 21.93 163 VAL B O 1
ATOM 2908 N N . LYS B 1 167 ? -11.471 60.312 28.026 1.00 19.02 164 LYS B N 1
ATOM 2909 C CA . LYS B 1 167 ? -12.396 60.586 29.123 1.00 19.43 164 LYS B CA 1
ATOM 2910 C C . LYS B 1 167 ? -12.861 59.345 29.883 1.00 19.02 164 LYS B C 1
ATOM 2911 O O . LYS B 1 167 ? -13.089 59.397 31.096 1.00 20.88 164 LYS B O 1
ATOM 2917 N N . ASN B 1 168 ? -13.007 58.236 29.162 1.00 19.43 165 ASN B N 1
ATOM 2918 C CA . ASN B 1 168 ? -13.474 56.980 29.739 1.00 20.54 165 ASN B CA 1
ATOM 2919 C C . ASN B 1 168 ? -12.759 55.829 29.070 1.00 19.15 165 ASN B C 1
ATOM 2920 O O . ASN B 1 168 ? -12.501 55.878 27.865 1.00 19.55 165 ASN B O 1
ATOM 2925 N N . VAL B 1 169 ? -12.441 54.791 29.841 1.00 18.58 166 VAL B N 1
ATOM 2926 C CA . VAL B 1 169 ? -11.731 53.637 29.299 1.00 19.34 166 VAL B CA 1
ATOM 2927 C C . VAL B 1 169 ? -12.313 52.327 29.799 1.00 20.51 166 VAL B C 1
ATOM 2928 O O . VAL B 1 169 ? -12.842 52.241 30.906 1.00 24.16 166 VAL B O 1
ATOM 2932 N N . THR B 1 170 ? -12.235 51.310 28.954 1.00 19.83 167 THR B N 1
ATOM 2933 C CA A THR B 1 170 ? -12.618 49.954 29.327 0.44 20.70 167 THR B CA 1
ATOM 2934 C CA B THR B 1 170 ? -12.610 49.961 29.342 0.56 20.75 167 THR B CA 1
ATOM 2935 C C . THR B 1 170 ? -11.642 48.974 28.701 1.00 20.05 167 THR B C 1
ATOM 2936 O O . THR B 1 170 ? -11.065 49.244 27.657 1.00 20.10 167 THR B O 1
ATOM 2943 N N . MET B 1 171 ? -11.452 47.836 29.346 1.00 20.18 168 MET B N 1
ATOM 2944 C CA . MET B 1 171 ? -10.588 46.809 28.798 1.00 20.37 168 MET B CA 1
ATOM 2945 C C . MET B 1 171 ? -11.235 45.447 28.964 1.00 20.54 168 MET B C 1
ATOM 2946 O O . MET B 1 171 ? -11.871 45.165 29.984 1.00 21.15 168 MET B O 1
ATOM 2951 N N . GLU B 1 172 ? -11.108 44.618 27.939 1.00 19.28 169 GLU B N 1
ATOM 2952 C CA . GLU B 1 172 ? -11.444 43.212 28.058 1.00 19.43 169 GLU B CA 1
ATOM 2953 C C . GLU B 1 172 ? -10.174 42.430 27.792 1.00 18.51 169 GLU B C 1
ATOM 2954 O O . GLU B 1 172 ? -9.610 42.503 26.693 1.00 18.77 169 GLU B O 1
ATOM 2960 N N . ILE B 1 173 ? -9.698 41.731 28.816 1.00 18.88 170 ILE B N 1
ATOM 2961 C CA . ILE B 1 173 ? -8.620 40.782 28.645 1.00 18.38 170 ILE B CA 1
ATOM 2962 C C . ILE B 1 173 ? -9.247 39.470 28.197 1.00 18.25 170 ILE B C 1
ATOM 2963 O O . ILE B 1 173 ? -9.921 38.790 28.985 1.00 20.21 170 ILE B O 1
ATOM 2968 N N . LEU B 1 174 ? -9.052 39.146 26.915 1.00 15.65 171 LEU B N 1
ATOM 2969 C CA . LEU B 1 174 ? -9.608 37.952 26.296 1.00 15.99 171 LEU B CA 1
ATOM 2970 C C . LEU B 1 174 ? -8.613 36.815 26.468 1.00 17.74 171 LEU B C 1
ATOM 2971 O O . LEU B 1 174 ? -7.828 36.516 25.572 1.00 18.18 171 LEU B O 1
ATOM 2976 N N . GLY B 1 175 ? -8.642 36.183 27.636 1.00 19.23 172 GLY B N 1
ATOM 2977 C CA . GLY B 1 175 ? -7.615 35.223 27.997 1.00 19.32 172 GLY B CA 1
ATOM 2978 C C . GLY B 1 175 ? -7.866 33.785 27.603 1.00 19.58 172 GLY B C 1
ATOM 2979 O O . GLY B 1 175 ? -8.913 33.454 27.037 1.00 21.28 172 GLY B O 1
ATOM 2980 N N . GLY B 1 176 ? -6.899 32.926 27.920 1.00 18.01 173 GLY B N 1
ATOM 2981 C CA . GLY B 1 176 ? -7.029 31.501 27.667 1.00 19.28 173 GLY B CA 1
ATOM 2982 C C . GLY B 1 176 ? -6.768 31.085 26.228 1.00 21.28 173 GLY B C 1
ATOM 2983 O O . GLY B 1 176 ? -7.054 29.942 25.845 1.00 22.36 173 GLY B O 1
ATOM 2984 N N . MET B 1 177 ? -6.208 31.989 25.431 1.00 21.17 174 MET B N 1
ATOM 2985 C CA . MET B 1 177 ? -6.011 31.713 24.008 1.00 21.74 174 MET B CA 1
ATOM 2986 C C . MET B 1 177 ? -4.655 31.083 23.707 1.00 23.66 174 MET B C 1
ATOM 2987 O O . MET B 1 177 ? -3.840 31.655 22.980 1.00 23.85 174 MET B O 1
ATOM 2992 N N . VAL B 1 178 ? -4.423 29.894 24.255 1.00 26.78 175 VAL B N 1
ATOM 2993 C CA . VAL B 1 178 ? -3.187 29.156 23.990 1.00 30.74 175 VAL B CA 1
ATOM 2994 C C . VAL B 1 178 ? -3.337 28.341 22.702 1.00 33.78 175 VAL B C 1
ATOM 2995 O O . VAL B 1 178 ? -4.454 27.969 22.337 1.00 34.68 175 VAL B O 1
ATOM 2999 N N . PRO B 1 179 ? -2.218 28.087 21.994 1.00 36.22 176 PRO B N 1
ATOM 3000 C CA . PRO B 1 179 ? -2.275 27.405 20.692 1.00 37.82 176 PRO B CA 1
ATOM 3001 C C . PRO B 1 179 ? -2.988 26.053 20.727 1.00 39.94 176 PRO B C 1
ATOM 3002 O O . PRO B 1 179 ? -2.688 25.218 21.581 1.00 41.55 176 PRO B O 1
ATOM 3006 N N . GLY B 1 180 ? -3.924 25.847 19.805 1.00 40.60 177 GLY B N 1
ATOM 3007 C CA . GLY B 1 180 ? -4.641 24.588 19.709 1.00 41.05 177 GLY B CA 1
ATOM 3008 C C . GLY B 1 180 ? -5.773 24.396 20.706 1.00 41.55 177 GLY B C 1
ATOM 3009 O O . GLY B 1 180 ? -6.319 23.297 20.821 1.00 42.59 177 GLY B O 1
ATOM 3010 N N . ASP B 1 181 ? -6.129 25.457 21.426 1.00 40.64 178 ASP B N 1
ATOM 3011 C CA . ASP B 1 181 ? -7.221 25.402 22.399 1.00 39.30 178 ASP B CA 1
ATOM 3012 C C . ASP B 1 181 ? -8.261 26.480 22.084 1.00 38.57 178 ASP B C 1
ATOM 3013 O O . ASP B 1 181 ? -8.005 27.676 22.252 1.00 38.67 178 ASP B O 1
ATOM 3018 N N . ASP B 1 182 ? -9.439 26.048 21.646 1.00 37.54 179 ASP B N 1
ATOM 3019 C CA . ASP B 1 182 ? -10.481 26.974 21.212 1.00 38.06 179 ASP B CA 1
ATOM 3020 C C . ASP B 1 182 ? -11.576 27.137 22.262 1.00 35.21 179 ASP B C 1
ATOM 3021 O O . ASP B 1 182 ? -12.638 27.683 21.968 1.00 34.36 179 ASP B O 1
ATOM 3026 N N . SER B 1 183 ? -11.320 26.670 23.481 1.00 34.00 180 SER B N 1
ATOM 3027 C CA . SER B 1 183 ? -12.357 26.635 24.517 1.00 32.40 180 SER B CA 1
ATOM 3028 C C . SER B 1 183 ? -12.871 28.015 24.949 1.00 31.40 180 SER B C 1
ATOM 3029 O O . SER B 1 183 ? -14.032 28.154 25.346 1.00 32.72 180 SER B O 1
ATOM 3032 N N . CYS B 1 184 ? -12.018 29.033 24.859 1.00 28.78 181 CYS B N 1
ATOM 3033 C CA . CYS B 1 184 ? -12.405 30.387 25.260 1.00 26.67 181 CYS B CA 1
ATOM 3034 C C . CYS B 1 184 ? -12.759 31.264 24.070 1.00 23.74 181 CYS B C 1
ATOM 3035 O O . CYS B 1 184 ? -13.096 32.438 24.230 1.00 21.72 181 CYS B O 1
ATOM 3038 N N . ARG B 1 185 ? -12.688 30.690 22.876 1.00 23.44 182 ARG B N 1
ATOM 3039 C CA . ARG B 1 185 ? -12.879 31.461 21.654 1.00 24.67 182 ARG B CA 1
ATOM 3040 C C . ARG B 1 185 ? -14.253 32.126 21.566 1.00 24.83 182 ARG B C 1
ATOM 3041 O O . ARG B 1 185 ? -14.348 33.345 21.404 1.00 23.51 182 ARG B O 1
ATOM 3049 N N . GLU B 1 186 ? -15.316 31.337 21.692 1.00 26.23 183 GLU B N 1
ATOM 3050 C CA . GLU B 1 186 ? -16.657 31.879 21.504 1.00 27.39 183 GLU B CA 1
ATOM 3051 C C . GLU B 1 186 ? -17.037 32.898 22.577 1.00 24.52 183 GLU B C 1
ATOM 3052 O O . GLU B 1 186 ? -17.601 33.950 22.264 1.00 23.42 183 GLU B O 1
ATOM 3058 N N . ILE B 1 187 ? -16.702 32.602 23.831 1.00 23.03 184 ILE B N 1
ATOM 3059 C CA . ILE B 1 187 ? -16.991 33.534 24.913 1.00 22.14 184 ILE B CA 1
ATOM 3060 C C . ILE B 1 187 ? -16.231 34.846 24.721 1.00 19.16 184 ILE B C 1
ATOM 30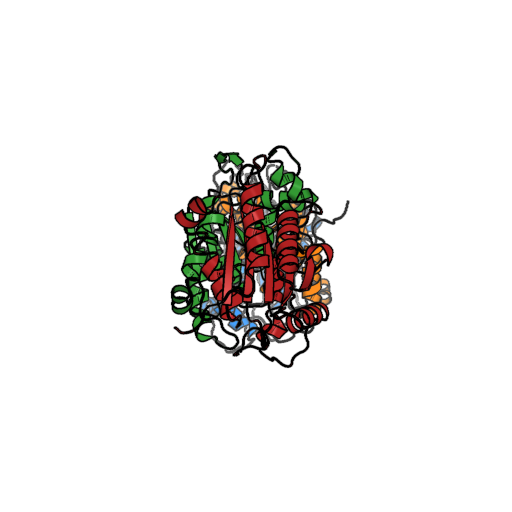61 O O . ILE B 1 187 ? -16.781 35.930 24.946 1.00 19.29 184 ILE B O 1
ATOM 3066 N N . ASN B 1 188 ? -14.981 34.759 24.275 1.00 18.83 185 ASN B N 1
ATOM 3067 C CA . ASN B 1 188 ? -14.196 35.970 24.063 1.00 17.90 185 ASN B CA 1
ATOM 3068 C C . ASN B 1 188 ? -14.702 36.795 22.894 1.00 17.44 185 ASN B C 1
ATOM 3069 O O . ASN B 1 188 ? -14.702 38.027 22.953 1.00 16.62 185 ASN B O 1
ATOM 3074 N N . LEU B 1 189 ? -15.141 36.127 21.835 1.00 18.54 186 LEU B N 1
ATOM 3075 C CA . LEU B 1 189 ? -15.711 36.862 20.712 1.00 18.25 186 LEU B CA 1
ATOM 3076 C C . LEU B 1 189 ? -17.014 37.569 21.100 1.00 18.51 186 LEU B C 1
ATOM 3077 O O . LEU B 1 189 ? -17.267 38.676 20.639 1.00 17.61 186 LEU B O 1
ATOM 3082 N N . MET B 1 190 ? -17.825 36.942 21.949 1.00 19.76 187 MET B N 1
ATOM 3083 C CA . MET B 1 190 ? -19.039 37.593 22.465 1.00 20.68 187 MET B CA 1
ATOM 3084 C C . MET B 1 190 ? -18.713 38.874 23.230 1.00 19.75 187 MET B C 1
ATOM 3085 O O . MET B 1 190 ? -19.404 39.885 23.088 1.00 18.69 187 MET B O 1
ATOM 3090 N N . ARG B 1 191 ? -17.660 38.828 24.044 1.00 18.93 188 ARG B N 1
ATOM 3091 C CA . ARG B 1 191 ? -17.222 40.003 24.795 1.00 18.84 188 ARG B CA 1
ATOM 3092 C C . ARG B 1 191 ? -16.799 41.123 23.859 1.00 17.17 188 ARG B C 1
ATOM 3093 O O . ARG B 1 191 ? -17.084 42.292 24.116 1.00 17.97 188 ARG B O 1
ATOM 3101 N N . ALA B 1 192 ? -16.122 40.765 22.771 1.00 15.91 189 ALA B N 1
ATOM 3102 C CA . ALA B 1 192 ? -15.740 41.748 21.762 1.00 14.41 189 ALA B CA 1
ATOM 3103 C C . ALA B 1 192 ? -16.966 42.353 21.064 1.00 15.14 189 ALA B C 1
ATOM 3104 O O . ALA B 1 192 ? -17.025 43.567 20.855 1.00 14.56 189 ALA B O 1
ATOM 3106 N N . ARG B 1 193 ? -17.938 41.516 20.692 1.00 15.80 190 ARG B N 1
ATOM 3107 C CA . ARG B 1 193 ? -19.162 42.016 20.051 1.00 16.99 190 ARG B CA 1
ATOM 3108 C C . ARG B 1 193 ? -19.879 42.979 20.971 1.00 17.73 190 ARG B C 1
ATOM 3109 O O . ARG B 1 193 ? -20.333 44.051 20.550 1.00 17.79 190 ARG B O 1
ATOM 3117 N N . ARG B 1 194 ? -19.989 42.578 22.232 1.00 16.02 191 ARG B N 1
ATOM 3118 C CA . ARG B 1 194 ? -20.679 43.391 23.229 1.00 15.53 191 ARG B CA 1
ATOM 3119 C C . ARG B 1 194 ? -19.979 44.732 23.398 1.00 15.99 191 ARG B C 1
ATOM 3120 O O . ARG B 1 194 ? -20.640 45.772 23.497 1.00 17.00 191 ARG B O 1
ATOM 3128 N N . ALA B 1 195 ? -18.647 44.714 23.394 1.00 14.79 192 ALA B N 1
ATOM 3129 C CA . ALA B 1 195 ? -17.891 45.953 23.535 1.00 15.34 192 ALA B CA 1
ATOM 3130 C C . ALA B 1 195 ? -18.216 46.950 22.419 1.00 14.48 192 ALA B C 1
ATOM 3131 O O . ALA B 1 195 ? -18.302 48.158 22.661 1.00 16.29 192 ALA B O 1
ATOM 3133 N N . GLY B 1 196 ? -18.395 46.454 21.198 1.00 15.41 193 GLY B N 1
ATOM 3134 C CA . GLY B 1 196 ? -18.750 47.312 20.081 1.00 15.98 193 GLY B CA 1
ATOM 3135 C C . GLY B 1 196 ? -20.185 47.792 20.156 1.00 17.03 193 GLY B C 1
ATOM 3136 O O . GLY B 1 196 ? -20.478 48.971 19.924 1.00 16.81 193 GLY B O 1
ATOM 3137 N N . ARG B 1 197 ? -21.086 46.876 20.492 1.00 15.64 194 ARG B N 1
ATOM 3138 C CA . ARG B 1 197 ? -22.503 47.192 20.568 1.00 16.67 194 ARG B CA 1
ATOM 3139 C C . ARG B 1 197 ? -22.746 48.225 21.667 1.00 16.13 194 ARG B C 1
ATOM 3140 O O . ARG B 1 197 ? -23.661 49.049 21.577 1.00 16.92 194 ARG B O 1
ATOM 3148 N N . ASN B 1 198 ? -21.929 48.168 22.710 1.00 15.80 195 ASN B N 1
ATOM 3149 C CA . ASN B 1 198 ? -22.163 48.975 23.907 1.00 17.69 195 ASN B CA 1
ATOM 3150 C C . ASN B 1 198 ? -21.288 50.214 24.008 1.00 18.34 195 ASN B C 1
ATOM 3151 O O . ASN B 1 198 ? -21.235 50.848 25.060 1.00 20.40 195 ASN B O 1
ATOM 3156 N N . LEU B 1 199 ? -20.614 50.553 22.913 1.00 17.71 196 LEU B N 1
ATOM 3157 C CA . LEU B 1 199 ? -19.651 51.653 22.878 1.00 18.60 196 LEU B CA 1
ATOM 3158 C C . LEU B 1 199 ? -20.146 52.962 23.500 1.00 19.43 196 LEU B C 1
ATOM 3159 O O . LEU B 1 199 ? -19.397 53.649 24.202 1.00 21.02 196 LEU B O 1
ATOM 3164 N N . GLU B 1 200 ? -21.408 53.301 23.254 1.00 20.49 197 GLU B N 1
ATOM 3165 C CA . GLU B 1 200 ? -21.945 54.603 23.662 1.00 22.25 197 GLU B CA 1
ATOM 3166 C C . GLU B 1 200 ? -22.122 54.743 25.175 1.00 22.33 197 GLU B C 1
ATOM 3167 O O . GLU B 1 200 ? -22.217 55.857 25.706 1.00 23.03 197 GLU B O 1
ATOM 3173 N N . HIS B 1 201 ? -22.163 53.615 25.873 1.00 22.21 198 HIS B N 1
ATOM 3174 C CA . HIS B 1 201 ? -22.413 53.628 27.314 1.00 23.54 198 HIS B CA 1
ATOM 3175 C C . HIS B 1 201 ? -21.117 53.656 28.119 1.00 24.13 198 HIS B C 1
ATOM 3176 O O . HIS B 1 201 ? -20.183 52.927 27.814 1.00 25.65 198 HIS B O 1
ATOM 3183 N N . HIS B 1 202 ? -21.064 54.500 29.149 1.00 27.31 199 HIS B N 1
ATOM 3184 C CA . HIS B 1 202 ? -19.916 54.520 30.067 1.00 30.29 199 HIS B CA 1
ATOM 3185 C C . HIS B 1 202 ? -20.313 55.053 31.445 1.00 32.67 199 HIS B C 1
ATOM 3186 O O . HIS B 1 202 ? -21.500 55.251 31.710 1.00 33.78 199 HIS B O 1
ATOM 3193 N N . HIS B 1 203 ? -19.329 55.278 32.319 1.00 35.28 200 HIS B N 1
ATOM 3194 C CA . HIS B 1 203 ? -19.614 55.748 33.677 1.00 39.00 200 HIS B CA 1
ATOM 3195 C C . HIS B 1 203 ? -19.838 57.258 33.715 1.00 40.83 200 HIS B C 1
ATOM 3196 O O . HIS B 1 203 ? -19.597 57.963 32.731 1.00 41.11 200 HIS B O 1
ATOM 3203 N N . HIS B 1 204 ? -20.292 57.750 34.865 1.00 42.64 201 HIS B N 1
ATOM 3204 C CA . HIS B 1 204 ? -20.605 59.164 35.024 1.00 43.31 201 HIS B CA 1
ATOM 3205 C C . HIS B 1 204 ? -20.265 59.631 36.434 1.00 42.57 201 HIS B C 1
ATOM 3206 O O . HIS B 1 204 ? -19.910 58.822 37.293 1.00 43.07 201 HIS B O 1
ATOM 3213 N N . ALA C 1 2 ? -1.204 61.361 -0.960 1.00 39.68 -1 ALA C N 1
ATOM 3214 C CA . ALA C 1 2 ? -2.285 61.855 -0.109 1.00 39.38 -1 ALA C CA 1
ATOM 3215 C C . ALA C 1 2 ? -3.144 60.706 0.387 1.00 37.28 -1 ALA C C 1
ATOM 3216 O O . ALA C 1 2 ? -3.681 59.947 -0.416 1.00 38.53 -1 ALA C O 1
ATOM 3218 N N . SER C 1 3 ? -3.279 60.574 1.704 1.00 34.31 0 SER C N 1
ATOM 3219 C CA . SER C 1 3 ? -4.170 59.558 2.251 1.00 30.80 0 SER C CA 1
ATOM 3220 C C . SER C 1 3 ? -5.611 59.925 1.934 1.00 27.86 0 SER C C 1
ATOM 3221 O O . SER C 1 3 ? -6.028 61.066 2.135 1.00 30.75 0 SER C O 1
ATOM 3224 N N . MET C 1 4 ? -6.366 58.955 1.430 1.00 21.89 1 MET C N 1
ATOM 3225 C CA . MET C 1 4 ? -7.778 59.151 1.129 1.00 20.61 1 MET C CA 1
ATOM 3226 C C . MET C 1 4 ? -8.615 58.341 2.099 1.00 20.13 1 MET C C 1
ATOM 3227 O O . MET C 1 4 ? -8.146 57.323 2.620 1.00 21.20 1 MET C O 1
ATOM 3232 N N . HIS C 1 5 ? -9.847 58.794 2.331 1.00 17.54 2 HIS C N 1
ATOM 3233 C CA . HIS C 1 5 ? -10.786 58.106 3.218 1.00 17.40 2 HIS C CA 1
ATOM 3234 C C . HIS C 1 5 ? -11.951 57.597 2.388 1.00 15.68 2 HIS C C 1
ATOM 3235 O O . HIS C 1 5 ? -12.577 58.370 1.665 1.00 16.45 2 HIS C O 1
ATOM 3242 N N . VAL C 1 6 ? -12.238 56.300 2.488 1.00 15.29 3 VAL C N 1
ATOM 3243 C CA . VAL C 1 6 ? -13.274 55.672 1.667 1.00 14.79 3 VAL C CA 1
ATOM 3244 C C . VAL C 1 6 ? -14.457 55.250 2.516 1.00 14.58 3 VAL C C 1
ATOM 3245 O O . VAL C 1 6 ? -14.266 54.652 3.562 1.00 16.36 3 VAL C O 1
ATOM 3249 N N . TYR C 1 7 ? -15.679 55.556 2.082 1.00 14.31 4 TYR C N 1
ATOM 3250 C CA . TYR C 1 7 ? -16.845 54.969 2.722 1.00 13.87 4 TYR C CA 1
ATOM 3251 C C . TYR C 1 7 ? -17.278 53.791 1.855 1.00 13.13 4 TYR C C 1
ATOM 3252 O O . TYR C 1 7 ? -17.598 53.966 0.679 1.00 14.47 4 TYR C O 1
ATOM 3261 N N . ILE C 1 8 ? -17.263 52.594 2.435 1.00 12.98 5 ILE C N 1
ATOM 3262 C CA . ILE C 1 8 ? -17.530 51.368 1.702 1.00 13.85 5 ILE C CA 1
ATOM 3263 C C . ILE C 1 8 ? -18.905 50.843 2.063 1.00 14.09 5 ILE C C 1
ATOM 3264 O O . ILE C 1 8 ? -19.163 50.483 3.221 1.00 16.19 5 ILE C O 1
ATOM 3269 N N . LEU C 1 9 ? -19.792 50.812 1.074 1.00 13.80 6 LEU C N 1
ATOM 3270 C CA . LEU C 1 9 ? -21.102 50.184 1.238 1.00 13.33 6 LEU C CA 1
ATOM 3271 C C . LEU C 1 9 ? -20.961 48.699 0.952 1.00 14.49 6 LEU C C 1
ATOM 3272 O O . LEU C 1 9 ? -20.547 48.296 -0.137 1.00 15.86 6 LEU C O 1
ATOM 3277 N N . PHE C 1 10 ? -21.285 47.888 1.947 1.00 12.87 7 PHE C N 1
ATOM 3278 C CA . PHE C 1 10 ? -21.146 46.440 1.840 1.00 12.76 7 PHE C CA 1
ATOM 3279 C C . PHE C 1 10 ? -22.508 45.794 2.002 1.00 13.59 7 PHE C C 1
ATOM 3280 O O . PHE C 1 10 ? -23.193 46.026 3.004 1.00 15.48 7 PHE C O 1
ATOM 3288 N N . ALA C 1 11 ? -22.901 44.985 1.019 1.00 14.22 8 ALA C N 1
ATOM 3289 C CA . ALA C 1 11 ? -24.239 44.399 0.992 1.00 15.11 8 ALA C CA 1
ATOM 3290 C C . ALA C 1 11 ? -24.210 42.883 0.844 1.00 14.96 8 ALA C C 1
ATOM 3291 O O . ALA C 1 11 ? -24.135 42.363 -0.269 1.00 15.26 8 ALA C O 1
ATOM 3293 N N . HIS C 1 12 ? -24.267 42.181 1.974 1.00 16.11 9 HIS C N 1
ATOM 3294 C CA . HIS C 1 12 ? -24.355 40.725 1.980 1.00 15.72 9 HIS C CA 1
ATOM 3295 C C . HIS C 1 12 ? -24.883 40.232 3.326 1.00 17.07 9 HIS C C 1
ATOM 3296 O O . HIS C 1 12 ? -24.497 40.754 4.375 1.00 17.23 9 HIS C O 1
ATOM 3303 N N . PRO C 1 13 ? -25.762 39.221 3.307 1.00 17.55 10 PRO C N 1
ATOM 3304 C CA . PRO C 1 13 ? -26.332 38.741 4.573 1.00 19.28 10 PRO C CA 1
ATOM 3305 C C . PRO C 1 13 ? -25.356 37.955 5.454 1.00 21.18 10 PRO C C 1
ATOM 3306 O O . PRO C 1 13 ? -25.560 37.889 6.672 1.00 22.36 10 PRO C O 1
ATOM 3310 N N . SER C 1 14 ? -24.315 37.377 4.858 1.00 21.38 11 SER C N 1
ATOM 3311 C CA . SER C 1 14 ? -23.459 36.427 5.570 1.00 22.37 11 SER C CA 1
ATOM 3312 C C . SER C 1 14 ? -22.302 37.062 6.302 1.00 22.46 11 SER C C 1
ATOM 3313 O O . SER C 1 14 ? -21.694 38.016 5.822 1.00 21.82 11 SER C O 1
ATOM 3316 N N . ARG C 1 15 ? -21.986 36.487 7.456 1.00 24.72 12 ARG C N 1
ATOM 3317 C CA . ARG C 1 15 ? -20.799 36.865 8.200 1.00 26.51 12 ARG C CA 1
ATOM 3318 C C . ARG C 1 15 ? -19.589 36.509 7.343 1.00 26.52 12 ARG C C 1
ATOM 3319 O O . ARG C 1 15 ? -18.655 37.295 7.199 1.00 25.66 12 ARG C O 1
ATOM 3327 N N . LYS C 1 16 ? -19.623 35.320 6.753 1.00 28.00 13 LYS C N 1
ATOM 3328 C CA . LYS C 1 16 ? -18.537 34.892 5.887 1.00 29.83 13 LYS C CA 1
ATOM 3329 C C . LYS C 1 16 ? -19.032 34.489 4.506 1.00 27.99 13 LYS C C 1
ATOM 3330 O O . LYS C 1 16 ? -19.953 33.689 4.371 1.00 30.86 13 LYS C O 1
ATOM 3336 N N . SER C 1 17 ? -18.416 35.069 3.484 1.00 23.80 14 SER C N 1
ATOM 3337 C CA . SER C 1 17 ? -18.742 34.770 2.097 1.00 22.63 14 SER C CA 1
ATOM 3338 C C . SER C 1 17 ? -17.635 35.349 1.233 1.00 21.51 14 SER C C 1
ATOM 3339 O O . SER C 1 17 ? -16.743 36.035 1.742 1.00 21.40 14 SER C O 1
ATOM 3342 N N . PHE C 1 18 ? -17.683 35.092 -0.069 1.00 21.10 15 PHE C N 1
ATOM 3343 C CA . PHE C 1 18 ? -16.664 35.647 -0.951 1.00 19.39 15 PHE C CA 1
ATOM 3344 C C . PHE C 1 18 ? -16.662 37.171 -0.910 1.00 18.64 15 PHE C C 1
ATOM 3345 O O . PHE C 1 18 ? -15.596 37.791 -0.918 1.00 18.59 15 PHE C O 1
ATOM 3353 N N . SER C 1 19 ? -17.848 37.776 -0.872 1.00 16.89 16 SER C N 1
ATOM 3354 C CA . SER C 1 19 ? -17.942 39.231 -0.789 1.00 16.31 16 SER C CA 1
ATOM 3355 C C . SER C 1 19 ? -17.194 39.780 0.425 1.00 16.07 16 SER C C 1
ATOM 3356 O O . SER C 1 19 ? -16.559 40.833 0.343 1.00 16.20 16 SER C O 1
ATOM 3359 N N . ARG C 1 20 ? -17.264 39.074 1.551 1.00 17.08 17 ARG C N 1
ATOM 3360 C CA . ARG C 1 20 ? -16.540 39.516 2.740 1.00 17.03 17 ARG C CA 1
ATOM 3361 C C . ARG C 1 20 ? -15.039 39.425 2.479 1.00 16.97 17 ARG C C 1
ATOM 3362 O O . ARG C 1 20 ? -14.274 40.278 2.927 1.00 17.90 17 ARG C O 1
ATOM 3370 N N . GLU C 1 21 ? -14.620 38.394 1.746 1.00 16.97 18 GLU C N 1
ATOM 3371 C CA . GLU C 1 21 ? -13.209 38.250 1.388 1.00 18.46 18 GLU C CA 1
ATOM 3372 C C . GLU C 1 21 ? -12.758 39.381 0.468 1.00 17.82 18 GLU C C 1
ATOM 3373 O O . GLU C 1 21 ? -11.624 39.848 0.563 1.00 19.17 18 GLU C O 1
ATOM 3379 N N . VAL C 1 22 ? -13.649 39.811 -0.423 1.00 18.06 19 VAL C N 1
ATOM 3380 C CA . VAL C 1 22 ? -13.366 40.929 -1.311 1.00 17.80 19 VAL C CA 1
ATOM 3381 C C . VAL C 1 22 ? -13.205 42.215 -0.496 1.00 17.98 19 VAL C C 1
ATOM 3382 O O . VAL C 1 22 ? -12.294 43.010 -0.745 1.00 19.51 19 VAL C O 1
ATOM 3386 N N . LEU C 1 23 ? -14.089 42.425 0.476 1.00 17.25 20 LEU C N 1
ATOM 3387 C CA . LEU C 1 23 ? -13.939 43.548 1.402 1.00 16.51 20 LEU C CA 1
ATOM 3388 C C . LEU C 1 23 ? -12.587 43.502 2.135 1.00 16.34 20 LEU C C 1
ATOM 3389 O O . LEU C 1 23 ? -11.908 44.523 2.266 1.00 17.74 20 LEU C O 1
ATOM 3394 N N . GLU C 1 24 ? -12.204 42.322 2.618 1.00 17.49 21 GLU C N 1
ATOM 3395 C CA . GLU C 1 24 ? -10.942 42.146 3.339 1.00 19.82 21 GLU C CA 1
ATOM 3396 C C . GLU C 1 24 ? -9.756 42.463 2.416 1.00 18.92 21 GLU C C 1
ATOM 3397 O O . GLU C 1 24 ? -8.806 43.149 2.808 1.00 19.29 21 GLU C O 1
ATOM 3403 N N . ALA C 1 25 ? -9.831 41.992 1.174 1.00 18.44 22 ALA C N 1
ATOM 3404 C CA . ALA C 1 25 ? -8.777 42.253 0.191 1.00 17.78 22 ALA C CA 1
ATOM 3405 C C . ALA C 1 25 ? -8.672 43.731 -0.200 1.00 16.62 22 ALA C C 1
ATOM 3406 O O . ALA C 1 25 ? -7.574 44.283 -0.263 1.00 16.85 22 ALA C O 1
ATOM 3408 N N . PHE C 1 26 ? -9.809 44.359 -0.485 1.00 16.97 23 PHE C N 1
ATOM 3409 C CA . PHE C 1 26 ? -9.828 45.778 -0.849 1.00 15.78 23 PHE C CA 1
ATOM 3410 C C . PHE C 1 26 ? -9.249 46.637 0.282 1.00 17.16 23 PHE C C 1
ATOM 3411 O O . PHE C 1 26 ? -8.403 47.507 0.048 1.00 17.88 23 PHE C O 1
ATOM 3419 N N . THR C 1 27 ? -9.686 46.387 1.513 1.00 17.03 24 THR C N 1
ATOM 3420 C CA . THR C 1 27 ? -9.203 47.166 2.646 1.00 16.75 24 THR C CA 1
ATOM 3421 C C . THR C 1 27 ? -7.729 46.893 2.931 1.00 17.41 24 THR C C 1
ATOM 3422 O O . THR C 1 27 ? -7.018 47.773 3.408 1.00 17.57 24 THR C O 1
ATOM 3426 N N . GLU C 1 28 ? -7.273 45.674 2.642 1.00 16.95 25 GLU C N 1
ATOM 3427 C CA . GLU C 1 28 ? -5.857 45.339 2.787 1.00 19.16 25 GLU C CA 1
ATOM 3428 C C . GLU C 1 28 ? -5.027 46.212 1.851 1.00 19.58 25 GLU C C 1
ATOM 3429 O O . GLU C 1 28 ? -3.986 46.751 2.234 1.00 19.17 25 GLU C O 1
ATOM 3435 N N . GLY C 1 29 ? -5.517 46.367 0.626 1.00 17.94 26 GLY C N 1
ATOM 3436 C CA . GLY C 1 29 ? -4.901 47.241 -0.350 1.00 16.95 26 GLY C CA 1
ATOM 3437 C C . GLY C 1 29 ? -4.894 48.692 0.085 1.00 17.23 26 GLY C C 1
ATOM 3438 O O . GLY C 1 29 ? -3.886 49.374 -0.068 1.00 17.57 26 GLY C O 1
ATOM 3439 N N . LEU C 1 30 ? -6.018 49.171 0.614 1.00 16.25 27 LEU C N 1
ATOM 3440 C CA . LEU C 1 30 ? -6.086 50.539 1.121 1.00 15.32 27 LEU C CA 1
ATOM 3441 C C . LEU C 1 30 ? -5.018 50.756 2.187 1.00 15.73 27 LEU C C 1
ATOM 3442 O O . LEU C 1 30 ? -4.299 51.756 2.173 1.00 18.96 27 LEU C O 1
ATOM 3447 N N . SER C 1 31 ? -4.911 49.805 3.109 1.00 16.78 28 SER C N 1
ATOM 3448 C CA . SER C 1 31 ? -3.942 49.902 4.194 1.00 16.97 28 SER C CA 1
ATOM 3449 C C . SER C 1 31 ? -2.505 49.965 3.689 1.00 17.56 28 SER C C 1
ATOM 3450 O O . SER C 1 31 ? -1.702 50.741 4.192 1.00 20.39 28 SER C O 1
ATOM 3453 N N . GLU C 1 32 ? -2.177 49.145 2.696 1.00 18.18 29 GLU C N 1
ATOM 3454 C CA . GLU C 1 32 ? -0.827 49.140 2.148 1.00 19.45 29 GLU C CA 1
ATOM 3455 C C . GLU C 1 32 ? -0.474 50.514 1.592 1.00 19.46 29 GLU C C 1
ATOM 3456 O O . GLU C 1 32 ? 0.673 50.946 1.681 1.00 22.01 29 GLU C O 1
ATOM 3462 N N . ALA C 1 33 ? -1.473 51.199 1.033 1.00 19.40 30 ALA C N 1
ATOM 3463 C CA . ALA C 1 33 ? -1.267 52.510 0.425 1.00 19.89 30 ALA C CA 1
ATOM 3464 C C . ALA C 1 33 ? -1.452 53.652 1.423 1.00 20.22 30 ALA C C 1
ATOM 3465 O O . ALA C 1 33 ? -1.287 54.818 1.068 1.00 21.79 30 ALA C O 1
ATOM 3467 N N . GLY C 1 34 ? -1.809 53.325 2.662 1.00 18.98 31 GLY C N 1
ATOM 3468 C CA . GLY C 1 34 ? -1.941 54.340 3.692 1.00 19.02 31 GLY C CA 1
ATOM 3469 C C . GLY C 1 34 ? -3.303 55.011 3.738 1.00 19.34 31 GLY C C 1
ATOM 3470 O O . GLY C 1 34 ? -3.483 56.005 4.438 1.00 19.88 31 GLY C O 1
ATOM 3471 N N . HIS C 1 35 ? -4.261 54.485 2.983 1.00 19.20 32 HIS C N 1
ATOM 3472 C CA . HIS C 1 35 ? -5.619 55.036 2.989 1.00 18.42 32 HIS C CA 1
ATOM 3473 C C . HIS C 1 35 ? -6.421 54.455 4.146 1.00 18.95 32 HIS C C 1
ATOM 3474 O O . HIS C 1 35 ? -6.040 53.440 4.728 1.00 20.12 32 HIS C O 1
ATOM 3481 N N . THR C 1 36 ? -7.541 55.091 4.470 1.00 18.04 33 THR C N 1
ATOM 3482 C CA . THR C 1 36 ? -8.448 54.564 5.478 1.00 16.80 33 THR C CA 1
ATOM 3483 C C . THR C 1 36 ? -9.832 54.344 4.891 1.00 17.43 33 THR C C 1
ATOM 3484 O O . THR C 1 36 ? -10.128 54.781 3.773 1.00 17.89 33 THR C O 1
ATOM 3488 N N . TYR C 1 37 ? -10.687 53.676 5.658 1.00 15.84 34 TYR C N 1
ATOM 3489 C CA . TYR C 1 37 ? -12.035 53.395 5.212 1.00 15.03 34 TYR C CA 1
ATOM 3490 C C . TYR C 1 37 ? -12.934 53.295 6.413 1.00 14.07 34 TYR C C 1
ATOM 3491 O O . TYR C 1 37 ? -12.464 53.132 7.539 1.00 14.85 34 TYR C O 1
ATOM 3500 N N . GLU C 1 38 ? -14.231 53.395 6.168 1.00 13.87 35 GLU C N 1
ATOM 3501 C CA . GLU C 1 38 ? -15.232 52.933 7.116 1.00 13.43 35 GLU C CA 1
ATOM 3502 C C . GLU C 1 38 ? -16.252 52.118 6.353 1.00 14.56 35 GLU C C 1
ATOM 3503 O O . GLU C 1 38 ? -16.370 52.257 5.132 1.00 14.85 35 GLU C O 1
ATOM 3509 N N . VAL C 1 39 ? -16.983 51.260 7.054 1.00 13.75 36 VAL C N 1
ATOM 3510 C CA . VAL C 1 39 ? -17.874 50.343 6.364 1.00 13.65 36 VAL C CA 1
ATOM 3511 C C . VAL C 1 39 ? -19.326 50.562 6.746 1.00 14.04 36 VAL C C 1
ATOM 3512 O O . VAL C 1 39 ? -19.652 50.690 7.931 1.00 16.06 36 VAL C O 1
ATOM 3516 N N . GLY C 1 40 ? -20.191 50.608 5.734 1.00 13.45 37 GLY C N 1
ATOM 3517 C CA . GLY C 1 40 ? -21.626 50.539 5.945 1.00 14.55 37 GLY C CA 1
ATOM 3518 C C . GLY C 1 40 ? -22.058 49.115 5.654 1.00 14.32 37 GLY C C 1
ATOM 3519 O O . GLY C 1 40 ? -22.336 48.766 4.509 1.00 14.36 37 GLY C O 1
ATOM 3520 N N . ASP C 1 41 ? -22.080 48.282 6.690 1.00 13.87 38 ASP C N 1
ATOM 3521 C CA . ASP C 1 41 ? -22.447 46.875 6.546 1.00 13.52 38 ASP C CA 1
ATOM 3522 C C . ASP C 1 41 ? -23.961 46.849 6.696 1.00 13.16 38 ASP C C 1
ATOM 3523 O O . ASP C 1 41 ? -24.490 46.698 7.800 1.00 15.06 38 ASP C O 1
ATOM 3528 N N . LEU C 1 42 ? -24.656 47.021 5.578 1.00 13.28 39 LEU C N 1
ATOM 3529 C CA . LEU C 1 42 ? -26.080 47.337 5.609 1.00 12.70 39 LEU C CA 1
ATOM 3530 C C . LEU C 1 42 ? -26.948 46.268 6.277 1.00 14.53 39 LEU C C 1
ATOM 3531 O O . LEU C 1 42 ? -27.883 46.602 7.004 1.00 15.81 39 LEU C O 1
ATOM 3536 N N . TYR C 1 43 ? -26.653 44.991 6.037 1.00 14.60 40 TYR C N 1
ATOM 3537 C CA . TYR C 1 43 ? -27.397 43.932 6.709 1.00 16.13 40 TYR C CA 1
ATOM 3538 C C . TYR C 1 43 ? -27.162 43.966 8.218 1.00 16.55 40 TYR C C 1
ATOM 3539 O O . TYR C 1 43 ? -28.109 43.891 9.014 1.00 18.07 40 TYR C O 1
ATOM 3548 N N . ARG C 1 44 ? -25.904 44.091 8.619 1.00 15.09 41 ARG C N 1
ATOM 3549 C CA . ARG C 1 44 ? -25.566 44.066 10.037 1.00 15.01 41 ARG C CA 1
ATOM 3550 C C . ARG C 1 44 ? -26.147 45.281 10.766 1.00 15.27 41 ARG C C 1
ATOM 3551 O O . ARG C 1 44 ? -26.513 45.202 11.955 1.00 17.65 41 ARG C O 1
ATOM 3559 N N . MET C 1 45 ? -26.252 46.391 10.042 1.00 15.91 42 MET C N 1
ATOM 3560 C CA . MET C 1 45 ? -26.835 47.622 10.559 1.00 17.62 42 MET C CA 1
ATOM 3561 C C . MET C 1 45 ? -28.351 47.550 10.683 1.00 18.14 42 MET C C 1
ATOM 3562 O O . MET C 1 45 ? -28.951 48.417 11.320 1.00 19.89 42 MET C O 1
ATOM 3567 N N . ASN C 1 46 ? -28.957 46.541 10.053 1.00 18.15 43 ASN C N 1
ATOM 3568 C CA A ASN C 1 46 ? -30.417 46.483 9.922 0.56 19.69 43 ASN C CA 1
ATOM 3569 C CA B ASN C 1 46 ? -30.405 46.465 9.885 0.44 18.95 43 ASN C CA 1
ATOM 3570 C C . ASN C 1 46 ? -30.941 47.728 9.210 1.00 18.73 43 ASN C C 1
ATOM 3571 O O . ASN C 1 46 ? -31.977 48.278 9.592 1.00 19.85 43 ASN C O 1
ATOM 3580 N N . PHE C 1 47 ? -30.218 48.183 8.194 1.00 16.09 44 PHE C N 1
ATOM 3581 C CA . PHE C 1 47 ? -30.615 49.374 7.458 1.00 15.91 44 PHE C CA 1
ATOM 3582 C C . PHE C 1 47 ? -31.935 49.150 6.731 1.00 16.31 44 PHE C C 1
ATOM 3583 O O . PHE C 1 47 ? -32.063 48.207 5.947 1.00 18.82 44 PHE C O 1
ATOM 3591 N N . ARG C 1 48 ? -32.915 50.014 6.982 1.00 14.59 45 ARG C N 1
ATOM 3592 C CA . ARG C 1 48 ? -34.224 49.864 6.331 1.00 14.72 45 ARG C CA 1
ATOM 3593 C C . ARG C 1 48 ? -34.104 50.100 4.828 1.00 15.33 45 ARG C C 1
ATOM 3594 O O . ARG C 1 48 ? -33.642 51.153 4.401 1.00 16.50 45 ARG C O 1
ATOM 3602 N N . SER C 1 49 ? -34.547 49.132 4.032 1.00 15.26 46 SER C N 1
ATOM 3603 C CA A SER C 1 49 ? -34.344 49.248 2.591 0.52 15.54 46 SER C CA 1
ATOM 3604 C CA B SER C 1 49 ? -34.406 49.135 2.570 0.48 15.37 46 SER C CA 1
ATOM 3605 C C . SER C 1 49 ? -35.514 49.893 1.844 1.00 15.15 46 SER C C 1
ATOM 3606 O O . SER C 1 49 ? -35.310 50.450 0.765 1.00 17.18 46 SER C O 1
ATOM 3611 N N . GLU C 1 50 ? -36.715 49.867 2.416 1.00 16.15 47 GLU C N 1
ATOM 3612 C CA . GLU C 1 50 ? -37.881 50.369 1.687 1.00 16.01 47 GLU C CA 1
ATOM 3613 C C . GLU C 1 50 ? -38.139 51.847 1.895 1.00 17.41 47 GLU C C 1
ATOM 3614 O O . GLU C 1 50 ? -38.280 52.302 3.026 1.00 20.79 47 GLU C O 1
ATOM 3620 N N . LEU C 1 51 ? -38.212 52.588 0.795 1.00 15.51 48 LEU C N 1
ATOM 3621 C CA . LEU C 1 51 ? -38.648 53.976 0.849 1.00 14.41 48 LEU C CA 1
ATOM 3622 C C . LEU C 1 51 ? -40.079 53.961 1.374 1.00 15.66 48 LEU C C 1
ATOM 3623 O O . LEU C 1 51 ? -40.934 53.231 0.855 1.00 16.22 48 LEU C O 1
ATOM 3628 N N . SER C 1 52 ? -40.335 54.740 2.421 1.00 16.24 49 SER C N 1
ATOM 3629 C CA . SER C 1 52 ? -41.647 54.779 3.053 1.00 18.21 49 SER C CA 1
ATOM 3630 C C . SER C 1 52 ? -42.566 55.757 2.340 1.00 18.51 49 SER C C 1
ATOM 3631 O O . SER C 1 52 ? -42.121 56.551 1.512 1.00 18.22 49 SER C O 1
ATOM 3634 N N . GLN C 1 53 ? -43.848 55.709 2.679 1.00 19.46 50 GLN C N 1
ATOM 3635 C CA . GLN C 1 53 ? -44.802 56.674 2.153 1.00 20.68 50 GLN C CA 1
ATOM 3636 C C . GLN C 1 53 ? -44.399 58.115 2.480 1.00 20.54 50 GLN C C 1
ATOM 3637 O O . GLN C 1 53 ? -44.467 59.005 1.624 1.00 21.05 50 GLN C O 1
ATOM 3643 N N . GLU C 1 54 ? -43.960 58.337 3.715 1.00 22.12 51 GLU C N 1
ATOM 3644 C CA . GLU C 1 54 ? -43.543 59.665 4.153 1.00 23.08 51 GLU C CA 1
ATOM 3645 C C . GLU C 1 54 ? -42.316 60.159 3.387 1.00 21.63 51 GLU C C 1
ATOM 3646 O O . GLU C 1 54 ? -42.249 61.331 2.985 1.00 22.64 51 GLU C O 1
ATOM 3652 N N . GLU C 1 55 ? -41.339 59.277 3.194 1.00 20.76 52 GLU C N 1
ATOM 3653 C CA . GLU C 1 55 ? -40.144 59.642 2.434 1.00 17.86 52 GLU C CA 1
ATOM 3654 C C . GLU C 1 55 ? -40.474 59.906 0.967 1.00 18.77 52 GLU C C 1
ATOM 3655 O O . GLU C 1 55 ? -39.947 60.846 0.357 1.00 19.59 52 GLU C O 1
ATOM 3661 N N . TYR C 1 56 ? -41.339 59.070 0.403 1.00 17.63 53 TYR C N 1
ATOM 3662 C CA . TYR C 1 56 ? -41.777 59.238 -0.975 1.00 19.26 53 TYR C CA 1
ATOM 3663 C C . TYR C 1 56 ? -42.408 60.607 -1.199 1.00 19.96 53 TYR C C 1
ATOM 3664 O O . TYR C 1 56 ? -42.074 61.311 -2.153 1.00 20.52 53 TYR C O 1
ATOM 3673 N N . LEU C 1 57 ? -43.327 60.982 -0.322 1.00 20.11 54 LEU C N 1
ATOM 3674 C CA . LEU C 1 57 ? -43.956 62.294 -0.413 1.00 22.18 54 LEU C CA 1
ATOM 3675 C C . LEU C 1 57 ? -42.925 63.419 -0.332 1.00 21.50 54 LEU C C 1
ATOM 3676 O O . LEU C 1 57 ? -43.023 64.416 -1.049 1.00 20.65 54 LEU C O 1
ATOM 3681 N N . ARG C 1 58 ? -41.932 63.252 0.537 1.00 19.86 55 ARG C N 1
ATOM 3682 C CA . ARG C 1 58 ? -40.896 64.265 0.690 1.00 19.50 55 ARG C CA 1
ATOM 3683 C C . ARG C 1 58 ? -40.117 64.374 -0.615 1.00 19.23 55 ARG C C 1
ATOM 3684 O O . ARG C 1 58 ? -39.884 65.472 -1.114 1.00 20.34 55 ARG C O 1
ATOM 3692 N N . GLU C 1 59 ? -39.747 63.225 -1.177 1.00 18.42 56 GLU C N 1
ATOM 3693 C CA . GLU C 1 59 ? -39.001 63.192 -2.430 1.00 18.47 56 GLU C CA 1
ATOM 3694 C C . GLU C 1 59 ? -39.762 63.821 -3.599 1.00 19.26 56 GLU C C 1
ATOM 3695 O O . GLU C 1 59 ? -39.208 64.646 -4.332 1.00 19.92 56 GLU C O 1
ATOM 3701 N N . ILE C 1 60 ? -41.031 63.464 -3.775 1.00 20.49 57 ILE C N 1
ATOM 3702 C CA . ILE C 1 60 ? -41.770 64.018 -4.909 1.00 23.17 57 ILE C CA 1
ATOM 3703 C C . ILE C 1 60 ? -42.081 65.507 -4.738 1.00 22.81 57 ILE C C 1
ATOM 3704 O O . ILE C 1 60 ? -42.285 66.219 -5.719 1.00 23.86 57 ILE C O 1
ATOM 3709 N N . SER C 1 61 ? -42.087 65.987 -3.499 1.00 20.87 58 SER C N 1
ATOM 3710 C CA . SER C 1 61 ? -42.318 67.415 -3.245 1.00 22.17 58 SER C CA 1
ATOM 3711 C C . SER C 1 61 ? -41.187 68.318 -3.764 1.00 21.74 58 SER C C 1
ATOM 3712 O O . SER C 1 61 ? -41.389 69.515 -3.986 1.00 20.59 58 SER C O 1
ATOM 3715 N N . GLN C 1 62 ? -40.004 67.742 -3.953 1.00 20.57 59 GLN C N 1
ATOM 3716 C CA . GLN C 1 62 ? -38.847 68.475 -4.472 1.00 21.19 59 GLN C CA 1
ATOM 3717 C C . GLN C 1 62 ? -38.582 69.762 -3.698 1.00 22.13 59 GLN C C 1
ATOM 3718 O O . GLN C 1 62 ? -38.355 70.831 -4.279 1.00 24.27 59 GLN C O 1
ATOM 3724 N N . GLU C 1 63 ? -38.640 69.635 -2.376 1.00 21.91 60 GLU C N 1
ATOM 3725 C CA . GLU C 1 63 ? -38.302 70.707 -1.452 1.00 24.32 60 GLU C CA 1
ATOM 3726 C C . GLU C 1 63 ? -37.057 70.315 -0.669 1.00 22.58 60 GLU C C 1
ATOM 3727 O O . GLU C 1 63 ? -37.127 69.533 0.286 1.00 22.26 60 GLU C O 1
ATOM 3733 N N . ALA C 1 64 ? -35.913 70.848 -1.089 1.00 21.59 61 ALA C N 1
ATOM 3734 C CA . ALA C 1 64 ? -34.631 70.479 -0.494 1.00 22.58 61 ALA C CA 1
ATOM 3735 C C . ALA C 1 64 ? -34.530 70.787 1.005 1.00 25.04 61 ALA C C 1
ATOM 3736 O O . ALA C 1 64 ? -33.772 70.135 1.725 1.00 26.59 61 ALA C O 1
ATOM 3738 N N . GLY C 1 65 ? -35.286 71.770 1.482 1.00 24.16 62 GLY C N 1
ATOM 3739 C CA . GLY C 1 65 ? -35.286 72.072 2.905 1.00 26.77 62 GLY C CA 1
ATOM 3740 C C . GLY C 1 65 ? -35.892 70.998 3.805 1.00 28.14 62 GLY C C 1
ATOM 3741 O O . GLY C 1 65 ? -35.641 70.982 5.015 1.00 29.39 62 GLY C O 1
ATOM 3742 N N . SER C 1 66 ? -36.677 70.094 3.222 1.00 26.81 63 SER C N 1
ATOM 3743 C CA . SER C 1 66 ? -37.464 69.134 4.000 1.00 26.80 63 SER C CA 1
ATOM 3744 C C . SER C 1 66 ? -36.614 68.102 4.742 1.00 25.46 63 SER C C 1
ATOM 3745 O O . SER C 1 66 ? -35.559 67.691 4.255 1.00 26.48 63 SER C O 1
ATOM 3748 N N . PRO C 1 67 ? -37.077 67.684 5.929 1.00 24.02 64 PRO C N 1
ATOM 3749 C CA . PRO C 1 67 ? -36.365 66.741 6.802 1.00 23.59 64 PRO C CA 1
ATOM 3750 C C . PRO C 1 67 ? -36.128 65.367 6.187 1.00 22.45 64 PRO C C 1
ATOM 3751 O O . PRO C 1 67 ? -36.893 64.921 5.320 1.00 22.47 64 PRO C O 1
ATOM 3755 N N . LEU C 1 68 ? -35.070 64.709 6.657 1.00 20.66 65 LEU C N 1
ATOM 3756 C CA . LEU C 1 68 ? -34.747 63.342 6.273 1.00 19.53 65 LEU C CA 1
ATOM 3757 C C . LEU C 1 68 ? -34.702 62.485 7.536 1.00 17.94 65 LEU C C 1
ATOM 3758 O O . LEU C 1 68 ? -34.395 62.996 8.625 1.00 19.96 65 LEU C O 1
ATOM 3763 N N . PRO C 1 69 ? -34.981 61.175 7.395 1.00 18.30 66 PRO C N 1
ATOM 3764 C CA . PRO C 1 69 ? -34.892 60.256 8.535 1.00 18.04 66 PRO C CA 1
ATOM 3765 C C . PRO C 1 69 ? -33.488 60.259 9.124 1.00 16.89 66 PRO C C 1
ATOM 3766 O O . PRO C 1 69 ? -32.520 60.483 8.389 1.00 17.35 66 PRO C O 1
ATOM 3770 N N . GLU C 1 70 ? -33.368 60.011 10.426 1.00 17.87 67 GLU C N 1
ATOM 3771 C CA . GLU C 1 70 ? -32.055 60.032 11.073 1.00 17.74 67 GLU C CA 1
ATOM 3772 C C . GLU C 1 70 ? -31.064 59.037 10.463 1.00 16.77 67 GLU C C 1
ATOM 3773 O O . GLU C 1 70 ? -29.876 59.337 10.371 1.00 17.66 67 GLU C O 1
ATOM 3779 N N . ASP C 1 71 ? -31.537 57.868 10.024 1.00 17.26 68 ASP C N 1
ATOM 3780 C CA . ASP C 1 71 ? -30.611 56.901 9.436 1.00 16.54 68 ASP C CA 1
ATOM 3781 C C . ASP C 1 71 ? -30.013 57.403 8.114 1.00 15.09 68 ASP C C 1
ATOM 3782 O O . ASP C 1 71 ? -28.830 57.184 7.833 1.00 16.41 68 ASP C O 1
ATOM 3787 N N . VAL C 1 72 ? -30.817 58.119 7.333 1.00 15.59 69 VAL C N 1
ATOM 3788 C CA . VAL C 1 72 ? -30.344 58.710 6.090 1.00 14.35 69 VAL C CA 1
ATOM 3789 C C . VAL C 1 72 ? -29.397 59.878 6.368 1.00 15.36 69 VAL C C 1
ATOM 3790 O O . VAL C 1 72 ? -28.388 60.060 5.680 1.00 15.80 69 VAL C O 1
ATOM 3794 N N . MET C 1 73 ? -29.708 60.667 7.387 1.00 16.02 70 MET C N 1
ATOM 3795 C CA . MET C 1 73 ? -28.791 61.725 7.791 1.00 17.22 70 MET C CA 1
ATOM 3796 C C . MET C 1 73 ? -27.429 61.150 8.168 1.00 15.41 70 MET C C 1
ATOM 3797 O O . MET C 1 73 ? -26.394 61.712 7.812 1.00 15.42 70 MET C O 1
ATOM 3802 N N . GLU C 1 74 ? -27.431 60.021 8.872 1.00 16.33 71 GLU C N 1
ATOM 3803 C CA . GLU C 1 74 ? -26.185 59.373 9.251 1.00 14.95 71 GLU C CA 1
ATOM 3804 C C . GLU C 1 74 ? -25.407 58.916 8.022 1.00 14.75 71 GLU C C 1
ATOM 3805 O O . GLU C 1 74 ? -24.189 59.077 7.969 1.00 15.84 71 GLU C O 1
ATOM 3811 N N . GLU C 1 75 ? -26.112 58.391 7.017 1.00 13.76 72 GLU C N 1
ATOM 3812 C CA . GLU C 1 75 ? -25.447 58.000 5.773 1.00 13.60 72 GLU C CA 1
ATOM 3813 C C . GLU C 1 75 ? -24.808 59.219 5.118 1.00 15.33 72 GLU C C 1
ATOM 3814 O O . GLU C 1 75 ? -23.682 59.146 4.621 1.00 14.65 72 GLU C O 1
ATOM 3820 N N . HIS C 1 76 ? -25.509 60.347 5.134 1.00 15.25 73 HIS C N 1
ATOM 3821 C CA . HIS C 1 76 ? -24.942 61.563 4.565 1.00 16.00 73 HIS C CA 1
ATOM 3822 C C . HIS C 1 76 ? -23.691 62.041 5.309 1.00 16.46 73 HIS C C 1
ATOM 3823 O O . HIS C 1 76 ? -22.740 62.518 4.684 1.00 18.13 73 HIS C O 1
ATOM 3830 N N . GLU C 1 77 ? -23.665 61.878 6.630 1.00 15.44 74 GLU C N 1
ATOM 3831 C CA . GLU C 1 77 ? -22.463 62.230 7.383 1.00 18.16 74 GLU C CA 1
ATOM 3832 C C . GLU C 1 77 ? -21.286 61.342 7.000 1.00 17.50 74 GLU C C 1
ATOM 3833 O O . GLU C 1 77 ? -20.149 61.809 6.889 1.00 17.49 74 GLU C O 1
ATOM 3839 N N . ARG C 1 78 ? -21.555 60.058 6.799 1.00 17.71 75 ARG C N 1
ATOM 3840 C CA . ARG C 1 78 ? -20.499 59.133 6.408 1.00 16.57 75 ARG C CA 1
ATOM 3841 C C . ARG C 1 78 ? -19.936 59.521 5.044 1.00 17.02 75 ARG C C 1
ATOM 3842 O O . ARG C 1 78 ? -18.715 59.564 4.853 1.00 16.58 75 ARG C O 1
ATOM 3850 N N . ILE C 1 79 ? -20.824 59.812 4.097 1.00 15.08 76 ILE C N 1
ATOM 3851 C CA . ILE C 1 79 ? -20.376 60.204 2.761 1.00 14.54 76 ILE C CA 1
ATOM 3852 C C . ILE C 1 79 ? -19.612 61.526 2.853 1.00 15.48 76 ILE C C 1
ATOM 3853 O O . ILE C 1 79 ? -18.619 61.738 2.159 1.00 15.16 76 ILE C O 1
ATOM 3858 N N . GLY C 1 80 ? -20.055 62.394 3.754 1.00 16.81 77 GLY C N 1
ATOM 3859 C CA . GLY C 1 80 ? -19.428 63.691 3.930 1.00 17.90 77 GLY C CA 1
ATOM 3860 C C . GLY C 1 80 ? -17.987 63.599 4.391 1.00 17.80 77 GLY C C 1
ATOM 3861 O O . GLY C 1 80 ? -17.189 64.493 4.113 1.00 21.70 77 GLY C O 1
ATOM 3862 N N . ARG C 1 81 ? -17.656 62.529 5.110 1.00 18.66 78 ARG C N 1
ATOM 3863 C CA . ARG C 1 81 ? -16.288 62.317 5.603 1.00 18.67 78 ARG C CA 1
ATOM 3864 C C . ARG C 1 81 ? -15.385 61.704 4.540 1.00 18.32 78 ARG C C 1
ATOM 3865 O O . ARG C 1 81 ? -14.165 61.645 4.709 1.00 19.33 78 ARG C O 1
ATOM 3873 N N . ALA C 1 82 ? -15.993 61.209 3.467 1.00 17.42 79 ALA C N 1
ATOM 3874 C CA . ALA C 1 82 ? -15.269 60.423 2.472 1.00 17.78 79 ALA C CA 1
ATOM 3875 C C . ALA C 1 82 ? -14.739 61.237 1.301 1.00 16.52 79 ALA C C 1
ATOM 3876 O O . ALA C 1 82 ? -15.370 62.206 0.852 1.00 18.62 79 ALA C O 1
ATOM 3878 N N . ASP C 1 83 ? -13.575 60.819 0.806 1.00 17.51 80 ASP C N 1
ATOM 3879 C CA . ASP C 1 83 ? -13.051 61.270 -0.480 1.00 19.04 80 ASP C CA 1
ATOM 3880 C C . ASP C 1 83 ? -13.523 60.344 -1.606 1.00 17.90 80 ASP C C 1
ATOM 3881 O O . ASP C 1 83 ? -13.642 60.753 -2.765 1.00 18.45 80 ASP C O 1
ATOM 3886 N N . ALA C 1 84 ? -13.787 59.090 -1.260 1.00 16.61 81 ALA C N 1
ATOM 3887 C CA . ALA C 1 84 ? -14.191 58.090 -2.237 1.00 15.40 81 ALA C CA 1
ATOM 3888 C C . ALA C 1 84 ? -15.280 57.204 -1.665 1.00 15.13 81 ALA C C 1
ATOM 3889 O O . ALA C 1 84 ? -15.385 57.053 -0.456 1.00 15.54 81 ALA C O 1
ATOM 3891 N N . LEU C 1 85 ? -16.092 56.625 -2.545 1.00 15.08 82 LEU C N 1
ATOM 3892 C CA . LEU C 1 85 ? -17.039 55.588 -2.151 1.00 14.78 82 LEU C CA 1
ATOM 3893 C C . LEU C 1 85 ? -16.618 54.257 -2.756 1.00 15.78 82 LEU C C 1
ATOM 3894 O O . LEU C 1 85 ? -15.978 54.215 -3.804 1.00 17.90 82 LEU C O 1
ATOM 3899 N N . ALA C 1 86 ? -16.958 53.167 -2.086 1.00 15.07 83 ALA C N 1
ATOM 3900 C CA . ALA C 1 86 ? -16.874 51.849 -2.710 1.00 15.00 83 ALA C CA 1
ATOM 3901 C C . ALA C 1 86 ? -18.164 51.084 -2.473 1.00 13.79 83 ALA C C 1
ATOM 3902 O O . ALA C 1 86 ? -18.862 51.312 -1.480 1.00 15.39 83 ALA C O 1
ATOM 3904 N N . PHE C 1 87 ? -18.480 50.182 -3.396 1.00 14.45 84 PHE C N 1
ATOM 3905 C CA . PHE C 1 87 ? -19.664 49.347 -3.304 1.00 12.61 84 PHE C CA 1
ATOM 3906 C C . PHE C 1 87 ? -19.225 47.919 -3.525 1.00 14.38 84 PHE C C 1
ATOM 3907 O O . PHE C 1 87 ? -18.661 47.592 -4.569 1.00 16.48 84 PHE C O 1
ATOM 3915 N N . ILE C 1 88 ? -19.445 47.076 -2.523 1.00 13.64 85 ILE C N 1
ATOM 3916 C CA . ILE C 1 88 ? -19.028 45.688 -2.587 1.00 13.16 85 ILE C CA 1
ATOM 3917 C C . ILE C 1 88 ? -20.261 44.830 -2.350 1.00 14.00 85 ILE C C 1
ATOM 3918 O O . ILE C 1 88 ? -20.894 44.919 -1.299 1.00 14.87 85 ILE C O 1
ATOM 3923 N N . TYR C 1 89 ? -20.607 44.008 -3.338 1.00 13.80 86 TYR C N 1
ATOM 3924 C CA . TYR C 1 89 ? -21.844 43.234 -3.298 1.00 13.91 86 TYR C CA 1
ATOM 3925 C C . TYR C 1 89 ? -21.821 42.144 -4.353 1.00 15.28 86 TYR C C 1
ATOM 3926 O O . TYR C 1 89 ? -21.064 42.238 -5.327 1.00 15.06 86 TYR C O 1
ATOM 3935 N N . PRO C 1 90 ? -22.637 41.096 -4.157 1.00 14.19 87 PRO C N 1
ATOM 3936 C CA . PRO C 1 90 ? -22.829 40.083 -5.196 1.00 13.32 87 PRO C CA 1
ATOM 3937 C C . PRO C 1 90 ? -23.874 40.530 -6.221 1.00 13.84 87 PRO C C 1
ATOM 3938 O O . PRO C 1 90 ? -24.833 41.223 -5.880 1.00 14.11 87 PRO C O 1
ATOM 3942 N N . LEU C 1 91 ? -23.690 40.128 -7.473 1.00 13.55 88 LEU C N 1
ATOM 3943 C CA . LEU C 1 91 ? -24.672 40.393 -8.511 1.00 13.24 88 LEU C CA 1
ATOM 3944 C C . LEU C 1 91 ? -25.840 39.446 -8.300 1.00 13.59 88 LEU C C 1
ATOM 3945 O O . LEU C 1 91 ? -25.659 38.241 -8.336 1.00 14.57 88 LEU C O 1
ATOM 3950 N N . TRP C 1 92 ? -27.024 39.993 -8.040 1.00 13.97 89 TRP C N 1
ATOM 3951 C CA . TRP C 1 92 ? -28.243 39.205 -7.858 1.00 12.55 89 TRP C CA 1
ATOM 3952 C C . TRP C 1 92 ? -29.268 39.670 -8.877 1.00 12.29 89 TRP C C 1
ATOM 3953 O O . TRP C 1 92 ? -29.679 40.828 -8.844 1.00 12.61 89 TRP C O 1
ATOM 3964 N N . TRP C 1 93 ? -29.688 38.777 -9.771 1.00 12.09 90 TRP C N 1
ATOM 3965 C CA . TRP C 1 93 ? -30.670 39.125 -10.809 1.00 12.59 90 TRP C CA 1
ATOM 3966 C C . TRP C 1 93 ? -30.270 40.411 -11.540 1.00 14.10 90 TRP C C 1
ATOM 3967 O O . TRP C 1 93 ? -31.078 41.320 -11.758 1.00 14.06 90 TRP C O 1
ATOM 3978 N N . SER C 1 94 ? -28.987 40.449 -11.899 1.00 13.63 91 SER C N 1
ATOM 3979 C CA . SER C 1 94 ? -28.386 41.489 -12.734 1.00 14.41 91 SER C CA 1
ATOM 3980 C C . SER C 1 94 ? -28.329 42.903 -12.159 1.00 14.90 91 SER C C 1
ATOM 3981 O O . SER C 1 94 ? -28.082 43.853 -12.888 1.00 15.83 91 SER C O 1
ATOM 3984 N N . ASP C 1 95 ? -28.532 43.043 -10.856 1.00 14.31 92 ASP C N 1
ATOM 3985 C CA . ASP C 1 95 ? -28.295 44.315 -10.189 1.00 14.46 92 ASP C CA 1
ATOM 3986 C C . ASP C 1 95 ? -27.883 44.049 -8.742 1.00 14.48 92 ASP C C 1
ATOM 3987 O O . ASP C 1 95 ? -27.579 42.913 -8.384 1.00 16.24 92 ASP C O 1
ATOM 3992 N N . CYS C 1 96 ? -27.857 45.085 -7.912 1.00 14.63 93 CYS C N 1
ATOM 3993 C CA A CYS C 1 96 ? -27.473 44.999 -6.498 0.60 15.66 93 CYS C CA 1
ATOM 3994 C CA B CYS C 1 96 ? -27.408 44.863 -6.552 0.40 15.79 93 CYS C CA 1
ATOM 3995 C C . CYS C 1 96 ? -28.506 44.210 -5.718 1.00 14.92 93 CYS C C 1
ATOM 3996 O O . CYS C 1 96 ? -29.667 44.188 -6.106 1.00 15.00 93 CYS C O 1
ATOM 4001 N N . PRO C 1 97 ? -28.115 43.614 -4.577 1.00 13.60 94 PRO C N 1
ATOM 4002 C CA . PRO C 1 97 ? -29.140 43.072 -3.682 1.00 14.91 94 PRO C CA 1
ATOM 4003 C C . PRO C 1 97 ? -30.164 44.156 -3.333 1.00 13.74 94 PRO C C 1
ATOM 4004 O O . PRO C 1 97 ? -29.814 45.342 -3.304 1.00 14.45 94 PRO C O 1
ATOM 4008 N N . ALA C 1 98 ? -31.405 43.763 -3.067 1.00 13.61 95 ALA C N 1
ATOM 4009 C CA . ALA C 1 98 ? -32.437 44.722 -2.665 1.00 13.30 95 ALA C CA 1
ATOM 4010 C C . ALA C 1 98 ? -31.988 45.680 -1.554 1.00 12.57 95 ALA C C 1
ATOM 4011 O O . ALA C 1 98 ? -32.320 46.862 -1.581 1.00 13.16 95 ALA C O 1
ATOM 4013 N N . LYS C 1 99 ? -31.208 45.182 -0.598 1.00 12.60 96 LYS C N 1
ATOM 4014 C CA . LYS C 1 99 ? -30.743 46.011 0.515 1.00 12.49 96 LYS C CA 1
ATOM 4015 C C . LYS C 1 99 ? -29.975 47.226 0.015 1.00 13.12 96 LYS C C 1
ATOM 4016 O O . LYS C 1 99 ? -30.179 48.347 0.490 1.00 15.67 96 LYS C O 1
ATOM 4022 N N . LEU C 1 100 ? -29.084 47.002 -0.945 1.00 14.07 97 LEU C N 1
ATOM 4023 C CA . LEU C 1 100 ? -28.288 48.093 -1.507 1.00 13.22 97 LEU C CA 1
ATOM 4024 C C . LEU C 1 100 ? -29.094 48.951 -2.482 1.00 11.97 97 LEU C C 1
ATOM 4025 O O . LEU C 1 100 ? -28.922 50.172 -2.531 1.00 12.58 97 LEU C O 1
ATOM 4030 N N . LYS C 1 101 ? -29.996 48.333 -3.240 1.00 11.91 98 LYS C N 1
ATOM 4031 C CA . LYS C 1 101 ? -30.900 49.110 -4.085 1.00 12.30 98 LYS C CA 1
ATOM 4032 C C . LYS C 1 101 ? -31.700 50.087 -3.239 1.00 12.47 98 LYS C C 1
ATOM 4033 O O . LYS C 1 101 ? -31.862 51.249 -3.609 1.00 13.21 98 LYS C O 1
ATOM 4039 N N . GLY C 1 102 ? -32.163 49.619 -2.082 1.00 12.48 99 GLY C N 1
ATOM 4040 C CA . GLY C 1 102 ? -32.887 50.464 -1.154 1.00 12.79 99 GLY C CA 1
ATOM 4041 C C . GLY C 1 102 ? -32.060 51.592 -0.582 1.00 12.36 99 GLY C C 1
ATOM 4042 O O . GLY C 1 102 ? -32.585 52.674 -0.294 1.00 13.48 99 GLY C O 1
ATOM 4043 N N . TRP C 1 103 ? -30.769 51.337 -0.383 1.00 12.46 100 TRP C N 1
ATOM 4044 C CA . TRP C 1 103 ? -29.866 52.392 0.050 1.00 13.39 100 TRP C CA 1
ATOM 4045 C C . TRP C 1 103 ? -29.899 53.527 -0.973 1.00 12.72 100 TRP C C 1
ATOM 4046 O O . TRP C 1 103 ? -30.070 54.683 -0.605 1.00 12.77 100 TRP C O 1
ATOM 4057 N N . PHE C 1 104 ? -29.786 53.201 -2.260 1.00 12.49 101 PHE C N 1
ATOM 4058 C CA . PHE C 1 104 ? -29.906 54.231 -3.293 1.00 13.54 101 PHE C CA 1
ATOM 4059 C C . PHE C 1 104 ? -31.252 54.943 -3.229 1.00 12.86 101 PHE C C 1
ATOM 4060 O O . PHE C 1 104 ? -31.295 56.175 -3.205 1.00 12.24 101 PHE C O 1
ATOM 4068 N N . ASP C 1 105 ? -32.341 54.176 -3.168 1.00 13.03 102 ASP C N 1
ATOM 4069 C CA . ASP C 1 105 ? -33.688 54.745 -3.130 1.00 13.94 102 ASP C CA 1
ATOM 4070 C C . ASP C 1 105 ? -33.839 55.760 -2.007 1.00 14.31 102 ASP C C 1
ATOM 4071 O O . ASP C 1 105 ? -34.443 56.819 -2.191 1.00 14.69 102 ASP C O 1
ATOM 4076 N N . ARG C 1 106 ? -33.276 55.429 -0.844 1.00 11.90 103 ARG C N 1
ATOM 4077 C CA . ARG C 1 106 ? -33.475 56.218 0.372 1.00 12.70 103 ARG C CA 1
ATOM 4078 C C . ARG C 1 106 ? -32.423 57.292 0.630 1.00 14.00 103 ARG C C 1
ATOM 4079 O O . ARG C 1 106 ? -32.708 58.292 1.296 1.00 14.20 103 ARG C O 1
ATOM 4087 N N . VAL C 1 107 ? -31.212 57.086 0.119 1.00 13.29 104 VAL C N 1
ATOM 4088 C CA . VAL C 1 107 ? -30.073 57.939 0.476 1.00 13.10 104 VAL C CA 1
ATOM 4089 C C . VAL C 1 107 ? -29.750 58.962 -0.609 1.00 13.24 104 VAL C C 1
ATOM 4090 O O . VAL C 1 107 ? -29.269 60.060 -0.317 1.00 14.63 104 VAL C O 1
ATOM 4094 N N . TRP C 1 108 ? -30.052 58.618 -1.858 1.00 13.18 105 TRP C N 1
ATOM 4095 C CA . TRP C 1 108 ? -29.879 59.545 -2.973 1.00 13.54 105 TRP C CA 1
ATOM 4096 C C . TRP C 1 108 ? -31.069 60.499 -3.037 1.00 14.40 105 TRP C C 1
ATOM 4097 O O . TRP C 1 108 ? -31.918 60.405 -3.917 1.00 16.68 105 TRP C O 1
ATOM 4108 N N . THR C 1 109 ? -31.115 61.424 -2.090 1.00 14.30 106 THR C N 1
ATOM 4109 C CA . THR C 1 109 ? -32.287 62.253 -1.868 1.00 13.45 106 THR C CA 1
ATOM 4110 C C . THR C 1 109 ? -32.315 63.546 -2.668 1.00 14.18 106 THR C C 1
ATOM 4111 O O . THR C 1 109 ? -31.268 64.080 -3.060 1.00 15.66 106 THR C O 1
ATOM 4115 N N . TYR C 1 110 ? -33.530 64.037 -2.909 1.00 15.36 107 TYR C N 1
ATOM 4116 C CA . TYR C 1 110 ? -33.717 65.345 -3.516 1.00 16.49 107 TYR C CA 1
ATOM 4117 C C . TYR C 1 110 ? -33.011 66.422 -2.689 1.00 17.35 107 TYR C C 1
ATOM 4118 O O . TYR C 1 110 ? -33.174 66.505 -1.461 1.00 18.71 107 TYR C O 1
ATOM 4127 N N . GLY C 1 111 ? -32.238 67.254 -3.376 1.00 16.65 108 GLY C N 1
ATOM 4128 C CA . GLY C 1 111 ? -31.435 68.268 -2.713 1.00 16.11 108 GLY C CA 1
ATOM 4129 C C . GLY C 1 111 ? -30.008 67.825 -2.446 1.00 16.25 108 GLY C C 1
ATOM 4130 O O . GLY C 1 111 ? -29.172 68.636 -2.059 1.00 17.81 108 GLY C O 1
ATOM 4131 N N . TYR C 1 112 ? -29.729 66.539 -2.628 1.00 16.53 109 TYR C N 1
ATOM 4132 C CA . TYR C 1 112 ? -28.383 66.027 -2.399 1.00 17.20 109 TYR C CA 1
ATOM 4133 C C . TYR C 1 112 ? -27.851 65.313 -3.635 1.00 16.57 109 TYR C C 1
ATOM 4134 O O . TYR C 1 112 ? -26.932 65.808 -4.290 1.00 16.85 109 TYR C O 1
ATOM 4143 N N . ALA C 1 113 ? -28.431 64.162 -3.965 1.00 14.82 110 ALA C N 1
ATOM 4144 C CA . ALA C 1 113 ? -28.013 63.436 -5.171 1.00 13.04 110 ALA C CA 1
ATOM 4145 C C . ALA C 1 113 ? -28.465 64.137 -6.448 1.00 15.48 110 ALA C C 1
ATOM 4146 O O . ALA C 1 113 ? -27.826 64.014 -7.484 1.00 16.22 110 ALA C O 1
ATOM 4148 N N . TYR C 1 114 ? -29.569 64.869 -6.368 1.00 16.15 111 TYR C N 1
ATOM 4149 C CA . TYR C 1 114 ? -30.092 65.580 -7.521 1.00 16.44 111 TYR C CA 1
ATOM 4150 C C . TYR C 1 114 ? -31.013 66.692 -7.037 1.00 17.31 111 TYR C C 1
ATOM 4151 O O . TYR C 1 114 ? -31.604 66.598 -5.954 1.00 18.04 111 TYR C O 1
ATOM 4160 N N . PHE C 1 115 ? -31.100 67.762 -7.817 1.00 17.40 112 PHE C N 1
ATOM 4161 C CA . PHE C 1 115 ? -32.104 68.789 -7.585 1.00 19.09 112 PHE C CA 1
ATOM 4162 C C . PHE C 1 115 ? -32.432 69.428 -8.917 1.00 21.15 112 PHE C C 1
ATOM 4163 O O . PHE C 1 115 ? -31.691 69.258 -9.894 1.00 21.47 112 PHE C O 1
ATOM 4171 N N . TYR C 1 116 ? -33.552 70.138 -8.975 1.00 22.86 113 TYR C N 1
ATOM 4172 C CA . TYR C 1 116 ? -33.914 70.826 -10.201 1.00 26.08 113 TYR C CA 1
ATOM 4173 C C . TYR C 1 116 ? -34.071 72.304 -9.919 1.00 27.71 113 TYR C C 1
ATOM 4174 O O . TYR C 1 116 ? -34.713 72.688 -8.941 1.00 28.40 113 TYR C O 1
ATOM 4183 N N . GLU C 1 117 ? -33.451 73.122 -10.764 1.00 31.65 114 GLU C N 1
ATOM 4184 C CA . GLU C 1 117 ? -33.554 74.570 -10.670 1.00 34.89 114 GLU C CA 1
ATOM 4185 C C . GLU C 1 117 ? -33.642 75.179 -12.064 1.00 35.17 114 GLU C C 1
ATOM 4186 O O . GLU C 1 117 ? -32.727 75.014 -12.873 1.00 36.13 114 GLU C O 1
ATOM 4192 N N . GLU C 1 120 ? -33.083 72.797 -15.043 1.00 35.77 117 GLU C N 1
ATOM 4193 C CA . GLU C 1 120 ? -31.834 72.046 -15.113 1.00 34.74 117 GLU C CA 1
ATOM 4194 C C . GLU C 1 120 ? -31.614 71.171 -13.887 1.00 30.82 117 GLU C C 1
ATOM 4195 O O . GLU C 1 120 ? -31.898 71.575 -12.756 1.00 29.79 117 GLU C O 1
ATOM 4201 N N . ARG C 1 121 ? -31.091 69.973 -14.116 1.00 28.91 118 ARG C N 1
ATOM 4202 C CA . ARG C 1 121 ? -30.752 69.069 -13.025 1.00 28.26 118 ARG C CA 1
ATOM 4203 C C . ARG C 1 121 ? -29.364 69.418 -12.498 1.00 27.76 118 ARG C C 1
ATOM 4204 O O . ARG C 1 121 ? -28.454 69.708 -13.276 1.00 31.01 118 ARG C O 1
ATOM 4212 N N . GLY C 1 122 ? -29.209 69.406 -11.177 1.00 22.66 119 GLY C N 1
ATOM 4213 C CA . GLY C 1 122 ? -27.918 69.636 -10.547 1.00 21.59 119 GLY C CA 1
ATOM 4214 C C . GLY C 1 122 ? -27.644 68.551 -9.528 1.00 21.34 119 GLY C C 1
ATOM 4215 O O . GLY C 1 122 ? -28.523 67.730 -9.271 1.00 22.67 119 GLY C O 1
ATOM 4216 N N . THR C 1 123 ? -26.437 68.536 -8.960 1.00 19.99 120 THR C N 1
ATOM 4217 C CA . THR C 1 123 ? -26.088 67.602 -7.885 1.00 20.50 120 THR C CA 1
ATOM 4218 C C . THR C 1 123 ? -25.199 68.250 -6.819 1.00 21.20 120 THR C C 1
ATOM 4219 O O . THR C 1 123 ? -24.514 69.237 -7.091 1.00 22.83 120 THR C O 1
ATOM 4223 N N . ARG C 1 124 ? -25.208 67.676 -5.616 1.00 21.02 121 ARG C N 1
ATOM 4224 C CA . ARG C 1 124 ? -24.431 68.188 -4.486 1.00 21.87 121 ARG C CA 1
ATOM 4225 C C . ARG C 1 124 ? -23.585 67.135 -3.796 1.00 21.64 121 ARG C C 1
ATOM 4226 O O . ARG C 1 124 ? -23.088 67.360 -2.688 1.00 23.53 121 ARG C O 1
ATOM 4234 N N . ILE C 1 125 ? -23.417 65.987 -4.427 1.00 20.04 122 ILE C N 1
ATOM 4235 C CA . ILE C 1 125 ? -22.511 64.996 -3.870 1.00 19.39 122 ILE C CA 1
ATOM 4236 C C . ILE C 1 125 ? -21.066 65.394 -4.193 1.00 18.68 122 ILE C C 1
ATOM 4237 O O . ILE C 1 125 ? -20.756 65.778 -5.331 1.00 20.83 122 ILE C O 1
ATOM 4242 N N . ASP C 1 126 ? -20.196 65.330 -3.186 1.00 19.20 123 ASP C N 1
ATOM 4243 C CA . ASP C 1 126 ? -18.797 65.731 -3.333 1.00 21.74 123 ASP C CA 1
ATOM 4244 C C . ASP C 1 126 ? -17.893 64.519 -3.131 1.00 20.22 123 ASP C C 1
ATOM 4245 O O . ASP C 1 126 ? -17.416 64.264 -2.023 1.00 20.68 123 ASP C O 1
ATOM 4250 N N . ILE C 1 127 ? -17.673 63.775 -4.212 1.00 19.45 124 ILE C N 1
ATOM 4251 C CA . ILE C 1 127 ? -16.921 62.525 -4.180 1.00 19.13 124 ILE C CA 1
ATOM 4252 C C . ILE C 1 127 ? -16.020 62.408 -5.418 1.00 18.30 124 ILE C C 1
ATOM 4253 O O . ILE C 1 127 ? -16.495 62.448 -6.555 1.00 19.59 124 ILE C O 1
ATOM 4258 N N . GLU C 1 128 ? -14.718 62.268 -5.188 1.00 19.01 125 GLU C N 1
ATOM 4259 C CA . GLU C 1 128 ? -13.726 62.234 -6.260 1.00 20.96 125 GLU C CA 1
ATOM 4260 C C . GLU C 1 128 ? -13.769 60.935 -7.063 1.00 20.66 125 GLU C C 1
ATOM 4261 O O . GLU C 1 128 ? -13.555 60.925 -8.279 1.00 20.68 125 GLU C O 1
ATOM 4267 N N . LYS C 1 129 ? -14.043 59.836 -6.373 1.00 20.06 126 LYS C N 1
ATOM 4268 C CA . LYS C 1 129 ? -13.973 58.508 -6.980 1.00 20.82 126 LYS C CA 1
ATOM 4269 C C . LYS C 1 129 ? -14.925 57.504 -6.330 1.00 18.86 126 LYS C C 1
ATOM 4270 O O . LYS C 1 129 ? -15.127 57.516 -5.114 1.00 19.35 126 LYS C O 1
ATOM 4276 N N . ALA C 1 130 ? -15.525 56.647 -7.152 1.00 16.87 127 ALA C N 1
ATOM 4277 C CA . ALA C 1 130 ? -16.231 55.472 -6.649 1.00 16.36 127 ALA C CA 1
ATOM 4278 C C . ALA C 1 130 ? -15.656 54.204 -7.273 1.00 17.70 127 ALA C C 1
ATOM 4279 O O . ALA C 1 130 ? -15.328 54.173 -8.459 1.00 19.38 127 ALA C O 1
ATOM 4281 N N . VAL C 1 131 ? -15.515 53.176 -6.446 1.00 18.04 128 VAL C N 1
ATOM 4282 C CA . VAL C 1 131 ? -15.047 51.865 -6.864 1.00 17.20 128 VAL C CA 1
ATOM 4283 C C . VAL C 1 131 ? -16.167 50.844 -6.654 1.00 15.24 128 VAL C C 1
ATOM 4284 O O . VAL C 1 131 ? -16.719 50.721 -5.559 1.00 16.75 128 VAL C O 1
ATOM 4288 N N . VAL C 1 132 ? -16.518 50.115 -7.702 1.00 15.44 129 VAL C N 1
ATOM 4289 C CA . VAL C 1 132 ? -17.512 49.058 -7.582 1.00 15.68 129 VAL C CA 1
ATOM 4290 C C . VAL C 1 132 ? -16.830 47.706 -7.734 1.00 15.47 129 VAL C C 1
ATOM 4291 O O . VAL C 1 132 ? -16.218 47.429 -8.760 1.00 17.09 129 VAL C O 1
ATOM 4295 N N . LEU C 1 133 ? -16.904 46.883 -6.695 1.00 16.34 130 LEU C N 1
ATOM 4296 C CA . LEU C 1 133 ? -16.399 45.512 -6.765 1.00 14.82 130 LEU C CA 1
ATOM 4297 C C . LEU C 1 133 ? -17.588 44.579 -6.654 1.00 14.64 130 LEU C C 1
ATOM 4298 O O . LEU C 1 133 ? -18.115 44.350 -5.563 1.00 15.88 130 LEU C O 1
ATOM 4303 N N . CYS C 1 134 ? -18.026 44.067 -7.797 1.00 15.69 131 CYS C N 1
ATOM 4304 C CA . CYS C 1 134 ? -19.235 43.259 -7.869 1.00 15.94 131 CYS C CA 1
ATOM 4305 C C . CYS C 1 134 ? -18.854 41.845 -8.244 1.00 15.52 131 CYS C C 1
ATOM 4306 O O . CYS C 1 134 ? -18.252 41.626 -9.292 1.00 17.72 131 CYS C O 1
ATOM 4309 N N . SER C 1 135 ? -19.167 40.887 -7.380 1.00 15.00 132 SER C N 1
ATOM 4310 C CA A SER C 1 135 ? -18.863 39.498 -7.696 0.57 15.66 132 SER C CA 1
ATOM 4311 C CA B SER C 1 135 ? -18.882 39.481 -7.645 0.43 15.88 132 SER C CA 1
ATOM 4312 C C . SER C 1 135 ? -20.068 38.849 -8.357 1.00 16.52 132 SER C C 1
ATOM 4313 O O . SER C 1 135 ? -21.217 39.077 -7.970 1.00 18.37 132 SER C O 1
ATOM 4318 N N . ALA C 1 136 ? -19.794 38.044 -9.376 1.00 16.67 133 ALA C N 1
ATOM 4319 C CA . ALA C 1 136 ? -20.846 37.447 -10.166 1.00 18.01 133 ALA C CA 1
ATOM 4320 C C . ALA C 1 136 ? -20.549 35.981 -10.370 1.00 18.64 133 ALA C C 1
ATOM 4321 O O . ALA C 1 136 ? -19.383 35.590 -10.444 1.00 19.66 133 ALA C O 1
ATOM 4323 N N . GLY C 1 137 ? -21.606 35.178 -10.459 1.00 17.87 134 GLY C N 1
ATOM 4324 C CA . GLY C 1 137 ? -21.472 33.781 -10.823 1.00 18.42 134 GLY C CA 1
ATOM 4325 C C . GLY C 1 137 ? -21.033 33.640 -12.276 1.00 17.69 134 GLY C C 1
ATOM 4326 O O . GLY C 1 137 ? -20.142 32.847 -12.591 1.00 19.15 134 GLY C O 1
ATOM 4327 N N . HIS C 1 138 ? -21.652 34.412 -13.167 1.00 19.49 135 HIS C N 1
ATOM 4328 C CA . HIS C 1 138 ? -21.299 34.352 -14.583 1.00 18.82 135 HIS C CA 1
ATOM 4329 C C . HIS C 1 138 ? -19.923 34.953 -14.833 1.00 19.26 135 HIS C C 1
ATOM 4330 O O . HIS C 1 138 ? -19.444 35.788 -14.062 1.00 19.97 135 HIS C O 1
ATOM 4337 N N . THR C 1 139 ? -19.288 34.533 -15.921 1.00 19.41 136 THR C N 1
ATOM 4338 C CA . THR C 1 139 ? -18.007 35.116 -16.297 1.00 19.73 136 THR C CA 1
ATOM 4339 C C . THR C 1 139 ? -18.251 36.495 -16.886 1.00 19.31 136 THR C C 1
ATOM 4340 O O . THR C 1 139 ? -19.373 36.810 -17.294 1.00 19.74 136 THR C O 1
ATOM 4344 N N . GLU C 1 140 ? -17.204 37.311 -16.956 1.00 21.17 137 GLU C N 1
ATOM 4345 C CA . GLU C 1 140 ? -17.343 38.630 -17.565 1.00 22.17 137 GLU C CA 1
ATOM 4346 C C . GLU C 1 140 ? -17.734 38.497 -19.037 1.00 23.67 137 GLU C C 1
ATOM 4347 O O . GLU C 1 140 ? -18.561 39.265 -19.536 1.00 24.05 137 GLU C O 1
ATOM 4353 N N . GLU C 1 141 ? -17.148 37.516 -19.723 1.00 25.72 138 GLU C N 1
ATOM 4354 C CA . GLU C 1 141 ? -17.498 37.237 -21.109 1.00 26.99 138 GLU C CA 1
ATOM 4355 C C . GLU C 1 141 ? -18.996 36.959 -21.272 1.00 25.05 138 GLU C C 1
ATOM 4356 O O . GLU C 1 141 ? -19.644 37.493 -22.177 1.00 24.55 138 GLU C O 1
ATOM 4362 N N . ASP C 1 142 ? -19.550 36.131 -20.390 1.00 24.02 139 ASP C N 1
ATOM 4363 C CA . ASP C 1 142 ? -20.965 35.780 -20.478 1.00 24.52 139 ASP C CA 1
ATOM 4364 C C . ASP C 1 142 ? -21.870 36.959 -20.110 1.00 22.60 139 ASP C C 1
ATOM 4365 O O . ASP C 1 142 ? -22.934 37.132 -20.707 1.00 23.48 139 ASP C O 1
ATOM 4370 N N . LEU C 1 143 ? -21.447 37.769 -19.142 1.00 20.53 140 LEU C N 1
ATOM 4371 C CA . LEU C 1 143 ? -22.188 38.983 -18.804 1.00 18.64 140 LEU C CA 1
ATOM 4372 C C . LEU C 1 143 ? -22.186 40.012 -19.938 1.00 19.93 140 LEU C C 1
ATOM 4373 O O . LEU C 1 143 ? -23.169 40.740 -20.117 1.00 21.08 140 LEU C O 1
ATOM 4378 N N . GLU C 1 144 ? -21.103 40.077 -20.713 1.00 20.41 141 GLU C N 1
ATOM 4379 C CA . GLU C 1 144 ? -21.101 40.973 -21.869 1.00 22.83 141 GLU C CA 1
ATOM 4380 C C . GLU C 1 144 ? -22.157 40.534 -22.869 1.00 23.06 141 GLU C C 1
ATOM 4381 O O . GLU C 1 144 ? -22.902 41.359 -23.394 1.00 22.52 141 GLU C O 1
ATOM 4387 N N . GLY C 1 145 ? -22.228 39.226 -23.110 1.00 22.92 142 GLY C N 1
ATOM 4388 C CA . GLY C 1 145 ? -23.089 38.679 -24.145 1.00 22.75 142 GLY C CA 1
ATOM 4389 C C . GLY C 1 145 ? -24.579 38.812 -23.891 1.00 22.89 142 GLY C C 1
ATOM 4390 O O . GLY C 1 145 ? -25.377 38.842 -24.826 1.00 23.96 142 GLY C O 1
ATOM 4391 N N . THR C 1 146 ? -24.965 38.879 -22.627 1.00 22.36 143 THR C N 1
ATOM 4392 C CA . THR C 1 146 ? -26.375 39.020 -22.284 1.00 21.19 143 THR C CA 1
ATOM 4393 C C . THR C 1 146 ? -26.747 40.485 -22.121 1.00 20.70 143 THR C C 1
ATOM 4394 O O . THR C 1 146 ? -27.890 40.816 -21.768 1.00 21.51 143 THR C O 1
ATOM 4398 N N . GLY C 1 147 ? -25.777 41.359 -22.369 1.00 19.06 144 GLY C N 1
ATOM 4399 C CA . GLY C 1 147 ? -25.987 42.789 -22.223 1.00 18.01 144 GLY C CA 1
ATOM 4400 C C . GLY C 1 147 ? -25.987 43.246 -20.779 1.00 18.14 144 GLY C C 1
ATOM 4401 O O . GLY C 1 147 ? -26.243 44.413 -20.489 1.00 19.56 144 GLY C O 1
ATOM 4402 N N . ILE C 1 148 ? -25.696 42.336 -19.859 1.00 17.00 145 ILE C N 1
ATOM 4403 C CA . ILE C 1 148 ? -25.732 42.702 -18.442 1.00 16.40 145 ILE C CA 1
ATOM 4404 C C . ILE C 1 148 ? -24.523 43.549 -18.005 1.00 16.49 145 ILE C C 1
ATOM 4405 O O . ILE C 1 148 ? -24.663 44.481 -17.208 1.00 15.83 145 ILE C O 1
ATOM 4410 N N . ALA C 1 149 ? -23.339 43.255 -18.532 1.00 18.11 146 ALA C N 1
ATOM 4411 C CA . ALA C 1 149 ? -22.178 44.080 -18.208 1.00 18.36 146 ALA C CA 1
ATOM 4412 C C . ALA C 1 149 ? -22.419 45.521 -18.677 1.00 18.59 146 ALA C C 1
ATOM 4413 O O . ALA C 1 149 ? -22.127 46.486 -17.960 1.00 17.80 146 ALA C O 1
ATOM 4415 N N . GLU C 1 150 ? -22.992 45.666 -19.869 1.00 18.27 147 GLU C N 1
ATOM 4416 C CA . GLU C 1 150 ? -23.370 46.985 -20.365 1.00 19.22 147 GLU C CA 1
ATOM 4417 C C . GLU C 1 150 ? -24.418 47.651 -19.457 1.00 17.71 147 GLU C C 1
ATOM 4418 O O . GLU C 1 150 ? -24.345 48.851 -19.179 1.00 18.57 147 GLU C O 1
ATOM 4424 N N . SER C 1 151 ? -25.391 46.879 -18.986 1.00 16.37 148 SER C N 1
ATOM 4425 C CA . SER C 1 151 ? -26.416 47.445 -18.103 1.00 16.04 148 SER C CA 1
ATOM 4426 C C . SER C 1 151 ? -25.799 47.937 -16.794 1.00 16.16 148 SER C C 1
ATOM 4427 O O . SER C 1 151 ? -26.212 48.959 -16.250 1.00 17.10 148 SER C O 1
ATOM 4430 N N . MET C 1 152 ? -24.806 47.212 -16.290 1.00 16.75 149 MET C N 1
ATOM 4431 C CA . MET C 1 152 ? -24.128 47.628 -15.060 1.00 16.78 149 MET C CA 1
ATOM 4432 C C . MET C 1 152 ? -23.380 48.949 -15.227 1.00 17.12 149 MET C C 1
ATOM 4433 O O . MET C 1 152 ? -23.408 49.809 -14.342 1.00 18.40 149 MET C O 1
ATOM 4438 N N . ARG C 1 153 ? -22.720 49.104 -16.369 1.00 17.16 150 ARG C N 1
ATOM 4439 C CA . ARG C 1 153 ? -22.023 50.343 -16.694 1.00 17.75 150 ARG C CA 1
ATOM 4440 C C . ARG C 1 153 ? -23.015 51.494 -16.843 1.00 16.69 150 ARG C C 1
ATOM 4441 O O . ARG C 1 153 ? -22.753 52.614 -16.419 1.00 18.22 150 ARG C O 1
ATOM 4449 N N . SER C 1 154 ? -24.168 51.200 -17.426 1.00 16.84 151 SER C N 1
ATOM 4450 C CA A SER C 1 154 ? -25.179 52.221 -17.672 0.52 15.74 151 SER C CA 1
ATOM 4451 C CA B SER C 1 154 ? -25.197 52.201 -17.684 0.48 16.35 151 SER C CA 1
ATOM 4452 C C . SER C 1 154 ? -25.917 52.619 -16.406 1.00 15.99 151 SER C C 1
ATOM 4453 O O . SER C 1 154 ? -26.118 53.808 -16.138 1.00 17.31 151 SER C O 1
ATOM 4458 N N . VAL C 1 155 ? -26.304 51.628 -15.620 1.00 13.76 152 VAL C N 1
ATOM 4459 C CA . VAL C 1 155 ? -27.134 51.868 -14.442 1.00 13.51 152 VAL C CA 1
ATOM 4460 C C . VAL C 1 155 ? -26.327 52.211 -13.195 1.00 16.35 152 VAL C C 1
ATOM 4461 O O . VAL C 1 155 ? -26.583 53.224 -12.534 1.00 16.95 152 VAL C O 1
ATOM 4465 N N . MET C 1 156 ? -25.350 51.375 -12.866 1.00 16.60 153 MET C N 1
ATOM 4466 C CA . MET C 1 156 ? -24.612 51.554 -11.630 1.00 16.29 153 MET C CA 1
ATOM 4467 C C . MET C 1 156 ? -23.530 52.626 -11.801 1.00 17.56 153 MET C C 1
ATOM 4468 O O . MET C 1 156 ? -23.520 53.630 -11.094 1.00 17.93 153 MET C O 1
ATOM 4473 N N . LEU C 1 157 ? -22.630 52.426 -12.756 1.00 18.69 154 LEU C N 1
ATOM 4474 C CA . LEU C 1 157 ? -21.570 53.402 -12.983 1.00 19.08 154 LEU C CA 1
ATOM 4475 C C . LEU C 1 157 ? -22.140 54.713 -13.503 1.00 18.63 154 LEU C C 1
ATOM 4476 O O . LEU C 1 157 ? -21.746 55.780 -13.047 1.00 20.04 154 LEU C O 1
ATOM 4481 N N . GLY C 1 158 ? -23.078 54.632 -14.445 1.00 18.31 155 GLY C N 1
ATOM 4482 C CA . GLY C 1 158 ? -23.612 55.826 -15.075 1.00 18.04 155 GLY C CA 1
ATOM 4483 C C . GLY C 1 158 ? -24.645 56.550 -14.233 1.00 19.23 155 GLY C C 1
ATOM 4484 O O . GLY C 1 158 ? -24.367 57.587 -13.642 1.00 25.10 155 GLY C O 1
ATOM 4485 N N . ASP C 1 159 ? -25.848 56.004 -14.173 1.00 16.67 156 ASP C N 1
ATOM 4486 C CA . ASP C 1 159 ? -26.954 56.696 -13.521 1.00 16.56 156 ASP C CA 1
ATOM 4487 C C . ASP C 1 159 ? -26.711 56.968 -12.037 1.00 15.53 156 ASP C C 1
ATOM 4488 O O . ASP C 1 159 ? -26.946 58.076 -11.552 1.00 17.97 156 ASP C O 1
ATOM 4493 N N . ARG C 1 160 ? -26.234 55.964 -11.317 1.00 14.81 157 ARG C N 1
ATOM 4494 C CA . ARG C 1 160 ? -26.183 56.058 -9.864 1.00 13.47 157 ARG C CA 1
ATOM 4495 C C . ARG C 1 160 ? -24.927 56.701 -9.304 1.00 15.16 157 ARG C C 1
ATOM 4496 O O . ARG C 1 160 ? -24.877 57.048 -8.118 1.00 14.86 157 ARG C O 1
ATOM 4504 N N . LEU C 1 161 ? -23.907 56.846 -10.137 1.00 15.65 158 LEU C N 1
ATOM 4505 C CA . LEU C 1 161 ? -22.624 57.345 -9.646 1.00 15.03 158 LEU C CA 1
ATOM 4506 C C . LEU C 1 161 ? -22.153 58.567 -10.442 1.00 14.58 158 LEU C C 1
ATOM 4507 O O . LEU C 1 161 ? -22.203 59.691 -9.939 1.00 14.84 158 LEU C O 1
ATOM 4512 N N . LEU C 1 162 ? -21.747 58.382 -11.695 1.00 16.12 159 LEU C N 1
ATOM 4513 C CA . LEU C 1 162 ? -21.410 59.549 -12.515 1.00 17.50 159 LEU C CA 1
ATOM 4514 C C . LEU C 1 162 ? -22.594 60.514 -12.614 1.00 18.06 159 LEU C C 1
ATOM 4515 O O . LEU C 1 162 ? -22.409 61.733 -12.631 1.00 18.97 159 LEU C O 1
ATOM 4520 N N . GLY C 1 163 ? -23.805 59.962 -12.642 1.00 18.00 160 GLY C N 1
ATOM 4521 C CA . GLY C 1 163 ? -25.007 60.756 -12.811 1.00 19.58 160 GLY C CA 1
ATOM 4522 C C . GLY C 1 163 ? -25.416 61.548 -11.587 1.00 19.11 160 GLY C C 1
ATOM 4523 O O . GLY C 1 163 ? -26.321 62.378 -11.663 1.00 22.17 160 GLY C O 1
ATOM 4524 N N . VAL C 1 164 ? -24.771 61.288 -10.452 1.00 17.00 161 VAL C N 1
ATOM 4525 C CA . VAL C 1 164 ? -25.022 62.096 -9.259 1.00 17.48 161 VAL C CA 1
ATOM 4526 C C . VAL C 1 164 ? -23.808 62.952 -8.910 1.00 18.90 161 VAL C C 1
ATOM 4527 O O . VAL C 1 164 ? -23.753 63.582 -7.847 1.00 18.48 161 VAL C O 1
ATOM 4531 N N . GLY C 1 165 ? -22.833 62.971 -9.811 1.00 18.82 162 GLY C N 1
ATOM 4532 C CA . GLY C 1 165 ? -21.713 63.885 -9.688 1.00 20.49 162 GLY C CA 1
ATOM 4533 C C . GLY C 1 165 ? -20.390 63.294 -9.235 1.00 19.35 162 GLY C C 1
ATOM 4534 O O . GLY C 1 165 ? -19.414 64.031 -9.079 1.00 20.50 162 GLY C O 1
ATOM 4535 N N . VAL C 1 166 ? -20.346 61.985 -8.995 1.00 18.97 163 VAL C N 1
ATOM 4536 C CA . VAL C 1 166 ? -19.072 61.330 -8.691 1.00 18.40 163 VAL C CA 1
ATOM 4537 C C . VAL C 1 166 ? -18.134 61.586 -9.868 1.00 19.00 163 VAL C C 1
ATOM 4538 O O . VAL C 1 166 ? -18.523 61.404 -11.019 1.00 19.94 163 VAL C O 1
ATOM 4542 N N . LYS C 1 167 ? -16.905 62.010 -9.591 1.00 18.58 164 LYS C N 1
ATOM 4543 C CA . LYS C 1 167 ? -16.039 62.539 -10.655 1.00 20.24 164 LYS C CA 1
ATOM 4544 C C . LYS C 1 167 ? -15.402 61.450 -11.522 1.00 20.62 164 LYS C C 1
ATOM 4545 O O . LYS C 1 167 ? -15.201 61.633 -12.722 1.00 22.22 164 LYS C O 1
ATOM 4551 N N . ASN C 1 168 ? -15.123 60.307 -10.911 1.00 20.96 165 ASN C N 1
ATOM 4552 C CA . ASN C 1 168 ? -14.466 59.195 -11.587 1.00 21.47 165 ASN C CA 1
ATOM 4553 C C . ASN C 1 168 ? -14.988 57.889 -11.031 1.00 20.40 165 ASN C C 1
ATOM 4554 O O . ASN C 1 168 ? -15.183 57.764 -9.819 1.00 21.05 165 ASN C O 1
ATOM 4559 N N . VAL C 1 169 ? -15.213 56.917 -11.912 1.00 20.36 166 VAL C N 1
ATOM 4560 C CA . VAL C 1 169 ? -15.674 55.600 -11.488 1.00 20.64 166 VAL C CA 1
ATOM 4561 C C . VAL C 1 169 ? -14.839 54.480 -12.101 1.00 22.75 166 VAL C C 1
ATOM 4562 O O . VAL C 1 169 ? -14.420 54.550 -13.261 1.00 23.94 166 VAL C O 1
ATOM 4566 N N . THR C 1 170 ? -14.568 53.458 -11.300 1.00 23.64 167 THR C N 1
ATOM 4567 C CA . THR C 1 170 ? -13.969 52.237 -11.809 1.00 24.97 167 THR C CA 1
ATOM 4568 C C . THR C 1 170 ? -14.789 51.069 -11.291 1.00 22.03 167 THR C C 1
ATOM 4569 O O . THR C 1 170 ? -15.278 51.088 -10.152 1.00 22.23 167 THR C O 1
ATOM 4573 N N . MET C 1 171 ? -14.956 50.057 -12.128 1.00 19.96 168 MET C N 1
ATOM 4574 C CA . MET C 1 171 ? -15.692 48.875 -11.722 1.00 20.47 168 MET C CA 1
ATOM 4575 C C . MET C 1 171 ? -14.892 47.643 -12.083 1.00 21.17 168 MET C C 1
ATOM 4576 O O . MET C 1 171 ? -14.325 47.554 -13.175 1.00 24.65 168 MET C O 1
ATOM 4581 N N . GLU C 1 172 ? -14.834 46.701 -11.150 1.00 20.27 169 GLU C N 1
ATOM 4582 C CA . GLU C 1 172 ? -14.300 45.384 -11.428 1.00 19.10 169 GLU C CA 1
ATOM 4583 C C . GLU C 1 172 ? -15.410 44.364 -11.236 1.00 19.17 169 GLU C C 1
ATOM 4584 O O . GLU C 1 172 ? -15.965 44.227 -10.145 1.00 19.58 169 GLU C O 1
ATOM 4590 N N . ILE C 1 173 ? -15.759 43.681 -12.315 1.00 18.59 170 ILE C N 1
ATOM 4591 C CA . ILE C 1 173 ? -16.672 42.556 -12.230 1.00 17.09 170 ILE C CA 1
ATOM 4592 C C . ILE C 1 173 ? -15.842 41.323 -11.914 1.00 18.07 170 ILE C C 1
ATOM 4593 O O . ILE C 1 173 ? -15.024 40.882 -12.727 1.00 19.87 170 ILE C O 1
ATOM 4598 N N . LEU C 1 174 ? -16.029 40.799 -10.708 1.00 17.94 171 LEU C N 1
ATOM 4599 C CA . LEU C 1 174 ? -15.288 39.633 -10.236 1.00 17.83 171 LEU C CA 1
ATOM 4600 C C . LEU C 1 174 ? -16.105 38.393 -10.579 1.00 18.69 171 LEU C C 1
ATOM 4601 O O . LEU C 1 174 ? -16.886 37.890 -9.767 1.00 17.10 171 LEU C O 1
ATOM 4606 N N . GLY C 1 175 ? -15.934 37.924 -11.809 1.00 17.26 172 GLY C N 1
ATOM 4607 C CA . GLY C 1 175 ? -16.791 36.896 -12.361 1.00 17.84 172 GLY C CA 1
ATOM 4608 C C . GLY C 1 175 ? -16.337 35.484 -12.078 1.00 19.86 172 GLY C C 1
ATOM 4609 O O . GLY C 1 175 ? -15.236 35.258 -11.565 1.00 21.39 172 GLY C O 1
ATOM 4610 N N . GLY C 1 176 ? -17.198 34.529 -12.413 1.00 20.33 173 GLY C N 1
ATOM 4611 C CA . GLY C 1 176 ? -16.869 33.118 -12.313 1.00 20.41 173 GLY C CA 1
ATOM 4612 C C . GLY C 1 176 ? -17.075 32.512 -10.935 1.00 21.78 173 GLY C C 1
ATOM 4613 O O . GLY C 1 176 ? -16.639 31.382 -10.674 1.00 23.34 173 GLY C O 1
ATOM 4614 N N . MET C 1 177 ? -17.750 33.243 -10.054 1.00 20.84 174 MET C N 1
ATOM 4615 C CA . MET C 1 177 ? -17.910 32.796 -8.669 1.00 22.02 174 MET C CA 1
ATOM 4616 C C . MET C 1 177 ? -19.180 31.957 -8.457 1.00 24.08 174 MET C C 1
ATOM 4617 O O . MET C 1 177 ? -20.028 32.299 -7.634 1.00 25.21 174 MET C O 1
ATOM 4622 N N . VAL C 1 178 ? -19.308 30.860 -9.200 1.00 25.46 175 VAL C N 1
ATOM 4623 C CA . VAL C 1 178 ? -20.436 29.949 -9.011 1.00 27.53 175 VAL C CA 1
ATOM 4624 C C . VAL C 1 178 ? -20.152 29.073 -7.801 1.00 29.08 175 VAL C C 1
ATOM 4625 O O . VAL C 1 178 ? -18.991 28.847 -7.475 1.00 30.23 175 VAL C O 1
ATOM 4629 N N . PRO C 1 179 ? -21.208 28.597 -7.117 1.00 29.90 176 PRO C N 1
ATOM 4630 C CA . PRO C 1 179 ? -21.017 27.728 -5.948 1.00 31.24 176 PRO C CA 1
ATOM 4631 C C . PRO C 1 179 ? -20.088 26.550 -6.240 1.00 32.39 176 PRO C C 1
ATOM 4632 O O . PRO C 1 179 ? -20.258 25.883 -7.260 1.00 31.18 176 PRO C O 1
ATOM 4636 N N . GLY C 1 180 ? -19.107 26.313 -5.371 1.00 34.82 177 GLY C N 1
ATOM 4637 C CA . GLY C 1 180 ? -18.247 25.146 -5.498 1.00 36.21 177 GLY C CA 1
ATOM 4638 C C . GLY C 1 180 ? -17.020 25.310 -6.380 1.00 38.92 177 GLY C C 1
ATOM 4639 O O . GLY C 1 180 ? -16.159 24.427 -6.415 1.00 40.27 177 GLY C O 1
ATOM 4640 N N . ASP C 1 181 ? -16.933 26.436 -7.087 1.00 39.13 178 ASP C N 1
ATOM 4641 C CA . ASP C 1 181 ? -15.804 26.705 -7.980 1.00 39.08 178 ASP C CA 1
ATOM 4642 C C . ASP C 1 181 ? -14.888 27.802 -7.420 1.00 39.17 178 ASP C C 1
ATOM 4643 O O . ASP C 1 181 ? -15.298 28.955 -7.275 1.00 38.89 178 ASP C O 1
ATOM 4648 N N . ASP C 1 182 ? -13.643 27.432 -7.129 1.00 39.39 179 ASP C N 1
ATOM 4649 C CA . ASP C 1 182 ? -12.669 28.342 -6.526 1.00 39.62 179 ASP C CA 1
ATOM 4650 C C . ASP C 1 182 ? -11.635 28.850 -7.524 1.00 37.02 179 ASP C C 1
ATOM 4651 O O . ASP C 1 182 ? -10.695 29.542 -7.142 1.00 38.17 179 ASP C O 1
ATOM 4656 N N . SER C 1 183 ? -11.803 28.501 -8.794 1.00 33.95 180 SER C N 1
ATOM 4657 C CA . SER C 1 183 ? -10.765 28.751 -9.793 1.00 33.14 180 SER C CA 1
ATOM 4658 C C . SER C 1 183 ? -10.486 30.236 -10.017 1.00 32.69 180 SER C C 1
ATOM 4659 O O . SER C 1 183 ? -9.371 30.617 -10.383 1.00 33.11 180 SER C O 1
ATOM 4662 N N . CYS C 1 184 ? -11.498 31.068 -9.799 1.00 30.66 181 CYS C N 1
ATOM 4663 C CA . CYS C 1 184 ? -11.362 32.506 -10.011 1.00 29.07 181 CYS C CA 1
ATOM 4664 C C . CYS C 1 184 ? -11.169 33.263 -8.714 1.00 26.84 181 CYS C C 1
ATOM 4665 O O . CYS C 1 184 ? -11.039 34.483 -8.723 1.00 26.24 181 CYS C O 1
ATOM 4668 N N . ARG C 1 185 ? -11.148 32.542 -7.599 1.00 26.71 182 ARG C N 1
ATOM 4669 C CA . ARG C 1 185 ? -11.125 33.184 -6.291 1.00 26.55 182 ARG C CA 1
ATOM 4670 C C . ARG C 1 185 ? -9.869 34.013 -6.058 1.00 26.88 182 ARG C C 1
ATOM 4671 O O . ARG C 1 185 ? -9.955 35.202 -5.745 1.00 25.02 182 ARG C O 1
ATOM 4679 N N . GLU C 1 186 ? -8.699 33.406 -6.213 1.00 27.83 183 GLU C N 1
ATOM 4680 C CA . GLU C 1 186 ? -7.481 34.138 -5.878 1.00 29.72 183 GLU C CA 1
ATOM 4681 C C . GLU C 1 186 ? -7.197 35.288 -6.847 1.00 28.61 183 GLU C C 1
ATOM 4682 O O . GLU C 1 186 ? -6.767 36.359 -6.426 1.00 28.83 183 GLU C O 1
ATOM 4688 N N . ILE C 1 187 ? -7.480 35.088 -8.131 1.00 27.34 184 ILE C N 1
ATOM 4689 C CA . ILE C 1 187 ? -7.298 36.165 -9.102 1.00 27.18 184 ILE C CA 1
ATOM 4690 C C . ILE C 1 187 ? -8.243 37.336 -8.829 1.00 25.95 184 ILE C C 1
ATOM 4691 O O . ILE C 1 187 ? -7.840 38.502 -8.921 1.00 27.16 184 ILE C O 1
ATOM 4696 N N . ASN C 1 188 ? -9.492 37.045 -8.478 1.00 24.81 185 ASN C N 1
ATOM 4697 C CA . ASN C 1 188 ? -10.428 38.128 -8.183 1.00 21.47 185 ASN C CA 1
ATOM 4698 C C . ASN C 1 188 ? -10.045 38.870 -6.909 1.00 20.92 185 ASN C C 1
ATOM 4699 O O . ASN C 1 188 ? -10.229 40.082 -6.813 1.00 21.51 185 ASN C O 1
ATOM 4704 N N . LEU C 1 189 ? -9.486 38.149 -5.942 1.00 20.92 186 LEU C N 1
ATOM 4705 C CA . LEU C 1 189 ? -9.039 38.799 -4.714 1.00 21.54 186 LEU C CA 1
ATOM 4706 C C . LEU C 1 189 ? -7.857 39.725 -4.963 1.00 23.46 186 LEU C C 1
ATOM 4707 O O . LEU C 1 189 ? -7.732 40.775 -4.320 1.00 23.59 186 LEU C O 1
ATOM 4712 N N . MET C 1 190 ? -6.990 39.338 -5.891 1.00 23.47 187 MET C N 1
ATOM 4713 C CA . MET C 1 190 ? -5.866 40.188 -6.267 1.00 25.33 187 MET C CA 1
ATOM 4714 C C . MET C 1 190 ? -6.351 41.481 -6.905 1.00 23.39 187 MET C C 1
ATOM 4715 O O . MET C 1 190 ? -5.820 42.554 -6.627 1.00 24.26 187 MET C O 1
ATOM 4720 N N . ARG C 1 191 ? -7.365 41.377 -7.761 1.00 22.53 188 ARG C N 1
ATOM 4721 C CA . ARG C 1 191 ? -7.937 42.551 -8.411 1.00 21.92 188 ARG C CA 1
ATOM 4722 C C . ARG C 1 191 ? -8.555 43.507 -7.397 1.00 21.77 188 ARG C C 1
ATOM 4723 O O . ARG C 1 191 ? -8.416 44.730 -7.522 1.00 22.77 188 ARG C O 1
ATOM 4731 N N . ALA C 1 192 ? -9.234 42.953 -6.395 1.00 20.52 189 ALA C N 1
ATOM 4732 C CA . ALA C 1 192 ? -9.800 43.767 -5.321 1.00 20.36 189 ALA C CA 1
ATOM 4733 C C . ALA C 1 192 ? -8.705 44.481 -4.521 1.00 20.22 189 ALA C C 1
ATOM 4734 O O . ALA C 1 192 ? -8.824 45.665 -4.198 1.00 20.24 189 ALA C O 1
ATOM 4736 N N . ARG C 1 193 ? -7.638 43.759 -4.199 1.00 20.68 190 ARG C N 1
ATOM 4737 C CA . ARG C 1 193 ? -6.542 44.329 -3.425 1.00 22.11 190 ARG C CA 1
ATOM 4738 C C . ARG C 1 193 ? -5.880 45.457 -4.213 1.00 20.97 190 ARG C C 1
ATOM 4739 O O . ARG C 1 193 ? -5.506 46.487 -3.655 1.00 22.97 190 ARG C O 1
ATOM 4747 N N . ARG C 1 194 ? -5.780 45.278 -5.523 1.00 21.03 191 ARG C N 1
ATOM 4748 C CA . ARG C 1 194 ? -5.172 46.303 -6.371 1.00 22.63 191 ARG C CA 1
ATOM 4749 C C . ARG C 1 194 ? -6.019 47.565 -6.478 1.00 20.92 191 ARG C C 1
ATOM 4750 O O . ARG C 1 194 ? -5.484 48.672 -6.487 1.00 21.60 191 ARG C O 1
ATOM 4758 N N . ALA C 1 195 ? -7.333 47.395 -6.577 1.00 19.94 192 ALA C N 1
ATOM 4759 C CA . ALA C 1 195 ? -8.251 48.531 -6.582 1.00 20.76 192 ALA C CA 1
ATOM 4760 C C . ALA C 1 195 ? -8.069 49.412 -5.336 1.00 20.77 192 ALA C C 1
ATOM 4761 O O . ALA C 1 195 ? -8.212 50.638 -5.401 1.00 21.84 192 ALA C O 1
ATOM 4763 N N . GLY C 1 196 ? -7.737 48.789 -4.207 1.00 19.70 193 GLY C N 1
ATOM 4764 C CA . GLY C 1 196 ? -7.455 49.522 -2.987 1.00 20.77 193 GLY C CA 1
ATOM 4765 C C . GLY C 1 196 ? -6.092 50.194 -3.020 1.00 20.10 193 GLY C C 1
ATOM 4766 O O . GLY C 1 196 ? -5.972 51.378 -2.686 1.00 19.42 193 GLY C O 1
ATOM 4767 N N . ARG C 1 197 ? -5.063 49.451 -3.421 1.00 18.98 194 ARG C N 1
ATOM 4768 C CA . ARG C 1 197 ? -3.704 49.993 -3.498 1.00 21.35 194 ARG C CA 1
ATOM 4769 C C . ARG C 1 197 ? -3.637 51.192 -4.425 1.00 19.85 194 ARG C C 1
ATOM 4770 O O . ARG C 1 197 ? -2.906 52.148 -4.164 1.00 21.36 194 ARG C O 1
ATOM 4778 N N . ASN C 1 198 ? -4.379 51.109 -5.527 1.00 20.00 195 ASN C N 1
ATOM 4779 C CA . ASN C 1 198 ? -4.312 52.098 -6.599 1.00 21.18 195 ASN C CA 1
ATOM 4780 C C . ASN C 1 198 ? -5.484 53.072 -6.585 1.00 20.39 195 ASN C C 1
ATOM 4781 O O . ASN C 1 198 ? -5.852 53.615 -7.620 1.00 23.36 195 ASN C O 1
ATOM 4786 N N . LEU C 1 199 ? -6.071 53.283 -5.412 1.00 19.79 196 LEU C N 1
ATOM 4787 C CA . LEU C 1 199 ? -7.208 54.189 -5.275 1.00 21.95 196 LEU C CA 1
ATOM 4788 C C . LEU C 1 199 ? -6.822 55.588 -5.740 1.00 24.16 196 LEU C C 1
ATOM 4789 O O . LEU C 1 199 ? -7.629 56.287 -6.371 1.00 24.82 196 LEU C O 1
ATOM 4794 N N . GLU C 1 200 ? -5.581 55.954 -5.415 1.00 26.76 197 GLU C N 1
ATOM 4795 C CA . GLU C 1 200 ? -4.869 57.152 -5.878 1.00 34.14 197 GLU C CA 1
ATOM 4796 C C . GLU C 1 200 ? -5.094 58.409 -5.048 1.00 37.97 197 GLU C C 1
ATOM 4797 O O . GLU C 1 200 ? -4.137 59.123 -4.733 1.00 39.62 197 GLU C O 1
ATOM 4803 N N . ALA D 1 2 ? -57.975 33.188 -25.316 1.00 37.86 -1 ALA D N 1
ATOM 4804 C CA . ALA D 1 2 ? -58.943 32.792 -24.298 1.00 38.15 -1 ALA D CA 1
ATOM 4805 C C . ALA D 1 2 ? -58.759 33.617 -23.029 1.00 37.98 -1 ALA D C 1
ATOM 4806 O O . ALA D 1 2 ? -57.886 34.486 -22.967 1.00 39.65 -1 ALA D O 1
ATOM 4808 N N . SER D 1 3 ? -59.582 33.351 -22.020 1.00 35.67 0 SER D N 1
ATOM 4809 C CA . SER D 1 3 ? -59.446 34.052 -20.747 1.00 32.15 0 SER D CA 1
ATOM 4810 C C . SER D 1 3 ? -58.182 33.608 -20.033 1.00 29.94 0 SER D C 1
ATOM 4811 O O . SER D 1 3 ? -57.941 32.413 -19.860 1.00 30.98 0 SER D O 1
ATOM 4814 N N . MET D 1 4 ? -57.374 34.575 -19.624 1.00 26.81 1 MET D N 1
ATOM 4815 C CA . MET D 1 4 ? -56.141 34.285 -18.906 1.00 24.85 1 MET D CA 1
ATOM 4816 C C . MET D 1 4 ? -56.223 34.846 -17.502 1.00 24.84 1 MET D C 1
ATOM 4817 O O . MET D 1 4 ? -56.903 35.850 -17.263 1.00 26.39 1 MET D O 1
ATOM 4822 N N . HIS D 1 5 ? -55.540 34.185 -16.574 1.00 23.16 2 HIS D N 1
ATOM 4823 C CA . HIS D 1 5 ? -55.420 34.686 -15.212 1.00 22.60 2 HIS D CA 1
ATOM 4824 C C . HIS D 1 5 ? -54.053 35.338 -15.024 1.00 20.75 2 HIS D C 1
ATOM 4825 O O . HIS D 1 5 ? -53.013 34.742 -15.347 1.00 21.39 2 HIS D O 1
ATOM 4832 N N . VAL D 1 6 ? -54.060 36.563 -14.504 1.00 20.21 3 VAL D N 1
ATOM 4833 C CA . VAL D 1 6 ? -52.838 37.335 -14.335 1.00 19.62 3 VAL D CA 1
ATOM 4834 C C . VAL D 1 6 ? -52.515 37.556 -12.863 1.00 19.33 3 VAL D C 1
ATOM 4835 O O . VAL D 1 6 ? -53.362 38.018 -12.106 1.00 20.92 3 VAL D O 1
ATOM 4839 N N . TYR D 1 7 ? -51.295 37.228 -12.452 1.00 18.20 4 TYR D N 1
ATOM 4840 C CA . TYR D 1 7 ? -50.830 37.651 -11.137 1.00 17.59 4 TYR D CA 1
ATOM 4841 C C . TYR D 1 7 ? -50.031 38.932 -11.322 1.00 16.93 4 TYR D C 1
ATOM 4842 O O . TYR D 1 7 ? -49.043 38.970 -12.065 1.00 17.07 4 TYR D O 1
ATOM 4851 N N . ILE D 1 8 ? -50.484 39.988 -10.657 1.00 17.69 5 ILE D N 1
ATOM 4852 C CA . ILE D 1 8 ? -49.933 41.315 -10.850 1.00 17.36 5 ILE D CA 1
ATOM 4853 C C . ILE D 1 8 ? -49.142 41.741 -9.633 1.00 17.43 5 ILE D C 1
ATOM 4854 O O . ILE D 1 8 ? -49.701 41.932 -8.558 1.00 16.65 5 ILE D O 1
ATOM 4859 N N . LEU D 1 9 ? -47.833 41.879 -9.808 1.00 15.44 6 LEU D N 1
ATOM 4860 C CA . LEU D 1 9 ? -46.968 42.383 -8.750 1.00 15.22 6 LEU D CA 1
ATOM 4861 C C . LEU D 1 9 ? -46.968 43.895 -8.831 1.00 15.85 6 LEU D C 1
ATOM 4862 O O . LEU D 1 9 ? -46.644 44.483 -9.879 1.00 16.92 6 LEU D O 1
ATOM 4867 N N . PHE D 1 10 ? -47.348 44.521 -7.722 1.00 14.67 7 PHE D N 1
ATOM 4868 C CA . PHE D 1 10 ? -47.455 45.969 -7.649 1.00 14.58 7 PHE D CA 1
ATOM 4869 C C . PHE D 1 10 ? -46.542 46.474 -6.535 1.00 15.33 7 PHE D C 1
ATOM 4870 O O . PHE D 1 10 ? -46.642 46.019 -5.390 1.00 14.78 7 PHE D O 1
ATOM 4878 N N . ALA D 1 11 ? -45.657 47.416 -6.869 1.00 14.53 8 ALA D N 1
ATOM 4879 C CA . ALA D 1 11 ? -44.665 47.904 -5.909 1.00 15.00 8 ALA D CA 1
ATOM 4880 C C . ALA D 1 11 ? -44.655 49.427 -5.809 1.00 16.12 8 ALA D C 1
ATOM 4881 O O . ALA D 1 11 ? -44.039 50.114 -6.629 1.00 17.34 8 ALA D O 1
ATOM 4883 N N . HIS D 1 12 ? -45.354 49.943 -4.804 1.00 15.23 9 HIS D N 1
ATOM 4884 C CA . HIS D 1 12 ? -45.357 51.372 -4.505 1.00 15.03 9 HIS D CA 1
ATOM 4885 C C . HIS D 1 12 ? -45.815 51.582 -3.074 1.00 16.43 9 HIS D C 1
ATOM 4886 O O . HIS D 1 12 ? -46.762 50.938 -2.636 1.00 19.53 9 HIS D O 1
ATOM 4893 N N . PRO D 1 13 ? -45.156 52.486 -2.332 1.00 17.21 10 PRO D N 1
ATOM 4894 C CA . PRO D 1 13 ? -45.582 52.683 -0.939 1.00 18.40 10 PRO D CA 1
ATOM 4895 C C . PRO D 1 13 ? -46.885 53.459 -0.755 1.00 19.23 10 PRO D C 1
ATOM 4896 O O . PRO D 1 13 ? -47.441 53.387 0.330 1.00 19.06 10 PRO D O 1
ATOM 4900 N N . SER D 1 14 ? -47.357 54.179 -1.772 1.00 20.48 11 SER D N 1
ATOM 4901 C CA A SER D 1 14 ? -48.490 55.101 -1.617 0.52 22.25 11 SER D CA 1
ATOM 4902 C CA B SER D 1 14 ? -48.497 55.087 -1.605 0.48 22.05 11 SER D CA 1
ATOM 4903 C C . SER D 1 14 ? -49.865 54.470 -1.856 1.00 24.32 11 SER D C 1
ATOM 4904 O O . SER D 1 14 ? -50.010 53.563 -2.669 1.00 25.75 11 SER D O 1
ATOM 4909 N N . ARG D 1 15 ? -50.871 54.972 -1.141 1.00 26.61 12 ARG D N 1
ATOM 4910 C CA . ARG D 1 15 ? -52.258 54.561 -1.375 1.00 29.24 12 ARG D CA 1
ATOM 4911 C C . ARG D 1 15 ? -52.696 55.095 -2.723 1.00 31.25 12 ARG D C 1
ATOM 4912 O O . ARG D 1 15 ? -53.465 54.454 -3.442 1.00 33.99 12 ARG D O 1
ATOM 4920 N N . LYS D 1 16 ? -52.207 56.289 -3.050 1.00 30.71 13 LYS D N 1
ATOM 4921 C CA . LYS D 1 16 ? -52.555 56.959 -4.296 1.00 31.96 13 LYS D CA 1
ATOM 4922 C C . LYS D 1 16 ? -51.299 57.474 -4.990 1.00 30.80 13 LYS D C 1
ATOM 4923 O O . LYS D 1 16 ? -50.512 58.212 -4.410 1.00 32.59 13 LYS D O 1
ATOM 4929 N N . SER D 1 17 ? -51.115 57.079 -6.239 1.00 28.31 14 SER D N 1
ATOM 4930 C CA . SER D 1 17 ? -49.968 57.516 -7.018 1.00 26.56 14 SER D CA 1
ATOM 4931 C C . SER D 1 17 ? -50.300 57.213 -8.455 1.00 24.16 14 SER D C 1
ATOM 4932 O O . SER D 1 17 ? -51.321 56.573 -8.732 1.00 23.44 14 SER D O 1
ATOM 4935 N N . PHE D 1 18 ? -49.451 57.651 -9.378 1.00 22.12 15 PHE D N 1
ATOM 4936 C CA . PHE D 1 18 ? -49.700 57.329 -10.770 1.00 19.98 15 PHE D CA 1
ATOM 4937 C C . PHE D 1 18 ? -49.648 55.823 -11.011 1.00 19.15 15 PHE D C 1
ATOM 4938 O O . PHE D 1 18 ? -50.450 55.289 -11.772 1.00 19.78 15 PHE D O 1
ATOM 4946 N N . SER D 1 19 ? -48.717 55.145 -10.343 1.00 18.02 16 SER D N 1
ATOM 4947 C CA . SER D 1 19 ? -48.611 53.691 -10.435 1.00 18.08 16 SER D CA 1
ATOM 4948 C C . SER D 1 19 ? -49.925 53.008 -10.088 1.00 17.86 16 SER D C 1
ATOM 4949 O O . SER D 1 19 ? -50.316 52.039 -10.744 1.00 18.54 16 SER D O 1
ATOM 4952 N N . ARG D 1 20 ? -50.592 53.501 -9.046 1.00 19.18 17 ARG D N 1
ATOM 4953 C CA . ARG D 1 20 ? -51.889 52.964 -8.651 1.00 20.43 17 ARG D CA 1
ATOM 4954 C C . ARG D 1 20 ? -52.914 53.176 -9.767 1.00 21.08 17 ARG D C 1
ATOM 4955 O O . ARG D 1 20 ? -53.751 52.313 -10.015 1.00 22.02 17 ARG D O 1
ATOM 4963 N N . GLU D 1 21 ? -52.849 54.327 -10.439 1.00 19.18 18 GLU D N 1
ATOM 4964 C CA . GLU D 1 21 ? -53.736 54.577 -11.578 1.00 20.37 18 GLU D CA 1
ATOM 4965 C C . GLU D 1 21 ? -53.441 53.659 -12.756 1.00 19.12 18 GLU D C 1
ATOM 4966 O O . GLU D 1 21 ? -54.350 53.252 -13.470 1.00 20.46 18 GLU D O 1
ATOM 4972 N N . VAL D 1 22 ? -52.164 53.358 -12.968 1.00 17.94 19 VAL D N 1
ATOM 4973 C CA . VAL D 1 22 ? -51.759 52.424 -14.005 1.00 18.48 19 VAL D CA 1
ATOM 4974 C C . VAL D 1 22 ? -52.331 51.043 -13.698 1.00 17.95 19 VAL D C 1
ATOM 4975 O O . VAL D 1 22 ? -52.830 50.349 -14.587 1.00 18.37 19 VAL D O 1
ATOM 4979 N N . LEU D 1 23 ? -52.287 50.653 -12.432 1.00 19.74 20 LEU D N 1
ATOM 4980 C CA . LEU D 1 23 ? -52.870 49.382 -12.026 1.00 19.62 20 LEU D CA 1
ATOM 4981 C C . LEU D 1 23 ? -54.365 49.340 -12.355 1.00 19.37 20 LEU D C 1
ATOM 4982 O O . LEU D 1 23 ? -54.854 48.355 -12.913 1.00 18.91 20 LEU D O 1
ATOM 4987 N N . GLU D 1 24 ? -55.086 50.412 -12.025 1.00 18.55 21 GLU D N 1
ATOM 4988 C CA . GLU D 1 24 ? -56.524 50.466 -12.287 1.00 21.04 21 GLU D CA 1
ATOM 4989 C C . GLU D 1 24 ? -56.813 50.369 -13.780 1.00 21.05 21 GLU D C 1
ATOM 4990 O O . GLU D 1 24 ? -57.717 49.647 -14.205 1.00 20.92 21 GLU D O 1
ATOM 4996 N N . ALA D 1 25 ? -56.026 51.091 -14.568 1.00 19.05 22 ALA D N 1
ATOM 4997 C CA . ALA D 1 25 ? -56.180 51.107 -16.020 1.00 21.22 22 ALA D CA 1
ATOM 4998 C C . ALA D 1 25 ? -55.890 49.741 -16.643 1.00 21.00 22 ALA D C 1
ATOM 4999 O O . ALA D 1 25 ? -56.623 49.262 -17.516 1.00 21.49 22 ALA D O 1
ATOM 5001 N N . PHE D 1 26 ? -54.801 49.127 -16.207 1.00 20.45 23 PHE D N 1
ATOM 5002 C CA . PHE D 1 26 ? -54.432 47.807 -16.692 1.00 19.82 23 PHE D CA 1
ATOM 5003 C C . PHE D 1 26 ? -55.516 46.782 -16.363 1.00 20.17 23 PHE D C 1
ATOM 5004 O O . PHE D 1 26 ? -55.929 46.010 -17.232 1.00 19.63 23 PHE D O 1
ATOM 5012 N N . THR D 1 27 ? -55.980 46.775 -15.115 1.00 21.53 24 THR D N 1
ATOM 5013 C CA . THR D 1 27 ? -57.043 45.852 -14.721 1.00 21.77 24 THR D CA 1
ATOM 5014 C C . THR D 1 27 ? -58.365 46.122 -15.444 1.00 21.64 24 THR D C 1
ATOM 5015 O O . THR D 1 27 ? -59.107 45.190 -15.745 1.00 21.86 24 THR D O 1
ATOM 5019 N N . GLU D 1 28 ? -58.653 47.390 -15.729 1.00 22.11 25 GLU D N 1
ATOM 5020 C CA . GLU D 1 28 ? -59.816 47.743 -16.540 1.00 23.02 25 GLU D CA 1
ATOM 5021 C C . GLU D 1 28 ? -59.710 47.101 -17.925 1.00 21.95 25 GLU D C 1
ATOM 5022 O O . GLU D 1 28 ? -60.686 46.560 -18.450 1.00 22.88 25 GLU D O 1
ATOM 5028 N N . GLY D 1 29 ? -58.516 47.154 -18.505 1.00 22.18 26 GLY D N 1
ATOM 5029 C CA . GLY D 1 29 ? -58.256 46.515 -19.786 1.00 23.46 26 GLY D CA 1
ATOM 5030 C C . GLY D 1 29 ? -58.409 45.006 -19.734 1.00 22.91 26 GLY D C 1
ATOM 5031 O O . GLY D 1 29 ? -59.057 44.418 -20.598 1.00 22.74 26 GLY D O 1
ATOM 5032 N N . LEU D 1 30 ? -57.791 44.374 -18.737 1.00 22.83 27 LEU D N 1
ATOM 5033 C CA . LEU D 1 30 ? -57.962 42.936 -18.519 1.00 21.78 27 LEU D CA 1
ATOM 5034 C C . LEU D 1 30 ? -59.438 42.533 -18.463 1.00 22.70 27 LEU D C 1
ATOM 5035 O O . LEU D 1 30 ? -59.859 41.554 -19.089 1.00 22.88 27 LEU D O 1
ATOM 5040 N N . SER D 1 31 ? -60.222 43.290 -17.705 1.00 24.18 28 SER D N 1
ATOM 5041 C CA . SER D 1 31 ? -61.638 42.984 -17.548 1.00 27.18 28 SER D CA 1
ATOM 5042 C C . SER D 1 31 ? -62.394 43.119 -18.868 1.00 28.32 28 SER D C 1
ATOM 5043 O O . SER D 1 31 ? -63.243 42.283 -19.185 1.00 29.81 28 SER D O 1
ATOM 5046 N N . GLU D 1 32 ? -62.079 44.167 -19.628 1.00 29.38 29 GLU D N 1
ATOM 5047 C CA . GLU D 1 32 ? -62.686 44.397 -20.941 1.00 30.61 29 GLU D CA 1
ATOM 5048 C C . GLU D 1 32 ? -62.508 43.168 -21.825 1.00 29.46 29 GLU D C 1
ATOM 5049 O O . GLU D 1 32 ? -63.417 42.775 -22.553 1.00 29.89 29 GLU D O 1
ATOM 5055 N N . ALA D 1 33 ? -61.326 42.563 -21.751 1.00 28.11 30 ALA D N 1
ATOM 5056 C CA . ALA D 1 33 ? -60.987 41.430 -22.604 1.00 27.00 30 ALA D CA 1
ATOM 5057 C C . ALA D 1 33 ? -61.369 40.091 -21.984 1.00 27.47 30 ALA D C 1
ATOM 5058 O O . ALA D 1 33 ? -61.099 39.038 -22.560 1.00 29.60 30 ALA D O 1
ATOM 5060 N N . GLY D 1 34 ? -61.994 40.124 -20.812 1.00 27.47 31 GLY D N 1
ATOM 5061 C CA . GLY D 1 34 ? -62.479 38.901 -20.199 1.00 28.23 31 GLY D CA 1
ATOM 5062 C C . GLY D 1 34 ? -61.440 38.120 -19.418 1.00 28.15 31 GLY D C 1
ATOM 5063 O O . GLY D 1 34 ? -61.611 36.924 -19.182 1.00 29.63 31 GLY D O 1
ATOM 5064 N N . HIS D 1 35 ? -60.363 38.789 -19.012 1.00 26.41 32 HIS D N 1
ATOM 5065 C CA . HIS D 1 35 ? -59.338 38.145 -18.195 1.00 25.03 32 HIS D CA 1
ATOM 5066 C C . HIS D 1 35 ? -59.623 38.328 -16.703 1.00 24.47 32 HIS D C 1
ATOM 5067 O O . HIS D 1 35 ? -60.414 39.195 -16.313 1.00 25.54 32 HIS D O 1
ATOM 5074 N N . THR D 1 36 ? -58.988 37.499 -15.878 1.00 24.97 33 THR D N 1
ATOM 5075 C CA . THR D 1 36 ? -59.095 37.613 -14.427 1.00 25.17 33 THR D CA 1
ATOM 5076 C C . THR D 1 36 ? -57.715 37.901 -13.851 1.00 23.90 33 THR D C 1
ATOM 5077 O O . THR D 1 36 ? -56.711 37.808 -14.551 1.00 23.34 33 THR D O 1
ATOM 5081 N N . TYR D 1 37 ? -57.660 38.247 -12.573 1.00 22.72 34 TYR D N 1
ATOM 5082 C CA . TYR D 1 37 ? -56.391 38.644 -11.972 1.00 23.93 34 TYR D CA 1
ATOM 5083 C C . TYR D 1 37 ? -56.410 38.661 -10.450 1.00 22.72 34 TYR D C 1
ATOM 5084 O O . TYR D 1 37 ? -57.476 38.687 -9.828 1.00 24.65 34 TYR D O 1
ATOM 5093 N N . GLU D 1 38 ? -55.209 38.628 -9.876 1.00 22.51 35 GLU D N 1
ATOM 5094 C CA . GLU D 1 38 ? -54.979 38.824 -8.449 1.00 23.26 35 GLU D CA 1
ATOM 5095 C C . GLU D 1 38 ? -53.852 39.832 -8.350 1.00 21.25 35 GLU D C 1
ATOM 5096 O O . GLU D 1 38 ? -52.933 39.810 -9.171 1.00 20.21 35 GLU D O 1
ATOM 5102 N N . VAL D 1 39 ? -53.895 40.694 -7.339 1.00 22.05 36 VAL D N 1
ATOM 5103 C CA . VAL D 1 39 ? -52.841 41.684 -7.138 1.00 21.80 36 VAL D CA 1
ATOM 5104 C C . VAL D 1 39 ? -52.020 41.371 -5.888 1.00 20.02 36 VAL D C 1
ATOM 5105 O O . VAL D 1 39 ? -52.580 41.109 -4.816 1.00 21.86 36 VAL D O 1
ATOM 5109 N N . GLY D 1 40 ? -50.696 41.368 -6.040 1.00 18.64 37 GLY D N 1
ATOM 5110 C CA . GLY D 1 40 ? -49.793 41.288 -4.908 1.00 19.00 37 GLY D CA 1
ATOM 5111 C C . GLY D 1 40 ? -49.203 42.663 -4.672 1.00 18.49 37 GLY D C 1
ATOM 5112 O O . GLY D 1 40 ? -48.244 43.071 -5.339 1.00 18.17 37 GLY D O 1
ATOM 5113 N N . ASP D 1 41 ? -49.814 43.391 -3.745 1.00 18.55 38 ASP D N 1
ATOM 5114 C CA . ASP D 1 41 ? -49.398 44.743 -3.394 1.00 18.37 38 ASP D CA 1
ATOM 5115 C C . ASP D 1 41 ? -48.321 44.565 -2.333 1.00 17.73 38 ASP D C 1
ATOM 5116 O O . ASP D 1 41 ? -48.623 44.415 -1.139 1.00 18.11 38 ASP D O 1
ATOM 5121 N N . LEU D 1 42 ? -47.067 44.541 -2.775 1.00 16.34 39 LEU D N 1
ATOM 5122 C CA . LEU D 1 42 ? -45.971 44.113 -1.905 1.00 15.89 39 LEU D CA 1
ATOM 5123 C C . LEU D 1 42 ? -45.816 44.956 -0.644 1.00 17.56 39 LEU D C 1
ATOM 5124 O O . LEU D 1 42 ? -45.542 44.418 0.435 1.00 18.42 39 LEU D O 1
ATOM 5129 N N . TYR D 1 43 ? -45.988 46.267 -0.772 1.00 18.39 40 TYR D N 1
ATOM 5130 C CA . TYR D 1 43 ? -45.962 47.127 0.404 1.00 17.93 40 TYR D CA 1
ATOM 5131 C C . TYR D 1 43 ? -47.120 46.821 1.362 1.00 19.86 40 TYR D C 1
ATOM 5132 O O . TYR D 1 43 ? -46.922 46.742 2.572 1.00 21.95 40 TYR D O 1
ATOM 5141 N N . ARG D 1 44 ? -48.330 46.656 0.834 1.00 19.20 41 ARG D N 1
ATOM 5142 C CA . ARG D 1 44 ? -49.482 46.368 1.692 1.00 22.44 41 ARG D CA 1
ATOM 5143 C C . ARG D 1 44 ? -49.385 44.994 2.345 1.00 22.32 41 ARG D C 1
ATOM 5144 O O . ARG D 1 44 ? -49.923 44.778 3.436 1.00 24.51 41 ARG D O 1
ATOM 5152 N N . MET D 1 45 ? -48.688 44.079 1.678 1.00 23.00 42 MET D N 1
ATOM 5153 C CA . MET D 1 45 ? -48.464 42.729 2.191 1.00 22.17 42 MET D CA 1
ATOM 5154 C C . MET D 1 45 ? -47.360 42.698 3.235 1.00 23.49 42 MET D C 1
ATOM 5155 O O . MET D 1 45 ? -47.135 41.666 3.877 1.00 24.50 42 MET D O 1
ATOM 5160 N N . ASN D 1 46 ? -46.657 43.818 3.379 1.00 24.71 43 ASN D N 1
ATOM 5161 C CA . ASN D 1 46 ? -45.475 43.876 4.232 1.00 25.19 43 ASN D CA 1
ATOM 5162 C C . ASN D 1 46 ? -44.461 42.792 3.851 1.00 24.20 43 ASN D C 1
ATOM 5163 O O . ASN D 1 46 ? -43.851 42.151 4.712 1.00 26.25 43 ASN D O 1
ATOM 5168 N N . PHE D 1 47 ? -44.293 42.599 2.546 1.00 21.88 44 PHE D N 1
ATOM 5169 C CA . PHE D 1 47 ? -43.459 41.524 2.024 1.00 20.74 44 PHE D CA 1
ATOM 5170 C C . PHE D 1 47 ? -41.989 41.775 2.342 1.00 22.04 44 PHE D C 1
ATOM 5171 O O . PHE D 1 47 ? -41.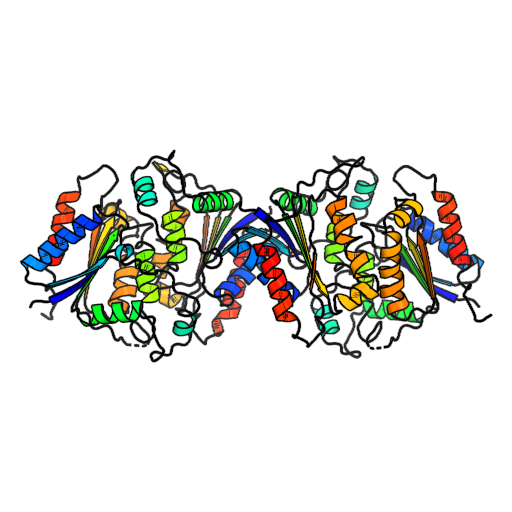450 42.842 2.016 1.00 22.39 44 PHE D O 1
ATOM 5179 N N . ARG D 1 48 ? -41.331 40.805 2.974 1.00 20.83 45 ARG D N 1
ATOM 5180 C CA . ARG D 1 48 ? -39.932 41.006 3.346 1.00 24.22 45 ARG D CA 1
ATOM 5181 C C . ARG D 1 48 ? -39.072 40.984 2.101 1.00 22.13 45 ARG D C 1
ATOM 5182 O O . ARG D 1 48 ? -39.088 40.023 1.337 1.00 22.49 45 ARG D O 1
ATOM 5190 N N . SER D 1 49 ? -38.321 42.051 1.882 1.00 20.71 46 SER D N 1
ATOM 5191 C CA . SER D 1 49 ? -37.556 42.140 0.648 1.00 20.49 46 SER D CA 1
ATOM 5192 C C . SER D 1 49 ? -36.125 41.614 0.741 1.00 18.42 46 SER D C 1
ATOM 5193 O O . SER D 1 49 ? -35.515 41.340 -0.281 1.00 17.61 46 SER D O 1
ATOM 5196 N N . GLU D 1 50 ? -35.582 41.455 1.946 1.00 17.94 47 GLU D N 1
ATOM 5197 C CA . GLU D 1 50 ? -34.181 41.056 2.058 1.00 18.91 47 GLU D CA 1
ATOM 5198 C C . GLU D 1 50 ? -34.009 39.555 2.133 1.00 18.71 47 GLU D C 1
ATOM 5199 O O . GLU D 1 50 ? -34.560 38.912 3.026 1.00 21.25 47 GLU D O 1
ATOM 5205 N N . LEU D 1 51 ? -33.230 39.001 1.211 1.00 17.12 48 LEU D N 1
ATOM 5206 C CA . LEU D 1 51 ? -32.823 37.608 1.305 1.00 15.78 48 LEU D CA 1
ATOM 5207 C C . LEU D 1 51 ? -31.981 37.464 2.575 1.00 18.22 48 LEU D C 1
ATOM 5208 O O . LEU D 1 51 ? -30.970 38.155 2.746 1.00 19.21 48 LEU D O 1
ATOM 5213 N N . SER D 1 52 ? -32.402 36.570 3.463 1.00 18.08 49 SER D N 1
ATOM 5214 C CA . SER D 1 52 ? -31.777 36.413 4.764 1.00 18.97 49 SER D CA 1
ATOM 5215 C C . SER D 1 52 ? -30.577 35.494 4.647 1.00 18.48 49 SER D C 1
ATOM 5216 O O . SER D 1 52 ? -30.377 34.853 3.615 1.00 19.38 49 SER D O 1
ATOM 5219 N N . GLN D 1 53 ? -29.779 35.428 5.704 1.00 18.31 50 GLN D N 1
ATOM 5220 C CA . GLN D 1 53 ? -28.635 34.527 5.736 1.00 20.52 50 GLN D CA 1
ATOM 5221 C C . GLN D 1 53 ? -29.082 33.080 5.562 1.00 19.96 50 GLN D C 1
ATOM 5222 O O . GLN D 1 53 ? -28.485 32.309 4.801 1.00 19.62 50 GLN D O 1
ATOM 5228 N N . GLU D 1 54 ? -30.155 32.722 6.253 1.00 20.83 51 GLU D N 1
ATOM 5229 C CA . GLU D 1 54 ? -30.720 31.380 6.155 1.00 21.87 51 GLU D CA 1
ATOM 5230 C C . GLU D 1 54 ? -31.115 31.034 4.715 1.00 20.31 51 GLU D C 1
ATOM 5231 O O . GLU D 1 54 ? -30.758 29.967 4.198 1.00 20.55 51 GLU D O 1
ATOM 5237 N N . GLU D 1 55 ? -31.842 31.939 4.067 1.00 19.80 52 GLU D N 1
ATOM 5238 C CA A GLU D 1 55 ? -32.270 31.737 2.685 0.47 19.03 52 GLU D CA 1
ATOM 5239 C CA B GLU D 1 55 ? -32.276 31.721 2.693 0.53 19.14 52 GLU D CA 1
ATOM 5240 C C . GLU D 1 55 ? -31.081 31.708 1.741 1.00 19.03 52 GLU D C 1
ATOM 5241 O O . GLU D 1 55 ? -31.023 30.891 0.821 1.00 19.27 52 GLU D O 1
ATOM 5252 N N . TYR D 1 56 ? -30.130 32.603 1.979 1.00 17.98 53 TYR D N 1
ATOM 5253 C CA . TYR D 1 56 ? -28.923 32.670 1.161 1.00 18.16 53 TYR D CA 1
ATOM 5254 C C . TYR D 1 56 ? -28.166 31.338 1.166 1.00 17.67 53 TYR D C 1
ATOM 5255 O O . TYR D 1 56 ? -27.766 30.836 0.113 1.00 17.18 53 TYR D O 1
ATOM 5264 N N . LEU D 1 57 ? -27.962 30.763 2.348 1.00 18.24 54 LEU D N 1
ATOM 5265 C CA . LEU D 1 57 ? -27.261 29.488 2.440 1.00 19.47 54 LEU D CA 1
ATOM 5266 C C . LEU D 1 57 ? -28.030 28.392 1.705 1.00 18.04 54 LEU D C 1
ATOM 5267 O O . LEU D 1 57 ? -27.437 27.545 1.026 1.00 19.07 54 LEU D O 1
ATOM 5272 N N . ARG D 1 58 ? -29.355 28.413 1.821 1.00 17.41 55 ARG D N 1
ATOM 5273 C CA . ARG D 1 58 ? -30.179 27.442 1.100 1.00 18.09 55 ARG D CA 1
ATOM 5274 C C . ARG D 1 58 ? -29.978 27.576 -0.413 1.00 16.59 55 ARG D C 1
ATOM 5275 O O . ARG D 1 58 ? -29.801 26.585 -1.114 1.00 18.99 55 ARG D O 1
ATOM 5283 N N . GLU D 1 59 ? -29.994 28.803 -0.912 1.00 17.70 56 GLU D N 1
ATOM 5284 C CA . GLU D 1 59 ? -29.787 29.039 -2.343 1.00 17.88 56 GLU D CA 1
ATOM 5285 C C . GLU D 1 59 ? -28.418 28.582 -2.838 1.00 18.28 56 GLU D C 1
ATOM 5286 O O . GLU D 1 59 ? -28.305 27.979 -3.908 1.00 18.54 56 GLU D O 1
ATOM 5292 N N . ILE D 1 60 ? -27.384 28.854 -2.052 1.00 18.87 57 ILE D N 1
ATOM 5293 C CA . ILE D 1 60 ? -26.020 28.465 -2.408 1.00 18.97 57 ILE D CA 1
ATOM 5294 C C . ILE D 1 60 ? -25.824 26.944 -2.384 1.00 19.52 57 ILE D C 1
ATOM 5295 O O . ILE D 1 60 ? -24.999 26.408 -3.122 1.00 21.33 57 ILE D O 1
ATOM 5300 N N . SER D 1 61 ? -26.601 26.243 -1.560 1.00 18.75 58 SER D N 1
ATOM 5301 C CA . SER D 1 61 ? -26.484 24.782 -1.471 1.00 19.38 58 SER D CA 1
ATOM 5302 C C . SER D 1 61 ? -26.951 24.095 -2.756 1.00 18.85 58 SER D C 1
ATOM 5303 O O . SER D 1 61 ? -26.621 22.937 -2.998 1.00 21.09 58 SER D O 1
ATOM 5306 N N . GLN D 1 62 ? -27.730 24.816 -3.562 1.00 17.61 59 GLN D N 1
ATOM 5307 C CA . GLN D 1 62 ? -28.262 24.312 -4.826 1.00 19.56 59 GLN D CA 1
ATOM 5308 C C . GLN D 1 62 ? -28.953 22.958 -4.679 1.00 20.35 59 GLN D C 1
ATOM 5309 O O . GLN D 1 62 ? -28.756 22.044 -5.470 1.00 23.06 59 GLN D O 1
ATOM 5315 N N . GLU D 1 63 ? -29.775 22.868 -3.642 1.00 18.38 60 GLU D N 1
ATOM 5316 C CA . GLU D 1 63 ? -30.648 21.723 -3.417 1.00 18.52 60 GLU D CA 1
ATOM 5317 C C . GLU D 1 63 ? -32.098 22.153 -3.630 1.00 19.50 60 GLU D C 1
ATOM 5318 O O . GLU D 1 63 ? -32.723 22.743 -2.742 1.00 19.71 60 GLU D O 1
ATOM 5324 N N . ALA D 1 64 ? -32.622 21.851 -4.816 1.00 19.21 61 ALA D N 1
ATOM 5325 C CA . ALA D 1 64 ? -33.968 22.265 -5.216 1.00 20.03 61 ALA D CA 1
ATOM 5326 C C . ALA D 1 64 ? -35.053 21.744 -4.279 1.00 20.27 61 ALA D C 1
ATOM 5327 O O . ALA D 1 64 ? -36.122 22.360 -4.144 1.00 22.69 61 ALA D O 1
ATOM 5329 N N . GLY D 1 65 ? -34.783 20.601 -3.653 1.00 18.87 62 GLY D N 1
ATOM 5330 C CA . GLY D 1 65 ? -35.732 19.986 -2.747 1.00 21.08 62 GLY D CA 1
ATOM 5331 C C . GLY D 1 65 ? -35.761 20.564 -1.340 1.00 21.23 62 GLY D C 1
ATOM 5332 O O . GLY D 1 65 ? -36.577 20.133 -0.523 1.00 24.78 62 GLY D O 1
ATOM 5333 N N . SER D 1 66 ? -34.895 21.532 -1.032 1.00 20.99 63 SER D N 1
ATOM 5334 C CA . SER D 1 66 ? -34.884 22.080 0.328 1.00 23.69 63 SER D CA 1
ATOM 5335 C C . SER D 1 66 ? -36.079 23.017 0.586 1.00 21.63 63 SER D C 1
ATOM 5336 O O . SER D 1 66 ? -36.644 23.582 -0.357 1.00 20.83 63 SER D O 1
ATOM 5339 N N . PRO D 1 67 ? -36.493 23.152 1.860 1.00 22.68 64 PRO D N 1
ATOM 5340 C CA . PRO D 1 67 ? -37.680 23.940 2.218 1.00 22.56 64 PRO D CA 1
ATOM 5341 C C . PRO D 1 67 ? -37.567 25.400 1.806 1.00 22.75 64 PRO D C 1
ATOM 5342 O O . PRO D 1 67 ? -36.454 25.916 1.670 1.00 24.73 64 PRO D O 1
ATOM 5346 N N . LEU D 1 68 ? -38.715 26.044 1.600 1.00 21.00 65 LEU D N 1
ATOM 5347 C CA . LEU D 1 68 ? -38.776 27.468 1.288 1.00 19.81 65 LEU D CA 1
ATOM 5348 C C . LEU D 1 68 ? -39.597 28.168 2.360 1.00 20.58 65 LEU D C 1
ATOM 5349 O O . LEU D 1 68 ? -40.437 27.532 3.001 1.00 22.59 65 LEU D O 1
ATOM 5354 N N . PRO D 1 69 ? -39.365 29.476 2.563 1.00 21.07 66 PRO D N 1
ATOM 5355 C CA . PRO D 1 69 ? -40.188 30.221 3.520 1.00 21.16 66 PRO D CA 1
ATOM 5356 C C . PRO D 1 69 ? -41.648 30.224 3.096 1.00 20.62 66 PRO D C 1
ATOM 5357 O O . PRO D 1 69 ? -41.935 30.175 1.893 1.00 20.60 66 PRO D O 1
ATOM 5361 N N . GLU D 1 70 ? -42.553 30.317 4.063 1.00 22.47 67 GLU D N 1
ATOM 5362 C CA . GLU D 1 70 ? -43.986 30.318 3.775 1.00 24.52 67 GLU D CA 1
ATOM 5363 C C . GLU D 1 70 ? -44.445 31.446 2.855 1.00 22.55 67 GLU D C 1
ATOM 5364 O O . GLU D 1 70 ? -45.287 31.222 1.981 1.00 23.05 67 GLU D O 1
ATOM 5370 N N . ASP D 1 71 ? -43.893 32.644 3.024 1.00 21.96 68 ASP D N 1
ATOM 5371 C CA . ASP D 1 71 ? -44.269 33.742 2.135 1.00 20.78 68 ASP D CA 1
ATOM 5372 C C . ASP D 1 71 ? -43.858 33.489 0.686 1.00 19.97 68 ASP D C 1
ATOM 5373 O O . ASP D 1 71 ? -44.598 33.827 -0.235 1.00 19.51 68 ASP D O 1
ATOM 5378 N N . VAL D 1 72 ? -42.701 32.863 0.491 1.00 17.82 69 VAL D N 1
ATOM 5379 C CA . VAL D 1 72 ? -42.243 32.515 -0.852 1.00 17.43 69 VAL D CA 1
ATOM 5380 C C . VAL D 1 72 ? -43.086 31.385 -1.441 1.00 18.62 69 VAL D C 1
ATOM 5381 O O . VAL D 1 72 ? -43.424 31.404 -2.628 1.00 18.77 69 VAL D O 1
ATOM 5385 N N . MET D 1 73 ? -43.442 30.407 -0.614 1.00 19.36 70 MET D N 1
ATOM 5386 C CA . MET D 1 73 ? -44.310 29.330 -1.087 1.00 20.27 70 MET D CA 1
ATOM 5387 C C . MET D 1 73 ? -45.650 29.890 -1.555 1.00 19.84 70 MET D C 1
ATOM 5388 O O . MET D 1 73 ? -46.201 29.433 -2.559 1.00 19.69 70 MET D O 1
ATOM 5393 N N . GLU D 1 74 ? -46.164 30.886 -0.829 1.00 19.93 71 GLU D N 1
ATOM 5394 C CA . GLU D 1 74 ? -47.401 31.563 -1.222 1.00 19.51 71 GLU D CA 1
ATOM 5395 C C . GLU D 1 74 ? -47.276 32.246 -2.587 1.00 19.44 71 GLU D C 1
ATOM 5396 O O . GLU D 1 74 ? -48.173 32.126 -3.421 1.00 19.50 71 GLU D O 1
ATOM 5402 N N . GLU D 1 75 ? -46.154 32.929 -2.826 1.00 18.65 72 GLU D N 1
ATOM 5403 C CA . GLU D 1 75 ? -45.916 33.554 -4.131 1.00 18.60 72 GLU D CA 1
ATOM 5404 C C . GLU D 1 75 ? -45.882 32.507 -5.242 1.00 18.32 72 GLU D C 1
ATOM 5405 O O . GLU D 1 75 ? -46.457 32.714 -6.314 1.00 19.61 72 GLU D O 1
ATOM 5411 N N . HIS D 1 76 ? -45.229 31.377 -4.992 1.00 17.38 73 HIS D N 1
ATOM 5412 C CA . HIS D 1 76 ? -45.166 30.323 -6.003 1.00 17.68 73 HIS D CA 1
ATOM 5413 C C . HIS D 1 76 ? -46.549 29.756 -6.324 1.00 18.81 73 HIS D C 1
ATOM 5414 O O . HIS D 1 76 ? -46.836 29.411 -7.470 1.00 20.39 73 HIS D O 1
ATOM 5421 N N . GLU D 1 77 ? -47.412 29.681 -5.317 1.00 19.96 74 GLU D N 1
ATOM 5422 C CA . GLU D 1 77 ? -48.781 29.222 -5.534 1.00 20.37 74 GLU D CA 1
ATOM 5423 C C . GLU D 1 77 ? -49.580 30.214 -6.379 1.00 20.94 74 GLU D C 1
ATOM 5424 O O . GLU D 1 77 ? -50.361 29.818 -7.241 1.00 23.56 74 GLU D O 1
ATOM 5430 N N . ARG D 1 78 ? -49.383 31.503 -6.126 1.00 21.41 75 ARG D N 1
ATOM 5431 C CA . ARG D 1 78 ? -50.044 32.549 -6.910 1.00 19.57 75 ARG D CA 1
ATOM 5432 C C . ARG D 1 78 ? -49.598 32.506 -8.373 1.00 19.72 75 ARG D C 1
ATOM 5433 O O . ARG D 1 78 ? -50.416 32.597 -9.294 1.00 20.59 75 ARG D O 1
ATOM 5441 N N . ILE D 1 79 ? -48.296 32.354 -8.584 1.00 20.51 76 ILE D N 1
ATOM 5442 C CA . ILE D 1 79 ? -47.755 32.224 -9.933 1.00 20.71 76 ILE D CA 1
ATOM 5443 C C . ILE D 1 79 ? -48.295 30.948 -10.593 1.00 21.86 76 ILE D C 1
ATOM 5444 O O . ILE D 1 79 ? -48.638 30.938 -11.783 1.00 20.33 76 ILE D O 1
ATOM 5449 N N . GLY D 1 80 ? -48.407 29.881 -9.810 1.00 21.97 77 GLY D N 1
ATOM 5450 C CA . GLY D 1 80 ? -48.924 28.622 -10.324 1.00 23.73 77 GLY D CA 1
ATOM 5451 C C . GLY D 1 80 ? -50.342 28.710 -10.873 1.00 24.67 77 GLY D C 1
ATOM 5452 O O . GLY D 1 80 ? -50.693 27.980 -11.798 1.00 25.22 77 GLY D O 1
ATOM 5453 N N . ARG D 1 81 ? -51.151 29.601 -10.302 1.00 24.82 78 ARG D N 1
ATOM 5454 C CA . ARG D 1 81 ? -52.539 29.785 -10.727 1.00 25.30 78 ARG D CA 1
ATOM 5455 C C . ARG D 1 81 ? -52.633 30.664 -11.961 1.00 23.77 78 ARG D C 1
ATOM 5456 O O . ARG D 1 81 ? -53.682 30.748 -12.596 1.00 24.64 78 ARG D O 1
ATOM 5464 N N . ALA D 1 82 ? -51.535 31.332 -12.288 1.00 22.66 79 ALA D N 1
ATOM 5465 C CA . ALA D 1 82 ? -51.549 32.343 -13.338 1.00 21.69 79 ALA D CA 1
ATOM 5466 C C . ALA D 1 82 ? -51.095 31.797 -14.691 1.00 22.22 79 ALA D C 1
ATOM 5467 O O . ALA D 1 82 ? -50.293 30.860 -14.766 1.00 22.93 79 ALA D O 1
ATOM 5469 N N . ASP D 1 83 ? -51.625 32.395 -15.756 1.00 22.44 80 ASP D N 1
ATOM 5470 C CA . ASP D 1 83 ? -51.146 32.159 -17.109 1.00 23.95 80 ASP D CA 1
ATOM 5471 C C . ASP D 1 83 ? -50.188 33.280 -17.511 1.00 22.41 80 ASP D C 1
ATOM 5472 O O . ASP D 1 83 ? -49.389 33.132 -18.441 1.00 22.67 80 ASP D O 1
ATOM 5477 N N . ALA D 1 84 ? -50.284 34.407 -16.807 1.00 21.03 81 ALA D N 1
ATOM 5478 C CA . ALA D 1 84 ? -49.491 35.592 -17.121 1.00 20.48 81 ALA D CA 1
ATOM 5479 C C . ALA D 1 84 ? -49.113 36.333 -15.854 1.00 19.45 81 ALA D C 1
ATOM 5480 O O . ALA D 1 84 ? -49.817 36.242 -14.845 1.00 19.64 81 ALA D O 1
ATOM 5482 N N . LEU D 1 85 ? -48.005 37.069 -15.916 1.00 17.52 82 LEU D N 1
ATOM 5483 C CA . LEU D 1 85 ? -47.585 37.951 -14.837 1.00 16.18 82 LEU D CA 1
ATOM 5484 C C . LEU D 1 85 ? -47.575 39.396 -15.306 1.00 17.08 82 LEU D C 1
ATOM 5485 O O . LEU D 1 85 ? -47.396 39.677 -16.493 1.00 19.39 82 LEU D O 1
ATOM 5490 N N . ALA D 1 86 ? -47.772 40.317 -14.372 1.00 16.78 83 ALA D N 1
ATOM 5491 C CA . ALA D 1 86 ? -47.541 41.726 -14.655 1.00 16.56 83 ALA D CA 1
ATOM 5492 C C . ALA D 1 86 ? -46.742 42.330 -13.524 1.00 16.95 83 ALA D C 1
ATOM 5493 O O . ALA D 1 86 ? -46.838 41.885 -12.377 1.00 16.23 83 ALA D O 1
ATOM 5495 N N . PHE D 1 87 ? -45.951 43.336 -13.869 1.00 15.36 84 PHE D N 1
ATOM 5496 C CA . PHE D 1 87 ? -45.138 44.073 -12.915 1.00 14.57 84 PHE D CA 1
ATOM 5497 C C . PHE D 1 87 ? -45.391 45.547 -13.135 1.00 16.01 84 PHE D C 1
ATOM 5498 O O . PHE D 1 87 ? -45.156 46.079 -14.231 1.00 16.15 84 PHE D O 1
ATOM 5506 N N . ILE D 1 88 ? -45.922 46.190 -12.103 1.00 15.38 85 ILE D N 1
ATOM 5507 C CA . ILE D 1 88 ? -46.267 47.598 -12.169 1.00 15.13 85 ILE D CA 1
ATOM 5508 C C . ILE D 1 88 ? -45.528 48.336 -11.069 1.00 14.62 85 ILE D C 1
ATOM 5509 O O . ILE D 1 88 ? -45.700 48.033 -9.880 1.00 15.48 85 ILE D O 1
ATOM 5514 N N . TYR D 1 89 ? -44.711 49.310 -11.464 1.00 14.17 86 TYR D N 1
ATOM 5515 C CA . TYR D 1 89 ? -43.827 50.001 -10.521 1.00 13.50 86 TYR D CA 1
ATOM 5516 C C . TYR D 1 89 ? -43.264 51.283 -11.126 1.00 14.03 86 TYR D C 1
ATOM 5517 O O . TYR D 1 89 ? -43.244 51.434 -12.352 1.00 14.46 86 TYR D O 1
ATOM 5526 N N . PRO D 1 90 ? -42.802 52.206 -10.265 1.00 13.92 87 PRO D N 1
ATOM 5527 C CA . PRO D 1 90 ? -42.102 53.403 -10.729 1.00 13.57 87 PRO D CA 1
ATOM 5528 C C . PRO D 1 90 ? -40.622 53.115 -10.915 1.00 13.57 87 PRO D C 1
ATOM 5529 O O . PRO D 1 90 ? -40.056 52.315 -10.167 1.00 15.01 87 PRO D O 1
ATOM 5533 N N . LEU D 1 91 ? -40.006 53.755 -11.904 1.00 13.94 88 LEU D N 1
ATOM 5534 C CA . LEU D 1 91 ? -38.571 53.620 -12.110 1.00 13.64 88 LEU D CA 1
ATOM 5535 C C . LEU D 1 91 ? -37.843 54.445 -11.051 1.00 13.53 88 LEU D C 1
ATOM 5536 O O . LEU D 1 91 ? -38.024 55.666 -10.975 1.00 13.97 88 LEU D O 1
ATOM 5541 N N . TRP D 1 92 ? -37.045 53.773 -10.223 1.00 12.74 89 TRP D N 1
ATOM 5542 C CA . TRP D 1 92 ? -36.236 54.416 -9.198 1.00 11.15 89 TRP D CA 1
ATOM 5543 C C . TRP D 1 92 ? -34.766 54.059 -9.420 1.00 12.23 89 TRP D C 1
ATOM 5544 O O . TRP D 1 92 ? -34.379 52.890 -9.302 1.00 12.80 89 TRP D O 1
ATOM 5555 N N . TRP D 1 93 ? -33.956 55.064 -9.743 1.00 12.74 90 TRP D N 1
ATOM 5556 C CA . TRP D 1 93 ? -32.527 54.861 -10.025 1.00 12.50 90 TRP D CA 1
ATOM 5557 C C . TRP D 1 93 ? -32.315 53.736 -11.036 1.00 13.58 90 TRP D C 1
ATOM 5558 O O . TRP D 1 93 ? -31.478 52.851 -10.856 1.00 13.36 90 TRP D O 1
ATOM 5569 N N . SER D 1 94 ? -33.126 53.798 -12.090 1.00 14.27 91 SER D N 1
ATOM 5570 C CA . SER D 1 94 ? -32.998 52.962 -13.286 1.00 13.04 91 SER D CA 1
ATOM 5571 C C . SER D 1 94 ? -33.278 51.474 -13.100 1.00 14.70 91 SER D C 1
ATOM 5572 O O . SER D 1 94 ? -32.914 50.672 -13.949 1.00 15.20 91 SER D O 1
ATOM 5575 N N . ASP D 1 95 ? -33.953 51.109 -12.014 1.00 14.29 92 ASP D N 1
ATOM 5576 C CA . ASP D 1 95 ? -34.426 49.737 -11.846 1.00 14.63 92 ASP D CA 1
ATOM 5577 C C . ASP D 1 95 ? -35.675 49.808 -10.964 1.00 13.42 92 ASP D C 1
ATOM 5578 O O . ASP D 1 95 ? -36.117 50.894 -10.603 1.00 14.98 92 ASP D O 1
ATOM 5583 N N . CYS D 1 96 ? -36.260 48.674 -10.629 1.00 15.30 93 CYS D N 1
ATOM 5584 C CA A CYS D 1 96 ? -37.471 48.717 -9.832 0.74 14.90 93 CYS D CA 1
ATOM 5585 C CA B CYS D 1 96 ? -37.460 48.605 -9.784 0.26 14.93 93 CYS D CA 1
ATOM 5586 C C . CYS D 1 96 ? -37.160 49.092 -8.370 1.00 13.07 93 CYS D C 1
ATOM 5587 O O . CYS D 1 96 ? -35.995 49.081 -7.940 1.00 14.08 93 CYS D O 1
ATOM 5592 N N . PRO D 1 97 ? -38.202 49.476 -7.610 1.00 12.59 94 PRO D N 1
ATOM 5593 C CA . PRO D 1 97 ? -38.010 49.743 -6.180 1.00 13.71 94 PRO D CA 1
ATOM 5594 C C . PRO D 1 97 ? -37.401 48.542 -5.481 1.00 13.04 94 PRO D C 1
ATOM 5595 O O . PRO D 1 97 ? -37.649 47.402 -5.907 1.00 13.32 94 PRO D O 1
ATOM 5599 N N . ALA D 1 98 ? -36.612 48.799 -4.438 1.00 12.60 95 ALA D N 1
ATOM 5600 C CA . ALA D 1 98 ? -36.009 47.737 -3.641 1.00 12.64 95 ALA D CA 1
ATOM 5601 C C . ALA D 1 98 ? -37.009 46.647 -3.266 1.00 13.25 95 ALA D C 1
ATOM 5602 O O . ALA D 1 98 ? -36.668 45.465 -3.258 1.00 13.02 95 ALA D O 1
ATOM 5604 N N . LYS D 1 99 ? -38.245 47.031 -2.951 1.00 13.47 96 LYS D N 1
ATOM 5605 C CA . LYS D 1 99 ? -39.252 46.050 -2.535 1.00 14.34 96 LYS D CA 1
ATOM 5606 C C . LYS D 1 99 ? -39.471 44.996 -3.622 1.00 13.56 96 LYS D C 1
ATOM 5607 O O . LYS D 1 99 ? -39.553 43.788 -3.344 1.00 15.28 96 LYS D O 1
ATOM 5613 N N . LEU D 1 100 ? -39.545 45.442 -4.866 1.00 12.96 97 LEU D N 1
ATOM 5614 C CA . LEU D 1 100 ? -39.729 44.513 -5.976 1.00 12.39 97 LEU D CA 1
ATOM 5615 C C . LEU D 1 100 ? -38.439 43.766 -6.312 1.00 11.62 97 LEU D C 1
ATOM 5616 O O . LEU D 1 100 ? -38.468 42.572 -6.620 1.00 12.31 97 LEU D O 1
ATOM 5621 N N . LYS D 1 101 ? -37.300 44.449 -6.234 1.00 12.15 98 LYS D N 1
ATOM 5622 C CA . LYS D 1 101 ? -36.016 43.770 -6.426 1.00 13.38 98 LYS D CA 1
ATOM 5623 C C . LYS D 1 101 ? -35.885 42.587 -5.474 1.00 12.81 98 LYS D C 1
ATOM 5624 O O . LYS D 1 101 ? -35.484 41.490 -5.868 1.00 14.19 98 LYS D O 1
ATOM 5630 N N . GLY D 1 102 ? -36.266 42.798 -4.221 1.00 11.89 99 GLY D N 1
ATOM 5631 C CA . GLY D 1 102 ? -36.181 41.746 -3.223 1.00 12.92 99 GLY D CA 1
ATOM 5632 C C . GLY D 1 102 ? -37.145 40.608 -3.472 1.00 12.87 99 GLY D C 1
ATOM 5633 O O . GLY D 1 102 ? -36.880 39.468 -3.095 1.00 13.97 99 GLY D O 1
ATOM 5634 N N . TRP D 1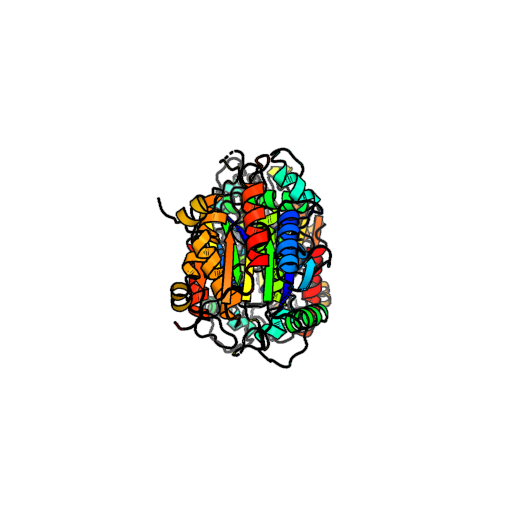 103 ? -38.272 40.906 -4.113 1.00 12.26 100 TRP D N 1
ATOM 5635 C CA . TRP D 1 103 ? -39.184 39.849 -4.549 1.00 14.25 100 TRP D CA 1
ATOM 5636 C C . TRP D 1 103 ? -38.461 38.905 -5.520 1.00 12.02 100 TRP D C 1
ATOM 5637 O O . TRP D 1 103 ? -38.514 37.681 -5.374 1.00 12.61 100 TRP D O 1
ATOM 5648 N N . PHE D 1 104 ? -37.755 39.455 -6.501 1.00 11.84 101 PHE D N 1
ATOM 5649 C CA . PHE D 1 104 ? -36.950 38.598 -7.369 1.00 13.64 101 PHE D CA 1
ATOM 5650 C C . PHE D 1 104 ? -35.909 37.795 -6.573 1.00 11.70 101 PHE D C 1
ATOM 5651 O O . PHE D 1 104 ? -35.824 36.568 -6.717 1.00 12.82 101 PHE D O 1
ATOM 5659 N N . ASP D 1 105 ? -35.145 38.485 -5.726 1.00 12.00 102 ASP D N 1
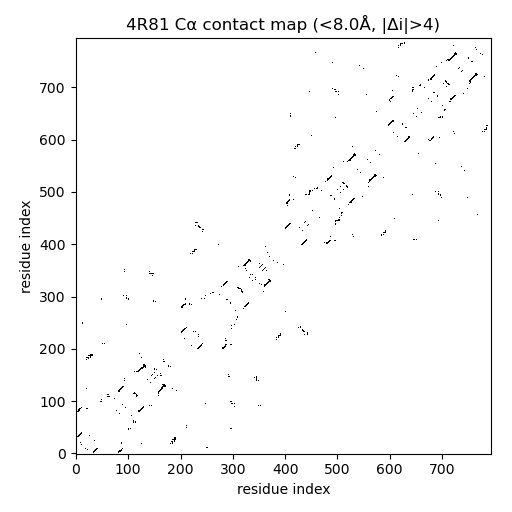ATOM 5660 C CA . ASP D 1 105 ? -34.091 37.852 -4.925 1.00 11.94 102 ASP D CA 1
ATOM 5661 C C . ASP D 1 105 ? -34.626 36.660 -4.140 1.00 12.14 102 ASP D C 1
ATOM 5662 O O . ASP D 1 105 ? -33.984 35.600 -4.065 1.00 14.58 102 ASP D O 1
ATOM 5667 N N . ARG D 1 106 ? -35.811 36.837 -3.557 1.00 12.43 103 ARG D N 1
ATOM 5668 C CA . ARG D 1 106 ? -36.352 35.847 -2.632 1.00 13.26 103 ARG D CA 1
ATOM 5669 C C . ARG D 1 106 ? -37.259 34.815 -3.292 1.00 14.77 103 ARG D C 1
ATOM 5670 O O . ARG D 1 106 ? -37.394 33.699 -2.792 1.00 14.98 103 ARG D O 1
ATOM 5678 N N . VAL D 1 107 ? -37.901 35.187 -4.394 1.00 15.87 104 VAL D N 1
ATOM 5679 C CA . VAL D 1 107 ? -38.919 34.328 -4.999 1.00 15.33 104 VAL D CA 1
ATOM 5680 C C . VAL D 1 107 ? -38.390 33.500 -6.165 1.00 14.85 104 VAL D C 1
ATOM 5681 O O . VAL D 1 107 ? -38.848 32.374 -6.395 1.00 14.45 104 VAL D O 1
ATOM 5685 N N . TRP D 1 108 ? -37.396 34.029 -6.874 1.00 14.37 105 TRP D N 1
ATOM 5686 C CA . TRP D 1 108 ? -36.772 33.280 -7.965 1.00 15.69 105 TRP D CA 1
ATOM 5687 C C . TRP D 1 108 ? -35.738 32.308 -7.400 1.00 15.54 105 TRP D C 1
ATOM 5688 O O . TRP D 1 108 ? -34.526 32.527 -7.492 1.00 15.27 105 TRP D O 1
ATOM 5699 N N . THR D 1 109 ? -36.221 31.215 -6.831 1.00 14.87 106 THR D N 1
ATOM 5700 C CA . THR D 1 109 ? -35.371 30.339 -6.035 1.00 15.91 106 THR D CA 1
ATOM 5701 C C . THR D 1 109 ? -34.724 29.220 -6.843 1.00 15.72 106 THR D C 1
ATOM 5702 O O . THR D 1 109 ? -35.215 28.835 -7.922 1.00 15.65 106 THR D O 1
ATOM 5706 N N . TYR D 1 110 ? -33.606 28.708 -6.333 1.00 16.11 107 TYR D N 1
ATOM 5707 C CA . TYR D 1 110 ? -32.927 27.600 -6.990 1.00 16.86 107 TYR D CA 1
ATOM 5708 C C . TYR D 1 110 ? -33.842 26.393 -7.117 1.00 18.20 107 TYR D C 1
ATOM 5709 O O . TYR D 1 110 ? -34.454 25.962 -6.134 1.00 17.67 107 TYR D O 1
ATOM 5718 N N . GLY D 1 111 ? -33.944 25.862 -8.337 1.00 18.15 108 GLY D N 1
ATOM 5719 C CA . GLY D 1 111 ? -34.774 24.702 -8.593 1.00 19.29 108 GLY D CA 1
ATOM 5720 C C . GLY D 1 111 ? -36.168 25.105 -9.035 1.00 19.86 108 GLY D C 1
ATOM 5721 O O . GLY D 1 111 ? -36.986 24.264 -9.418 1.00 23.68 108 GLY D O 1
ATOM 5722 N N . TYR D 1 112 ? -36.440 26.403 -8.982 1.00 18.24 109 TYR D N 1
ATOM 5723 C CA . TYR D 1 112 ? -37.740 26.927 -9.383 1.00 17.78 109 TYR D CA 1
ATOM 5724 C C . TYR D 1 112 ? -37.566 27.851 -10.580 1.00 16.88 109 TYR D C 1
ATOM 5725 O O . TYR D 1 112 ? -38.121 27.615 -11.657 1.00 17.38 109 TYR D O 1
ATOM 5734 N N . ALA D 1 113 ? -36.803 28.916 -10.387 1.00 16.59 110 ALA D N 1
ATOM 5735 C CA . ALA D 1 113 ? -36.578 29.882 -11.449 1.00 16.89 110 ALA D CA 1
ATOM 5736 C C . ALA D 1 113 ? -35.362 29.516 -12.296 1.00 18.01 110 ALA D C 1
ATOM 5737 O O . ALA D 1 113 ? -35.250 29.926 -13.453 1.00 18.85 110 ALA D O 1
ATOM 5739 N N . TYR D 1 114 ? -34.435 28.777 -11.705 1.00 18.35 111 TYR D N 1
ATOM 5740 C CA . TYR D 1 114 ? -33.189 28.446 -12.391 1.00 19.87 111 TYR D CA 1
ATOM 5741 C C . TYR D 1 114 ? -32.543 27.221 -11.748 1.00 23.16 111 TYR D C 1
ATOM 5742 O O . TYR D 1 114 ? -32.763 26.950 -10.568 1.00 22.58 111 TYR D O 1
ATOM 5751 N N . PHE D 1 115 ? -31.774 26.480 -12.543 1.00 29.61 112 PHE D N 1
ATOM 5752 C CA . PHE D 1 115 ? -31.004 25.328 -12.077 1.00 37.19 112 PHE D CA 1
ATOM 5753 C C . PHE D 1 115 ? -30.287 24.720 -13.261 1.00 39.49 112 PHE D C 1
ATOM 5754 O O . PHE D 1 115 ? -30.848 24.669 -14.352 1.00 42.16 112 PHE D O 1
ATOM 5762 N N . GLY D 1 122 ? -33.227 24.844 -17.301 1.00 50.71 119 GLY D N 1
ATOM 5763 C CA . GLY D 1 122 ? -34.591 24.414 -17.052 1.00 50.67 119 GLY D CA 1
ATOM 5764 C C . GLY D 1 122 ? -35.311 25.353 -16.103 1.00 50.55 119 GLY D C 1
ATOM 5765 O O . GLY D 1 122 ? -34.698 26.282 -15.564 1.00 51.98 119 GLY D O 1
ATOM 5766 N N . THR D 1 123 ? -36.605 25.104 -15.887 1.00 48.50 120 THR D N 1
ATOM 5767 C CA . THR D 1 123 ? -37.434 25.984 -15.061 1.00 45.19 120 THR D CA 1
ATOM 5768 C C . THR D 1 123 ? -38.818 25.408 -14.703 1.00 42.77 120 THR D C 1
ATOM 5769 O O . THR D 1 123 ? -39.402 24.626 -15.458 1.00 42.23 120 THR D O 1
ATOM 5773 N N . ARG D 1 124 ? -39.328 25.823 -13.544 1.00 40.67 121 ARG D N 1
ATOM 5774 C CA . ARG D 1 124 ? -40.592 25.347 -12.985 1.00 39.26 121 ARG D CA 1
ATOM 5775 C C . ARG D 1 124 ? -41.672 26.424 -13.152 1.00 36.30 121 ARG D C 1
ATOM 5776 O O . ARG D 1 124 ? -42.820 26.259 -12.725 1.00 36.38 121 ARG D O 1
ATOM 5784 N N . ILE D 1 125 ? -41.301 27.531 -13.788 1.00 32.07 122 ILE D N 1
ATOM 5785 C CA . ILE D 1 125 ? -42.239 28.623 -14.027 1.00 29.59 122 ILE D CA 1
ATOM 5786 C C . ILE D 1 125 ? -42.961 28.436 -15.355 1.00 28.29 122 ILE D C 1
ATOM 5787 O O . ILE D 1 125 ? -42.332 28.443 -16.420 1.00 29.62 122 ILE D O 1
ATOM 5792 N N . ASP D 1 126 ? -44.279 28.263 -15.284 1.00 25.59 123 ASP D N 1
ATOM 5793 C CA . ASP D 1 126 ? -45.100 28.041 -16.469 1.00 25.51 123 ASP D CA 1
ATOM 5794 C C . ASP D 1 126 ? -45.956 29.276 -16.741 1.00 24.70 123 ASP D C 1
ATOM 5795 O O . ASP D 1 126 ? -47.113 29.349 -16.322 1.00 25.42 123 ASP D O 1
ATOM 5800 N N . ILE D 1 127 ? -45.379 30.241 -17.449 1.00 22.26 124 ILE D N 1
ATOM 5801 C CA . ILE D 1 127 ? -46.031 31.525 -17.696 1.00 20.75 124 ILE D CA 1
ATOM 5802 C C . ILE D 1 127 ? -45.900 31.867 -19.172 1.00 20.96 124 ILE D C 1
ATOM 5803 O O . ILE D 1 127 ? -44.791 31.913 -19.708 1.00 21.56 124 ILE D O 1
ATOM 5808 N N . GLU D 1 128 ? -47.034 32.092 -19.826 1.00 21.55 125 GLU D N 1
ATOM 5809 C CA . GLU D 1 128 ? -47.062 32.397 -21.255 1.00 23.70 125 GLU D CA 1
ATOM 5810 C C . GLU D 1 128 ? -46.622 33.832 -21.557 1.00 22.33 125 GLU D C 1
ATOM 5811 O O . GLU D 1 128 ? -45.973 34.088 -22.571 1.00 22.07 125 GLU D O 1
ATOM 5817 N N . LYS D 1 129 ? -46.970 34.769 -20.683 1.00 21.51 126 LYS D N 1
ATOM 5818 C CA . LYS D 1 129 ? -46.678 36.174 -20.956 1.00 20.97 126 LYS D CA 1
ATOM 5819 C C . LYS D 1 129 ? -46.431 36.964 -19.684 1.00 18.92 126 LYS D C 1
ATOM 5820 O O . LYS D 1 129 ? -47.091 36.743 -18.674 1.00 18.92 126 LYS D O 1
ATOM 5826 N N . ALA D 1 130 ? -45.481 37.890 -19.742 1.00 17.83 127 ALA D N 1
ATOM 5827 C CA . ALA D 1 130 ? -45.318 38.885 -18.684 1.00 16.52 127 ALA D CA 1
ATOM 5828 C C . ALA D 1 130 ? -45.359 40.276 -19.287 1.00 17.96 127 ALA D C 1
ATOM 5829 O O . ALA D 1 130 ? -44.740 40.524 -20.322 1.00 19.84 127 ALA D O 1
ATOM 5831 N N . VAL D 1 131 ? -46.087 41.168 -18.624 1.00 16.78 128 VAL D N 1
ATOM 5832 C CA . VAL D 1 131 ? -46.174 42.570 -19.011 1.00 17.43 128 VAL D CA 1
ATOM 5833 C C . VAL D 1 131 ? -45.543 43.439 -17.929 1.00 17.07 128 VAL D C 1
ATOM 5834 O O . VAL D 1 131 ? -45.896 43.348 -16.753 1.00 17.66 128 VAL D O 1
ATOM 5838 N N . VAL D 1 132 ? -44.600 44.280 -18.322 1.00 15.31 129 VAL D N 1
ATOM 5839 C CA . VAL D 1 132 ? -44.011 45.224 -17.388 1.00 15.86 129 VAL D CA 1
ATOM 5840 C C . VAL D 1 132 ? -44.513 46.628 -17.703 1.00 16.89 129 VAL D C 1
ATOM 5841 O O . VAL D 1 132 ? -44.343 47.117 -18.821 1.00 18.15 129 VAL D O 1
ATOM 5845 N N . LEU D 1 133 ? -45.163 47.268 -16.732 1.00 15.59 130 LEU D N 1
ATOM 5846 C CA . LEU D 1 133 ? -45.608 48.645 -16.916 1.00 14.24 130 LEU D CA 1
ATOM 5847 C C . LEU D 1 133 ? -44.808 49.500 -15.958 1.00 15.23 130 LEU D C 1
ATOM 5848 O O . LEU D 1 133 ? -45.062 49.500 -14.757 1.00 16.11 130 LEU D O 1
ATOM 5853 N N . CYS D 1 134 ? -43.815 50.202 -16.489 1.00 16.34 131 CYS D N 1
ATOM 5854 C CA . CYS D 1 134 ? -42.897 50.975 -15.663 1.00 17.48 131 CYS D CA 1
ATOM 5855 C C . CYS D 1 134 ? -43.090 52.466 -15.913 1.00 17.19 131 CYS D C 1
ATOM 5856 O O . CYS D 1 134 ? -42.923 52.938 -17.039 1.00 18.20 131 CYS D O 1
ATOM 5859 N N . SER D 1 135 ? -43.482 53.197 -14.873 1.00 16.95 132 SER D N 1
ATOM 5860 C CA . SER D 1 135 ? -43.667 54.642 -14.986 1.00 17.33 132 SER D CA 1
ATOM 5861 C C . SER D 1 135 ? -42.344 55.318 -14.665 1.00 15.98 132 SER D C 1
ATOM 5862 O O . SER D 1 135 ? -41.650 54.924 -13.726 1.00 16.79 132 SER D O 1
ATOM 5865 N N . ALA D 1 136 ? -41.994 56.338 -15.437 1.00 16.89 133 ALA D N 1
ATOM 5866 C CA . ALA D 1 136 ? -40.698 56.998 -15.271 1.00 14.88 133 ALA D CA 1
ATOM 5867 C C . ALA D 1 136 ? -40.849 58.504 -15.378 1.00 16.83 133 ALA D C 1
ATOM 5868 O O . ALA D 1 136 ? -41.740 58.992 -16.073 1.00 17.87 133 ALA D O 1
ATOM 5870 N N . GLY D 1 137 ? -39.971 59.240 -14.702 1.00 16.95 134 GLY D N 1
ATOM 5871 C CA . GLY D 1 137 ? -39.947 60.681 -14.838 1.00 17.34 134 GLY D CA 1
ATOM 5872 C C . GLY D 1 137 ? -39.430 61.089 -16.205 1.00 18.73 134 GLY D C 1
ATOM 5873 O O . GLY D 1 137 ? -40.015 61.945 -16.884 1.00 20.36 134 GLY D O 1
ATOM 5874 N N . HIS D 1 138 ? -38.327 60.474 -16.619 1.00 20.11 135 HIS D N 1
ATOM 5875 C CA . HIS D 1 138 ? -37.775 60.721 -17.945 1.00 20.55 135 HIS D CA 1
ATOM 5876 C C . HIS D 1 138 ? -38.729 60.222 -19.025 1.00 20.56 135 HIS D C 1
ATOM 5877 O O . HIS D 1 138 ? -39.529 59.312 -18.795 1.00 20.00 135 HIS D O 1
ATOM 5884 N N . THR D 1 139 ? -38.639 60.815 -20.210 1.00 22.75 136 THR D N 1
ATOM 5885 C CA . THR D 1 139 ? -39.407 60.321 -21.346 1.00 24.79 136 THR D CA 1
ATOM 5886 C C . THR D 1 139 ? -38.770 59.048 -21.900 1.00 25.00 136 THR D C 1
ATOM 5887 O O . THR D 1 139 ? -37.595 58.771 -21.650 1.00 22.62 136 THR D O 1
ATOM 5891 N N . GLU D 1 140 ? -39.551 58.269 -22.640 1.00 26.65 137 GLU D N 1
ATOM 5892 C CA . GLU D 1 140 ? -39.027 57.059 -23.250 1.00 29.22 137 GLU D CA 1
ATOM 5893 C C . GLU D 1 140 ? -37.914 57.447 -24.221 1.00 29.20 137 GLU D C 1
ATOM 5894 O O . GLU D 1 140 ? -36.878 56.791 -24.284 1.00 29.32 137 GLU D O 1
ATOM 5900 N N . GLU D 1 141 ? -38.133 58.545 -24.940 1.00 29.37 138 GLU D N 1
ATOM 5901 C CA . GLU D 1 141 ? -37.144 59.104 -25.857 1.00 31.44 138 GLU D CA 1
ATOM 5902 C C . GLU D 1 141 ? -35.811 59.337 -25.150 1.00 28.55 138 GLU D C 1
ATOM 5903 O O . GLU D 1 141 ? -34.755 58.929 -25.637 1.00 27.84 138 GLU D O 1
ATOM 5909 N N . ASP D 1 142 ? -35.852 59.978 -23.990 1.00 26.64 139 ASP D N 1
ATOM 5910 C CA . ASP D 1 142 ? -34.614 60.219 -23.261 1.00 26.01 139 ASP D CA 1
ATOM 5911 C C . ASP D 1 142 ? -33.986 58.927 -22.738 1.00 22.74 139 ASP D C 1
ATOM 5912 O O . ASP D 1 142 ? -32.777 58.743 -22.830 1.00 21.21 139 ASP D O 1
ATOM 5917 N N . LEU D 1 143 ? -34.805 58.018 -22.223 1.00 21.66 140 LEU D N 1
ATOM 5918 C CA . LEU D 1 143 ? -34.271 56.760 -21.706 1.00 21.67 140 LEU D CA 1
ATOM 5919 C C . LEU D 1 143 ? -33.717 55.879 -22.821 1.00 21.58 140 LEU D C 1
ATOM 5920 O O . LEU D 1 143 ? -32.705 55.201 -22.624 1.00 22.06 140 LEU D O 1
ATOM 5925 N N . GLU D 1 144 ? -34.374 55.889 -23.988 1.00 23.18 141 GLU D N 1
ATOM 5926 C CA . GLU D 1 144 ? -33.861 55.174 -25.158 1.00 24.03 141 GLU D CA 1
ATOM 5927 C C . GLU D 1 144 ? -32.535 55.775 -25.594 1.00 24.36 141 GLU D C 1
ATOM 5928 O O . GLU D 1 144 ? -31.613 55.064 -25.985 1.00 24.09 141 GLU D O 1
ATOM 5934 N N . GLY D 1 145 ? -32.440 57.098 -25.529 1.00 24.05 142 GLY D N 1
ATOM 5935 C CA . GLY D 1 145 ? -31.256 57.775 -26.019 1.00 23.72 142 GLY D CA 1
ATOM 5936 C C . GLY D 1 145 ? -30.030 57.554 -25.161 1.00 25.71 142 GLY D C 1
ATOM 5937 O O . GLY D 1 145 ? -28.916 57.456 -25.675 1.00 27.72 142 GLY D O 1
ATOM 5938 N N . THR D 1 146 ? -30.223 57.461 -23.852 1.00 26.00 143 THR D N 1
ATOM 5939 C CA . THR D 1 146 ? -29.081 57.361 -22.952 1.00 25.73 143 THR D CA 1
ATOM 5940 C C . THR D 1 146 ? -28.590 55.934 -22.754 1.00 27.01 143 THR D C 1
ATOM 5941 O O . THR D 1 146 ? -27.471 55.729 -22.306 1.00 27.93 143 THR D O 1
ATOM 5945 N N . GLY D 1 147 ? -29.422 54.949 -23.074 1.00 25.69 144 GLY D N 1
ATOM 5946 C CA . GLY D 1 147 ? -29.029 53.562 -22.888 1.00 24.08 144 GLY D CA 1
ATOM 5947 C C . GLY D 1 147 ? -29.739 52.893 -21.724 1.00 23.05 144 GLY D C 1
ATOM 5948 O O . GLY D 1 147 ? -29.636 51.677 -21.533 1.00 23.58 144 GLY D O 1
ATOM 5949 N N . ILE D 1 148 ? -30.466 53.684 -20.943 1.00 22.12 145 ILE D N 1
ATOM 5950 C CA . ILE D 1 148 ? -31.193 53.153 -19.792 1.00 20.23 145 ILE D CA 1
ATOM 5951 C C . ILE D 1 148 ? -32.339 52.199 -20.183 1.00 18.92 145 ILE D C 1
ATOM 5952 O O . ILE D 1 148 ? -32.525 51.153 -19.550 1.00 19.10 145 ILE D O 1
ATOM 5957 N N . ALA D 1 149 ? -33.091 52.540 -21.228 1.00 16.77 146 ALA D N 1
ATOM 5958 C CA . ALA D 1 149 ? -34.174 51.679 -21.690 1.00 16.56 146 ALA D CA 1
ATOM 5959 C C . ALA D 1 149 ? -33.630 50.317 -22.125 1.00 17.33 146 ALA D C 1
ATOM 5960 O O . ALA D 1 149 ? -34.209 49.277 -21.808 1.00 17.80 146 ALA D O 1
ATOM 5962 N N . GLU D 1 150 ? -32.503 50.323 -22.831 1.00 16.88 147 GLU D N 1
ATOM 5963 C CA . GLU D 1 150 ? -31.882 49.075 -23.264 1.00 18.42 147 GLU D CA 1
ATOM 5964 C C . GLU D 1 150 ? -31.445 48.252 -22.063 1.00 18.12 147 GLU D C 1
ATOM 5965 O O . GLU D 1 150 ? -31.582 47.027 -22.055 1.00 17.99 147 GLU D O 1
ATOM 5971 N N . SER D 1 151 ? -30.935 48.923 -21.034 1.00 17.91 148 SER D N 1
ATOM 5972 C CA A SER D 1 151 ? -30.487 48.219 -19.842 0.21 18.56 148 SER D CA 1
ATOM 5973 C CA B SER D 1 151 ? -30.487 48.240 -19.835 0.79 19.04 148 SER D CA 1
ATOM 5974 C C . SER D 1 151 ? -31.680 47.591 -19.134 1.00 18.48 148 SER D C 1
ATOM 5975 O O . SER D 1 151 ? -31.613 46.434 -18.703 1.00 18.51 148 SER D O 1
ATOM 5980 N N . MET D 1 152 ? -32.780 48.339 -19.037 1.00 19.02 149 MET D N 1
ATOM 5981 C CA . MET D 1 152 ? -33.993 47.842 -18.393 1.00 20.14 149 MET D CA 1
ATOM 5982 C C . MET D 1 152 ? -34.509 46.602 -19.121 1.00 20.92 149 MET D C 1
ATOM 5983 O O . MET D 1 152 ? -34.973 45.651 -18.498 1.00 20.76 149 MET D O 1
ATOM 5988 N N . ARG D 1 153 ? -34.415 46.610 -20.448 1.00 20.81 150 ARG D N 1
ATOM 5989 C CA . ARG D 1 153 ? -34.824 45.454 -21.240 1.00 22.02 150 ARG D CA 1
ATOM 5990 C C . ARG D 1 153 ? -33.940 44.232 -20.983 1.00 21.33 150 ARG D C 1
ATOM 5991 O O . ARG D 1 153 ? -34.442 43.125 -20.805 1.00 22.32 150 ARG D O 1
ATOM 5999 N N . SER D 1 154 ? -32.628 44.435 -20.954 1.00 18.25 151 SER D N 1
ATOM 6000 C CA . SER D 1 154 ? -31.699 43.336 -20.695 1.00 16.37 151 SER D CA 1
ATOM 6001 C C . SER D 1 154 ? -31.900 42.715 -19.316 1.00 15.89 151 SER D C 1
ATOM 6002 O O . SER D 1 154 ? -31.841 41.489 -19.152 1.00 17.47 151 SER D O 1
ATOM 6005 N N . VAL D 1 155 ? -32.134 43.572 -18.329 1.00 15.73 152 VAL D N 1
ATOM 6006 C CA . VAL D 1 155 ? -32.249 43.145 -16.938 1.00 14.58 152 VAL D CA 1
ATOM 6007 C C . VAL D 1 155 ? -33.629 42.560 -16.616 1.00 15.77 152 VAL D C 1
ATOM 6008 O O . VAL D 1 155 ? -33.750 41.420 -16.159 1.00 15.54 152 VAL D O 1
ATOM 6012 N N . MET D 1 156 ? -34.672 43.342 -16.864 1.00 15.28 153 MET D N 1
ATOM 6013 C CA . MET D 1 156 ? -36.027 42.947 -16.510 1.00 16.17 153 MET D CA 1
ATOM 6014 C C . MET D 1 156 ? -36.617 41.927 -17.494 1.00 18.16 153 MET D C 1
ATOM 6015 O O . MET D 1 156 ? -37.048 40.851 -17.092 1.00 18.98 153 MET D O 1
ATOM 6020 N N . LEU D 1 157 ? -36.616 42.259 -18.779 1.00 17.87 154 LEU D N 1
ATOM 6021 C CA . LEU D 1 157 ? -37.152 41.353 -19.796 1.00 19.58 154 LEU D CA 1
ATOM 6022 C C . LEU D 1 157 ? -36.254 40.143 -20.036 1.00 19.84 154 LEU D C 1
ATOM 6023 O O . LEU D 1 157 ? -36.729 39.010 -20.066 1.00 21.78 154 LEU D O 1
ATOM 6028 N N . GLY D 1 158 ? -34.957 40.385 -20.196 1.00 18.66 155 GLY D N 1
ATOM 6029 C CA . GLY D 1 158 ? -34.020 39.333 -20.547 1.00 18.82 155 GLY D CA 1
ATOM 6030 C C . GLY D 1 158 ? -33.673 38.412 -19.391 1.00 17.77 155 GLY D C 1
ATOM 6031 O O . GLY D 1 158 ? -33.955 37.220 -19.431 1.00 22.25 155 GLY D O 1
ATOM 6032 N N . ASP D 1 159 ? -33.039 38.949 -18.359 1.00 15.74 156 ASP D N 1
ATOM 6033 C CA . ASP D 1 159 ? -32.607 38.103 -17.236 1.00 16.31 156 ASP D CA 1
ATOM 6034 C C . ASP D 1 159 ? -33.725 37.627 -16.315 1.00 16.04 156 ASP D C 1
ATOM 6035 O O . ASP D 1 159 ? -33.812 36.435 -15.993 1.00 16.14 156 ASP D O 1
ATOM 6040 N N . ARG D 1 160 ? -34.573 38.550 -15.877 1.00 14.18 157 ARG D N 1
ATOM 6041 C CA . ARG D 1 160 ? -35.534 38.241 -14.823 1.00 12.88 157 ARG D CA 1
ATOM 6042 C C . ARG D 1 160 ? -36.810 37.565 -15.306 1.00 14.03 157 ARG D C 1
ATOM 6043 O O . ARG D 1 160 ? -37.559 37.027 -14.505 1.00 15.65 157 ARG D O 1
ATOM 6051 N N . LEU D 1 161 ? -37.071 37.587 -16.607 1.00 12.68 158 LEU D N 1
ATOM 6052 C CA . LEU D 1 161 ? -38.337 37.053 -17.106 1.00 13.35 158 LEU D CA 1
ATOM 6053 C C . LEU D 1 161 ? -38.139 35.987 -18.174 1.00 15.47 158 LEU D C 1
ATOM 6054 O O . LEU D 1 161 ? -38.392 34.811 -17.915 1.00 16.48 158 LEU D O 1
ATOM 6059 N N . LEU D 1 162 ? -37.687 36.381 -19.365 1.00 15.79 159 LEU D N 1
ATOM 6060 C CA . LEU D 1 162 ? -37.319 35.396 -20.372 1.00 17.04 159 LEU D CA 1
ATOM 6061 C C . LEU D 1 162 ? -36.283 34.404 -19.828 1.00 18.34 159 LEU D C 1
ATOM 6062 O O . LEU D 1 162 ? -36.355 33.207 -20.110 1.00 18.99 159 LEU D O 1
ATOM 6067 N N . GLY D 1 163 ? -35.332 34.904 -19.041 1.00 17.49 160 GLY D N 1
ATOM 6068 C CA . GLY D 1 163 ? -34.256 34.081 -18.504 1.00 19.22 160 GLY D CA 1
ATOM 6069 C C . GLY D 1 163 ? -34.674 33.031 -17.485 1.00 20.53 160 GLY D C 1
ATOM 6070 O O . GLY D 1 163 ? -33.896 32.122 -17.173 1.00 22.71 160 GLY D O 1
ATOM 6071 N N . VAL D 1 164 ? -35.888 33.152 -16.954 1.00 18.83 161 VAL D N 1
ATOM 6072 C CA . VAL D 1 164 ? -36.409 32.139 -16.035 1.00 18.68 161 VAL D CA 1
ATOM 6073 C C . VAL D 1 164 ? -37.539 31.325 -16.667 1.00 19.59 161 VAL D C 1
ATOM 6074 O O . VAL D 1 164 ? -38.172 30.501 -16.006 1.00 20.72 161 VAL D O 1
ATOM 6078 N N . GLY D 1 165 ? -37.803 31.558 -17.949 1.00 18.33 162 GLY D N 1
ATOM 6079 C CA . GLY D 1 165 ? -38.709 30.693 -18.678 1.00 19.90 162 GLY D CA 1
ATOM 6080 C C . GLY D 1 165 ? -40.041 31.294 -19.102 1.00 18.98 162 GLY D C 1
ATOM 6081 O O . GLY D 1 165 ? -40.832 30.616 -19.763 1.00 21.63 162 GLY D O 1
ATOM 6082 N N . VAL D 1 166 ? -40.302 32.550 -18.744 1.00 18.38 163 VAL D N 1
ATOM 6083 C CA . VAL D 1 166 ? -41.486 33.233 -19.254 1.00 19.58 163 VAL D CA 1
ATOM 6084 C C . VAL D 1 166 ? -41.408 33.237 -20.783 1.00 20.85 163 VAL D C 1
ATOM 6085 O O . VAL D 1 166 ? -40.374 33.575 -21.362 1.00 22.06 163 VAL D O 1
ATOM 6089 N N . LYS D 1 167 ? -42.488 32.828 -21.440 1.00 21.62 164 LYS D N 1
ATOM 6090 C CA . LYS D 1 167 ? -42.427 32.547 -22.870 1.00 22.27 164 LYS D CA 1
ATOM 6091 C C . LYS D 1 167 ? -42.416 33.804 -23.737 1.00 22.68 164 LYS D C 1
ATOM 6092 O O . LYS D 1 167 ? -41.746 33.845 -24.773 1.00 24.47 164 LYS D O 1
ATOM 6098 N N . ASN D 1 168 ? -43.135 34.834 -23.303 1.00 21.07 165 ASN D N 1
ATOM 6099 C CA . ASN D 1 168 ? -43.222 36.076 -24.063 1.00 22.05 165 ASN D CA 1
ATOM 6100 C C . ASN D 1 168 ? -43.271 37.251 -23.129 1.00 21.01 165 ASN D C 1
ATOM 6101 O O . ASN D 1 168 ? -43.918 37.180 -22.086 1.00 20.22 165 ASN D O 1
ATOM 6106 N N . VAL D 1 169 ? -42.591 38.336 -23.488 1.00 20.70 166 VAL D N 1
ATOM 6107 C CA . VAL D 1 169 ? -42.562 39.504 -22.613 1.00 20.78 166 VAL D CA 1
ATOM 6108 C C . VAL D 1 169 ? -42.784 40.800 -23.374 1.00 23.12 166 VAL D C 1
ATOM 6109 O O . VAL D 1 169 ? -42.445 40.908 -24.542 1.00 24.86 166 VAL D O 1
ATOM 6113 N N . THR D 1 170 ? -43.366 41.785 -22.699 1.00 23.41 167 THR D N 1
ATOM 6114 C CA . THR D 1 170 ? -43.494 43.127 -23.255 1.00 25.36 167 THR D CA 1
ATOM 6115 C C . THR D 1 170 ? -43.234 44.127 -22.143 1.00 25.39 167 THR D C 1
ATOM 6116 O O . THR D 1 170 ? -43.603 43.888 -20.996 1.00 25.76 167 THR D O 1
ATOM 6120 N N . MET D 1 171 ? -42.586 45.236 -22.479 1.00 25.80 168 MET D N 1
ATOM 6121 C CA . MET D 1 171 ? -42.422 46.320 -21.525 1.00 26.19 168 MET D CA 1
ATOM 6122 C C . MET D 1 171 ? -42.958 47.628 -22.082 1.00 26.96 168 MET D C 1
ATOM 6123 O O . MET D 1 171 ? -42.661 47.998 -23.220 1.00 28.00 168 MET D O 1
ATOM 6128 N N . GLU D 1 172 ? -43.758 48.317 -21.277 1.00 25.46 169 GLU D N 1
ATOM 6129 C CA . GLU D 1 172 ? -44.196 49.663 -21.601 1.00 24.92 169 GLU D CA 1
ATOM 6130 C C . GLU D 1 172 ? -43.502 50.633 -20.655 1.00 24.08 169 GLU D C 1
ATOM 6131 O O . GLU D 1 172 ? -43.691 50.564 -19.441 1.00 23.69 169 GLU D O 1
ATOM 6137 N N . ILE D 1 173 ? -42.678 51.517 -21.209 1.00 22.04 170 ILE D N 1
ATOM 6138 C CA . ILE D 1 173 ? -42.111 52.610 -20.436 1.00 20.5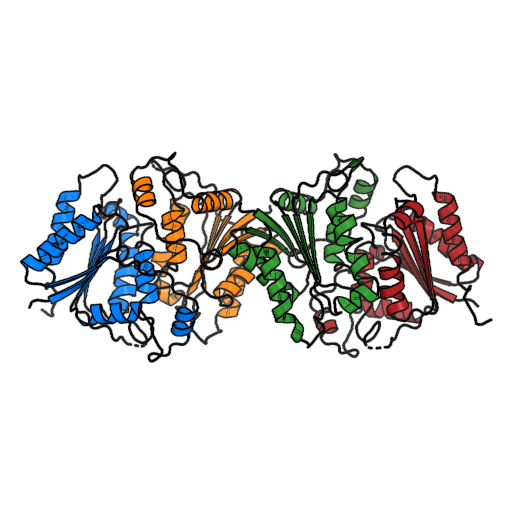7 170 ILE D CA 1
ATOM 6139 C C . ILE D 1 173 ? -43.063 53.801 -20.521 1.00 21.01 170 ILE D C 1
ATOM 6140 O O . ILE D 1 173 ? -43.206 54.422 -21.578 1.00 21.40 170 ILE D O 1
ATOM 6145 N N . LEU D 1 174 ? -43.749 54.065 -19.408 1.00 19.05 171 LEU D N 1
ATOM 6146 C CA . LEU D 1 174 ? -44.731 55.137 -19.301 1.00 17.95 171 LEU D CA 1
ATOM 6147 C C . LEU D 1 174 ? -44.040 56.371 -18.744 1.00 18.81 171 LEU D C 1
ATOM 6148 O O . LEU D 1 174 ? -44.094 56.641 -17.542 1.00 19.50 171 LEU D O 1
ATOM 6153 N N . GLY D 1 175 ? -43.385 57.116 -19.629 1.00 19.70 172 GLY D N 1
ATOM 6154 C CA . GLY D 1 175 ? -42.496 58.184 -19.210 1.00 19.50 172 GLY D CA 1
ATOM 6155 C C . GLY D 1 175 ? -43.094 59.577 -19.170 1.00 20.06 172 GLY D C 1
ATOM 6156 O O . GLY D 1 175 ? -44.271 59.791 -19.487 1.00 20.79 172 GLY D O 1
ATOM 6157 N N . GLY D 1 176 ? -42.267 60.532 -18.765 1.00 19.04 173 GLY D N 1
ATOM 6158 C CA . GLY D 1 176 ? -42.681 61.918 -18.689 1.00 19.77 173 GLY D CA 1
ATOM 6159 C C . GLY D 1 176 ? -43.403 62.265 -17.403 1.00 20.65 173 GLY D C 1
ATOM 6160 O O . GLY D 1 176 ? -43.961 63.353 -17.285 1.00 21.93 173 GLY D O 1
ATOM 6161 N N . MET D 1 177 ? -43.373 61.359 -16.426 1.00 19.87 174 MET D N 1
ATOM 6162 C CA . MET D 1 177 ? -44.145 61.552 -15.200 1.00 21.89 174 MET D CA 1
ATOM 6163 C C . MET D 1 177 ? -43.333 62.289 -14.139 1.00 23.62 174 MET D C 1
ATOM 6164 O O . MET D 1 177 ? -43.005 61.733 -13.087 1.00 25.12 174 MET D O 1
ATOM 6169 N N . VAL D 1 178 ? -42.998 63.546 -14.426 1.00 26.06 175 VAL D N 1
ATOM 6170 C CA . VAL D 1 178 ? -42.270 64.372 -13.463 1.00 28.58 175 VAL D CA 1
ATOM 6171 C C . VAL D 1 178 ? -43.246 65.060 -12.511 1.00 30.50 175 VAL D C 1
ATOM 6172 O O . VAL D 1 178 ? -44.410 65.273 -12.862 1.00 30.04 175 VAL D O 1
ATOM 6176 N N . PRO D 1 179 ? -42.783 65.389 -11.293 1.00 33.28 176 PRO D N 1
ATOM 6177 C CA . PRO D 1 179 ? -43.648 66.061 -10.316 1.00 36.10 176 PRO D CA 1
ATOM 6178 C C . PRO D 1 179 ? -44.275 67.344 -10.862 1.00 37.42 176 PRO D C 1
ATOM 6179 O O . PRO D 1 179 ? -43.568 68.185 -11.419 1.00 38.36 176 PRO D O 1
ATOM 6183 N N . GLY D 1 180 ? -45.591 67.476 -10.710 1.00 38.82 177 GLY D N 1
ATOM 6184 C CA . GLY D 1 180 ? -46.296 68.680 -11.120 1.00 39.27 177 GLY D CA 1
ATOM 6185 C C . GLY D 1 180 ? -46.816 68.672 -12.546 1.00 40.13 177 GLY D C 1
ATOM 6186 O O . GLY D 1 180 ? -47.652 69.501 -12.912 1.00 41.43 177 GLY D O 1
ATOM 6187 N N . ASP D 1 181 ? -46.328 67.732 -13.350 1.00 39.90 178 ASP D N 1
ATOM 6188 C CA . ASP D 1 181 ? -46.676 67.669 -14.769 1.00 40.56 178 ASP D CA 1
ATOM 6189 C C . ASP D 1 181 ? -47.573 66.463 -15.085 1.00 39.84 178 ASP D C 1
ATOM 6190 O O . ASP D 1 181 ? -47.163 65.315 -14.921 1.00 39.47 178 ASP D O 1
ATOM 6195 N N . ASP D 1 182 ? -48.793 66.721 -15.548 1.00 39.37 179 ASP D N 1
ATOM 6196 C CA . ASP D 1 182 ? -49.706 65.632 -15.901 1.00 39.04 179 ASP D CA 1
ATOM 6197 C C . ASP D 1 182 ? -49.909 65.491 -17.410 1.00 35.61 179 ASP D C 1
ATOM 6198 O O . ASP D 1 182 ? -50.845 64.819 -17.846 1.00 34.33 179 ASP D O 1
ATOM 6203 N N . SER D 1 183 ? -49.040 66.110 -18.206 1.00 34.08 180 SER D N 1
ATOM 6204 C CA . SER D 1 183 ? -49.237 66.142 -19.659 1.00 33.88 180 SER D CA 1
ATOM 6205 C C . SER D 1 183 ? -49.179 64.769 -20.339 1.00 31.86 180 SER D C 1
ATOM 6206 O O . SER D 1 183 ? -49.729 64.592 -21.428 1.00 33.41 180 SER D O 1
ATOM 6209 N N . CYS D 1 184 ? -48.536 63.801 -19.691 1.00 29.81 181 CYS D N 1
ATOM 6210 C CA . CYS D 1 184 ? -48.407 62.452 -20.242 1.00 26.98 181 CYS D CA 1
ATOM 6211 C C . CYS D 1 184 ? -49.339 61.462 -19.573 1.00 25.51 181 CYS D C 1
ATOM 6212 O O . CYS D 1 184 ? -49.392 60.296 -19.954 1.00 24.08 181 CYS D O 1
ATOM 6215 N N . ARG D 1 185 ? -50.066 61.935 -18.569 1.00 25.42 182 ARG D N 1
ATOM 6216 C CA . ARG D 1 185 ? -50.950 61.091 -17.776 1.00 26.66 182 ARG D CA 1
ATOM 6217 C C . ARG D 1 185 ? -51.977 60.292 -18.586 1.00 25.62 182 ARG D C 1
ATOM 6218 O O . ARG D 1 185 ? -52.045 59.066 -18.475 1.00 24.53 182 ARG D O 1
ATOM 6226 N N . GLU D 1 186 ? -52.771 60.981 -19.401 1.00 25.99 183 GLU D N 1
ATOM 6227 C CA . GLU D 1 186 ? -53.860 60.320 -20.110 1.00 28.47 183 GLU D CA 1
ATOM 6228 C C . GLU D 1 186 ? -53.394 59.315 -21.162 1.00 26.86 183 GLU D C 1
ATOM 6229 O O . GLU D 1 186 ? -53.940 58.221 -21.256 1.00 26.28 183 GLU D O 1
ATOM 6235 N N . ILE D 1 187 ? -52.383 59.675 -21.943 1.00 26.17 184 ILE D N 1
ATOM 6236 C CA . ILE D 1 187 ? -51.875 58.753 -22.946 1.00 26.50 184 ILE D CA 1
ATOM 6237 C C . ILE D 1 187 ? -51.208 57.529 -22.294 1.00 24.60 184 ILE D C 1
ATOM 6238 O O . ILE D 1 187 ? -51.337 56.405 -22.785 1.00 24.00 184 ILE D O 1
ATOM 6243 N N . ASN D 1 188 ? -50.525 57.729 -21.171 1.00 22.02 185 ASN D N 1
ATOM 6244 C CA . ASN D 1 188 ? -49.917 56.593 -20.494 1.00 19.75 185 ASN D CA 1
ATOM 6245 C C . ASN D 1 188 ? -50.976 55.642 -19.944 1.00 20.64 185 ASN D C 1
ATOM 6246 O O . ASN D 1 188 ? -50.817 54.419 -20.016 1.00 21.07 185 ASN D O 1
ATOM 6251 N N . LEU D 1 189 ? -52.068 56.196 -19.424 1.00 19.61 186 LEU D N 1
ATOM 6252 C CA . LEU D 1 189 ? -53.143 55.349 -18.919 1.00 20.93 186 LEU D CA 1
ATOM 6253 C C . LEU D 1 189 ? -53.814 54.584 -20.056 1.00 22.27 186 LEU D C 1
ATOM 6254 O O . LEU D 1 189 ? -54.196 53.429 -19.890 1.00 21.75 186 LEU D O 1
ATOM 6259 N N . MET D 1 190 ? -53.926 55.221 -21.217 1.00 24.21 187 MET D N 1
ATOM 6260 C CA . MET D 1 190 ? -54.471 54.557 -22.394 1.00 26.36 187 MET D CA 1
ATOM 6261 C C . MET D 1 190 ? -53.596 53.381 -22.802 1.00 23.90 187 MET D C 1
ATOM 6262 O O . MET D 1 190 ? -54.108 52.318 -23.155 1.00 26.11 187 MET D O 1
ATOM 6267 N N . ARG D 1 191 ? -52.278 53.571 -22.746 1.00 21.46 188 ARG D N 1
ATOM 6268 C CA . ARG D 1 191 ? -51.340 52.493 -23.046 1.00 20.74 188 ARG D CA 1
ATOM 6269 C C . ARG D 1 191 ? -51.453 51.347 -22.047 1.00 21.62 188 ARG D C 1
ATOM 6270 O O . ARG D 1 191 ? -51.415 50.190 -22.435 1.00 22.80 188 ARG D O 1
ATOM 6278 N N . ALA D 1 192 ? -51.594 51.675 -20.764 1.00 20.59 189 ALA D N 1
ATOM 6279 C CA . ALA D 1 192 ? -51.750 50.647 -19.736 1.00 20.33 189 ALA D CA 1
ATOM 6280 C C . ALA D 1 192 ? -53.018 49.829 -19.975 1.00 21.42 189 ALA D C 1
ATOM 6281 O O . ALA D 1 192 ? -53.020 48.604 -19.834 1.00 21.16 189 ALA D O 1
ATOM 6283 N N . ARG D 1 193 ? -54.094 50.515 -20.345 1.00 21.44 190 ARG D N 1
ATOM 6284 C CA . ARG D 1 193 ? -55.380 49.868 -20.581 1.00 23.70 190 ARG D CA 1
ATOM 6285 C C . ARG D 1 193 ? -55.281 48.922 -21.773 1.00 24.14 190 ARG D C 1
ATOM 6286 O O . ARG D 1 193 ? -55.812 47.806 -21.748 1.00 23.85 190 ARG D O 1
ATOM 6294 N N . ARG D 1 194 ? -54.590 49.382 -22.812 1.00 23.60 191 ARG D N 1
ATOM 6295 C CA . ARG D 1 194 ? -54.404 48.610 -24.038 1.00 23.56 191 ARG D CA 1
ATOM 6296 C C . ARG D 1 194 ? -53.602 47.349 -23.752 1.00 21.83 191 ARG D C 1
ATOM 6297 O O . ARG D 1 194 ? -53.880 46.293 -24.307 1.00 22.64 191 ARG D O 1
ATOM 6305 N N . ALA D 1 195 ? -52.611 47.461 -22.874 1.00 21.01 192 ALA D N 1
ATOM 6306 C CA . ALA D 1 195 ? -51.786 46.307 -22.532 1.00 21.44 192 ALA D CA 1
ATOM 6307 C C . ALA D 1 195 ? -52.617 45.212 -21.863 1.00 21.48 192 ALA D C 1
ATOM 6308 O O . ALA D 1 195 ? -52.334 44.023 -22.023 1.00 22.87 192 ALA D O 1
ATOM 6310 N N . GLY D 1 196 ? -53.653 45.613 -21.128 1.00 21.97 193 GLY D N 1
ATOM 6311 C CA . GLY D 1 196 ? -54.557 44.657 -20.516 1.00 21.58 193 GLY D CA 1
ATOM 6312 C C . GLY D 1 196 ? -55.493 44.069 -21.551 1.00 23.45 193 GLY D C 1
ATOM 6313 O O . GLY D 1 196 ? -55.703 42.853 -21.608 1.00 23.94 193 GLY D O 1
ATOM 6314 N N . ARG D 1 197 ? -56.044 44.947 -22.382 1.00 23.93 194 ARG D N 1
ATOM 6315 C CA . ARG D 1 197 ? -56.985 44.564 -23.427 1.00 24.87 194 ARG D CA 1
ATOM 6316 C C . ARG D 1 197 ? -56.342 43.607 -24.422 1.00 23.82 194 ARG D C 1
ATOM 6317 O O . ARG D 1 197 ? -56.996 42.685 -24.916 1.00 23.48 194 ARG D O 1
ATOM 6325 N N . ASN D 1 198 ? -55.052 43.811 -24.678 1.00 23.21 195 ASN D N 1
ATOM 6326 C CA . ASN D 1 198 ? -54.326 43.041 -25.685 1.00 23.81 195 ASN D CA 1
ATOM 6327 C C . ASN D 1 198 ? -53.442 41.926 -25.134 1.00 23.73 195 ASN D C 1
ATOM 6328 O O . ASN D 1 198 ? -52.511 41.486 -25.810 1.00 22.84 195 ASN D O 1
ATOM 6333 N N . LEU D 1 199 ? -53.721 41.483 -23.910 1.00 23.10 196 LEU D N 1
ATOM 6334 C CA . LEU D 1 199 ? -52.899 40.469 -23.247 1.00 25.34 196 LEU D CA 1
ATOM 6335 C C . LEU D 1 199 ? -52.700 39.200 -24.084 1.00 27.04 196 LEU D C 1
ATOM 6336 O O . LEU D 1 199 ? -51.604 38.635 -24.127 1.00 28.50 196 LEU D O 1
ATOM 6341 N N . GLU D 1 200 ? -53.754 38.758 -24.763 1.00 28.20 197 GLU D N 1
ATOM 6342 C CA . GLU D 1 200 ? -53.689 37.498 -25.504 1.00 29.34 197 GLU D CA 1
ATOM 6343 C C . GLU D 1 200 ? -52.951 37.609 -26.842 1.00 28.19 197 GLU D C 1
ATOM 6344 O O . GLU D 1 200 ? -52.654 36.594 -27.476 1.00 28.44 197 GLU D O 1
ATOM 6350 N N . HIS D 1 201 ? -52.639 38.829 -27.267 1.00 27.24 198 HIS D N 1
ATOM 6351 C CA . HIS D 1 201 ? -51.891 39.005 -28.510 1.00 28.54 198 HIS D CA 1
ATOM 6352 C C . HIS D 1 201 ? -50.527 38.334 -28.376 1.00 29.14 198 HIS D C 1
ATOM 6353 O O . HIS D 1 201 ? -49.838 38.477 -27.359 1.00 29.25 198 HIS D O 1
ATOM 6360 N N . HIS D 1 202 ? -50.159 37.577 -29.401 1.00 30.32 199 HIS D N 1
ATOM 6361 C CA . HIS D 1 202 ? -48.948 36.770 -29.378 1.00 31.36 199 HIS D CA 1
ATOM 6362 C C . HIS D 1 202 ? -48.458 36.617 -30.804 1.00 31.01 199 HIS D C 1
ATOM 6363 O O . HIS D 1 202 ? -49.151 36.990 -31.744 1.00 29.97 199 HIS D O 1
ATOM 6370 N N . HIS D 1 203 ? -47.265 36.063 -30.972 1.00 32.85 200 HIS D N 1
ATOM 6371 C CA . HIS D 1 203 ? -46.745 35.803 -32.307 1.00 34.62 200 HIS D CA 1
ATOM 6372 C C . HIS D 1 203 ? -46.888 34.325 -32.649 1.00 35.71 200 HIS D C 1
ATOM 6373 O O . HIS D 1 203 ? -46.844 33.468 -31.764 1.00 35.54 200 HIS D O 1
ATOM 6380 N N . HIS D 1 204 ? -47.070 34.035 -33.932 1.00 37.15 201 HIS D N 1
ATOM 6381 C CA . HIS D 1 204 ? -47.176 32.661 -34.405 1.00 39.37 201 HIS D CA 1
ATOM 6382 C C . HIS D 1 204 ? -46.393 32.534 -35.707 1.00 39.20 201 HIS D C 1
ATOM 6383 O O . HIS D 1 204 ? -46.085 33.542 -36.351 1.00 37.80 201 HIS D O 1
ATOM 6390 N N . HIS D 1 205 ? -46.061 31.306 -36.097 1.00 39.95 202 HIS D N 1
ATOM 6391 C CA . HIS D 1 205 ? -45.384 31.092 -37.373 1.00 40.34 202 HIS D CA 1
ATOM 6392 C C . HIS D 1 205 ? -46.299 31.557 -38.502 1.00 38.92 202 HIS D C 1
ATOM 6393 O O . HIS D 1 205 ? -47.519 31.596 -38.345 1.00 38.00 202 HIS D O 1
ATOM 6400 N N . HIS D 1 206 ? -45.713 31.935 -39.629 1.00 38.14 203 HIS D N 1
ATOM 6401 C CA . HIS D 1 206 ? -46.503 32.478 -40.728 1.00 37.88 203 HIS D CA 1
ATOM 6402 C C . HIS D 1 206 ? -47.304 31.400 -41.448 1.00 41.12 203 HIS D C 1
ATOM 6403 O O . HIS D 1 206 ? -46.788 30.312 -41.725 1.00 41.88 203 HIS D O 1
#

Solvent-accessible surface area: 32464 Å² total; per-residue (Å²): 108,74,18,37,0,0,0,0,0,0,4,19,4,180,156,14,29,3,66,58,1,19,115,3,0,11,79,0,0,67,102,40,45,13,73,88,50,52,0,14,0,37,190,65,130,8,132,0,7,10,39,59,127,21,32,99,27,22,74,57,72,99,59,80,34,118,40,45,155,53,0,97,62,1,25,104,40,4,63,130,7,62,0,0,0,0,1,5,14,30,32,37,9,11,0,0,1,11,0,0,0,0,0,8,9,0,3,4,35,10,33,1,78,91,73,48,153,9,109,0,88,24,0,3,0,1,0,10,3,32,105,54,62,132,66,7,77,70,99,23,13,0,106,4,9,87,26,9,3,19,28,44,0,0,89,51,1,25,4,110,47,35,50,29,38,4,0,8,8,33,68,56,92,56,107,90,34,86,112,96,4,15,95,50,0,55,102,13,0,98,45,2,61,115,110,179,140,149,237,105,51,12,5,0,0,0,0,0,0,5,14,1,115,135,19,32,3,42,47,2,16,57,4,0,13,15,0,0,6,60,45,21,7,2,20,0,6,0,12,0,39,51,32,119,7,98,0,30,10,34,76,144,16,28,93,31,22,74,58,59,98,51,81,30,118,41,45,150,51,0,96,30,1,25,104,2,4,67,70,7,59,0,0,0,0,1,4,15,29,32,45,9,15,0,0,1,5,0,1,0,0,0,9,1,0,2,5,13,5,34,1,37,51,151,142,27,53,143,9,107,0,63,10,0,1,0,1,0,10,4,31,114,58,66,133,58,5,89,71,76,23,6,0,89,2,8,89,28,7,3,20,22,41,0,0,90,36,2,27,4,124,27,25,46,34,53,10,0,8,8,38,71,60,86,58,107,90,36,75,94,99,4,7,75,47,0,33,121,16,0,90,74,0,73,129,51,139,209,128,54,21,6,0,0,0,0,0,0,4,13,0,106,138,18,33,4,49,52,1,15,54,5,0,13,18,0,0,6,63,44,18,12,1,21,0,6,0,10,0,35,56,32,122,6,96,0,32,10,26,57,130,15,29,88,30,20,73,57,51,107,52,80,32,119,38,39,153,53,0,104,27,0,32,110,1,2,63,69,9,63,0,0,0,0,1,4,14,28,32,43,9,13,0,0,2,12,0,1,0,0,0,8,2,0,2,3,14,14,40,0,36,35,94,170,178,101,20,56,124,11,111,1,86,28,0,1,0,1,0,10,3,31,119,66,78,140,71,5,86,71,89,22,5,1,89,2,7,91,29,7,3,20,20,41,0,0,88,39,0,24,4,116,73,32,56,32,55,10,0,8,8,35,69,54,91,59,108,90,37,76,92,103,4,11,57,46,0,16,99,17,0,91,102,0,163,109,73,23,38,0,0,0,0,0,0,4,21,4,179,157,16,32,4,43,55,1,18,122,1,0,17,74,0,0,62,106,33,44,8,73,79,48,61,0,13,0,35,147,67,127,7,97,0,29,11,26,54,128,17,31,97,32,19,74,61,70,109,59,80,30,120,37,39,144,54,0,76,65,1,14,99,42,3,65,128,6,62,0,0,0,0,1,5,15,30,33,34,11,11,0,0,2,12,0,0,0,0,0,8,1,0,2,4,35,17,11,1,80,129,76,61,162,8,111,0,74,19,0,1,0,1,0,10,4,32,94,58,68,142,70,7,75,67,100,23,15,0,102,4,10,88,24,8,3,22,28,43,0,0,86,52,2,24,4,113,48,30,54,31,47,5,0,9,7,36,69,67,88,57,102,94,33,79,107,96,4,13,87,50,0,58,101,12,0,94,44,1,66,115,123,172,146,150,234

Radius of gyration: 33.25 Å; Cα contacts (8 Å, |Δi|>4): 1695; chains: 4; bounding box: 100×55×97 Å